Protein AF-0000000065804106 (afdb_homodimer)

Foldseek 3Di:
DPQAPQEDPAQKAAQNRHDHDPVAQKFFQAQQQAGDGRYIYGADDPVNVVRLLVLQQVQLVVLQPDQLLVLLQLLLQLLVVLLVCQQVLLVNLCRRFQAASLDSSCDQSNQLSLLSNVLSVCLNVDAWDKADDDVWIKIKDWAFQEEAEEEEESLRFNNSLSLQLNLQSSRSYAYEYEYASSRSGSSVVSSNSSVVSPRGGSSYIYGYDDLVSLQCNLQDLSHQAYEYEEALVSQVVSCVNNCVNPHYYWYFYAFLAAEEEELAFDLVLSLVQLCCLFCRSQRQDRARNQEYEYEPNCVVVNVVVNQVVLVVAAEDRSHDSSHRHTFGSHLVLQVQLVVLVVQCVVVPWDWDDDDDDHDDGRRHDGATETEPDDLVGPSNADDSSGNYHYYHYDHDPVVVQVSSQPYQWAFEYEYGHPDPVSQVVSVVSHRHPYYYYSHHDDDRQQHWGHTDGSSTDFTTHHPSVNVVRIDMDMDMGDPDD/DPLQPQEDPAQKQAQNRHDHDPVAQKFFQAQQQAGDGRYIYGADDPVNLVRLLVLQQVQLVVLQPDQLLVLLQLLLQLLVVLLVCQQVLLVNLCRRFQAFSLDSSCDQSNQLSLQSNVLSVCLNVDAWDKADDDVWIKIKDWAFQEEAEEEEESLRFNNSLSLQLNLQSSRRYAYEYEYASSRSGSSVVSSNSSVVSPRGGSSYIYGYDHLVSLQCNLQDLSHQAYEYEEALVSQVVSCVNNCVNPHYYWYFYAFLAAEEEELQFDLVLSLVQLCCLFCRSQRQDRARNQEYEYEPNCVVVNVVVNQVVLVVAAEDRSHPSSHRHTFGSHLVLQVLLVVLVVQCVVVPWDWDDDDDDHDDGRRHDGATETEPDDLPGCSNADDSSGRYHYYHYDHDLVVVQVSSQPYQWAFEYEYGHPDPVSQVVSVVSHRHPYYYYSHHDDDRQQDWGHTDRSSTDFTTHHPSVNVVRIDMDMDMGDPDD

InterPro domains:
  IPR011264 Betaine aldehyde dehydrogenase [MF_00804] (7-481)
  IPR015590 Aldehyde dehydrogenase domain [PF00171] (22-475)
  IPR016160 Aldehyde dehydrogenase, cysteine active site [PS00070] (279-290)
  IPR016161 Aldehyde/histidinol dehydrogenase [SSF53720] (9-478)
  IPR016162 Aldehyde dehydrogenase, N-terminal [G3DSA:3.40.605.10] (13-474)
  IPR016163 Aldehyde dehydrogenase, C-terminal [G3DSA:3.40.309.10] (255-444)
  IPR029510 Aldehyde dehydrogenase, glutamic acid active site [PS00687] (251-258)

Structure (mmCIF, N/CA/C/O backbone):
data_AF-0000000065804106-model_v1
#
loop_
_entity.id
_entity.type
_entity.pdbx_description
1 polymer 'Betaine aldehyde dehydrogenase 2'
#
loop_
_atom_site.group_PDB
_atom_site.id
_atom_site.type_symbol
_atom_site.label_atom_id
_atom_site.label_alt_id
_atom_site.label_comp_id
_atom_site.label_asym_id
_atom_site.label_entity_id
_atom_site.label_seq_id
_atom_site.pdbx_PDB_ins_code
_atom_site.Cartn_x
_atom_site.Cartn_y
_atom_site.Cartn_z
_atom_site.occupancy
_atom_site.B_iso_or_equiv
_atom_site.auth_seq_id
_atom_site.auth_comp_id
_atom_site.auth_asym_id
_atom_site.auth_atom_id
_atom_site.pdbx_PDB_model_num
ATOM 1 N N . MET A 1 1 ? 34.781 -36.031 -5.176 1 26.94 1 MET A N 1
ATOM 2 C CA . MET A 1 1 ? 33.312 -35.969 -5.344 1 26.94 1 MET A CA 1
ATOM 3 C C . MET A 1 1 ? 32.938 -35 -6.449 1 26.94 1 MET A C 1
ATOM 5 O O . MET A 1 1 ? 33.375 -33.844 -6.453 1 26.94 1 MET A O 1
ATOM 9 N N . ALA A 1 2 ? 32.594 -35.375 -7.621 1 40.28 2 ALA A N 1
ATOM 10 C CA . ALA A 1 2 ? 32.219 -34.562 -8.773 1 40.28 2 ALA A CA 1
ATOM 11 C C . ALA A 1 2 ? 31.266 -33.438 -8.375 1 40.28 2 ALA A C 1
ATOM 13 O O . ALA A 1 2 ? 30.266 -33.688 -7.672 1 40.28 2 ALA A O 1
ATOM 14 N N . THR A 1 3 ? 31.672 -32.25 -8.32 1 48.66 3 THR A N 1
ATOM 15 C CA . THR A 1 3 ? 30.766 -31.125 -8.07 1 48.66 3 THR A CA 1
ATOM 16 C C . THR A 1 3 ? 29.438 -31.344 -8.805 1 48.66 3 THR A C 1
ATOM 18 O O . THR A 1 3 ? 29.422 -31.594 -10.008 1 48.66 3 THR A O 1
ATOM 21 N N . PRO A 1 4 ? 28.328 -31.484 -8.133 1 61.12 4 PRO A N 1
ATOM 22 C CA . PRO A 1 4 ? 27.016 -31.656 -8.781 1 61.12 4 PRO A CA 1
ATOM 23 C C . PRO A 1 4 ? 26.766 -30.625 -9.883 1 61.12 4 PRO A C 1
ATOM 25 O O . PRO A 1 4 ? 27.281 -29.516 -9.82 1 61.12 4 PRO A O 1
ATOM 28 N N . LEU A 1 5 ? 26.375 -31.031 -11.102 1 69.38 5 LEU A N 1
ATOM 29 C CA . LEU A 1 5 ? 26.016 -30.25 -12.289 1 69.38 5 LEU A CA 1
ATOM 30 C C . LEU A 1 5 ? 25.266 -28.984 -11.906 1 69.38 5 LEU A C 1
ATOM 32 O O . LEU A 1 5 ? 25.328 -27.984 -12.625 1 69.38 5 LEU A O 1
ATOM 36 N N . CYS A 1 6 ? 24.922 -28.844 -10.594 1 90.31 6 CYS A N 1
ATOM 37 C CA . CYS A 1 6 ? 24.062 -27.719 -10.227 1 90.31 6 CYS A CA 1
ATOM 38 C C . CYS A 1 6 ? 24.734 -26.844 -9.172 1 90.31 6 CYS A C 1
ATOM 40 O O . CYS A 1 6 ? 24.172 -25.812 -8.781 1 90.31 6 CYS A O 1
ATOM 42 N N . GLN A 1 7 ? 25.984 -27.156 -8.727 1 96.31 7 GLN A N 1
ATOM 43 C CA . GLN A 1 7 ? 26.641 -26.422 -7.652 1 96.31 7 GLN A CA 1
ATOM 44 C C . GLN A 1 7 ? 27.047 -25.031 -8.109 1 96.31 7 GLN A C 1
ATOM 46 O O . GLN A 1 7 ? 27.859 -24.891 -9.023 1 96.31 7 GLN A O 1
ATOM 51 N N . PRO A 1 8 ? 26.516 -24 -7.473 1 97.19 8 PRO A N 1
ATOM 52 C CA . PRO A 1 8 ? 26.953 -22.641 -7.836 1 97.19 8 PRO A CA 1
ATOM 53 C C . PRO A 1 8 ? 28.359 -22.328 -7.332 1 97.19 8 PRO A C 1
ATOM 55 O O . PRO A 1 8 ? 28.906 -23.062 -6.5 1 97.19 8 PRO A O 1
ATOM 58 N N . ALA A 1 9 ? 28.922 -21.25 -7.836 1 97.25 9 ALA A N 1
ATOM 59 C CA . ALA A 1 9 ? 30.281 -20.844 -7.477 1 97.25 9 ALA A CA 1
ATOM 60 C C . ALA A 1 9 ? 30.375 -20.484 -5.996 1 97.25 9 ALA A C 1
ATOM 62 O O . ALA A 1 9 ? 31.422 -20.656 -5.371 1 97.25 9 ALA A O 1
ATOM 63 N N . ALA A 1 10 ? 29.328 -19.938 -5.449 1 98.38 10 ALA A N 1
ATOM 64 C CA . ALA A 1 10 ? 29.172 -19.578 -4.039 1 98.38 10 ALA A CA 1
ATOM 65 C C . ALA A 1 10 ? 27.703 -19.438 -3.668 1 98.38 10 ALA A C 1
ATOM 67 O O . ALA A 1 10 ? 26.828 -19.484 -4.535 1 98.38 10 ALA A O 1
ATOM 68 N N . SER A 1 11 ? 27.469 -19.266 -2.385 1 98.75 11 SER A N 1
ATOM 69 C CA . SER A 1 11 ? 26.109 -19.312 -1.872 1 98.75 11 SER A CA 1
ATOM 70 C C . SER A 1 11 ? 25.344 -18.047 -2.197 1 98.75 11 SER A C 1
ATOM 72 O O . SER A 1 11 ? 24.141 -18.078 -2.438 1 98.75 11 SER A O 1
ATOM 74 N N . HIS A 1 12 ? 26.031 -16.938 -2.133 1 98.88 12 HIS A N 1
ATOM 75 C CA . HIS A 1 12 ? 25.406 -15.641 -2.322 1 98.88 12 HIS A CA 1
ATOM 76 C C . HIS A 1 12 ? 25.953 -14.93 -3.553 1 98.88 12 HIS A C 1
ATOM 78 O O . HIS A 1 12 ? 27 -15.32 -4.078 1 98.88 12 HIS A O 1
ATOM 84 N N . PHE A 1 13 ? 25.234 -14 -4.148 1 98.88 13 PHE A N 1
ATOM 85 C CA . PHE A 1 13 ? 25.688 -13.086 -5.191 1 98.88 13 PHE A CA 1
ATOM 86 C C . PHE A 1 13 ? 25.547 -11.641 -4.746 1 98.88 13 PHE A C 1
ATOM 88 O O . PHE A 1 13 ? 24.422 -11.125 -4.637 1 98.88 13 PHE A O 1
ATOM 95 N N . ILE A 1 14 ? 26.641 -10.961 -4.426 1 98.81 14 ILE A N 1
ATOM 96 C CA . ILE A 1 14 ? 26.641 -9.633 -3.828 1 98.81 14 ILE A CA 1
ATOM 97 C C . ILE A 1 14 ? 27.656 -8.742 -4.547 1 98.81 14 ILE A C 1
ATOM 99 O O . ILE A 1 14 ? 28.812 -9.148 -4.766 1 98.81 14 ILE A O 1
ATOM 103 N N . ASP A 1 15 ? 27.188 -7.602 -4.973 1 98.62 15 ASP A N 1
ATOM 104 C CA . ASP A 1 15 ? 28.031 -6.594 -5.605 1 98.62 15 ASP A CA 1
ATOM 105 C C . ASP A 1 15 ? 28.688 -7.148 -6.867 1 98.62 15 ASP A C 1
ATOM 107 O O . ASP A 1 15 ? 29.891 -6.945 -7.094 1 98.62 15 ASP A O 1
ATOM 111 N N . GLY A 1 16 ? 27.938 -7.945 -7.586 1 98.19 16 GLY A N 1
ATOM 112 C CA . GLY A 1 16 ? 28.344 -8.422 -8.898 1 98.19 16 GLY A CA 1
ATOM 113 C C . GLY A 1 16 ? 29.25 -9.641 -8.836 1 98.19 16 GLY A C 1
ATOM 114 O O . GLY A 1 16 ? 29.828 -10.031 -9.852 1 98.19 16 GLY A O 1
ATOM 115 N N . THR A 1 17 ? 29.328 -10.227 -7.652 1 98.06 17 THR A N 1
ATOM 116 C CA . THR A 1 17 ? 30.219 -11.375 -7.527 1 98.06 17 THR A CA 1
ATOM 117 C C . THR A 1 17 ? 29.625 -12.422 -6.586 1 98.06 17 THR A C 1
ATOM 119 O O . THR A 1 17 ? 28.812 -12.094 -5.727 1 98.06 17 THR A O 1
ATOM 122 N N . PHE A 1 18 ? 30.031 -13.68 -6.812 1 98.62 18 PHE A N 1
ATOM 123 C CA . PHE A 1 18 ? 29.688 -14.758 -5.895 1 98.62 18 PHE A CA 1
ATOM 124 C C . PHE A 1 18 ? 30.453 -14.625 -4.586 1 98.62 18 PHE A C 1
ATOM 126 O O . PHE A 1 18 ? 31.656 -14.344 -4.594 1 98.62 18 PHE A O 1
ATOM 133 N N . ILE A 1 19 ? 29.781 -14.812 -3.453 1 98.44 19 ILE A N 1
ATOM 134 C CA . ILE A 1 19 ? 30.391 -14.703 -2.133 1 98.44 19 ILE A CA 1
ATOM 135 C C . ILE A 1 19 ? 29.984 -15.898 -1.276 1 98.44 19 ILE A C 1
ATOM 137 O O . ILE A 1 19 ? 28.812 -16.297 -1.268 1 98.44 19 ILE A O 1
ATOM 141 N N . GLU A 1 20 ? 31 -16.453 -0.605 1 98.19 20 GLU A N 1
ATOM 142 C CA . GLU A 1 20 ? 30.75 -17.594 0.269 1 98.19 20 GLU A CA 1
ATOM 143 C C . GLU A 1 20 ? 31.047 -17.25 1.727 1 98.19 20 GLU A C 1
ATOM 145 O O . GLU A 1 20 ? 32 -16.547 2.021 1 98.19 20 GLU A O 1
ATOM 150 N N . ASP A 1 21 ? 30.188 -17.609 2.596 1 98.06 21 ASP A N 1
ATOM 151 C CA . ASP A 1 21 ? 30.406 -17.609 4.039 1 98.06 21 ASP A CA 1
ATOM 152 C C . ASP A 1 21 ? 29.953 -18.922 4.66 1 98.06 21 ASP A C 1
ATOM 154 O O . ASP A 1 21 ? 28.766 -19.109 4.918 1 98.06 21 ASP A O 1
ATOM 158 N N . ARG A 1 22 ? 30.828 -19.75 5.023 1 97.44 22 ARG A N 1
ATOM 159 C CA . ARG A 1 22 ? 30.531 -21.109 5.445 1 97.44 22 ARG A CA 1
ATOM 160 C C . ARG A 1 22 ? 30.172 -21.172 6.926 1 97.44 22 ARG A C 1
ATOM 162 O O . ARG A 1 22 ? 29.844 -22.234 7.457 1 97.44 22 ARG A O 1
ATOM 169 N N . THR A 1 23 ? 30.219 -19.969 7.531 1 97.75 23 THR A N 1
ATOM 170 C CA . THR A 1 23 ? 29.797 -19.938 8.93 1 97.75 23 THR A CA 1
ATOM 171 C C . THR A 1 23 ? 28.281 -19.875 9.047 1 97.75 23 THR A C 1
ATOM 173 O O . THR A 1 23 ? 27.734 -20.109 10.125 1 97.75 23 THR A O 1
ATOM 176 N N . GLY A 1 24 ? 27.609 -19.609 7.934 1 97.88 24 GLY A N 1
ATOM 177 C CA . GLY A 1 24 ? 26.156 -19.625 7.934 1 97.88 24 GLY A CA 1
ATOM 178 C C . GLY A 1 24 ? 25.578 -21.031 7.934 1 97.88 24 GLY A C 1
ATOM 179 O O . GLY A 1 24 ? 26.297 -22 7.664 1 97.88 24 GLY A O 1
ATOM 180 N N . PRO A 1 25 ? 24.328 -21.125 8.281 1 98.06 25 PRO A N 1
ATOM 181 C CA . PRO A 1 25 ? 23.703 -22.438 8.312 1 98.06 25 PRO A CA 1
ATOM 182 C C . PRO A 1 25 ? 23.703 -23.125 6.945 1 98.06 25 PRO A C 1
ATOM 184 O O . PRO A 1 25 ? 23.516 -22.469 5.918 1 98.06 25 PRO A O 1
ATOM 187 N N . GLU A 1 26 ? 23.906 -24.406 6.941 1 98.12 26 GLU A N 1
ATOM 188 C CA . GLU A 1 26 ? 23.922 -25.188 5.707 1 98.12 26 GLU A CA 1
ATOM 189 C C . GLU A 1 26 ? 22.531 -25.266 5.086 1 98.12 26 GLU A C 1
ATOM 191 O O . GLU A 1 26 ? 21.531 -25.453 5.793 1 98.12 26 GLU A O 1
ATOM 196 N N . ILE A 1 27 ? 22.484 -25.062 3.799 1 98.06 27 ILE A N 1
ATOM 197 C CA . ILE A 1 27 ? 21.281 -25.25 2.979 1 98.06 27 ILE A CA 1
ATOM 198 C C . ILE A 1 27 ? 21.562 -26.312 1.905 1 98.06 27 ILE A C 1
ATOM 200 O O . ILE A 1 27 ? 22.422 -26.125 1.047 1 98.06 27 ILE A O 1
ATOM 204 N N . LEU A 1 28 ? 20.859 -27.391 1.977 1 97.25 28 LEU A N 1
ATOM 205 C CA . LEU A 1 28 ? 21.016 -28.453 0.993 1 97.25 28 LEU A CA 1
ATOM 206 C C . LEU A 1 28 ? 19.906 -28.391 -0.063 1 97.25 28 LEU A C 1
ATOM 208 O O . LEU A 1 28 ? 18.719 -28.422 0.266 1 97.25 28 LEU A O 1
ATOM 212 N N . SER A 1 29 ? 20.328 -28.203 -1.284 1 97.44 29 SER A N 1
ATOM 213 C CA . SER A 1 29 ? 19.375 -28.359 -2.383 1 97.44 29 SER A CA 1
ATOM 214 C C . SER A 1 29 ? 19.234 -29.812 -2.787 1 97.44 29 SER A C 1
ATOM 216 O O . SER A 1 29 ? 20.219 -30.469 -3.135 1 97.44 29 SER A O 1
ATOM 218 N N . VAL A 1 30 ? 18.031 -30.266 -2.715 1 96.94 30 VAL A N 1
ATOM 219 C CA . VAL A 1 30 ? 17.766 -31.688 -2.896 1 96.94 30 VAL A CA 1
ATOM 220 C C . VAL A 1 30 ? 16.922 -31.891 -4.148 1 96.94 30 VAL A C 1
ATOM 222 O O . VAL A 1 30 ? 15.898 -31.219 -4.336 1 96.94 30 VAL A O 1
ATOM 225 N N . ASN A 1 31 ? 17.375 -32.719 -5.086 1 97 31 ASN A N 1
ATOM 226 C CA . ASN A 1 31 ? 16.531 -33.188 -6.184 1 97 31 ASN A CA 1
ATOM 227 C C . ASN A 1 31 ? 15.391 -34.062 -5.688 1 97 31 ASN A C 1
ATOM 229 O O . ASN A 1 31 ? 15.633 -35.188 -5.203 1 97 31 ASN A O 1
ATOM 233 N N . PRO A 1 32 ? 14.148 -33.625 -5.863 1 97.62 32 PRO A N 1
ATOM 234 C CA . PRO A 1 32 ? 13.047 -34.375 -5.254 1 97.62 32 PRO A CA 1
ATOM 235 C C . PRO A 1 32 ? 12.805 -35.719 -5.938 1 97.62 32 PRO A C 1
ATOM 237 O O . PRO A 1 32 ? 12.078 -36.562 -5.406 1 97.62 32 PRO A O 1
ATOM 240 N N . VAL A 1 33 ? 13.375 -35.969 -7.125 1 97.19 33 VAL A N 1
ATOM 241 C CA . VAL A 1 33 ? 13.172 -37.188 -7.879 1 97.19 33 VAL A CA 1
ATOM 242 C C . VAL A 1 33 ? 13.734 -38.375 -7.094 1 97.19 33 VAL A C 1
ATOM 244 O O . VAL A 1 33 ? 13.086 -39.406 -6.973 1 97.19 33 VAL A O 1
ATOM 247 N N . ASP A 1 34 ? 14.891 -38.188 -6.457 1 95.44 34 ASP A N 1
ATOM 248 C CA . ASP A 1 34 ? 15.57 -39.344 -5.855 1 95.44 34 ASP A CA 1
ATOM 249 C C . ASP A 1 34 ? 16.219 -38.969 -4.531 1 95.44 34 ASP A C 1
ATOM 251 O O . ASP A 1 34 ? 16.859 -39.812 -3.881 1 95.44 34 ASP A O 1
ATOM 255 N N . GLY A 1 35 ? 16.125 -37.688 -4.156 1 95 35 GLY A N 1
ATOM 256 C CA . GLY A 1 35 ? 16.672 -37.281 -2.881 1 95 35 GLY A CA 1
ATOM 257 C C . GLY A 1 35 ? 18.141 -36.906 -2.957 1 95 35 GLY A C 1
ATOM 258 O O . GLY A 1 35 ? 18.766 -36.594 -1.941 1 95 35 GLY A O 1
ATOM 259 N N . GLU A 1 36 ? 18.656 -36.844 -4.09 1 95 36 GLU A N 1
ATOM 260 C CA . GLU A 1 36 ? 20.062 -36.469 -4.277 1 95 36 GLU A CA 1
ATOM 261 C C . GLU A 1 36 ? 20.328 -35.031 -3.904 1 95 36 GLU A C 1
ATOM 263 O O . GLU A 1 36 ? 19.547 -34.125 -4.262 1 95 36 GLU A O 1
ATOM 268 N N . ILE A 1 37 ? 21.406 -34.844 -3.143 1 96.62 37 ILE A N 1
ATOM 269 C CA . ILE A 1 37 ? 21.859 -33.469 -2.887 1 96.62 37 ILE A CA 1
ATOM 270 C C . ILE A 1 37 ? 22.578 -32.938 -4.121 1 96.62 37 ILE A C 1
ATOM 272 O O . ILE A 1 37 ? 23.625 -33.438 -4.504 1 96.62 37 ILE A O 1
ATOM 276 N N . ILE A 1 38 ? 22.047 -31.922 -4.715 1 96.75 38 ILE A N 1
ATOM 277 C CA . ILE A 1 38 ? 22.578 -31.469 -5.992 1 96.75 38 ILE A CA 1
ATOM 278 C C . ILE A 1 38 ? 23.422 -30.219 -5.777 1 96.75 38 ILE A C 1
ATOM 280 O O . ILE A 1 38 ? 24.172 -29.797 -6.668 1 96.75 38 ILE A O 1
ATOM 284 N N . ALA A 1 39 ? 23.25 -29.562 -4.645 1 97.81 39 ALA A N 1
ATOM 285 C CA . ALA A 1 39 ? 24.078 -28.406 -4.277 1 97.81 39 ALA A CA 1
ATOM 286 C C . ALA A 1 39 ? 24.078 -28.203 -2.768 1 97.81 39 ALA A C 1
ATOM 288 O O . ALA A 1 39 ? 23.125 -28.578 -2.076 1 97.81 39 ALA A O 1
ATOM 289 N N . LYS A 1 40 ? 25.109 -27.719 -2.285 1 97.69 40 LYS A N 1
ATOM 290 C CA . LYS A 1 40 ? 25.266 -27.328 -0.888 1 97.69 40 LYS A CA 1
ATOM 291 C C . LYS A 1 40 ? 25.562 -25.828 -0.766 1 97.69 40 LYS A C 1
ATOM 293 O O . LYS A 1 40 ? 26.547 -25.344 -1.336 1 97.69 40 LYS A O 1
ATOM 298 N N . LEU A 1 41 ? 24.734 -25.109 -0.109 1 98.25 41 LEU A N 1
ATOM 299 C CA . LEU A 1 41 ? 24.891 -23.672 0.109 1 98.25 41 LEU A CA 1
ATOM 300 C C . LEU A 1 41 ? 24.891 -23.344 1.599 1 98.25 41 LEU A C 1
ATOM 302 O O . LEU A 1 41 ? 24.781 -24.25 2.436 1 98.25 41 LEU A O 1
ATOM 306 N N . HIS A 1 42 ? 25.094 -22.109 1.894 1 98.56 42 HIS A N 1
ATOM 307 C CA . HIS A 1 42 ? 25.062 -21.609 3.262 1 98.56 42 HIS A CA 1
ATOM 308 C C . HIS A 1 42 ? 24.188 -20.359 3.365 1 98.56 42 HIS A C 1
ATOM 310 O O . HIS A 1 42 ? 24.203 -19.5 2.48 1 98.56 42 HIS A O 1
ATOM 316 N N . GLY A 1 43 ? 23.391 -20.297 4.449 1 98.75 43 GLY A N 1
ATOM 317 C CA . GLY A 1 43 ? 22.594 -19.109 4.723 1 98.75 43 GLY A CA 1
ATOM 318 C C . GLY A 1 43 ? 23.422 -17.906 5.098 1 98.75 43 GLY A C 1
ATOM 319 O O . GLY A 1 43 ? 24.547 -18.031 5.562 1 98.75 43 GLY A O 1
ATOM 320 N N . ALA A 1 44 ? 22.875 -16.812 4.957 1 98.81 44 ALA A N 1
ATOM 321 C CA . ALA A 1 44 ? 23.578 -15.562 5.203 1 98.81 44 ALA A CA 1
ATOM 322 C C . ALA A 1 44 ? 23.766 -15.32 6.699 1 98.81 44 ALA A C 1
ATOM 324 O O . ALA A 1 44 ? 22.859 -15.586 7.496 1 98.81 44 ALA A O 1
ATOM 325 N N . THR A 1 45 ? 24.938 -14.891 7.051 1 98.31 45 THR A N 1
ATOM 326 C CA . THR A 1 45 ? 25.188 -14.289 8.352 1 98.31 45 THR A CA 1
ATOM 327 C C . THR A 1 45 ? 24.844 -12.805 8.336 1 98.31 45 THR A C 1
ATOM 329 O O . THR A 1 45 ? 24.609 -12.227 7.277 1 98.31 45 THR A O 1
ATOM 332 N N . SER A 1 46 ? 24.844 -12.172 9.531 1 98.06 46 SER A N 1
ATOM 333 C CA . SER A 1 46 ? 24.578 -10.742 9.602 1 98.06 46 SER A CA 1
ATOM 334 C C . SER A 1 46 ? 25.609 -9.945 8.797 1 98.06 46 SER A C 1
ATOM 336 O O . SER A 1 46 ? 25.281 -8.914 8.219 1 98.06 46 SER A O 1
ATOM 338 N N . CYS A 1 47 ? 26.781 -10.469 8.758 1 98.19 47 CYS A N 1
ATOM 339 C CA . CYS A 1 47 ? 27.844 -9.812 7.988 1 98.19 47 CYS A CA 1
ATOM 340 C C . CYS A 1 47 ? 27.516 -9.82 6.5 1 98.19 47 CYS A C 1
ATOM 342 O O . CYS A 1 47 ? 27.688 -8.812 5.82 1 98.19 47 CYS A O 1
ATOM 344 N N . ILE A 1 48 ? 27.062 -10.977 5.988 1 98.69 48 ILE A N 1
ATOM 345 C CA . ILE A 1 48 ? 26.688 -11.109 4.586 1 98.69 48 ILE A CA 1
ATOM 346 C C . ILE A 1 48 ? 25.516 -10.18 4.273 1 98.69 48 ILE A C 1
ATOM 348 O O . ILE A 1 48 ? 25.516 -9.516 3.232 1 98.69 48 ILE A O 1
ATOM 352 N N . ILE A 1 49 ? 24.562 -10.117 5.176 1 98.81 49 ILE A N 1
ATOM 353 C CA . ILE A 1 49 ? 23.406 -9.25 5.016 1 98.81 49 ILE A CA 1
ATOM 354 C C . ILE A 1 49 ? 23.844 -7.793 4.918 1 98.81 49 ILE A C 1
ATOM 356 O O . ILE A 1 49 ? 23.422 -7.066 4.016 1 98.81 49 ILE A O 1
ATOM 360 N N . GLU A 1 50 ? 24.75 -7.375 5.773 1 98.75 50 GLU A N 1
ATOM 361 C CA . GLU A 1 50 ? 25.219 -5.992 5.781 1 98.75 50 GLU A CA 1
ATOM 362 C C . GLU A 1 50 ? 26 -5.668 4.512 1 98.75 50 GLU A C 1
ATOM 364 O O . GLU A 1 50 ? 25.922 -4.551 4 1 98.75 50 GLU A O 1
ATOM 369 N N . LYS A 1 51 ? 26.75 -6.652 4.035 1 98.75 51 LYS A N 1
ATOM 370 C CA . LYS A 1 51 ? 27.484 -6.465 2.783 1 98.75 51 LYS A CA 1
ATOM 371 C C . LYS A 1 51 ? 26.516 -6.23 1.621 1 98.75 51 LYS A C 1
ATOM 373 O O . LYS A 1 51 ? 26.75 -5.363 0.779 1 98.75 51 LYS A O 1
ATOM 378 N N . ALA A 1 52 ? 25.484 -7.051 1.555 1 98.88 52 ALA A N 1
ATOM 379 C CA . ALA A 1 52 ? 24.469 -6.902 0.504 1 98.88 52 ALA A CA 1
ATOM 380 C C . ALA A 1 52 ? 23.797 -5.539 0.584 1 98.88 52 ALA A C 1
ATOM 382 O O . ALA A 1 52 ? 23.609 -4.867 -0.434 1 98.88 52 ALA A O 1
ATOM 383 N N . ILE A 1 53 ? 23.453 -5.09 1.781 1 98.88 53 ILE A N 1
ATOM 384 C CA . ILE A 1 53 ? 22.766 -3.826 2.006 1 98.88 53 ILE A CA 1
ATOM 385 C C . ILE A 1 53 ? 23.672 -2.666 1.596 1 98.88 53 ILE A C 1
ATOM 387 O O . ILE A 1 53 ? 23.234 -1.754 0.886 1 98.88 53 ILE A O 1
ATOM 391 N N . ALA A 1 54 ? 24.891 -2.715 2.037 1 98.69 54 ALA A N 1
ATOM 392 C CA . ALA A 1 54 ? 25.844 -1.648 1.716 1 98.69 54 ALA A CA 1
ATOM 393 C C . ALA A 1 54 ? 26.031 -1.518 0.207 1 98.69 54 ALA A C 1
ATOM 395 O O . ALA A 1 54 ? 26.047 -0.407 -0.328 1 98.69 54 ALA A O 1
ATOM 396 N N . SER A 1 55 ? 26.203 -2.629 -0.433 1 98.75 55 SER A N 1
ATOM 397 C CA . SER A 1 55 ? 26.391 -2.627 -1.881 1 98.75 55 SER A CA 1
ATOM 398 C C . SER A 1 55 ? 25.141 -2.098 -2.592 1 98.75 55 SER A C 1
ATOM 400 O O . SER A 1 55 ? 25.25 -1.321 -3.543 1 98.75 55 SER A O 1
ATOM 402 N N . ALA A 1 56 ? 23.969 -2.529 -2.193 1 98.88 56 ALA A N 1
ATOM 403 C CA . ALA A 1 56 ? 22.703 -2.1 -2.803 1 98.88 56 ALA A CA 1
ATOM 404 C C . ALA A 1 56 ? 22.5 -0.598 -2.637 1 98.88 56 ALA A C 1
ATOM 406 O O . ALA A 1 56 ? 22.078 0.086 -3.576 1 98.88 56 ALA A O 1
ATOM 407 N N . LYS A 1 57 ? 22.781 -0.049 -1.443 1 98.44 57 LYS A N 1
ATOM 408 C CA . LYS A 1 57 ? 22.625 1.378 -1.17 1 98.44 57 LYS A CA 1
ATOM 409 C C . LYS A 1 57 ? 23.5 2.211 -2.105 1 98.44 57 LYS A C 1
ATOM 411 O O . LYS A 1 57 ? 23.047 3.201 -2.676 1 98.44 57 LYS A O 1
ATOM 416 N N . ARG A 1 58 ? 24.719 1.788 -2.189 1 98.25 58 ARG A N 1
ATOM 417 C CA . ARG A 1 58 ? 25.656 2.488 -3.059 1 98.25 58 ARG A CA 1
ATOM 418 C C . ARG A 1 58 ? 25.203 2.422 -4.516 1 98.25 58 ARG A C 1
ATOM 420 O O . ARG A 1 58 ? 25.125 3.451 -5.191 1 98.25 58 ARG A O 1
ATOM 427 N N . ALA A 1 59 ? 24.891 1.248 -4.992 1 98.75 59 ALA A N 1
ATOM 428 C CA . ALA A 1 59 ? 24.609 1.003 -6.402 1 98.75 59 ALA A CA 1
ATOM 429 C C . ALA A 1 59 ? 23.281 1.637 -6.809 1 98.75 59 ALA A C 1
ATOM 431 O O . ALA A 1 59 ? 23.109 2.078 -7.949 1 98.75 59 ALA A O 1
ATOM 432 N N . GLN A 1 60 ? 22.344 1.647 -5.871 1 98.75 60 GLN A N 1
ATOM 433 C CA . GLN A 1 60 ? 21.016 2.182 -6.156 1 98.75 60 GLN A CA 1
ATOM 434 C C . GLN A 1 60 ? 21.094 3.645 -6.582 1 98.75 60 GLN A C 1
ATOM 436 O O . GLN A 1 60 ? 20.422 4.059 -7.527 1 98.75 60 GLN A O 1
ATOM 441 N N . LYS A 1 61 ? 21.859 4.434 -5.914 1 96.62 61 LYS A N 1
ATOM 442 C CA . LYS A 1 61 ? 21.984 5.855 -6.223 1 96.62 61 LYS A CA 1
ATOM 443 C C . LYS A 1 61 ? 22.484 6.062 -7.648 1 96.62 61 LYS A C 1
ATOM 445 O O . LYS A 1 61 ? 21.953 6.898 -8.383 1 96.62 61 LYS A O 1
ATOM 450 N N . GLU A 1 62 ? 23.438 5.277 -7.98 1 96.69 62 GLU A N 1
ATOM 451 C CA . GLU A 1 62 ? 24 5.359 -9.328 1 96.69 62 GLU A CA 1
ATOM 452 C C . GLU A 1 62 ? 22.984 4.871 -10.367 1 96.69 62 GLU A C 1
ATOM 454 O O . GLU A 1 62 ? 22.828 5.484 -11.43 1 96.69 62 GLU A O 1
ATOM 459 N N . TRP A 1 63 ? 22.344 3.803 -10.133 1 98.5 63 TRP A N 1
ATOM 460 C CA . TRP A 1 63 ? 21.359 3.193 -11.031 1 98.5 63 TRP A CA 1
ATOM 461 C C . TRP A 1 63 ? 20.188 4.125 -11.258 1 98.5 63 TRP A C 1
ATOM 463 O O . TRP A 1 63 ? 19.703 4.273 -12.383 1 98.5 63 TRP A O 1
ATOM 473 N N . ALA A 1 64 ? 19.766 4.789 -10.234 1 97.56 64 ALA A N 1
ATOM 474 C CA . ALA A 1 64 ? 18.625 5.695 -10.297 1 97.56 64 ALA A CA 1
ATOM 475 C C . ALA A 1 64 ? 18.938 6.898 -11.188 1 97.56 64 ALA A C 1
ATOM 477 O O . ALA A 1 64 ? 18.031 7.492 -11.773 1 97.56 64 ALA A O 1
ATOM 478 N N . ARG A 1 65 ? 20.172 7.242 -11.297 1 95.31 65 ARG A N 1
ATOM 479 C CA . ARG A 1 65 ? 20.578 8.414 -12.07 1 95.31 65 ARG A CA 1
ATOM 480 C C . ARG A 1 65 ? 20.656 8.094 -13.562 1 95.31 65 ARG A C 1
ATOM 482 O O . ARG A 1 65 ? 20.656 9 -14.391 1 95.31 65 ARG A O 1
ATOM 489 N N . LYS A 1 66 ? 20.703 6.785 -13.867 1 96.75 66 LYS A N 1
ATOM 490 C CA . LYS A 1 66 ? 20.703 6.406 -15.273 1 96.75 66 LYS A CA 1
ATOM 491 C C . LYS A 1 66 ? 19.375 6.762 -15.945 1 96.75 66 LYS A C 1
ATOM 493 O O . LYS A 1 66 ? 18.328 6.715 -15.312 1 96.75 66 LYS A O 1
ATOM 498 N N . GLU A 1 67 ? 19.469 7.078 -17.234 1 95.69 67 GLU A N 1
ATOM 499 C CA . GLU A 1 67 ? 18.234 7.312 -17.984 1 95.69 67 GLU A CA 1
ATOM 500 C C . GLU A 1 67 ? 17.344 6.074 -17.984 1 95.69 67 GLU A C 1
ATOM 502 O O . GLU A 1 67 ? 17.828 4.949 -18.109 1 95.69 67 GLU A O 1
ATOM 507 N N . PRO A 1 68 ? 16.078 6.289 -17.859 1 96.75 68 PRO A N 1
ATOM 508 C CA . PRO A 1 68 ? 15.172 5.141 -17.828 1 96.75 68 PRO A CA 1
ATOM 509 C C . PRO A 1 68 ? 15.328 4.242 -19.062 1 96.75 68 PRO A C 1
ATOM 511 O O . PRO A 1 68 ? 15.258 3.016 -18.938 1 96.75 68 PRO A O 1
ATOM 514 N N . ALA A 1 69 ? 15.547 4.863 -20.188 1 97.38 69 ALA A N 1
ATOM 515 C CA . ALA A 1 69 ? 15.742 4.078 -21.406 1 97.38 69 ALA A CA 1
ATOM 516 C C . ALA A 1 69 ? 16.969 3.18 -21.281 1 97.38 69 ALA A C 1
ATOM 518 O O . ALA A 1 69 ? 16.984 2.062 -21.797 1 97.38 69 ALA A O 1
ATOM 519 N N . GLU A 1 70 ? 18.016 3.658 -20.609 1 98 70 GLU A N 1
ATOM 520 C CA . GLU A 1 70 ? 19.219 2.861 -20.406 1 98 70 GLU A CA 1
ATOM 521 C C . GLU A 1 70 ? 18.953 1.69 -19.469 1 98 70 GLU A C 1
ATOM 523 O O . GLU A 1 70 ? 19.422 0.576 -19.703 1 98 70 GLU A O 1
ATOM 528 N N . ARG A 1 71 ? 18.234 1.943 -18.422 1 98.62 71 ARG A N 1
ATOM 529 C CA . ARG A 1 71 ? 17.828 0.856 -17.531 1 98.62 71 ARG A CA 1
ATOM 530 C C . ARG A 1 71 ? 17.016 -0.195 -18.281 1 98.62 71 ARG A C 1
ATOM 532 O O . ARG A 1 71 ? 17.25 -1.396 -18.125 1 98.62 71 ARG A O 1
ATOM 539 N N . GLY A 1 72 ? 16.109 0.299 -19.172 1 98.75 72 GLY A N 1
ATOM 540 C CA . GLY A 1 72 ? 15.305 -0.593 -19.984 1 98.75 72 GLY A CA 1
ATOM 541 C C . GLY A 1 72 ? 16.125 -1.465 -20.906 1 98.75 72 GLY A C 1
ATOM 542 O O . GLY A 1 72 ? 15.828 -2.648 -21.078 1 98.75 72 GLY A O 1
ATOM 543 N N . ARG A 1 73 ? 17.188 -0.895 -21.516 1 98.75 73 ARG A N 1
ATOM 544 C CA . ARG A 1 73 ? 18.047 -1.646 -22.422 1 98.75 73 ARG A CA 1
ATOM 545 C C . ARG A 1 73 ? 18.734 -2.791 -21.703 1 98.75 73 ARG A C 1
ATOM 547 O O . ARG A 1 73 ? 18.891 -3.881 -22.25 1 98.75 73 ARG A O 1
ATOM 554 N N . VAL A 1 74 ? 19.141 -2.531 -20.453 1 98.88 74 VAL A N 1
ATOM 555 C CA . VAL A 1 74 ? 19.781 -3.576 -19.656 1 98.88 74 VAL A CA 1
ATOM 556 C C . VAL A 1 74 ? 18.797 -4.723 -19.422 1 98.88 74 VAL A C 1
ATOM 558 O O . VAL A 1 74 ? 19.141 -5.891 -19.594 1 98.88 74 VAL A O 1
ATOM 561 N N . LEU A 1 75 ? 17.578 -4.414 -19.031 1 98.94 75 LEU A N 1
ATOM 562 C CA . LEU A 1 75 ? 16.562 -5.43 -18.766 1 98.94 75 LEU A CA 1
ATOM 563 C C . LEU A 1 75 ? 16.219 -6.195 -20.047 1 98.94 75 LEU A C 1
ATOM 565 O O . LEU A 1 75 ? 16.047 -7.418 -20.016 1 98.94 75 LEU A O 1
ATOM 569 N N . SER A 1 76 ? 16.156 -5.492 -21.156 1 98.81 76 SER A N 1
ATOM 570 C CA . SER A 1 76 ? 15.867 -6.129 -22.438 1 98.81 76 SER A CA 1
ATOM 571 C C . SER A 1 76 ? 16.984 -7.094 -22.844 1 98.81 76 SER A C 1
ATOM 573 O O . SER A 1 76 ? 16.719 -8.195 -23.312 1 98.81 76 SER A O 1
ATOM 575 N N . ARG A 1 77 ? 18.188 -6.684 -22.641 1 98.94 77 ARG A N 1
ATOM 576 C CA . ARG A 1 77 ? 19.328 -7.559 -22.938 1 98.94 77 ARG A CA 1
ATOM 577 C C . ARG A 1 77 ? 19.297 -8.805 -22.047 1 98.94 77 ARG A C 1
ATOM 579 O O . ARG A 1 77 ? 19.578 -9.906 -22.516 1 98.94 77 ARG A O 1
ATOM 586 N N . ALA A 1 78 ? 18.969 -8.578 -20.797 1 98.94 78 ALA A N 1
ATOM 587 C CA . ALA A 1 78 ? 18.859 -9.719 -19.875 1 98.94 78 ALA A CA 1
ATOM 588 C C . ALA A 1 78 ? 17.781 -10.695 -20.344 1 98.94 78 ALA A C 1
ATOM 590 O O . ALA A 1 78 ? 17.969 -11.906 -20.266 1 98.94 78 ALA A O 1
ATOM 591 N N . ALA A 1 79 ? 16.656 -10.164 -20.812 1 98.94 79 ALA A N 1
ATOM 592 C CA . ALA A 1 79 ? 15.586 -11.008 -21.359 1 98.94 79 ALA A CA 1
ATOM 593 C C . ALA A 1 79 ? 16.094 -11.859 -22.516 1 98.94 79 ALA A C 1
ATOM 595 O O . ALA A 1 79 ? 15.812 -13.062 -22.578 1 98.94 79 ALA A O 1
ATOM 596 N N . ASP A 1 80 ? 16.875 -11.266 -23.359 1 98.88 80 ASP A N 1
ATOM 597 C CA . ASP A 1 80 ? 17.422 -11.977 -24.516 1 98.88 80 ASP A CA 1
ATOM 598 C C . ASP A 1 80 ? 18.375 -13.086 -24.078 1 98.88 80 ASP A C 1
ATOM 600 O O . ASP A 1 80 ? 18.328 -14.195 -24.609 1 98.88 80 ASP A O 1
ATOM 604 N N . ILE A 1 81 ? 19.203 -12.805 -23.094 1 98.94 81 ILE A N 1
ATOM 605 C CA . ILE A 1 81 ? 20.141 -13.789 -22.594 1 98.94 81 ILE A CA 1
ATOM 606 C C . ILE A 1 81 ? 19.391 -14.953 -21.953 1 98.94 81 ILE A C 1
ATOM 608 O O . ILE A 1 81 ? 19.734 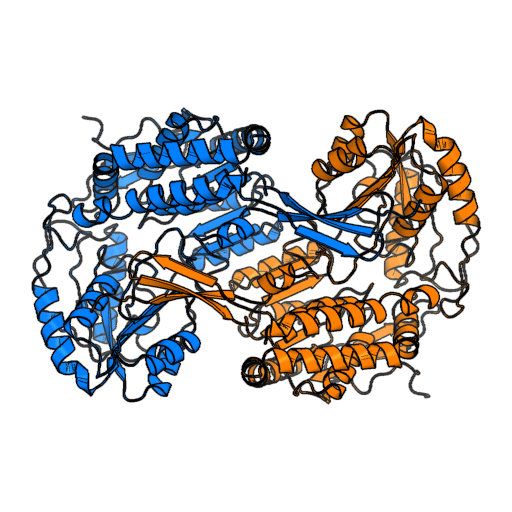-16.125 -22.172 1 98.94 81 ILE A O 1
ATOM 612 N N . MET A 1 82 ? 18.391 -14.648 -21.203 1 98.69 82 MET A N 1
ATOM 613 C CA . MET A 1 82 ? 17.578 -15.68 -20.562 1 98.69 82 MET A CA 1
ATOM 614 C C . MET A 1 82 ? 16.922 -16.578 -21.594 1 98.69 82 MET A C 1
ATOM 616 O O . MET A 1 82 ? 16.875 -17.797 -21.422 1 98.69 82 MET A O 1
ATOM 620 N N . ARG A 1 83 ? 16.422 -16.016 -22.672 1 98.62 83 ARG A N 1
ATOM 621 C CA . ARG A 1 83 ? 15.805 -16.797 -23.75 1 98.62 83 ARG A CA 1
ATOM 622 C C . ARG A 1 83 ? 16.828 -17.688 -24.438 1 98.62 83 ARG A C 1
ATOM 624 O O . ARG A 1 83 ? 16.562 -18.844 -24.75 1 98.62 83 ARG A O 1
ATOM 631 N N . ALA A 1 84 ? 18.016 -17.172 -24.594 1 98.62 84 ALA A N 1
ATOM 632 C CA . ALA A 1 84 ? 19.094 -17.922 -25.234 1 98.62 84 ALA A CA 1
ATOM 633 C C . ALA A 1 84 ? 19.531 -19.094 -24.359 1 98.62 84 ALA A C 1
ATOM 635 O O . ALA A 1 84 ? 19.938 -20.141 -24.875 1 98.62 84 ALA A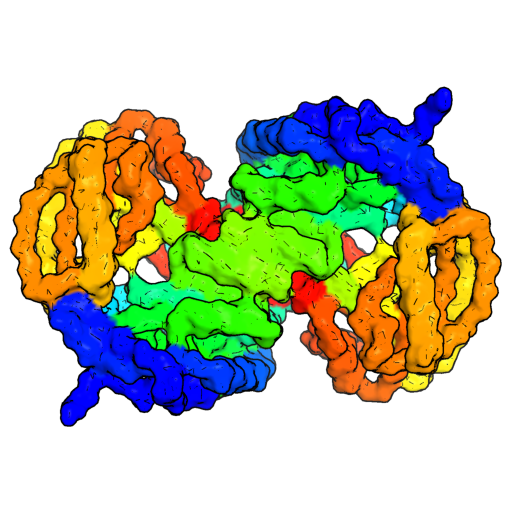 O 1
ATOM 636 N N . ARG A 1 85 ? 19.391 -18.938 -23.062 1 98.19 85 ARG A N 1
ATOM 637 C CA . ARG A 1 85 ? 19.844 -19.953 -22.109 1 98.19 85 ARG A CA 1
ATOM 638 C C . ARG A 1 85 ? 18.672 -20.719 -21.5 1 98.19 85 ARG A C 1
ATOM 640 O O . ARG A 1 85 ? 18.812 -21.312 -20.438 1 98.19 85 ARG A O 1
ATOM 647 N N . ASN A 1 86 ? 17.578 -20.656 -22.094 1 98.31 86 ASN A N 1
ATOM 648 C CA . ASN A 1 86 ? 16.344 -21.156 -21.516 1 98.31 86 ASN A CA 1
ATOM 649 C C . ASN A 1 86 ? 16.453 -22.625 -21.125 1 98.31 86 ASN A C 1
ATOM 651 O O . ASN A 1 86 ? 16.031 -23.031 -20.047 1 98.31 86 ASN A O 1
ATOM 655 N N . ARG A 1 87 ? 17 -23.469 -21.984 1 97.56 87 ARG A N 1
ATOM 656 C CA . ARG A 1 87 ? 17.062 -24.906 -21.703 1 97.56 87 ARG A CA 1
ATOM 657 C C . ARG A 1 87 ? 17.953 -25.188 -20.5 1 97.56 87 ARG A C 1
ATOM 659 O O . ARG A 1 87 ? 17.594 -26 -19.625 1 97.56 87 ARG A O 1
ATOM 666 N N . GLU A 1 88 ? 19.109 -24.547 -20.453 1 97 88 GLU A N 1
ATOM 667 C CA . GLU A 1 88 ? 20 -24.703 -19.312 1 97 88 GLU A CA 1
ATOM 668 C C . GLU A 1 88 ? 19.312 -24.297 -18.016 1 97 88 GLU A C 1
ATOM 670 O O . GLU A 1 88 ? 19.406 -25 -17 1 97 88 GLU A O 1
ATOM 675 N N . LEU A 1 89 ? 18.641 -23.172 -18.047 1 98.19 89 LEU A N 1
ATOM 676 C CA . LEU A 1 89 ? 17.922 -22.688 -16.875 1 98.19 89 LEU A CA 1
ATOM 677 C C . LEU A 1 89 ? 16.797 -23.641 -16.5 1 98.19 89 LEU A C 1
ATOM 679 O O . LEU A 1 89 ? 16.547 -23.891 -15.32 1 98.19 89 LEU A O 1
ATOM 683 N N . SER A 1 90 ? 16.125 -24.203 -17.516 1 97.94 90 SER A N 1
ATOM 684 C CA . SER A 1 90 ? 15.016 -25.125 -17.312 1 97.94 90 SER A CA 1
ATOM 685 C C . SER A 1 90 ? 15.492 -26.422 -16.672 1 97.94 90 SER A C 1
ATOM 687 O O . SER A 1 90 ? 14.812 -26.984 -15.805 1 97.94 90 SER A O 1
ATOM 689 N N . VAL A 1 91 ? 16.625 -26.906 -17.125 1 97.62 91 VAL A N 1
ATOM 690 C CA . VAL A 1 91 ? 17.203 -28.125 -16.531 1 97.62 91 VAL A CA 1
ATOM 691 C C . VAL A 1 91 ? 17.5 -27.891 -15.062 1 97.62 91 VAL A C 1
ATOM 693 O O . VAL A 1 91 ? 17.156 -28.719 -14.211 1 97.62 91 VAL A O 1
ATOM 696 N N . LEU A 1 92 ? 18.094 -26.75 -14.773 1 97.56 92 LEU A N 1
ATOM 697 C CA . LEU A 1 92 ? 18.406 -26.406 -13.391 1 97.56 92 LEU A CA 1
ATOM 698 C C . LEU A 1 92 ? 17.125 -26.344 -12.555 1 97.56 92 LEU A C 1
ATOM 700 O O . LEU A 1 92 ? 17.078 -26.875 -11.445 1 97.56 92 LEU A O 1
ATOM 704 N N . GLU A 1 93 ? 16.094 -25.703 -13.078 1 96.81 93 GLU A N 1
ATOM 705 C CA . GLU A 1 93 ? 14.82 -25.562 -12.383 1 96.81 93 GLU A CA 1
ATOM 706 C C . GLU A 1 93 ? 14.164 -26.922 -12.148 1 96.81 93 GLU A C 1
ATOM 708 O O . GLU A 1 93 ? 13.609 -27.172 -11.078 1 96.81 93 GLU A O 1
ATOM 713 N N . THR A 1 94 ? 14.219 -27.75 -13.164 1 97.62 94 THR A N 1
ATOM 714 C CA . THR A 1 94 ? 13.625 -29.078 -13.078 1 97.62 94 THR A CA 1
ATOM 715 C C . THR A 1 94 ? 14.305 -29.906 -11.984 1 97.62 94 THR A C 1
ATOM 717 O O . THR A 1 94 ? 13.641 -30.578 -11.195 1 97.62 94 THR A O 1
ATOM 720 N N . ARG A 1 95 ? 15.578 -29.797 -11.906 1 97.25 95 ARG A N 1
ATOM 721 C CA . ARG A 1 95 ? 16.328 -30.547 -10.898 1 97.25 95 ARG A CA 1
ATOM 722 C C . ARG A 1 95 ? 16.047 -30.016 -9.5 1 97.25 95 ARG A C 1
ATOM 724 O O . ARG A 1 95 ? 16 -30.766 -8.531 1 97.25 95 ARG A O 1
ATOM 731 N N . ASP A 1 96 ? 15.875 -28.719 -9.516 1 97 96 ASP A N 1
ATOM 732 C CA . ASP A 1 96 ? 15.734 -28.031 -8.242 1 97 96 ASP A CA 1
ATOM 733 C C . ASP A 1 96 ? 14.312 -28.156 -7.703 1 97 96 ASP A C 1
ATOM 735 O O . ASP A 1 96 ? 14.102 -28.188 -6.488 1 97 96 ASP A O 1
ATOM 739 N N . THR A 1 97 ? 13.242 -28.234 -8.508 1 97.44 97 THR A N 1
ATOM 740 C CA . THR A 1 97 ? 11.852 -28.156 -8.086 1 97.44 97 THR A CA 1
ATOM 741 C C . THR A 1 97 ? 11.141 -29.484 -8.297 1 97.44 97 THR A C 1
ATOM 743 O O . THR A 1 97 ? 10.078 -29.734 -7.715 1 97.44 97 THR A O 1
ATOM 746 N N . GLY A 1 98 ? 11.648 -30.328 -9.227 1 97.5 98 GLY A N 1
ATOM 747 C CA . GLY A 1 98 ? 10.977 -31.562 -9.602 1 97.5 98 GLY A CA 1
ATOM 748 C C . GLY A 1 98 ? 9.953 -31.359 -10.703 1 97.5 98 GLY A C 1
ATOM 749 O O . GLY A 1 98 ? 9.375 -32.344 -11.203 1 97.5 98 GLY A O 1
ATOM 750 N N . LYS A 1 99 ? 9.727 -30.156 -11.234 1 97.88 99 LYS A N 1
ATOM 751 C CA . LYS A 1 99 ? 8.781 -29.891 -12.312 1 97.88 99 LYS A CA 1
ATOM 752 C C . LYS A 1 99 ? 9.25 -30.531 -13.617 1 97.88 99 LYS A C 1
ATOM 754 O O . LYS A 1 99 ? 10.438 -30.516 -13.93 1 97.88 99 LYS A O 1
ATOM 759 N N . PRO A 1 100 ? 8.336 -31.016 -14.398 1 98.12 100 PRO A N 1
ATOM 760 C CA . PRO A 1 100 ? 8.734 -31.578 -15.688 1 98.12 100 PRO A CA 1
ATOM 761 C C . PRO A 1 100 ? 9.383 -30.547 -16.609 1 98.12 100 PRO A C 1
ATOM 763 O O . PRO A 1 100 ? 8.945 -29.391 -16.656 1 98.12 100 PRO A O 1
ATOM 766 N N . ILE A 1 101 ? 10.414 -30.953 -17.312 1 97.94 101 ILE A N 1
ATOM 767 C CA . ILE A 1 101 ? 11.141 -30.078 -18.219 1 97.94 101 ILE A CA 1
ATOM 768 C C . ILE A 1 101 ? 10.195 -29.531 -19.297 1 97.94 101 ILE A C 1
ATOM 770 O O . ILE A 1 101 ? 10.375 -28.406 -19.781 1 97.94 101 ILE A O 1
ATOM 774 N N . SER A 1 102 ? 9.117 -30.281 -19.609 1 96.94 102 SER A N 1
ATOM 775 C CA . SER A 1 102 ? 8.109 -29.812 -20.547 1 96.94 102 SER A CA 1
ATOM 776 C C . SER A 1 102 ? 7.426 -28.547 -20.062 1 96.94 102 SER A C 1
ATOM 778 O O . SER A 1 102 ? 6.984 -27.719 -20.859 1 96.94 102 SER A O 1
ATOM 780 N N . GLU A 1 103 ? 7.352 -28.328 -18.781 1 96.5 103 GLU A N 1
ATOM 781 C CA . GLU A 1 103 ? 6.77 -27.125 -18.172 1 96.5 103 GLU A CA 1
ATOM 782 C C . GLU A 1 103 ? 7.816 -26.031 -18 1 96.5 103 GLU A C 1
ATOM 784 O O . GLU A 1 103 ? 7.578 -24.875 -18.359 1 96.5 103 GLU A O 1
ATOM 789 N N . THR A 1 104 ? 9.023 -26.375 -17.453 1 97.69 104 THR A N 1
ATOM 790 C CA . THR A 1 104 ? 10.023 -25.375 -17.125 1 97.69 104 THR A CA 1
ATOM 791 C C . THR A 1 104 ? 10.531 -24.672 -18.391 1 97.69 104 THR A C 1
ATOM 793 O O . THR A 1 104 ? 10.93 -23.516 -18.344 1 97.69 104 THR A O 1
ATOM 796 N N . LEU A 1 105 ? 10.391 -25.328 -19.562 1 96.94 105 LEU A N 1
ATOM 797 C CA . LEU A 1 105 ? 10.844 -24.766 -20.828 1 96.94 105 LEU A CA 1
ATOM 798 C C . LEU A 1 105 ? 9.922 -23.641 -21.281 1 96.94 105 LEU A C 1
ATOM 800 O O . LEU A 1 105 ? 10.344 -22.75 -22.031 1 96.94 105 LEU A O 1
ATOM 804 N N . VAL A 1 106 ? 8.695 -23.703 -20.797 1 94.81 106 VAL A N 1
ATOM 805 C CA . VAL A 1 106 ? 7.75 -22.75 -21.359 1 94.81 106 VAL A CA 1
ATOM 806 C C . VAL A 1 106 ? 7.262 -21.797 -20.266 1 94.81 106 VAL A C 1
ATOM 808 O O . VAL A 1 106 ? 6.66 -20.766 -20.547 1 94.81 106 VAL A O 1
ATOM 811 N N . ALA A 1 107 ? 7.539 -22.219 -19.156 1 93.62 107 ALA A N 1
ATOM 812 C CA . ALA A 1 107 ? 7.203 -21.375 -18.016 1 93.62 107 ALA A CA 1
ATOM 813 C C . ALA A 1 107 ? 8.461 -20.922 -17.281 1 93.62 107 ALA A C 1
ATOM 815 O O . ALA A 1 107 ? 9.562 -20.969 -17.828 1 93.62 107 ALA A O 1
ATOM 816 N N . ASP A 1 108 ? 8.516 -20.531 -16.141 1 95 108 ASP A N 1
ATOM 817 C CA . ASP A 1 108 ? 9.57 -20.141 -15.211 1 95 108 ASP A CA 1
ATOM 818 C C . ASP A 1 108 ? 10.508 -19.109 -15.828 1 95 108 ASP A C 1
ATOM 820 O O . ASP A 1 108 ? 10.156 -17.938 -15.938 1 95 108 ASP A O 1
ATOM 824 N N . ALA A 1 109 ? 11.664 -19.656 -16.562 1 97 109 ALA A N 1
ATOM 825 C CA . ALA A 1 109 ? 12.609 -18.688 -17.109 1 97 109 ALA A CA 1
ATOM 826 C C . ALA A 1 109 ? 11.984 -17.906 -18.25 1 97 109 ALA A C 1
ATOM 828 O O . ALA A 1 109 ? 12.273 -16.719 -18.422 1 97 109 ALA A O 1
ATOM 829 N N . ALA A 1 110 ? 11.156 -18.578 -19.062 1 97.38 110 ALA A N 1
ATOM 830 C CA . ALA A 1 110 ? 10.469 -17.922 -20.172 1 97.38 110 ALA A CA 1
ATOM 831 C C . ALA A 1 110 ? 9.57 -16.781 -19.672 1 97.38 110 ALA A C 1
ATOM 833 O O . ALA A 1 110 ? 9.57 -15.688 -20.234 1 97.38 110 ALA A O 1
ATOM 834 N N . SER A 1 111 ? 8.836 -17.094 -18.625 1 97.38 111 SER A N 1
ATOM 835 C CA . SER A 1 111 ? 8 -16.062 -18 1 97.38 111 SER A CA 1
ATOM 836 C C . SER A 1 111 ? 8.844 -14.914 -17.469 1 97.38 111 SER A C 1
ATOM 838 O O . SER A 1 111 ? 8.477 -13.75 -17.609 1 97.38 111 SER A O 1
ATOM 840 N N . GLY A 1 112 ? 9.938 -15.219 -16.828 1 98.5 112 GLY A N 1
ATOM 841 C CA . GLY A 1 112 ? 10.852 -14.195 -16.344 1 98.5 112 GLY A CA 1
ATOM 842 C C . GLY A 1 112 ? 11.391 -13.305 -17.438 1 98.5 112 GLY A C 1
ATOM 843 O O . GLY A 1 112 ? 11.469 -12.086 -17.266 1 98.5 112 GLY A O 1
ATOM 844 N N . ALA A 1 113 ? 11.734 -13.922 -18.562 1 98.81 113 ALA A N 1
ATOM 845 C CA . ALA A 1 113 ? 12.234 -13.164 -19.703 1 98.81 113 ALA A CA 1
ATOM 846 C C . ALA A 1 113 ? 11.172 -12.195 -20.219 1 98.81 113 ALA A C 1
ATOM 848 O O . ALA A 1 113 ? 11.477 -11.039 -20.516 1 98.81 113 ALA A O 1
ATOM 849 N N . ASP A 1 114 ? 9.953 -12.695 -20.328 1 98.56 114 ASP A N 1
ATOM 850 C CA . ASP A 1 114 ? 8.852 -11.844 -20.766 1 98.56 114 ASP A CA 1
ATOM 851 C C . ASP A 1 114 ? 8.664 -10.656 -19.828 1 98.56 114 ASP A C 1
ATOM 853 O O . ASP A 1 114 ? 8.398 -9.539 -20.281 1 98.56 114 ASP A O 1
ATOM 857 N N . CYS A 1 115 ? 8.812 -10.922 -18.578 1 98.62 115 CYS A N 1
ATOM 858 C CA . CYS A 1 115 ? 8.648 -9.875 -17.578 1 98.62 115 CYS A CA 1
ATOM 859 C C . CYS A 1 115 ? 9.742 -8.828 -17.703 1 98.62 115 CYS A C 1
ATOM 861 O O . CYS A 1 115 ? 9.469 -7.625 -17.703 1 98.62 115 CYS A O 1
ATOM 863 N N . LEU A 1 116 ? 10.984 -9.281 -17.812 1 98.88 116 LEU A N 1
ATOM 864 C CA . LEU A 1 116 ? 12.109 -8.375 -18 1 98.88 116 LEU A CA 1
ATOM 865 C C . LEU A 1 116 ? 11.93 -7.539 -19.266 1 98.88 116 LEU A C 1
ATOM 867 O O . LEU A 1 116 ? 12.188 -6.332 -19.266 1 98.88 116 LEU A O 1
ATOM 871 N N . GLU A 1 117 ? 11.469 -8.164 -20.312 1 98.81 117 GLU A N 1
ATOM 872 C CA . GLU A 1 117 ? 11.219 -7.461 -21.562 1 98.81 117 GLU A CA 1
ATOM 873 C C . GLU A 1 117 ? 10.125 -6.406 -21.406 1 98.81 117 GLU A C 1
ATOM 875 O O . GLU A 1 117 ? 10.289 -5.27 -21.859 1 98.81 117 GLU A O 1
ATOM 880 N N . TYR A 1 118 ? 9.047 -6.797 -20.812 1 98.62 118 TYR A N 1
ATOM 881 C CA . TYR A 1 118 ? 7.906 -5.902 -20.625 1 98.62 118 TYR A CA 1
ATOM 882 C C . TYR A 1 118 ? 8.312 -4.652 -19.859 1 98.62 118 TYR A C 1
ATOM 884 O O . TYR A 1 118 ? 8.07 -3.531 -20.312 1 98.62 118 TYR A O 1
ATOM 892 N N . PHE A 1 119 ? 8.945 -4.828 -18.734 1 98.75 119 PHE A N 1
ATOM 893 C CA . PHE A 1 119 ? 9.289 -3.688 -17.891 1 98.75 119 PHE A CA 1
ATOM 894 C C . PHE A 1 119 ? 10.477 -2.924 -18.469 1 98.75 119 PHE A C 1
ATOM 896 O O . PHE A 1 119 ? 10.609 -1.718 -18.266 1 98.75 119 PHE A O 1
ATOM 903 N N . GLY A 1 120 ? 11.359 -3.672 -19.219 1 98.62 120 GLY A N 1
ATOM 904 C CA . GLY A 1 120 ? 12.352 -2.943 -19.984 1 98.62 120 GLY A CA 1
ATOM 905 C C . GLY A 1 120 ? 11.75 -1.953 -20.953 1 98.62 120 GLY A C 1
ATOM 906 O O . GLY A 1 120 ? 12.25 -0.835 -21.109 1 98.62 120 GLY A O 1
ATOM 907 N N . ALA A 1 121 ? 10.68 -2.383 -21.562 1 97.81 121 ALA A N 1
ATOM 908 C CA . ALA A 1 121 ? 10 -1.544 -22.547 1 97.81 121 ALA A CA 1
ATOM 909 C C . ALA A 1 121 ? 9.281 -0.377 -21.875 1 97.81 121 ALA A C 1
ATOM 911 O O . ALA A 1 121 ? 9.195 0.716 -22.438 1 97.81 121 ALA A O 1
ATOM 912 N N . ILE A 1 122 ? 8.773 -0.566 -20.703 1 96.56 122 ILE A N 1
ATOM 913 C CA . ILE A 1 122 ? 7.969 0.43 -20 1 96.56 122 ILE A CA 1
ATOM 914 C C . ILE A 1 122 ? 8.875 1.485 -19.375 1 96.56 122 ILE A C 1
ATOM 916 O O . ILE A 1 122 ? 8.453 2.623 -19.156 1 96.56 122 ILE A O 1
ATOM 920 N N . ALA A 1 123 ? 10.086 1.13 -19.109 1 97.12 123 ALA A N 1
ATOM 921 C CA . ALA A 1 123 ? 11.008 1.965 -18.344 1 97.12 123 ALA A CA 1
ATOM 922 C C . ALA A 1 123 ? 11.102 3.367 -18.938 1 97.12 123 ALA A C 1
ATOM 924 O O . ALA A 1 123 ? 11.039 4.363 -18.203 1 97.12 123 ALA A O 1
ATOM 925 N N . ALA A 1 124 ? 11.125 3.514 -20.25 1 95.81 124 ALA A N 1
ATOM 926 C CA . ALA A 1 124 ? 11.336 4.797 -20.922 1 95.81 124 ALA A CA 1
ATOM 927 C C . ALA A 1 124 ? 10.062 5.641 -20.906 1 95.81 124 ALA A C 1
ATOM 929 O O . ALA A 1 124 ? 10.09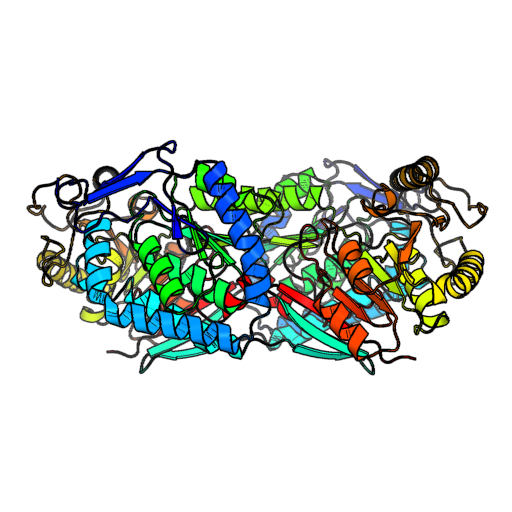4 6.82 -21.25 1 95.81 124 ALA A O 1
ATOM 930 N N . THR A 1 125 ? 8.977 5.027 -20.484 1 94.12 125 THR A N 1
ATOM 931 C CA . THR A 1 125 ? 7.699 5.715 -20.578 1 94.12 125 THR A CA 1
ATOM 932 C C . THR A 1 125 ? 7.25 6.238 -19.219 1 94.12 125 THR A C 1
ATOM 934 O O . THR A 1 125 ? 6.18 6.844 -19.109 1 94.12 125 THR A O 1
ATOM 937 N N . LEU A 1 126 ? 7.988 6.031 -18.172 1 92.38 126 LEU A N 1
ATOM 938 C CA . LEU A 1 126 ? 7.629 6.504 -16.844 1 92.38 126 LEU A CA 1
ATOM 939 C C . LEU A 1 126 ? 7.566 8.031 -16.812 1 92.38 126 LEU A C 1
ATOM 941 O O . LEU A 1 126 ? 8.508 8.703 -17.234 1 92.38 126 LEU A O 1
ATOM 945 N N . SER A 1 127 ? 6.41 8.531 -16.406 1 90.19 127 SER A N 1
ATOM 946 C CA . SER A 1 127 ? 6.195 9.969 -16.406 1 90.19 127 SER A CA 1
ATOM 947 C C . SER A 1 127 ? 5.336 10.406 -15.227 1 90.19 127 SER A C 1
ATOM 949 O O . SER A 1 127 ? 4.75 9.578 -14.539 1 90.19 127 SER A O 1
ATOM 951 N N . GLY A 1 128 ? 5.391 11.742 -14.93 1 92 128 GLY A N 1
ATOM 952 C CA . GLY A 1 128 ? 4.469 12.375 -14 1 92 128 GLY A CA 1
ATOM 953 C C . GLY A 1 128 ? 3.316 13.078 -14.688 1 92 128 GLY A C 1
ATOM 954 O O . GLY A 1 128 ? 3.066 12.859 -15.875 1 92 128 GLY A O 1
ATOM 955 N N . ASP A 1 129 ? 2.494 13.688 -13.883 1 92.5 129 ASP A N 1
ATOM 956 C CA . ASP A 1 129 ? 1.354 14.469 -14.359 1 92.5 129 ASP A CA 1
ATOM 957 C C . ASP A 1 129 ? 1.566 15.961 -14.117 1 92.5 129 ASP A C 1
ATOM 959 O O . ASP A 1 129 ? 2.412 16.344 -13.305 1 92.5 129 ASP A O 1
ATOM 963 N N . SER A 1 130 ? 0.91 16.75 -14.961 1 95.25 130 SER A N 1
ATOM 964 C CA . SER A 1 130 ? 0.798 18.188 -14.719 1 95.25 130 SER A CA 1
ATOM 965 C C . SER A 1 130 ? -0.656 18.609 -14.516 1 95.25 130 SER A C 1
ATOM 967 O O . SER A 1 130 ? -1.547 18.125 -15.219 1 95.25 130 SER A O 1
ATOM 969 N N . ILE A 1 131 ? -0.888 19.391 -13.477 1 94.38 131 ILE A N 1
ATOM 970 C CA . ILE A 1 131 ? -2.221 19.859 -13.125 1 94.38 131 ILE A CA 1
ATOM 971 C C . ILE A 1 131 ? -2.209 21.375 -12.977 1 94.38 131 ILE A C 1
ATOM 973 O O . ILE A 1 131 ? -1.349 21.938 -12.297 1 94.38 131 ILE A O 1
ATOM 977 N N . GLN A 1 132 ? -3.184 22 -13.547 1 94.56 132 GLN A N 1
ATOM 978 C CA . GLN A 1 132 ? -3.275 23.453 -13.508 1 94.56 132 GLN A CA 1
ATOM 979 C C . GLN A 1 132 ? -4.219 23.922 -12.398 1 94.56 132 GLN A C 1
ATOM 981 O O . GLN A 1 132 ? -5.316 23.375 -12.242 1 94.56 132 GLN A O 1
ATOM 986 N N . PHE A 1 133 ? -3.807 24.844 -11.602 1 94.44 133 PHE A N 1
ATOM 987 C CA . PHE A 1 133 ? -4.609 25.516 -10.586 1 94.44 133 PHE A CA 1
ATOM 988 C C . PHE A 1 133 ? -4.527 27.016 -10.742 1 94.44 133 PHE A C 1
ATOM 990 O O . PHE A 1 133 ? -3.775 27.688 -10.031 1 94.44 133 PHE A O 1
ATOM 997 N N . GLY A 1 134 ? -5.344 27.594 -11.633 1 93.56 134 GLY A N 1
ATOM 998 C CA . GLY A 1 134 ? -5.215 29 -11.984 1 93.56 134 GLY A CA 1
ATOM 999 C C . GLY A 1 134 ? -3.891 29.344 -12.648 1 93.56 134 GLY A C 1
ATOM 1000 O O . GLY A 1 134 ? -3.518 28.719 -13.648 1 93.56 134 GLY A O 1
ATOM 1001 N N . GLU A 1 135 ? -3.258 30.266 -12.008 1 93.44 135 GLU A N 1
ATOM 1002 C CA . GLU A 1 135 ? -1.946 30.641 -12.531 1 93.44 135 GLU A CA 1
ATOM 1003 C C . GLU A 1 135 ? -0.859 29.703 -12 1 93.44 135 GLU A C 1
ATOM 1005 O O . GLU A 1 135 ? 0.216 29.594 -12.586 1 93.44 135 GLU A O 1
ATOM 1010 N N . ASP A 1 136 ? -1.165 29.047 -10.906 1 96.19 136 ASP A N 1
ATOM 1011 C CA . ASP A 1 136 ? -0.233 28.094 -10.312 1 96.19 136 ASP A CA 1
ATOM 1012 C C . ASP A 1 136 ? -0.386 26.719 -10.945 1 96.19 136 ASP A C 1
ATOM 1014 O O . ASP A 1 136 ? -1.327 26.484 -11.711 1 96.19 136 ASP A O 1
ATOM 1018 N N . TRP A 1 137 ? 0.572 25.906 -10.758 1 95.19 137 TRP A N 1
ATOM 1019 C CA . TRP A 1 137 ? 0.453 24.547 -11.273 1 95.19 137 TRP A CA 1
ATOM 1020 C C . TRP A 1 137 ? 1.236 23.562 -10.414 1 95.19 137 TRP A C 1
ATOM 1022 O O . TRP A 1 137 ? 2.035 23.969 -9.57 1 95.19 137 TRP A O 1
ATOM 1032 N N . VAL A 1 138 ? 0.882 22.297 -10.594 1 97.38 138 VAL A N 1
ATOM 1033 C CA . VAL A 1 138 ? 1.518 21.188 -9.898 1 97.38 138 VAL A CA 1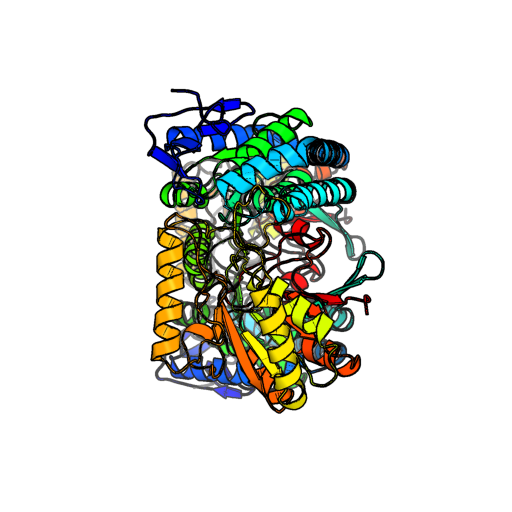
ATOM 1034 C C . VAL A 1 138 ? 2 20.156 -10.906 1 97.38 138 VAL A C 1
ATOM 1036 O O . VAL A 1 138 ? 1.331 19.906 -11.914 1 97.38 138 VAL A O 1
ATOM 1039 N N . TYR A 1 139 ? 3.17 19.719 -10.75 1 97.38 139 TYR A N 1
ATOM 1040 C CA . TYR A 1 139 ? 3.545 18.5 -11.445 1 97.38 139 TYR A CA 1
ATOM 1041 C C . TYR A 1 139 ? 3.943 17.406 -10.461 1 97.38 139 TYR A C 1
ATOM 1043 O O . TYR A 1 139 ? 4.273 17.703 -9.305 1 97.38 139 TYR A O 1
ATOM 1051 N N . THR A 1 140 ? 3.832 16.188 -10.883 1 97.31 140 THR A N 1
ATOM 1052 C CA . THR A 1 140 ? 4.234 15.062 -10.047 1 97.31 140 THR A CA 1
ATOM 1053 C C . THR A 1 140 ? 5.469 14.375 -10.625 1 97.31 140 THR A C 1
ATOM 1055 O O . THR A 1 140 ? 5.727 14.453 -11.828 1 97.31 140 THR A O 1
ATOM 1058 N N . ARG A 1 141 ? 6.254 13.836 -9.75 1 96.25 141 ARG A N 1
ATOM 1059 C CA . ARG A 1 141 ? 7.395 13 -10.094 1 96.25 141 ARG A CA 1
ATOM 1060 C C . ARG A 1 141 ? 7.246 11.602 -9.5 1 96.25 141 ARG A C 1
ATOM 1062 O O . ARG A 1 141 ? 6.812 11.445 -8.359 1 96.25 141 ARG A O 1
ATOM 1069 N N . ARG A 1 142 ? 7.504 10.617 -10.344 1 95.81 142 ARG A N 1
ATOM 1070 C CA . ARG A 1 142 ? 7.66 9.25 -9.844 1 95.81 142 ARG A CA 1
ATOM 1071 C C . ARG A 1 142 ? 9.117 8.961 -9.5 1 95.81 142 ARG A C 1
ATOM 1073 O O . ARG A 1 142 ? 9.992 9.023 -10.375 1 95.81 142 ARG A O 1
ATOM 1080 N N . GLU A 1 143 ? 9.312 8.711 -8.289 1 97.31 143 GLU A N 1
ATOM 1081 C CA . GLU A 1 143 ? 10.672 8.484 -7.809 1 97.31 143 GLU A CA 1
ATOM 1082 C C . GLU A 1 143 ? 10.836 7.074 -7.25 1 97.31 143 GLU A C 1
ATOM 1084 O O . GLU A 1 143 ? 9.883 6.488 -6.738 1 97.31 143 GLU A O 1
ATOM 1089 N N . PRO A 1 144 ? 12.086 6.461 -7.453 1 98.06 144 PRO A N 1
ATOM 1090 C CA . PRO A 1 144 ? 12.297 5.137 -6.859 1 98.06 144 PRO A CA 1
ATOM 1091 C C . PRO A 1 144 ? 12.188 5.148 -5.336 1 98.06 144 PRO A C 1
ATOM 1093 O O . PRO A 1 144 ? 12.328 6.203 -4.711 1 98.06 144 PRO A O 1
ATOM 1096 N N . LEU A 1 145 ? 11.953 4.016 -4.77 1 98.19 145 LEU A N 1
ATOM 1097 C CA . LEU A 1 145 ? 11.859 3.857 -3.324 1 98.19 145 LEU A CA 1
ATOM 1098 C C . LEU A 1 145 ? 13.242 3.758 -2.693 1 98.19 145 LEU A C 1
ATOM 1100 O O . LEU A 1 145 ? 13.461 4.238 -1.58 1 98.19 145 LEU A O 1
ATOM 1104 N N . GLY A 1 146 ? 14.164 3.127 -3.334 1 98.44 146 GLY A N 1
ATOM 1105 C CA . GLY A 1 146 ? 15.492 2.871 -2.807 1 98.44 146 GLY A CA 1
ATOM 1106 C C . GLY A 1 146 ? 15.914 1.417 -2.924 1 98.44 146 GLY A C 1
ATOM 1107 O O . GLY A 1 146 ? 15.891 0.846 -4.016 1 98.44 146 GLY A O 1
ATOM 1108 N N . VAL A 1 147 ? 16.281 0.799 -1.781 1 98.81 147 VAL A N 1
ATOM 1109 C CA . VAL A 1 147 ? 16.641 -0.618 -1.741 1 98.81 147 VAL A CA 1
ATOM 1110 C C . VAL A 1 147 ? 15.398 -1.44 -1.374 1 98.81 147 VAL A C 1
ATOM 1112 O O . VAL A 1 147 ? 14.852 -1.296 -0.278 1 98.81 147 VAL A O 1
ATOM 1115 N N . CYS A 1 148 ? 14.984 -2.299 -2.311 1 98.88 148 CYS A N 1
ATOM 1116 C CA . CYS A 1 148 ? 13.812 -3.146 -2.0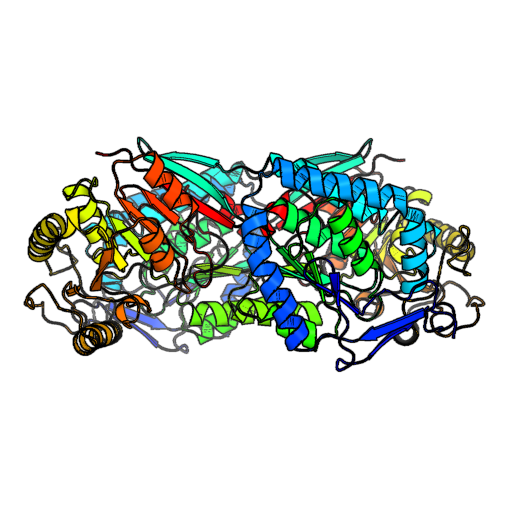94 1 98.88 148 CYS A CA 1
ATOM 1117 C C . CYS A 1 148 ? 14.234 -4.57 -1.751 1 98.88 148 CYS A C 1
ATOM 1119 O O . CYS A 1 148 ? 15.289 -5.035 -2.184 1 98.88 148 CYS A O 1
ATOM 1121 N N . LEU A 1 149 ? 13.406 -5.191 -0.966 1 98.94 149 LEU A N 1
ATOM 1122 C CA . LEU A 1 149 ? 13.578 -6.605 -0.661 1 98.94 149 LEU A CA 1
ATOM 1123 C C . LEU A 1 149 ? 12.531 -7.449 -1.377 1 98.94 149 LEU A C 1
ATOM 1125 O O . LEU A 1 149 ? 11.336 -7.148 -1.306 1 98.94 149 LEU A O 1
ATOM 1129 N N . GLY A 1 150 ? 12.969 -8.43 -2.094 1 98.88 150 GLY A N 1
ATOM 1130 C CA . GLY A 1 150 ? 12.109 -9.484 -2.615 1 98.88 150 GLY A CA 1
ATOM 1131 C C . GLY A 1 150 ? 12.32 -10.82 -1.931 1 98.88 150 GLY A C 1
ATOM 1132 O O . GLY A 1 150 ? 13.461 -11.234 -1.705 1 98.88 150 GLY A O 1
ATOM 1133 N N . ILE A 1 151 ? 11.25 -11.438 -1.573 1 98.88 151 ILE A N 1
ATOM 1134 C CA . ILE A 1 151 ? 11.273 -12.781 -1.002 1 98.88 151 ILE A CA 1
ATOM 1135 C C . ILE A 1 151 ? 10.469 -13.734 -1.883 1 98.88 151 ILE A C 1
ATOM 1137 O O . ILE A 1 151 ? 9.297 -13.477 -2.174 1 98.88 151 ILE A O 1
ATOM 1141 N N . GLY A 1 152 ? 11.125 -14.789 -2.262 1 98.44 152 GLY A N 1
ATOM 1142 C CA . GLY A 1 152 ? 10.508 -15.672 -3.238 1 98.44 152 GLY A CA 1
ATOM 1143 C C . GLY A 1 152 ? 10 -16.969 -2.635 1 98.44 152 GLY A C 1
ATOM 1144 O O . GLY A 1 152 ? 10.391 -17.344 -1.526 1 98.44 152 GLY A O 1
ATOM 1145 N N . ALA A 1 153 ? 9.148 -17.672 -3.348 1 97.94 153 ALA A N 1
ATOM 1146 C CA . ALA A 1 153 ? 8.633 -19 -3.033 1 97.94 153 ALA A CA 1
ATOM 1147 C C . ALA A 1 153 ? 9.359 -20.078 -3.842 1 97.94 153 ALA A C 1
ATOM 1149 O O . ALA A 1 153 ? 10.102 -19.766 -4.777 1 97.94 153 ALA A O 1
ATOM 1150 N N . TRP A 1 154 ? 9.078 -21.312 -3.512 1 98.31 154 TRP A N 1
ATOM 1151 C CA . TRP A 1 154 ? 9.922 -22.375 -4.047 1 98.31 154 TRP A CA 1
ATOM 1152 C C . TRP A 1 154 ? 9.344 -22.922 -5.344 1 98.31 154 TRP A C 1
ATOM 1154 O O . TRP A 1 154 ? 10.023 -23.656 -6.07 1 98.31 154 TRP A O 1
ATOM 1164 N N . ASN A 1 155 ? 8.141 -22.547 -5.695 1 97.56 155 ASN A N 1
ATOM 1165 C CA . ASN A 1 155 ? 7.5 -23.266 -6.789 1 97.56 155 ASN A CA 1
ATOM 1166 C C . ASN A 1 155 ? 7.867 -22.672 -8.148 1 97.56 155 ASN A C 1
ATOM 1168 O O . ASN A 1 155 ? 7.855 -23.375 -9.156 1 97.56 155 ASN A O 1
ATOM 1172 N N . TYR A 1 156 ? 8.117 -21.359 -8.211 1 97.75 156 TYR A N 1
ATOM 1173 C CA . TYR A 1 156 ? 8.602 -20.719 -9.422 1 97.75 156 TYR A CA 1
ATOM 1174 C C . TYR A 1 156 ? 9.758 -19.766 -9.109 1 97.75 156 TYR A C 1
ATOM 1176 O O . TYR A 1 156 ? 9.633 -18.547 -9.281 1 97.75 156 TYR A O 1
ATOM 1184 N N . PRO A 1 157 ? 10.883 -20.328 -8.797 1 98.06 157 PRO A N 1
ATOM 1185 C CA . PRO A 1 157 ? 11.945 -19.531 -8.188 1 98.06 157 PRO A CA 1
ATOM 1186 C C . PRO A 1 157 ? 12.453 -18.406 -9.102 1 98.06 157 PRO A C 1
ATOM 1188 O O . PRO A 1 157 ? 12.461 -17.25 -8.711 1 98.06 157 PRO A O 1
ATOM 1191 N N . ILE A 1 158 ? 12.82 -18.734 -10.367 1 98.56 158 ILE A N 1
ATOM 1192 C CA . ILE A 1 158 ? 13.43 -17.719 -11.242 1 98.56 158 ILE A CA 1
ATOM 1193 C C . ILE A 1 158 ? 12.352 -16.766 -11.75 1 98.56 158 ILE A C 1
ATOM 1195 O O . ILE A 1 158 ? 12.609 -15.57 -11.93 1 98.56 158 ILE A O 1
ATOM 1199 N N . GLN A 1 159 ? 11.141 -17.266 -11.969 1 98.44 159 GLN A N 1
ATOM 1200 C CA . GLN A 1 159 ? 10.039 -16.406 -12.391 1 98.44 159 GLN A CA 1
ATOM 1201 C C . GLN A 1 159 ? 9.727 -15.344 -11.336 1 98.44 159 GLN A C 1
ATOM 1203 O O . GLN A 1 159 ? 9.625 -14.156 -11.648 1 98.44 159 GLN A O 1
ATOM 1208 N N . ILE A 1 160 ? 9.609 -15.781 -10.086 1 98.62 160 ILE A N 1
ATOM 1209 C CA . ILE A 1 160 ? 9.266 -14.875 -8.992 1 98.62 160 ILE A CA 1
ATOM 1210 C C . ILE A 1 160 ? 10.383 -13.852 -8.797 1 98.62 160 ILE A C 1
ATOM 1212 O O . ILE A 1 160 ? 10.125 -12.672 -8.562 1 98.62 160 ILE A O 1
ATOM 1216 N N . ALA A 1 161 ? 11.602 -14.305 -8.93 1 98.88 161 ALA A N 1
ATOM 1217 C CA . ALA A 1 161 ? 12.734 -13.383 -8.836 1 98.88 161 ALA A CA 1
ATOM 1218 C C . ALA A 1 161 ? 12.648 -12.297 -9.906 1 98.88 161 ALA A C 1
ATOM 1220 O O . ALA A 1 161 ? 12.82 -11.117 -9.617 1 98.88 161 ALA A O 1
ATOM 1221 N N . ALA A 1 162 ? 12.32 -12.703 -11.117 1 98.88 162 ALA A N 1
ATOM 1222 C CA . ALA A 1 162 ? 12.234 -11.75 -12.219 1 98.88 162 ALA A CA 1
ATOM 1223 C C . ALA A 1 162 ? 11.023 -10.836 -12.062 1 98.88 162 ALA A C 1
ATOM 1225 O O . ALA A 1 162 ? 11.102 -9.633 -12.328 1 98.88 162 ALA A O 1
ATOM 1226 N N . TRP A 1 163 ? 9.891 -11.445 -11.625 1 98.75 163 TRP A N 1
ATOM 1227 C CA . TRP A 1 163 ? 8.656 -10.68 -11.461 1 98.75 163 TRP A CA 1
ATOM 1228 C C . TRP A 1 163 ? 8.859 -9.547 -10.461 1 98.75 163 TRP A C 1
ATOM 1230 O O . TRP A 1 163 ? 8.258 -8.477 -10.594 1 98.75 163 TRP A O 1
ATOM 1240 N N . LYS A 1 164 ? 9.68 -9.758 -9.461 1 98.81 164 LYS A N 1
ATOM 1241 C CA . LYS A 1 164 ? 9.922 -8.734 -8.453 1 98.81 164 LYS A CA 1
ATOM 1242 C C . LYS A 1 164 ? 11.055 -7.805 -8.875 1 98.81 164 LYS A C 1
ATOM 1244 O O . LYS A 1 164 ? 10.961 -6.586 -8.688 1 98.81 164 LYS A O 1
ATOM 1249 N N . ALA A 1 165 ? 12.062 -8.305 -9.523 1 98.88 165 ALA A N 1
ATOM 1250 C CA . ALA A 1 165 ? 13.25 -7.531 -9.875 1 98.88 165 ALA A CA 1
ATOM 1251 C C . ALA A 1 165 ? 12.961 -6.586 -11.039 1 98.88 165 ALA A C 1
ATOM 1253 O O . ALA A 1 165 ? 13.391 -5.43 -11.023 1 98.88 165 ALA A O 1
ATOM 1254 N N . ALA A 1 166 ? 12.242 -7.043 -12.047 1 98.94 166 ALA A N 1
ATOM 1255 C CA . ALA A 1 166 ? 12.086 -6.305 -13.297 1 98.94 166 ALA A CA 1
ATOM 1256 C C . ALA A 1 166 ? 11.453 -4.938 -13.047 1 98.94 166 ALA A C 1
ATOM 1258 O O . ALA A 1 166 ? 12.031 -3.908 -13.414 1 98.94 166 ALA A O 1
ATOM 1259 N N . PRO A 1 167 ? 10.273 -4.902 -12.375 1 98.81 167 PRO A N 1
ATOM 1260 C CA . PRO A 1 167 ? 9.703 -3.572 -12.141 1 98.81 167 PRO A CA 1
ATOM 1261 C C . PRO A 1 167 ? 10.547 -2.736 -11.18 1 98.81 167 PRO A C 1
ATOM 1263 O O . PRO A 1 167 ? 10.641 -1.516 -11.336 1 98.81 167 PRO A O 1
ATOM 1266 N N . ALA A 1 168 ? 11.164 -3.369 -10.18 1 98.88 168 ALA A N 1
ATOM 1267 C CA . ALA A 1 168 ? 12 -2.637 -9.234 1 98.88 168 ALA A CA 1
ATOM 1268 C C . ALA A 1 168 ? 13.164 -1.95 -9.953 1 98.88 168 ALA A C 1
ATOM 1270 O O . ALA A 1 168 ? 13.398 -0.755 -9.758 1 98.88 168 ALA A O 1
ATOM 1271 N N . LEU A 1 169 ? 13.836 -2.715 -10.789 1 98.94 169 LEU A N 1
ATOM 1272 C CA . LEU A 1 169 ? 15.016 -2.203 -11.477 1 98.94 169 LEU A CA 1
ATOM 1273 C C . LEU A 1 169 ? 14.625 -1.188 -12.539 1 98.94 169 LEU A C 1
ATOM 1275 O O . LEU A 1 169 ? 15.289 -0.164 -12.703 1 98.94 169 LEU A O 1
ATOM 1279 N N . ALA A 1 170 ? 13.539 -1.446 -13.242 1 98.81 170 ALA A N 1
ATOM 1280 C CA . ALA A 1 170 ? 13.055 -0.512 -14.258 1 98.81 170 ALA A CA 1
ATOM 1281 C C . ALA A 1 170 ? 12.789 0.863 -13.656 1 98.81 170 ALA A C 1
ATOM 1283 O O . ALA A 1 170 ? 13.008 1.888 -14.305 1 98.81 170 ALA A O 1
ATOM 1284 N N . CYS A 1 171 ? 12.367 0.899 -12.406 1 98.62 171 CYS A N 1
ATOM 1285 C CA . CYS A 1 171 ? 11.953 2.135 -11.75 1 98.62 171 CYS A CA 1
ATOM 1286 C C . CYS A 1 171 ? 13.141 2.811 -11.07 1 98.62 171 CYS A C 1
ATOM 1288 O O . CYS A 1 171 ? 12.992 3.879 -10.477 1 98.62 171 CYS A O 1
ATOM 1290 N N . GLY A 1 172 ? 14.32 2.18 -11.109 1 98.69 172 GLY A N 1
ATOM 1291 C CA . GLY A 1 172 ? 15.531 2.801 -10.586 1 98.69 172 GLY A CA 1
ATOM 1292 C C . GLY A 1 172 ? 15.883 2.334 -9.188 1 98.69 172 GLY A C 1
ATOM 1293 O O . GLY A 1 172 ? 16.75 2.918 -8.531 1 98.69 172 GLY A O 1
ATOM 1294 N N . ASN A 1 173 ? 15.188 1.315 -8.664 1 98.88 173 ASN A N 1
ATOM 1295 C CA . ASN A 1 173 ? 15.508 0.725 -7.371 1 98.88 173 ASN A CA 1
ATOM 1296 C C . ASN A 1 173 ? 16.625 -0.306 -7.484 1 98.88 173 ASN A C 1
ATOM 1298 O O . ASN A 1 173 ? 16.938 -0.779 -8.578 1 98.88 173 ASN A O 1
ATOM 1302 N N . ALA A 1 174 ? 17.25 -0.602 -6.367 1 98.94 174 ALA A N 1
ATOM 1303 C CA . ALA A 1 174 ? 18 -1.844 -6.203 1 98.94 174 ALA A CA 1
ATOM 1304 C C . ALA A 1 174 ? 17.172 -2.898 -5.48 1 98.94 174 ALA A C 1
ATOM 1306 O O . ALA A 1 174 ? 16.172 -2.57 -4.824 1 98.94 174 ALA A O 1
ATOM 1307 N N . MET A 1 175 ? 17.594 -4.141 -5.645 1 98.94 175 MET A N 1
ATOM 1308 C CA . MET A 1 175 ? 16.844 -5.195 -4.961 1 98.94 175 MET A CA 1
ATOM 1309 C C . MET A 1 175 ? 17.797 -6.223 -4.355 1 98.94 175 MET A C 1
ATOM 1311 O O . MET A 1 175 ? 18.75 -6.648 -5 1 98.94 175 MET A O 1
ATOM 1315 N N . ILE A 1 176 ? 17.594 -6.531 -3.131 1 99 176 ILE A N 1
ATOM 1316 C CA . ILE A 1 176 ? 18.078 -7.75 -2.506 1 99 176 ILE A CA 1
ATOM 1317 C C . ILE A 1 176 ? 17 -8.828 -2.543 1 99 176 ILE A C 1
ATOM 1319 O O . ILE A 1 176 ? 15.898 -8.617 -2.043 1 99 176 ILE A O 1
ATOM 1323 N N . PHE A 1 177 ? 17.328 -9.922 -3.164 1 98.94 177 PHE A N 1
ATOM 1324 C CA . PHE A 1 177 ? 16.359 -11.008 -3.307 1 98.94 177 PHE A CA 1
ATOM 1325 C C . PHE A 1 177 ? 16.781 -12.219 -2.479 1 98.94 177 PHE A C 1
ATOM 1327 O O . PHE A 1 177 ? 17.938 -12.641 -2.533 1 98.94 177 PHE A O 1
ATOM 1334 N N . LYS A 1 178 ? 15.875 -12.656 -1.689 1 98.94 178 LYS A N 1
ATOM 1335 C CA . LYS A 1 178 ? 16.078 -13.891 -0.929 1 98.94 178 LYS A CA 1
ATOM 1336 C C . LYS A 1 178 ? 15.203 -15.016 -1.482 1 98.94 178 LYS A C 1
ATOM 1338 O O . LYS A 1 178 ? 14.008 -15.078 -1.202 1 98.94 178 LYS A O 1
ATOM 1343 N N . PRO A 1 179 ? 15.766 -15.977 -2.193 1 98.69 179 PRO A N 1
ATOM 1344 C CA . PRO A 1 179 ? 14.984 -17.125 -2.66 1 98.69 179 PRO A CA 1
ATOM 1345 C C . PRO A 1 179 ? 14.609 -18.078 -1.53 1 98.69 179 PRO A C 1
ATOM 1347 O O . PRO A 1 179 ? 15.102 -17.938 -0.408 1 98.69 179 PRO A O 1
ATOM 1350 N N . SER A 1 180 ? 13.68 -18.984 -1.832 1 98.44 180 SER A N 1
ATOM 1351 C CA . SER A 1 180 ? 13.391 -20.047 -0.885 1 98.44 180 SER A CA 1
ATOM 1352 C C . SER A 1 180 ? 14.602 -20.953 -0.676 1 98.44 180 SER A C 1
ATOM 1354 O O . SER A 1 180 ? 15.32 -21.266 -1.628 1 98.44 180 SER A O 1
ATOM 1356 N N . GLU A 1 181 ? 14.797 -21.375 0.522 1 97.81 181 GLU A N 1
ATOM 1357 C CA . GLU A 1 181 ? 15.898 -22.281 0.832 1 97.81 181 GLU A CA 1
ATOM 1358 C C . GLU A 1 181 ? 15.656 -23.672 0.218 1 97.81 181 GLU A C 1
ATOM 1360 O O . GLU A 1 181 ? 16.578 -24.469 0.111 1 97.81 181 GLU A O 1
ATOM 1365 N N . VAL A 1 182 ? 14.453 -23.922 -0.255 1 97.81 182 VAL A N 1
ATOM 1366 C CA . VAL A 1 182 ? 14.086 -25.203 -0.849 1 97.81 182 VAL A CA 1
ATOM 1367 C C . VAL A 1 182 ? 14.547 -25.25 -2.305 1 97.81 182 VAL A C 1
ATOM 1369 O O . VAL A 1 182 ? 14.906 -26.312 -2.812 1 97.81 182 VAL A O 1
ATOM 1372 N N . THR A 1 183 ? 14.516 -24.094 -2.971 1 98.19 183 THR A N 1
ATOM 1373 C CA . THR A 1 183 ? 14.93 -23.984 -4.367 1 98.19 183 THR A CA 1
ATOM 1374 C C . THR A 1 183 ? 15.805 -22.75 -4.586 1 98.19 183 THR A C 1
ATOM 1376 O O . THR A 1 183 ? 15.414 -21.828 -5.301 1 98.19 183 THR A O 1
ATOM 1379 N N . PRO A 1 184 ? 17.031 -22.766 -4.133 1 98.38 184 PRO A N 1
ATOM 1380 C CA . PRO A 1 184 ? 17.859 -21.562 -4.023 1 98.38 184 PRO A CA 1
ATOM 1381 C C . PRO A 1 184 ? 18.672 -21.281 -5.285 1 98.38 184 PRO A C 1
ATOM 1383 O O . PRO A 1 184 ? 19.359 -20.266 -5.367 1 98.38 184 PRO A O 1
ATOM 1386 N N . LEU A 1 185 ? 18.594 -22.062 -6.336 1 98.44 185 LEU A N 1
ATOM 1387 C CA . LEU A 1 185 ? 19.688 -22.125 -7.297 1 98.44 185 LEU A CA 1
ATOM 1388 C C . LEU A 1 185 ? 19.453 -21.156 -8.453 1 98.44 185 LEU A C 1
ATOM 1390 O O . LEU A 1 185 ? 20.359 -20.406 -8.836 1 98.44 185 LEU A O 1
ATOM 1394 N N . SER A 1 186 ? 18.266 -21.094 -8.992 1 97.94 186 SER A N 1
ATOM 1395 C CA . SER A 1 186 ? 18.062 -20.422 -10.273 1 97.94 186 SER A CA 1
ATOM 1396 C C . SER A 1 186 ? 18.078 -18.906 -10.102 1 97.94 186 SER A C 1
ATOM 1398 O O . SER A 1 186 ? 18.359 -18.172 -11.047 1 97.94 186 SER A O 1
ATOM 1400 N N . ALA A 1 187 ? 17.781 -18.375 -8.938 1 98.38 187 ALA A N 1
ATOM 1401 C CA . ALA A 1 187 ? 17.875 -16.938 -8.703 1 98.38 187 ALA A CA 1
ATOM 1402 C C . ALA A 1 187 ? 19.297 -16.438 -8.891 1 98.38 187 ALA A C 1
ATOM 1404 O O . ALA A 1 187 ? 19.516 -15.305 -9.352 1 98.38 187 ALA A O 1
ATOM 1405 N N . LEU A 1 188 ? 20.266 -17.266 -8.523 1 98.75 188 LEU A N 1
ATOM 1406 C CA . LEU A 1 188 ? 21.672 -16.922 -8.711 1 98.75 188 LEU A CA 1
ATOM 1407 C C . LEU A 1 188 ? 22 -16.75 -10.188 1 98.75 188 LEU A C 1
ATOM 1409 O O . LEU A 1 188 ? 22.781 -15.859 -10.562 1 98.75 188 LEU A O 1
ATOM 1413 N N . LYS A 1 189 ? 21.391 -17.609 -11.016 1 98.56 189 LYS A N 1
ATOM 1414 C CA . LYS A 1 189 ? 21.609 -17.5 -12.453 1 98.56 189 LYS A CA 1
ATOM 1415 C C . LYS A 1 189 ? 21.031 -16.203 -13.008 1 98.56 189 LYS A C 1
ATOM 1417 O O . LYS A 1 189 ? 21.609 -15.602 -13.914 1 98.56 189 LYS A O 1
ATOM 1422 N N . LEU A 1 190 ? 19.891 -15.742 -12.445 1 98.88 190 LEU A N 1
ATOM 1423 C CA . LEU A 1 190 ? 19.328 -14.461 -12.859 1 98.88 190 LEU A CA 1
ATOM 1424 C C . LEU A 1 190 ? 20.297 -13.32 -12.555 1 98.88 190 LEU A C 1
ATOM 1426 O O . LEU A 1 190 ? 20.469 -12.422 -13.375 1 98.88 190 LEU A O 1
ATOM 1430 N N . ALA A 1 191 ? 20.906 -13.359 -11.391 1 98.88 191 ALA A N 1
ATOM 1431 C CA . ALA A 1 191 ? 21.875 -12.328 -11.016 1 98.88 191 ALA A CA 1
ATOM 1432 C C . ALA A 1 191 ? 23.047 -12.297 -11.984 1 98.88 191 ALA A C 1
ATOM 1434 O O . ALA A 1 191 ? 23.5 -11.227 -12.406 1 98.88 191 ALA A O 1
ATOM 1435 N N . GLU A 1 192 ? 23.516 -13.469 -12.359 1 98.44 192 GLU A N 1
ATOM 1436 C CA . GLU A 1 192 ? 24.594 -13.578 -13.336 1 98.44 192 GLU A CA 1
ATOM 1437 C C . GLU A 1 192 ? 24.188 -12.977 -14.68 1 98.44 192 GLU A C 1
ATOM 1439 O O . GLU A 1 192 ? 24.969 -12.227 -15.289 1 98.44 192 GLU A O 1
ATOM 1444 N N . ILE A 1 193 ? 23.031 -13.328 -15.094 1 98.81 193 ILE A N 1
ATOM 1445 C CA . ILE A 1 193 ? 22.516 -12.906 -16.391 1 98.81 193 ILE A CA 1
ATOM 1446 C C . ILE A 1 193 ? 22.359 -11.383 -16.406 1 98.81 193 ILE A C 1
ATOM 1448 O O . ILE A 1 193 ? 22.734 -10.727 -17.375 1 98.81 193 ILE A O 1
ATOM 1452 N N . LEU A 1 194 ? 21.781 -10.805 -15.328 1 98.94 194 LEU A N 1
ATOM 1453 C CA . LEU A 1 194 ? 21.625 -9.359 -15.234 1 98.94 194 LEU A CA 1
ATOM 1454 C C . LEU A 1 194 ? 22.984 -8.664 -15.258 1 98.94 194 LEU A C 1
ATOM 1456 O O . LEU A 1 194 ? 23.141 -7.625 -15.898 1 98.94 194 LEU A O 1
ATOM 1460 N N . THR A 1 195 ? 23.953 -9.242 -14.594 1 98.69 195 THR A N 1
ATOM 1461 C CA . THR A 1 195 ? 25.297 -8.703 -14.609 1 98.69 195 THR A CA 1
ATOM 1462 C C . THR A 1 195 ? 25.875 -8.734 -16.031 1 98.69 195 THR A C 1
ATOM 1464 O O . THR A 1 195 ? 26.453 -7.75 -16.5 1 98.69 195 THR A O 1
ATOM 1467 N N . GLU A 1 196 ? 25.719 -9.883 -16.688 1 98.62 196 GLU A N 1
ATOM 1468 C CA . GLU A 1 196 ? 26.172 -10.031 -18.062 1 98.62 196 GLU A CA 1
ATOM 1469 C C . GLU A 1 196 ? 25.484 -9.023 -18.984 1 98.62 196 GLU A C 1
ATOM 1471 O O . GLU A 1 196 ? 26.094 -8.531 -19.938 1 98.62 196 GLU A O 1
ATOM 1476 N N . ALA A 1 197 ? 24.25 -8.672 -18.703 1 98.81 197 ALA A N 1
ATOM 1477 C CA . ALA A 1 197 ? 23.469 -7.75 -19.5 1 98.81 197 ALA A CA 1
ATOM 1478 C C . ALA A 1 197 ? 23.891 -6.305 -19.281 1 98.81 197 ALA A C 1
ATOM 1480 O O . ALA A 1 197 ? 23.469 -5.398 -20 1 98.81 197 ALA A O 1
ATOM 1481 N N . GLY A 1 198 ? 24.688 -6.055 -18.25 1 98.62 198 GLY A N 1
ATOM 1482 C CA . GLY A 1 198 ? 25.219 -4.719 -18.031 1 98.62 198 GLY A CA 1
ATOM 1483 C C . GLY A 1 198 ? 24.703 -4.07 -16.766 1 98.62 198 GLY A C 1
ATOM 1484 O O . GLY A 1 198 ? 24.922 -2.875 -16.547 1 98.62 198 GLY A O 1
ATOM 1485 N N . LEU A 1 199 ? 24 -4.812 -15.938 1 98.88 199 LEU A N 1
ATOM 1486 C CA . LEU A 1 199 ? 23.547 -4.258 -14.664 1 98.88 199 LEU A CA 1
ATOM 1487 C C . LEU A 1 199 ? 24.734 -3.936 -13.766 1 98.88 199 LEU A C 1
ATOM 1489 O O . LEU A 1 199 ? 25.594 -4.793 -13.531 1 98.88 199 LEU A O 1
ATOM 1493 N N . PRO A 1 200 ? 24.812 -2.727 -13.219 1 98.69 200 PRO A N 1
ATOM 1494 C CA . PRO A 1 200 ? 25.938 -2.389 -12.336 1 98.69 200 PRO A CA 1
ATOM 1495 C C . PRO A 1 200 ? 26 -3.275 -11.102 1 98.69 200 PRO A C 1
ATOM 1497 O O . PRO A 1 200 ? 24.969 -3.678 -10.57 1 98.69 200 PRO A O 1
ATOM 1500 N N . PRO A 1 201 ? 27.25 -3.561 -10.602 1 98.75 201 PRO A N 1
ATOM 1501 C CA . PRO A 1 201 ? 27.375 -4.348 -9.375 1 98.75 201 PRO A CA 1
ATOM 1502 C C . PRO A 1 201 ? 26.609 -3.74 -8.195 1 98.75 201 PRO A C 1
ATOM 1504 O O . PRO A 1 201 ? 26.641 -2.52 -8.008 1 98.75 201 PRO A O 1
ATOM 1507 N N . GLY A 1 202 ? 25.891 -4.57 -7.52 1 98.81 202 GLY A N 1
ATOM 1508 C CA . GLY A 1 202 ? 25.219 -4.148 -6.301 1 98.81 202 GLY A CA 1
ATOM 1509 C C . GLY A 1 202 ? 23.75 -3.824 -6.508 1 98.81 202 GLY A C 1
ATOM 1510 O O . GLY A 1 202 ? 22.984 -3.738 -5.547 1 98.81 202 GLY A O 1
ATOM 1511 N N . VAL A 1 203 ? 23.266 -3.586 -7.746 1 98.94 203 VAL A N 1
ATOM 1512 C CA . VAL A 1 203 ? 21.891 -3.197 -8.016 1 98.94 203 VAL A CA 1
ATOM 1513 C C . VAL A 1 203 ? 20.953 -4.375 -7.746 1 98.94 203 VAL A C 1
ATOM 1515 O O . VAL A 1 203 ? 19.828 -4.188 -7.281 1 98.94 203 VAL A O 1
ATOM 1518 N N . PHE A 1 204 ? 21.406 -5.605 -8.094 1 98.94 204 PHE A N 1
ATOM 1519 C CA . PHE A 1 204 ? 20.656 -6.824 -7.801 1 98.94 204 PHE A CA 1
ATOM 1520 C C . PHE A 1 204 ? 21.516 -7.82 -7.035 1 98.94 204 PHE A C 1
ATOM 1522 O O . PHE A 1 204 ? 22.547 -8.266 -7.539 1 98.94 204 PHE A O 1
ATOM 1529 N N . ASN A 1 205 ? 21.125 -8.141 -5.801 1 98.94 205 ASN A N 1
ATOM 1530 C CA . ASN A 1 205 ? 21.859 -9.055 -4.926 1 98.94 205 ASN A CA 1
ATOM 1531 C C . ASN A 1 205 ? 20.984 -10.25 -4.523 1 98.94 205 ASN A C 1
ATOM 1533 O O . ASN A 1 205 ? 19.797 -10.102 -4.293 1 98.94 205 ASN A O 1
ATOM 1537 N N . ILE A 1 206 ? 21.625 -11.406 -4.457 1 98.94 206 ILE A N 1
ATOM 1538 C CA . ILE A 1 206 ? 20.969 -12.609 -3.953 1 98.94 206 ILE A CA 1
ATOM 1539 C C . ILE A 1 206 ? 21.531 -12.977 -2.586 1 98.94 206 ILE A C 1
ATOM 1541 O O . ILE A 1 206 ? 22.75 -13.164 -2.443 1 98.94 206 ILE A O 1
ATOM 1545 N N . VAL A 1 207 ? 20.703 -13.023 -1.648 1 98.94 207 VAL A N 1
ATOM 1546 C CA . VAL A 1 207 ? 21.047 -13.453 -0.301 1 98.94 207 VAL A CA 1
ATOM 1547 C C . VAL A 1 207 ? 20.281 -14.719 0.062 1 98.94 207 VAL A C 1
ATOM 1549 O O . VAL A 1 207 ? 19.047 -14.719 0.061 1 98.94 207 VAL A O 1
ATOM 1552 N N . GLN A 1 208 ? 21.031 -15.828 0.36 1 98.88 208 GLN A N 1
ATOM 1553 C CA . GLN A 1 208 ? 20.406 -17.094 0.716 1 98.88 208 GLN A CA 1
ATOM 1554 C C . GLN A 1 208 ? 20.109 -17.172 2.213 1 98.88 208 GLN A C 1
ATOM 1556 O O . GLN A 1 208 ? 20.828 -16.578 3.02 1 98.88 208 GLN A O 1
ATOM 1561 N N . GLY A 1 209 ? 19.078 -17.859 2.551 1 98.44 209 GLY A N 1
ATOM 1562 C CA . GLY A 1 209 ? 18.766 -18.047 3.961 1 98.44 209 GLY A CA 1
ATOM 1563 C C . GLY A 1 209 ? 17.328 -18.469 4.207 1 98.44 209 GLY A C 1
ATOM 1564 O O . GLY A 1 209 ? 16.547 -18.625 3.264 1 98.44 209 GLY A O 1
ATOM 1565 N N . ALA A 1 210 ? 17.016 -18.719 5.484 1 97.31 210 ALA A N 1
ATOM 1566 C CA . ALA A 1 210 ? 15.672 -19.109 5.906 1 97.31 210 ALA A CA 1
ATOM 1567 C C . ALA A 1 210 ? 14.914 -17.938 6.508 1 97.31 210 ALA A C 1
ATOM 1569 O O . ALA A 1 210 ? 15.094 -16.781 6.082 1 97.31 210 ALA A O 1
ATOM 1570 N N . GLY A 1 211 ? 13.969 -18.234 7.312 1 96.75 211 GLY A N 1
ATOM 1571 C CA . GLY A 1 211 ? 13.07 -17.234 7.867 1 96.75 211 GLY A CA 1
ATOM 1572 C C . GLY A 1 211 ? 13.789 -16.156 8.648 1 96.75 211 GLY A C 1
ATOM 1573 O O . GLY A 1 211 ? 13.391 -14.984 8.625 1 96.75 211 GLY A O 1
ATOM 1574 N N . ASP A 1 212 ? 14.805 -16.5 9.352 1 97.44 212 ASP A N 1
ATOM 1575 C CA . ASP A 1 212 ? 15.555 -15.555 10.164 1 97.44 212 ASP A CA 1
ATOM 1576 C C . ASP A 1 212 ? 16.219 -14.492 9.297 1 97.44 212 ASP A C 1
ATOM 1578 O O . ASP A 1 212 ? 16.219 -13.305 9.641 1 97.44 212 ASP A O 1
ATOM 1582 N N . VAL A 1 213 ? 16.828 -14.938 8.156 1 98.5 213 VAL A N 1
ATOM 1583 C CA . VAL A 1 213 ? 17.453 -14.016 7.211 1 98.5 213 VAL A CA 1
ATOM 1584 C C . VAL A 1 213 ? 16.391 -13.094 6.621 1 98.5 213 VAL A C 1
ATOM 1586 O O . VAL A 1 213 ? 16.609 -11.883 6.527 1 98.5 213 VAL A O 1
ATOM 1589 N N . GLY A 1 214 ? 15.219 -13.695 6.234 1 98.38 214 GLY A N 1
ATOM 1590 C CA . GLY A 1 214 ? 14.117 -12.883 5.742 1 98.38 214 GLY A CA 1
ATOM 1591 C C . GLY A 1 214 ? 13.656 -11.836 6.738 1 98.38 214 GLY A C 1
ATOM 1592 O O . GLY A 1 214 ? 13.398 -10.688 6.367 1 98.38 214 GLY A O 1
ATOM 1593 N N . ALA A 1 215 ? 13.562 -12.219 7.977 1 97.94 215 ALA A N 1
ATOM 1594 C CA . ALA A 1 215 ? 13.094 -11.32 9.031 1 97.94 215 ALA A CA 1
ATOM 1595 C C . ALA A 1 215 ? 14.078 -10.172 9.25 1 97.94 215 ALA A C 1
ATOM 1597 O O . ALA A 1 215 ? 13.672 -9.016 9.391 1 97.94 215 ALA A O 1
ATOM 1598 N N . GLU A 1 216 ? 15.352 -10.516 9.297 1 98.25 216 GLU A N 1
ATOM 1599 C CA . GLU A 1 216 ? 16.391 -9.5 9.492 1 98.25 216 GLU A CA 1
ATOM 1600 C C . GLU A 1 216 ? 16.375 -8.484 8.352 1 98.25 216 GLU A C 1
ATOM 1602 O O . GLU A 1 216 ? 16.453 -7.277 8.586 1 98.25 216 GLU A O 1
ATOM 1607 N N . LEU A 1 217 ? 16.266 -8.961 7.141 1 98.69 217 LEU A N 1
ATOM 1608 C CA . LEU A 1 217 ? 16.234 -8.078 5.977 1 98.69 217 LEU A CA 1
ATOM 1609 C C . LEU A 1 217 ? 14.977 -7.215 5.98 1 98.69 217 LEU A C 1
ATOM 1611 O O . LEU A 1 217 ? 15.047 -6.008 5.754 1 98.69 217 LEU A O 1
ATOM 1615 N N . ALA A 1 218 ? 13.82 -7.801 6.293 1 98.31 218 ALA A N 1
ATOM 1616 C CA . ALA A 1 218 ? 12.531 -7.129 6.184 1 98.31 218 ALA A CA 1
ATOM 1617 C C . ALA A 1 218 ? 12.414 -6 7.203 1 98.31 218 ALA A C 1
ATOM 1619 O O . ALA A 1 218 ? 11.609 -5.078 7.027 1 98.31 218 ALA A O 1
ATOM 1620 N N . THR A 1 219 ? 13.18 -6.051 8.242 1 97.69 219 THR A N 1
ATOM 1621 C CA . THR A 1 219 ? 13.047 -5.062 9.312 1 97.69 219 THR A CA 1
ATOM 1622 C C . THR A 1 219 ? 14.242 -4.109 9.312 1 97.69 219 THR A C 1
ATOM 1624 O O . THR A 1 219 ? 14.305 -3.189 10.133 1 97.69 219 THR A O 1
ATOM 1627 N N . HIS A 1 220 ? 15.188 -4.355 8.438 1 98 220 HIS A N 1
ATOM 1628 C CA . HIS A 1 220 ? 16.375 -3.5 8.383 1 98 220 HIS A CA 1
ATOM 1629 C C . HIS A 1 220 ? 16 -2.078 7.973 1 98 220 HIS A C 1
ATOM 1631 O O . HIS A 1 220 ? 15.242 -1.882 7.016 1 98 220 HIS A O 1
ATOM 1637 N N . PRO A 1 221 ? 16.547 -1.065 8.57 1 95.88 221 PRO A N 1
ATOM 1638 C CA . PRO A 1 221 ? 16.141 0.318 8.312 1 95.88 221 PRO A CA 1
ATOM 1639 C C . PRO A 1 221 ? 16.5 0.778 6.895 1 95.88 221 PRO A C 1
ATOM 1641 O O . PRO A 1 221 ? 15.898 1.728 6.387 1 95.88 221 PRO A O 1
ATOM 1644 N N . ALA A 1 222 ? 17.438 0.093 6.258 1 97.31 222 ALA A N 1
ATOM 1645 C CA . ALA A 1 222 ? 17.875 0.509 4.926 1 97.31 222 ALA A CA 1
ATOM 1646 C C . ALA A 1 222 ? 16.938 -0.021 3.848 1 97.31 222 ALA A C 1
ATOM 1648 O O . ALA A 1 222 ? 17.016 0.395 2.688 1 97.31 222 ALA A O 1
ATOM 1649 N N . ILE A 1 223 ? 16.062 -0.955 4.234 1 98.5 223 ILE A N 1
ATOM 1650 C CA . ILE A 1 223 ? 15.117 -1.517 3.273 1 98.5 223 ILE A CA 1
ATOM 1651 C C . ILE A 1 223 ? 13.898 -0.603 3.15 1 98.5 223 ILE A C 1
ATOM 1653 O O . ILE A 1 223 ? 13.258 -0.276 4.152 1 98.5 223 ILE A O 1
ATOM 1657 N N . ALA A 1 224 ? 13.633 -0.283 1.903 1 98 224 ALA A N 1
ATOM 1658 C CA . ALA A 1 224 ? 12.594 0.711 1.667 1 98 224 ALA A CA 1
ATOM 1659 C C . ALA A 1 224 ? 11.25 0.04 1.387 1 98 224 ALA A C 1
ATOM 1661 O O . ALA A 1 224 ? 10.195 0.663 1.534 1 98 224 ALA A O 1
ATOM 1662 N N . LYS A 1 225 ? 11.266 -1.184 0.984 1 98.31 225 LYS A N 1
ATOM 1663 C CA . LYS A 1 225 ? 10.062 -1.917 0.593 1 98.31 225 LYS A CA 1
ATOM 1664 C C . LYS A 1 225 ? 10.297 -3.424 0.656 1 98.31 225 LYS A C 1
ATOM 1666 O O . LYS A 1 225 ? 11.398 -3.898 0.395 1 98.31 225 LYS A O 1
ATOM 1671 N N . VAL A 1 226 ? 9.195 -4.148 0.939 1 98.81 226 VAL A N 1
ATOM 1672 C CA . VAL A 1 226 ? 9.281 -5.605 0.968 1 98.81 226 VAL A CA 1
ATOM 1673 C C . VAL A 1 226 ? 8.211 -6.199 0.048 1 98.81 226 VAL A C 1
ATOM 1675 O O . VAL A 1 226 ? 7.043 -5.824 0.117 1 98.81 226 VAL A O 1
ATOM 1678 N N . SER A 1 227 ? 8.578 -7.031 -0.871 1 98.88 227 SER A N 1
ATOM 1679 C CA . SER A 1 227 ? 7.688 -7.836 -1.697 1 98.88 227 SER A CA 1
ATOM 1680 C C . SER A 1 227 ? 7.867 -9.328 -1.42 1 98.88 227 SER A C 1
ATOM 1682 O O . SER A 1 227 ? 8.992 -9.836 -1.453 1 98.88 227 SER A O 1
ATOM 1684 N N . LEU A 1 228 ? 6.781 -10.016 -1.109 1 98.75 228 LEU A N 1
ATOM 1685 C CA . LEU A 1 228 ? 6.883 -11.422 -0.745 1 98.75 228 LEU A CA 1
ATOM 1686 C C . LEU A 1 228 ? 5.836 -12.25 -1.482 1 98.75 228 LEU A C 1
ATOM 1688 O O . LEU A 1 228 ? 4.688 -11.828 -1.621 1 98.75 228 LEU A O 1
ATOM 1692 N N . THR A 1 229 ? 6.215 -13.312 -2.031 1 98.69 229 THR A N 1
ATOM 1693 C CA . THR A 1 229 ? 5.336 -14.391 -2.461 1 98.69 229 THR A CA 1
ATOM 1694 C C . THR A 1 229 ? 5.449 -15.586 -1.521 1 98.69 229 THR A C 1
ATOM 1696 O O . THR A 1 229 ? 6.547 -16.094 -1.288 1 98.69 229 THR A O 1
ATOM 1699 N N . GLY A 1 230 ? 4.359 -15.992 -0.944 1 97.38 230 GLY A N 1
ATOM 1700 C CA . GLY A 1 230 ? 4.414 -17.109 -0.006 1 97.38 230 GLY A CA 1
ATOM 1701 C C . GLY A 1 230 ? 3.082 -17.375 0.667 1 97.38 230 GLY A C 1
ATOM 1702 O O . GLY A 1 230 ? 2.025 -17.047 0.124 1 97.38 230 GLY A O 1
ATOM 1703 N N . SER A 1 231 ? 3.119 -18.062 1.821 1 96.38 231 SER A N 1
ATOM 1704 C CA . SER A 1 231 ? 1.907 -18.406 2.555 1 96.38 231 SER A CA 1
ATOM 1705 C C . SER A 1 231 ? 1.319 -17.188 3.264 1 96.38 231 SER A C 1
ATOM 1707 O O . SER A 1 231 ? 2.025 -16.219 3.514 1 96.38 231 SER A O 1
ATOM 1709 N N . VAL A 1 232 ? 0.059 -17.266 3.615 1 96.06 232 VAL A N 1
ATOM 1710 C CA . VAL A 1 232 ? -0.63 -16.188 4.324 1 96.06 232 VAL A CA 1
ATOM 1711 C C . VAL A 1 232 ? 0.037 -15.953 5.68 1 96.06 232 VAL A C 1
ATOM 1713 O O . VAL A 1 232 ? 0.296 -14.812 6.059 1 96.06 232 VAL A O 1
ATOM 1716 N N . LYS A 1 233 ? 0.351 -17 6.352 1 96 233 LYS A N 1
ATOM 1717 C CA . LYS A 1 233 ? 0.945 -16.906 7.684 1 96 233 LYS A CA 1
ATOM 1718 C C . LYS A 1 233 ? 2.279 -16.156 7.629 1 96 233 LYS A C 1
ATOM 1720 O O . LYS A 1 233 ? 2.502 -15.219 8.391 1 96 233 LYS A O 1
ATOM 1725 N N . THR A 1 234 ? 3.127 -16.609 6.734 1 96.62 234 THR A N 1
ATOM 1726 C CA . THR A 1 234 ? 4.434 -15.969 6.582 1 96.62 234 THR A CA 1
ATOM 1727 C C . THR A 1 234 ? 4.281 -14.531 6.09 1 96.62 234 THR A C 1
ATOM 1729 O O . THR A 1 234 ? 4.926 -13.625 6.613 1 96.62 234 THR A O 1
ATOM 1732 N N . GLY A 1 235 ? 3.426 -14.367 5.09 1 97.56 235 GLY A N 1
ATOM 1733 C CA . GLY A 1 235 ? 3.188 -13.031 4.555 1 97.56 235 GLY A CA 1
ATOM 1734 C C . GLY A 1 235 ? 2.701 -12.047 5.602 1 97.56 235 GLY A C 1
ATOM 1735 O O . GLY A 1 235 ? 3.182 -10.914 5.668 1 97.56 235 GLY A O 1
ATOM 1736 N N . ALA A 1 236 ? 1.777 -12.469 6.422 1 97.38 236 ALA A N 1
ATOM 1737 C CA . ALA A 1 236 ? 1.223 -11.617 7.473 1 97.38 236 ALA A CA 1
ATOM 1738 C C . ALA A 1 236 ? 2.299 -11.211 8.477 1 97.38 236 ALA A C 1
ATOM 1740 O O . ALA A 1 236 ? 2.367 -10.055 8.891 1 97.38 236 ALA A O 1
ATOM 1741 N N . ARG A 1 237 ? 3.104 -12.141 8.828 1 97.69 237 ARG A N 1
ATOM 1742 C CA . ARG A 1 237 ? 4.176 -11.883 9.781 1 97.69 237 ARG A CA 1
ATOM 1743 C C . ARG A 1 237 ? 5.18 -10.883 9.219 1 97.69 237 ARG A C 1
ATOM 1745 O O . ARG A 1 237 ? 5.559 -9.922 9.898 1 97.69 237 ARG A O 1
ATOM 1752 N N . VAL A 1 238 ? 5.602 -11.148 8 1 98.12 238 VAL A N 1
ATOM 1753 C CA . VAL A 1 238 ? 6.605 -10.305 7.363 1 98.12 238 VAL A CA 1
ATOM 1754 C C . VAL A 1 238 ? 6.027 -8.906 7.125 1 98.12 238 VAL A C 1
ATOM 1756 O O . VAL A 1 238 ? 6.691 -7.902 7.383 1 98.12 238 VAL A O 1
ATOM 1759 N N . ALA A 1 239 ? 4.812 -8.867 6.648 1 98 239 ALA A N 1
ATOM 1760 C CA . ALA A 1 239 ? 4.164 -7.586 6.371 1 98 239 ALA A CA 1
ATOM 1761 C C . ALA A 1 239 ? 4 -6.766 7.648 1 98 239 ALA A C 1
ATOM 1763 O O . ALA A 1 239 ? 4.273 -5.562 7.66 1 98 239 ALA A O 1
ATOM 1764 N N . SER A 1 240 ? 3.508 -7.41 8.703 1 98.06 240 SER A N 1
ATOM 1765 C CA . SER A 1 240 ? 3.334 -6.738 9.992 1 98.06 240 SER A CA 1
ATOM 1766 C C . SER A 1 240 ? 4.656 -6.18 10.508 1 98.06 240 SER A C 1
ATOM 1768 O O . SER A 1 240 ? 4.715 -5.035 10.969 1 98.06 240 SER A O 1
ATOM 1770 N N . ALA A 1 241 ? 5.691 -6.957 10.391 1 97.75 241 ALA A N 1
ATOM 1771 C CA . ALA A 1 241 ? 7.012 -6.531 10.852 1 97.75 241 ALA A CA 1
ATOM 1772 C C . ALA A 1 241 ? 7.531 -5.359 10.023 1 97.75 241 ALA A C 1
ATOM 1774 O O . ALA A 1 241 ? 8.102 -4.41 10.57 1 97.75 241 ALA A O 1
ATOM 1775 N N . ALA A 1 242 ? 7.387 -5.461 8.703 1 97.56 242 ALA A N 1
ATOM 1776 C CA . ALA A 1 242 ? 7.82 -4.387 7.816 1 97.56 242 ALA A CA 1
ATOM 1777 C C . ALA A 1 242 ? 7.074 -3.09 8.125 1 97.56 242 ALA A C 1
ATOM 1779 O O . ALA A 1 242 ? 7.68 -2.016 8.172 1 97.56 242 ALA A O 1
ATOM 1780 N N . MET A 1 243 ? 5.785 -3.17 8.383 1 96.44 243 MET A N 1
ATOM 1781 C CA . MET A 1 243 ? 4.926 -2.006 8.578 1 96.44 243 MET A CA 1
ATOM 1782 C C . MET A 1 243 ? 5.258 -1.306 9.898 1 96.44 243 MET A C 1
ATOM 1784 O O . MET A 1 243 ? 5.059 -0.097 10.031 1 96.44 243 MET A O 1
ATOM 1788 N N . ALA A 1 244 ? 5.773 -2.051 10.852 1 96.31 244 ALA A N 1
ATOM 1789 C CA . ALA A 1 244 ? 6.215 -1.429 12.102 1 96.31 244 ALA A CA 1
ATOM 1790 C C . ALA A 1 244 ? 7.266 -0.356 11.836 1 96.31 244 ALA A C 1
ATOM 1792 O O . ALA A 1 244 ? 7.398 0.598 12.609 1 96.31 244 ALA A O 1
ATOM 1793 N N . GLY A 1 245 ? 7.988 -0.495 10.758 1 96.19 245 GLY A N 1
ATOM 1794 C CA . GLY A 1 245 ? 8.961 0.5 10.328 1 96.19 245 GLY A CA 1
ATOM 1795 C C . GLY A 1 245 ? 8.461 1.386 9.203 1 96.19 245 GLY A C 1
ATOM 1796 O O . GLY A 1 245 ? 9.242 2.068 8.547 1 96.19 245 GLY A O 1
ATOM 1797 N N . ILE A 1 246 ? 7.176 1.322 8.906 1 96.94 246 ILE A N 1
ATOM 1798 C CA . ILE A 1 246 ? 6.504 2.105 7.875 1 96.94 246 ILE A CA 1
ATOM 1799 C C . ILE A 1 246 ? 7.105 1.789 6.508 1 96.94 246 ILE A C 1
ATOM 1801 O O . ILE A 1 246 ? 7.414 2.699 5.73 1 96.94 246 ILE A O 1
ATOM 1805 N N . ARG A 1 247 ? 7.285 0.574 6.211 1 96.5 247 ARG A N 1
ATOM 1806 C CA . ARG A 1 247 ? 7.754 0.106 4.91 1 96.5 247 ARG A CA 1
ATOM 1807 C C . ARG A 1 247 ? 6.605 -0.486 4.098 1 96.5 247 ARG A C 1
ATOM 1809 O O . ARG A 1 247 ? 5.98 -1.462 4.516 1 96.5 247 ARG A O 1
ATOM 1816 N N . PRO A 1 248 ? 6.375 0.089 2.934 1 97.31 248 PRO A N 1
ATOM 1817 C CA . PRO A 1 248 ? 5.312 -0.493 2.109 1 97.31 248 PRO A CA 1
ATOM 1818 C C . PRO A 1 248 ? 5.617 -1.928 1.685 1 97.31 248 PRO A C 1
ATOM 1820 O O . PRO A 1 248 ? 6.781 -2.318 1.604 1 97.31 248 PRO A O 1
ATOM 1823 N N . VAL A 1 249 ? 4.496 -2.703 1.385 1 98.31 249 VAL A N 1
ATOM 1824 C CA . VAL A 1 249 ? 4.672 -4.117 1.067 1 98.31 249 VAL A CA 1
ATOM 1825 C C . VAL A 1 249 ? 3.836 -4.48 -0.157 1 98.31 249 VAL A C 1
ATOM 1827 O O . VAL A 1 249 ? 2.852 -3.807 -0.466 1 98.31 249 VAL A O 1
ATOM 1830 N N . THR A 1 250 ? 4.227 -5.438 -0.95 1 98.56 250 THR A N 1
ATOM 1831 C CA . THR A 1 250 ? 3.459 -6.23 -1.905 1 98.56 250 THR A CA 1
ATOM 1832 C C . THR A 1 250 ? 3.467 -7.703 -1.517 1 98.56 250 THR A C 1
ATOM 1834 O O . THR A 1 250 ? 4.531 -8.312 -1.385 1 98.56 250 THR A O 1
ATOM 1837 N N . MET A 1 251 ? 2.256 -8.211 -1.302 1 98.44 251 MET A N 1
ATOM 1838 C CA . MET A 1 251 ? 2.121 -9.578 -0.809 1 98.44 251 MET A CA 1
ATOM 1839 C C . MET A 1 251 ? 1.319 -10.438 -1.785 1 98.44 251 MET A C 1
ATOM 1841 O O . MET A 1 251 ? 0.149 -10.148 -2.049 1 98.44 251 MET A O 1
ATOM 1845 N N . GLU A 1 252 ? 1.95 -11.352 -2.414 1 98.31 252 GLU A N 1
ATOM 1846 C CA . GLU A 1 252 ? 1.284 -12.406 -3.176 1 98.31 252 GLU A CA 1
ATOM 1847 C C . GLU A 1 252 ? 1.19 -13.695 -2.367 1 98.31 252 GLU A C 1
ATOM 1849 O O . GLU A 1 252 ? 2.199 -14.375 -2.146 1 98.31 252 GLU A O 1
ATOM 1854 N N . LEU A 1 253 ? -0.022 -14.031 -1.985 1 97.94 253 LEU A N 1
ATOM 1855 C CA . LEU A 1 253 ? -0.162 -15.086 -0.989 1 97.94 253 LEU A CA 1
ATOM 1856 C C . LEU A 1 253 ? -1.055 -16.203 -1.509 1 97.94 253 LEU A C 1
ATOM 1858 O O . LEU A 1 253 ? -1.321 -16.281 -2.709 1 97.94 253 LEU A O 1
ATOM 1862 N N . GLY A 1 254 ? -1.372 -17.141 -0.667 1 95.62 254 GLY A N 1
ATOM 1863 C CA . GLY A 1 254 ? -2.039 -18.359 -1.065 1 95.62 254 GLY A CA 1
ATOM 1864 C C . GLY A 1 254 ? -3.457 -18.141 -1.553 1 95.62 254 GLY A C 1
ATOM 1865 O O . GLY A 1 254 ? -3.934 -17 -1.6 1 95.62 254 GLY A O 1
ATOM 1866 N N . GLY A 1 255 ? -4.027 -19.234 -2.025 1 95.75 255 GLY A N 1
ATOM 1867 C CA . GLY A 1 255 ? -5.379 -19.188 -2.557 1 95.75 255 GLY A CA 1
ATOM 1868 C C . GLY A 1 255 ? -6.121 -20.5 -2.404 1 95.75 255 GLY A C 1
ATOM 1869 O O . GLY A 1 255 ? -5.523 -21.531 -2.074 1 95.75 255 GLY A O 1
ATOM 1870 N N . LYS A 1 256 ? -7.406 -20.469 -2.525 1 97.81 256 LYS A N 1
ATOM 1871 C CA . LYS A 1 256 ? -8.328 -21.594 -2.66 1 97.81 256 LYS A CA 1
ATOM 1872 C C . LYS A 1 256 ? -9.375 -21.312 -3.736 1 97.81 256 LYS A C 1
ATOM 1874 O O . LYS A 1 256 ? -10.562 -21.188 -3.434 1 97.81 256 LYS A O 1
ATOM 1879 N N . SER A 1 257 ? -8.898 -21.297 -4.945 1 98.44 257 SER A N 1
ATOM 1880 C CA . SER A 1 257 ? -9.617 -20.719 -6.074 1 98.44 257 SER A CA 1
ATOM 1881 C C . SER A 1 257 ? -10.727 -21.641 -6.559 1 98.44 257 SER A C 1
ATOM 1883 O O . SER A 1 257 ? -10.586 -22.875 -6.523 1 98.44 257 SER A O 1
ATOM 1885 N N . ALA A 1 258 ? -11.797 -21.062 -7.055 1 98.75 258 ALA A N 1
ATOM 1886 C CA . ALA A 1 258 ? -12.93 -21.781 -7.633 1 98.75 258 ALA A CA 1
ATOM 1887 C C . ALA A 1 258 ? -12.812 -21.859 -9.156 1 98.75 258 ALA A C 1
ATOM 1889 O O . ALA A 1 258 ? -12.43 -20.875 -9.805 1 98.75 258 ALA A O 1
ATOM 1890 N N . LEU A 1 259 ? -13 -23 -9.672 1 98.88 259 LEU A N 1
ATOM 1891 C CA . LEU A 1 259 ? -13.227 -23.219 -11.102 1 98.88 259 LEU A CA 1
ATOM 1892 C C . LEU A 1 259 ? -14.664 -23.656 -11.359 1 98.88 259 LEU A C 1
ATOM 1894 O O . LEU A 1 259 ? -15.062 -24.766 -10.977 1 98.88 259 LEU A O 1
ATOM 1898 N N . ILE A 1 260 ? -15.422 -22.797 -11.977 1 98.94 260 ILE A N 1
ATOM 1899 C CA . ILE A 1 260 ? -16.844 -23.047 -12.148 1 98.94 260 ILE A CA 1
ATOM 1900 C C . ILE A 1 260 ? -17.125 -23.469 -13.594 1 98.94 260 ILE A C 1
ATOM 1902 O O . ILE A 1 260 ? -16.812 -22.734 -14.531 1 98.94 260 ILE A O 1
ATOM 1906 N N . VAL A 1 261 ? -17.812 -24.625 -13.781 1 98.81 261 VAL A N 1
ATOM 1907 C CA . VAL A 1 261 ? -18.125 -25.156 -15.102 1 98.81 261 VAL A CA 1
ATOM 1908 C C . VAL A 1 261 ? -19.641 -25.281 -15.273 1 98.81 261 VAL A C 1
ATOM 1910 O O . VAL A 1 261 ? -20.297 -26.031 -14.555 1 98.81 261 VAL A O 1
ATOM 1913 N N . PHE A 1 262 ? -20.156 -24.562 -16.219 1 98.56 262 PHE A N 1
ATOM 1914 C CA . PHE A 1 262 ? -21.594 -24.562 -16.469 1 98.56 262 PHE A CA 1
ATOM 1915 C C . PHE A 1 262 ? -21.984 -25.641 -17.469 1 98.56 262 PHE A C 1
ATOM 1917 O O . PHE A 1 262 ? -21.125 -26.141 -18.188 1 98.56 262 PHE A O 1
ATOM 1924 N N . ASP A 1 263 ? -23.281 -25.875 -17.625 1 98.19 263 ASP A N 1
ATOM 1925 C CA . ASP A 1 263 ? -23.844 -26.922 -18.469 1 98.19 263 ASP A CA 1
ATOM 1926 C C . ASP A 1 263 ? -23.516 -26.672 -19.938 1 98.19 263 ASP A C 1
ATOM 1928 O O . ASP A 1 263 ? -23.359 -27.625 -20.719 1 98.19 263 ASP A O 1
ATOM 1932 N N . ASP A 1 264 ? -23.359 -25.453 -20.266 1 97.31 264 ASP A N 1
ATOM 1933 C CA . ASP A 1 264 ? -23.188 -25.109 -21.672 1 97.31 264 ASP A CA 1
ATOM 1934 C C . ASP A 1 264 ? -21.703 -25.031 -22.047 1 97.31 264 ASP A C 1
ATOM 1936 O O . ASP A 1 264 ? -21.359 -24.703 -23.188 1 97.31 264 ASP A O 1
ATOM 1940 N N . ALA A 1 265 ? -20.812 -25.375 -21.062 1 97.56 265 ALA A N 1
ATOM 1941 C CA . ALA A 1 265 ? -19.375 -25.297 -21.297 1 97.56 265 ALA A CA 1
ATOM 1942 C C . ALA A 1 265 ? -18.938 -26.359 -22.312 1 97.56 265 ALA A C 1
ATOM 1944 O O . ALA A 1 265 ? -19.578 -27.406 -22.438 1 97.56 265 ALA A O 1
ATOM 1945 N N . ASP A 1 266 ? -17.875 -26.047 -23.062 1 97.12 266 ASP A N 1
ATOM 1946 C CA . ASP A 1 266 ? -17.172 -27.078 -23.828 1 97.12 266 ASP A CA 1
ATOM 1947 C C . ASP A 1 266 ? -16.453 -28.047 -22.906 1 97.12 266 ASP A C 1
ATOM 1949 O O . ASP A 1 266 ? -15.508 -27.672 -22.219 1 97.12 266 ASP A O 1
ATOM 1953 N N . VAL A 1 267 ? -16.875 -29.25 -22.938 1 97.69 267 VAL A N 1
ATOM 1954 C CA . VAL A 1 267 ? -16.391 -30.234 -21.984 1 97.69 267 VAL A CA 1
ATOM 1955 C C . VAL A 1 267 ? -14.883 -30.422 -22.141 1 97.69 267 VAL A C 1
ATOM 1957 O O . VAL A 1 267 ? -14.156 -30.469 -21.141 1 97.69 267 VAL A O 1
ATOM 1960 N N . GLU A 1 268 ? -14.406 -30.484 -23.359 1 97.19 268 GLU A N 1
ATOM 1961 C CA . GLU A 1 268 ? -12.977 -30.688 -23.594 1 97.19 268 GLU A CA 1
ATOM 1962 C C . GLU A 1 268 ? -12.164 -29.531 -23.047 1 97.19 268 GLU A C 1
ATOM 1964 O O . GLU A 1 268 ? -11.148 -29.734 -22.375 1 97.19 268 GLU A O 1
ATOM 1969 N N . ALA A 1 269 ? -12.617 -28.359 -23.328 1 97.06 269 ALA A N 1
ATOM 1970 C CA . ALA A 1 269 ? -11.922 -27.156 -22.859 1 97.06 269 ALA A CA 1
ATOM 1971 C C . ALA A 1 269 ? -11.945 -27.062 -21.328 1 97.06 269 ALA A C 1
ATOM 1973 O O . ALA A 1 269 ? -10.945 -26.719 -20.703 1 97.06 269 ALA A O 1
ATOM 1974 N N . ALA A 1 270 ? -13.086 -27.344 -20.797 1 98.12 270 ALA A N 1
ATOM 1975 C CA . ALA A 1 270 ? -13.25 -27.266 -19.344 1 98.12 270 ALA A CA 1
ATOM 1976 C C . ALA A 1 270 ? -12.344 -28.281 -18.641 1 98.12 270 ALA A C 1
ATOM 1978 O O . ALA A 1 270 ? -11.719 -27.969 -17.625 1 98.12 270 ALA A O 1
ATOM 1979 N N . VAL A 1 271 ? -12.305 -29.5 -19.188 1 98.19 271 VAL A N 1
ATOM 1980 C CA . VAL A 1 271 ? -11.461 -30.547 -18.625 1 98.19 271 VAL A CA 1
ATOM 1981 C C . VAL A 1 271 ? -9.992 -30.141 -18.75 1 98.19 271 VAL A C 1
ATOM 1983 O O . VAL A 1 271 ? -9.219 -30.312 -17.797 1 98.19 271 VAL A O 1
ATOM 1986 N N . SER A 1 272 ? -9.656 -29.609 -19.891 1 97.25 272 SER A N 1
ATOM 1987 C CA . SER A 1 272 ? -8.289 -29.125 -20.062 1 97.25 272 SER A CA 1
ATOM 1988 C C . SER A 1 272 ? -7.953 -28.047 -19.031 1 97.25 272 SER A C 1
ATOM 1990 O O . SER A 1 272 ? -6.879 -28.078 -18.438 1 97.25 272 SER A O 1
ATOM 1992 N N . GLY A 1 273 ? -8.867 -27.125 -18.891 1 97.31 273 GLY A N 1
ATOM 1993 C CA . GLY A 1 273 ? -8.672 -26.094 -17.891 1 97.31 273 GLY A CA 1
ATOM 1994 C C . GLY A 1 273 ? -8.539 -26.641 -16.469 1 97.31 273 GLY A C 1
ATOM 1995 O O . GLY A 1 273 ? -7.703 -26.172 -15.695 1 97.31 273 GLY A O 1
ATOM 1996 N N . ALA A 1 274 ? -9.312 -27.578 -16.125 1 98.31 274 ALA A N 1
ATOM 1997 C CA . ALA A 1 274 ? -9.281 -28.188 -14.805 1 98.31 274 ALA A CA 1
ATOM 1998 C C . ALA A 1 274 ? -7.953 -28.906 -14.57 1 98.31 274 ALA A C 1
ATOM 2000 O O . ALA A 1 274 ? -7.398 -28.859 -13.469 1 98.31 274 ALA A O 1
ATOM 2001 N N . ILE A 1 275 ? -7.484 -29.625 -15.586 1 97.44 275 ILE A N 1
ATOM 2002 C CA . ILE A 1 275 ? -6.219 -30.328 -15.469 1 97.44 275 ILE A CA 1
ATOM 2003 C C . ILE A 1 275 ? -5.074 -29.328 -15.305 1 97.44 275 ILE A C 1
ATOM 2005 O O . ILE A 1 275 ? -4.234 -29.484 -14.414 1 97.44 275 ILE A O 1
ATOM 2009 N N . LEU A 1 276 ? -5.113 -28.281 -16.078 1 95.56 276 LEU A N 1
ATOM 2010 C CA . LEU A 1 276 ? -4.121 -27.219 -15.953 1 95.56 276 LEU A CA 1
ATOM 2011 C C . LEU A 1 276 ? -4.211 -26.547 -14.594 1 95.56 276 LEU A C 1
ATOM 2013 O O . LEU A 1 276 ? -3.186 -26.203 -14 1 95.56 276 LEU A O 1
ATOM 2017 N N . GLY A 1 277 ? -5.379 -26.406 -14.125 1 97.19 277 GLY A N 1
ATOM 2018 C CA . GLY A 1 277 ? -5.637 -25.688 -12.891 1 97.19 277 GLY A CA 1
ATOM 2019 C C . GLY A 1 277 ? -5.492 -26.547 -11.656 1 97.19 277 GLY A C 1
ATOM 2020 O O . GLY A 1 277 ? -5.812 -26.125 -10.547 1 97.19 277 GLY A O 1
ATOM 2021 N N . ASN A 1 278 ? -5.027 -27.797 -11.766 1 97.81 278 ASN A N 1
ATOM 2022 C CA . ASN A 1 278 ? -4.941 -28.656 -10.594 1 97.81 278 ASN A CA 1
ATOM 2023 C C . ASN A 1 278 ? -3.676 -29.516 -10.609 1 97.81 278 ASN A C 1
ATOM 2025 O O . ASN A 1 278 ? -3.109 -29.812 -9.555 1 97.81 278 ASN A O 1
ATOM 2029 N N . PHE A 1 279 ? -3.189 -29.875 -11.797 1 97.62 279 PHE A N 1
ATOM 2030 C CA . PHE A 1 279 ? -2.184 -30.938 -11.812 1 97.62 279 PHE A CA 1
ATOM 2031 C C . PHE A 1 279 ? -0.892 -30.438 -12.453 1 97.62 279 PHE A C 1
ATOM 2033 O O . PHE A 1 279 ? 0.155 -31.078 -12.32 1 97.62 279 PHE A O 1
ATOM 2040 N N . TYR A 1 280 ? -1.011 -29.266 -13.188 1 95.31 280 TYR A N 1
ATOM 2041 C CA . TYR A 1 280 ? 0.218 -28.625 -13.648 1 95.31 280 TYR A CA 1
ATOM 2042 C C . TYR A 1 280 ? 1.151 -28.328 -12.484 1 95.31 280 TYR A C 1
ATOM 2044 O O . TYR A 1 280 ? 0.703 -27.906 -11.414 1 95.31 280 TYR A O 1
ATOM 2052 N N . SER A 1 281 ? 2.471 -28.672 -12.617 1 97.06 281 SER A N 1
ATOM 2053 C CA . SER A 1 281 ? 3.467 -28.516 -11.562 1 97.06 281 SER A CA 1
ATOM 2054 C C . SER A 1 281 ? 3.107 -29.359 -10.336 1 97.06 281 SER A C 1
ATOM 2056 O O . SER A 1 281 ? 3.334 -28.938 -9.203 1 97.06 281 SER A O 1
ATOM 2058 N N . ALA A 1 282 ? 2.467 -30.484 -10.625 1 97.75 282 ALA A N 1
ATOM 2059 C CA . ALA A 1 282 ? 1.988 -31.375 -9.57 1 97.75 282 ALA A CA 1
ATOM 2060 C C . ALA A 1 282 ? 1.116 -30.625 -8.57 1 97.75 282 ALA A C 1
ATOM 2062 O O . ALA A 1 282 ? 1.197 -30.859 -7.363 1 97.75 282 ALA A O 1
ATOM 2063 N N . GLY A 1 283 ? 0.396 -29.672 -9.031 1 98.06 283 GLY A N 1
ATOM 2064 C CA . GLY A 1 283 ? -0.58 -28.953 -8.227 1 98.06 283 GLY A CA 1
ATOM 2065 C C . GLY A 1 283 ? 0.041 -27.875 -7.355 1 98.06 283 GLY A C 1
ATOM 2066 O O . GLY A 1 283 ? -0.647 -27.25 -6.547 1 98.06 283 GLY A O 1
ATOM 2067 N N . GLN A 1 284 ? 1.31 -27.594 -7.523 1 98.19 284 GLN A N 1
ATOM 2068 C CA . GLN A 1 284 ? 2.018 -26.656 -6.664 1 98.19 284 GLN A CA 1
ATOM 2069 C C . GLN A 1 284 ? 2.021 -25.25 -7.266 1 98.19 284 GLN A C 1
ATOM 2071 O O . GLN A 1 284 ? 3.086 -24.672 -7.48 1 98.19 284 GLN A O 1
ATOM 2076 N N . ILE A 1 285 ? 0.829 -24.703 -7.504 1 97.69 285 ILE A N 1
ATOM 2077 C CA . ILE A 1 285 ? 0.582 -23.375 -8.031 1 97.69 285 ILE A CA 1
ATOM 2078 C C . ILE A 1 285 ? -0.445 -22.656 -7.152 1 97.69 285 ILE A C 1
ATOM 2080 O O . ILE A 1 285 ? -1.522 -23.188 -6.887 1 97.69 285 ILE A O 1
ATOM 2084 N N . CYS A 1 286 ? -0.145 -21.5 -6.754 1 96.5 286 CYS A N 1
ATOM 2085 C CA . CYS A 1 286 ? -0.964 -20.781 -5.785 1 96.5 286 CYS A CA 1
ATOM 2086 C C . CYS A 1 286 ? -2.344 -20.469 -6.355 1 96.5 286 CYS A C 1
ATOM 2088 O O . CYS A 1 286 ? -3.338 -20.484 -5.625 1 96.5 286 CYS A O 1
ATOM 2090 N N . SER A 1 287 ? -2.445 -20.219 -7.691 1 97.56 287 SER A N 1
ATOM 2091 C CA . SER A 1 287 ? -3.695 -19.797 -8.32 1 97.56 287 SER A CA 1
ATOM 2092 C C . SER A 1 287 ? -4.523 -21 -8.758 1 97.56 287 SER A C 1
ATOM 2094 O O . SER A 1 287 ? -5.59 -20.844 -9.352 1 97.56 287 SER A O 1
ATOM 2096 N N . ASN A 1 288 ? -4.164 -22.172 -8.5 1 97.88 288 ASN A N 1
ATOM 2097 C CA . ASN A 1 288 ? -4.848 -23.375 -8.984 1 97.88 288 ASN A CA 1
ATOM 2098 C C . ASN A 1 288 ? -6.312 -23.391 -8.562 1 97.88 288 ASN A C 1
ATOM 2100 O O . ASN A 1 288 ? -6.648 -22.984 -7.449 1 97.88 288 ASN A O 1
ATOM 2104 N N . GLY A 1 289 ? -7.195 -23.828 -9.477 1 97.75 289 GLY A N 1
ATOM 2105 C CA . GLY A 1 289 ? -8.625 -23.984 -9.242 1 97.75 289 GLY A CA 1
ATOM 2106 C C . GLY A 1 289 ? -8.984 -25.312 -8.617 1 97.75 289 GLY A C 1
ATOM 2107 O O . GLY A 1 289 ? -9.641 -26.141 -9.25 1 97.75 289 GLY A O 1
ATOM 2108 N N . THR A 1 290 ? -8.68 -25.422 -7.336 1 97.5 290 THR A N 1
ATOM 2109 C CA . THR A 1 290 ? -8.719 -26.734 -6.695 1 97.5 290 THR A CA 1
ATOM 2110 C C . THR A 1 290 ? -10.133 -27.062 -6.23 1 97.5 290 THR A C 1
ATOM 2112 O O . THR A 1 290 ? -10.422 -28.219 -5.891 1 97.5 290 THR A O 1
ATOM 2115 N N . ARG A 1 291 ? -10.984 -26.047 -6.145 1 98.75 291 ARG A N 1
ATOM 2116 C CA . ARG A 1 291 ? -12.414 -26.281 -5.98 1 98.75 291 ARG A CA 1
ATOM 2117 C C . ARG A 1 291 ? -13.141 -26.219 -7.32 1 98.75 291 ARG A C 1
ATOM 2119 O O . ARG A 1 291 ? -13.477 -25.141 -7.797 1 98.75 291 ARG A O 1
ATOM 2126 N N . VAL A 1 292 ? -13.414 -27.375 -7.871 1 98.88 292 VAL A N 1
ATOM 2127 C CA . VAL A 1 292 ? -14.07 -27.453 -9.172 1 98.88 292 VAL A CA 1
ATOM 2128 C C . VAL A 1 292 ? -15.57 -27.656 -8.992 1 98.88 292 VAL A C 1
ATOM 2130 O O . VAL A 1 292 ? -16.016 -28.734 -8.609 1 98.88 292 VAL A O 1
ATOM 2133 N N . PHE A 1 293 ? -16.297 -26.594 -9.273 1 98.88 293 PHE A N 1
ATOM 2134 C CA . PHE A 1 293 ? -17.75 -26.641 -9.195 1 98.88 293 PHE A CA 1
ATOM 2135 C C . PHE A 1 293 ? -18.359 -27.031 -10.531 1 98.88 293 PHE A C 1
ATOM 2137 O O . PHE A 1 293 ? -18.172 -26.344 -11.531 1 98.88 293 PHE A O 1
ATOM 2144 N N . LEU A 1 294 ? -19.094 -28.141 -10.57 1 98.75 294 LEU A N 1
ATOM 2145 C CA . LEU A 1 294 ? -19.75 -28.609 -11.789 1 98.75 294 LEU A CA 1
ATOM 2146 C C . LEU A 1 294 ? -21.266 -28.438 -11.688 1 98.75 294 LEU A C 1
ATOM 2148 O O . LEU A 1 294 ? -21.875 -28.875 -10.711 1 98.75 294 LEU A O 1
ATOM 2152 N N . GLN A 1 295 ? -21.766 -27.781 -12.664 1 98.56 295 GLN A N 1
ATOM 2153 C CA . GLN A 1 295 ? -23.219 -27.797 -12.734 1 98.56 295 GLN A CA 1
ATOM 2154 C C . GLN A 1 295 ? -23.75 -29.203 -12.992 1 98.56 295 GLN A C 1
ATOM 2156 O O . GLN A 1 295 ? -23.141 -29.969 -13.758 1 98.56 295 GLN A O 1
ATOM 2161 N N . ARG A 1 296 ? -24.875 -29.531 -12.508 1 97.5 296 ARG A N 1
ATOM 2162 C CA . ARG A 1 296 ? -25.359 -30.906 -12.453 1 97.5 296 ARG A CA 1
ATOM 2163 C C . ARG A 1 296 ? -25.484 -31.5 -13.859 1 97.5 296 ARG A C 1
ATOM 2165 O O . ARG A 1 296 ? -25.203 -32.688 -14.07 1 97.5 296 ARG A O 1
ATOM 2172 N N . GLY A 1 297 ? -25.875 -30.734 -14.781 1 97.56 297 GLY A N 1
ATOM 2173 C CA . GLY A 1 297 ? -26.125 -31.234 -16.125 1 97.56 297 GLY A CA 1
ATOM 2174 C C . GLY A 1 297 ? -24.859 -31.672 -16.844 1 97.56 297 GLY A C 1
ATOM 2175 O O . GLY A 1 297 ? -24.906 -32.531 -17.734 1 97.56 297 GLY A O 1
ATOM 2176 N N . ILE A 1 298 ? -23.656 -31.203 -16.469 1 98.12 298 ILE A N 1
ATOM 2177 C CA . ILE A 1 298 ? -22.422 -31.484 -17.188 1 98.12 298 ILE A CA 1
ATOM 2178 C C . ILE A 1 298 ? -21.578 -32.469 -16.391 1 98.12 298 ILE A C 1
ATOM 2180 O O . ILE A 1 298 ? -20.562 -32.969 -16.875 1 98.12 298 ILE A O 1
ATOM 2184 N N . ARG A 1 299 ? -21.938 -32.781 -15.234 1 98.06 299 ARG A N 1
ATOM 2185 C CA . ARG A 1 299 ? -21.141 -33.5 -14.25 1 98.06 299 ARG A CA 1
ATOM 2186 C C . ARG A 1 299 ? -20.641 -34.844 -14.805 1 98.06 299 ARG A C 1
ATOM 2188 O O . ARG A 1 299 ? -19.438 -35.125 -14.758 1 98.06 299 ARG A O 1
ATOM 2195 N N . GLU A 1 300 ? -21.516 -35.625 -15.336 1 98.06 300 GLU A N 1
ATOM 2196 C CA . GLU A 1 300 ? -21.172 -36.969 -15.781 1 98.06 300 GLU A CA 1
ATOM 2197 C C . GLU A 1 300 ? -20.188 -36.938 -16.953 1 98.06 300 GLU A C 1
ATOM 2199 O O . GLU A 1 300 ? -19.172 -37.625 -16.953 1 98.06 300 GLU A O 1
ATOM 2204 N N . ALA A 1 301 ? -20.547 -36.125 -17.922 1 98.44 301 ALA A N 1
ATOM 2205 C CA . ALA A 1 301 ? -19.688 -36 -19.094 1 98.44 301 ALA A CA 1
ATOM 2206 C C . ALA A 1 301 ? -18.297 -35.469 -18.703 1 98.44 301 ALA A C 1
ATOM 2208 O O . ALA A 1 301 ? -17.281 -35.938 -19.203 1 98.44 301 ALA A O 1
ATOM 2209 N N . PHE A 1 302 ? -18.312 -34.531 -17.859 1 98.56 302 PHE A N 1
ATOM 2210 C CA . PHE A 1 302 ? -17.078 -33.906 -17.406 1 98.56 302 PHE A CA 1
ATOM 2211 C C . PHE A 1 302 ? -16.219 -34.906 -16.641 1 98.56 302 PHE A C 1
ATOM 2213 O O . PHE A 1 302 ? -15.031 -35.062 -16.938 1 98.56 302 PHE A O 1
ATOM 2220 N N . LEU A 1 303 ? -16.734 -35.594 -15.688 1 98.19 303 LEU A N 1
ATOM 2221 C CA . LEU A 1 303 ? -15.977 -36.531 -14.852 1 98.19 303 LEU A CA 1
ATOM 2222 C C . LEU A 1 303 ? -15.43 -37.688 -15.68 1 98.19 303 LEU A C 1
ATOM 2224 O O . LEU A 1 303 ? -14.289 -38.094 -15.477 1 98.19 303 LEU A O 1
ATOM 2228 N N . ALA A 1 304 ? -16.281 -38.188 -16.594 1 98.06 304 ALA A N 1
ATOM 2229 C CA . ALA A 1 304 ? -15.82 -39.281 -17.438 1 98.06 304 ALA A CA 1
ATOM 2230 C C . ALA A 1 304 ? -14.594 -38.844 -18.25 1 98.06 304 ALA A C 1
ATOM 2232 O O . ALA A 1 304 ? -13.594 -39.594 -18.281 1 98.06 304 ALA A O 1
ATOM 2233 N N . ARG A 1 305 ? -14.719 -37.719 -18.844 1 98 305 ARG A N 1
ATOM 2234 C CA . ARG A 1 305 ? -13.617 -37.219 -19.656 1 98 305 ARG A CA 1
ATOM 2235 C C . ARG A 1 305 ? -12.406 -36.875 -18.781 1 98 305 ARG A C 1
ATOM 2237 O O . ARG A 1 305 ? -11.266 -37.156 -19.172 1 98 305 ARG A O 1
ATOM 2244 N N . LEU A 1 306 ? -12.625 -36.281 -17.641 1 98.06 306 LEU A N 1
ATOM 2245 C CA . LEU A 1 306 ? -11.555 -35.906 -16.719 1 98.06 306 LEU A CA 1
ATOM 2246 C C . LEU A 1 306 ? -10.773 -37.125 -16.266 1 98.06 306 LEU A C 1
ATOM 2248 O O . LEU A 1 306 ? -9.539 -37.125 -16.312 1 98.06 306 LEU A O 1
ATOM 2252 N N . LEU A 1 307 ? -11.477 -38.156 -15.82 1 97.44 307 LEU A N 1
ATOM 2253 C CA . LEU A 1 307 ? -10.836 -39.344 -15.281 1 97.44 307 LEU A CA 1
ATOM 2254 C C . LEU A 1 307 ? -10.031 -40.062 -16.359 1 97.44 307 LEU A C 1
ATOM 2256 O O . LEU A 1 307 ? -8.953 -40.594 -16.094 1 97.44 307 LEU A O 1
ATOM 2260 N N . ALA A 1 308 ? -10.602 -40.062 -17.547 1 97.25 308 ALA A N 1
ATOM 2261 C CA . ALA A 1 308 ? -9.867 -40.656 -18.656 1 97.25 308 ALA A CA 1
ATOM 2262 C C . ALA A 1 308 ? -8.562 -39.906 -18.922 1 97.25 308 ALA A C 1
ATOM 2264 O O . ALA A 1 308 ? -7.516 -40.531 -19.125 1 97.25 308 ALA A O 1
ATOM 2265 N N . ARG A 1 309 ? -8.633 -38.625 -18.906 1 96.88 309 ARG A N 1
ATOM 2266 C CA . ARG A 1 309 ? -7.457 -37.812 -19.188 1 96.88 309 ARG A CA 1
ATOM 2267 C C . ARG A 1 309 ? -6.461 -37.875 -18.031 1 96.88 309 ARG A C 1
ATOM 2269 O O . ARG A 1 309 ? -5.25 -37.844 -18.25 1 96.88 309 ARG A O 1
ATOM 2276 N N . VAL A 1 310 ? -6.93 -37.906 -16.828 1 96.69 310 VAL A N 1
ATOM 2277 C CA . VAL A 1 310 ? -6.062 -37.969 -15.656 1 96.69 310 VAL A CA 1
ATOM 2278 C C . VAL A 1 310 ? -5.312 -39.312 -15.672 1 96.69 310 VAL A C 1
ATOM 2280 O O . VAL A 1 310 ? -4.121 -39.375 -15.359 1 96.69 310 VAL A O 1
ATOM 2283 N N . ALA A 1 311 ? -6.02 -40.375 -16.016 1 95.5 311 ALA A N 1
ATOM 2284 C CA . ALA A 1 311 ? -5.41 -41.688 -16.078 1 95.5 311 ALA A CA 1
ATOM 2285 C C . ALA A 1 311 ? -4.301 -41.75 -17.125 1 95.5 311 ALA A C 1
ATOM 2287 O O . ALA A 1 311 ? -3.363 -42.531 -17.016 1 95.5 311 ALA A O 1
ATOM 2288 N N . ALA A 1 312 ? -4.406 -40.875 -18.078 1 95.69 312 ALA A N 1
ATOM 2289 C CA . ALA A 1 312 ? -3.469 -40.844 -19.203 1 95.69 312 ALA A CA 1
ATOM 2290 C C . ALA A 1 312 ? -2.24 -40 -18.891 1 95.69 312 ALA A C 1
ATOM 2292 O O . ALA A 1 312 ? -1.244 -40.062 -19.609 1 95.69 312 ALA A O 1
ATOM 2293 N N . LEU A 1 313 ? -2.262 -39.25 -17.844 1 96.44 313 LEU A N 1
ATOM 2294 C CA . LEU A 1 313 ? -1.113 -38.438 -17.484 1 96.44 313 LEU A CA 1
ATOM 2295 C C . LEU A 1 313 ? 0.099 -39.312 -17.156 1 96.44 313 LEU A C 1
ATOM 2297 O O . LEU A 1 313 ? -0.01 -40.281 -16.406 1 96.44 313 LEU A O 1
ATOM 2301 N N . LYS A 1 314 ? 1.2 -38.969 -17.672 1 97.12 314 LYS A N 1
ATOM 2302 C CA . LYS A 1 314 ? 2.43 -39.719 -17.469 1 97.12 314 LYS A CA 1
ATOM 2303 C C . LYS A 1 314 ? 3.186 -39.219 -16.234 1 97.12 314 LYS A C 1
ATOM 2305 O O . LYS A 1 314 ? 3.656 -38.062 -16.219 1 97.12 314 LYS A O 1
ATOM 2310 N N . ILE A 1 315 ? 3.287 -40.062 -15.219 1 97.5 315 ILE A N 1
ATOM 2311 C CA . ILE A 1 315 ? 4.113 -39.812 -14.039 1 97.5 315 ILE A CA 1
ATOM 2312 C C . ILE A 1 315 ? 5.496 -40.406 -14.234 1 97.5 315 ILE A C 1
ATOM 2314 O O . ILE A 1 315 ? 5.613 -41.625 -14.516 1 97.5 315 ILE A O 1
ATOM 2318 N N . GLY A 1 316 ? 6.508 -39.562 -14.164 1 97.31 316 GLY A N 1
ATOM 2319 C CA . GLY A 1 316 ? 7.816 -40.156 -14.398 1 97.31 316 GLY A CA 1
ATOM 2320 C C . GLY A 1 316 ? 8.953 -39.156 -14.266 1 97.31 316 GLY A C 1
ATOM 2321 O O . GLY A 1 316 ? 8.828 -38.156 -13.539 1 97.31 316 GLY A O 1
ATOM 2322 N N . ASP A 1 317 ? 10.062 -39.469 -14.922 1 97 317 ASP A N 1
ATOM 2323 C CA . ASP A 1 317 ? 11.258 -38.656 -14.875 1 97 317 ASP A CA 1
ATOM 2324 C C . ASP A 1 317 ? 10.984 -37.25 -15.422 1 97 317 ASP A C 1
ATOM 2326 O O . ASP A 1 317 ? 10.68 -37.094 -16.609 1 97 317 ASP A O 1
ATOM 2330 N N . PRO A 1 318 ? 11.156 -36.25 -14.594 1 97.94 318 PRO A N 1
ATOM 2331 C CA . PRO A 1 318 ? 10.844 -34.875 -15.055 1 97.94 318 PRO A CA 1
ATOM 2332 C C . PRO A 1 318 ? 11.742 -34.438 -16.203 1 97.94 318 PRO A C 1
ATOM 2334 O O . PRO A 1 318 ? 11.43 -33.438 -16.875 1 97.94 318 PRO A O 1
ATOM 2337 N N . MET A 1 319 ? 12.836 -35.125 -16.422 1 97.25 319 MET A N 1
ATOM 2338 C CA . MET A 1 319 ? 13.75 -34.75 -17.484 1 97.25 319 MET A CA 1
ATOM 2339 C C . MET A 1 319 ? 13.305 -35.344 -18.828 1 97.25 319 MET A C 1
ATOM 2341 O O . MET A 1 319 ? 13.844 -35 -19.875 1 97.25 319 MET A O 1
ATOM 2345 N N . ASP A 1 320 ? 12.32 -36.25 -18.75 1 97.62 320 ASP A N 1
ATOM 2346 C CA . ASP A 1 320 ? 11.664 -36.719 -19.953 1 97.62 320 ASP A CA 1
ATOM 2347 C C . ASP A 1 320 ? 10.586 -35.75 -20.438 1 97.62 320 ASP A C 1
ATOM 2349 O O . ASP A 1 320 ? 9.617 -35.5 -19.719 1 97.62 320 ASP A O 1
ATOM 2353 N N . GLU A 1 321 ? 10.648 -35.25 -21.609 1 97.06 321 GLU A N 1
ATOM 2354 C CA . GLU A 1 321 ? 9.766 -34.219 -22.125 1 97.06 321 GLU A CA 1
ATOM 2355 C C . GLU A 1 321 ? 8.336 -34.719 -22.266 1 97.06 321 GLU A C 1
ATOM 2357 O O . GLU A 1 321 ? 7.402 -33.938 -22.438 1 97.06 321 GLU A O 1
ATOM 2362 N N . GLU A 1 322 ? 8.133 -36.062 -22.156 1 97.25 322 GLU A N 1
ATOM 2363 C CA . GLU A 1 322 ? 6.801 -36.625 -22.25 1 97.25 322 GLU A CA 1
ATOM 2364 C C . GLU A 1 322 ? 6.137 -36.719 -20.875 1 97.25 322 GLU A C 1
ATOM 2366 O O . GLU A 1 322 ? 4.938 -36.969 -20.766 1 97.25 322 GLU A O 1
ATOM 2371 N N . THR A 1 323 ? 6.938 -36.406 -19.844 1 97.88 323 THR A N 1
ATOM 2372 C CA . THR A 1 323 ? 6.422 -36.5 -18.469 1 97.88 323 THR A CA 1
ATOM 2373 C C . THR A 1 323 ? 5.434 -35.344 -18.203 1 97.88 323 THR A C 1
ATOM 2375 O O . THR A 1 323 ? 5.703 -34.188 -18.531 1 97.88 323 THR A O 1
ATOM 2378 N N . ASP A 1 324 ? 4.297 -35.719 -17.625 1 96.94 324 ASP A N 1
ATOM 2379 C CA . ASP A 1 324 ? 3.277 -34.719 -17.266 1 96.94 324 ASP A CA 1
ATOM 2380 C C . ASP A 1 324 ? 3.367 -34.375 -15.789 1 96.94 324 ASP A C 1
ATOM 2382 O O . ASP A 1 324 ? 3.061 -33.219 -15.398 1 96.94 324 ASP A O 1
ATOM 2386 N N . ILE A 1 325 ? 3.686 -35.312 -14.953 1 97.69 325 ILE A N 1
ATOM 2387 C CA . ILE A 1 325 ? 3.662 -35.125 -13.508 1 97.69 325 ILE A CA 1
ATOM 2388 C C . ILE A 1 325 ? 5 -35.562 -12.906 1 97.69 325 ILE A C 1
ATOM 2390 O O . ILE A 1 325 ? 5.406 -36.719 -13.039 1 97.69 325 ILE A O 1
ATOM 2394 N N . GLY A 1 326 ? 5.707 -34.625 -12.359 1 98.19 326 GLY A N 1
ATOM 2395 C CA . GLY A 1 326 ? 6.887 -34.906 -11.562 1 98.19 326 GLY A CA 1
ATOM 2396 C C . GLY A 1 326 ? 6.59 -35 -10.078 1 98.19 326 GLY A C 1
ATOM 2397 O O . GLY A 1 326 ? 5.426 -35.031 -9.672 1 98.19 326 GLY A O 1
ATOM 2398 N N . PRO A 1 327 ? 7.629 -35.219 -9.281 1 98.5 327 PRO A N 1
ATOM 2399 C CA . PRO A 1 327 ? 7.43 -35.25 -7.828 1 98.5 327 PRO A CA 1
ATOM 2400 C C . PRO A 1 327 ? 7.031 -33.906 -7.25 1 98.5 327 PRO A C 1
ATOM 2402 O O . PRO A 1 327 ? 7.098 -32.875 -7.945 1 98.5 327 PRO A O 1
ATOM 2405 N N . LEU A 1 328 ? 6.492 -33.938 -6 1 98.69 328 LEU A N 1
ATOM 2406 C CA . LEU A 1 328 ? 6.387 -32.688 -5.238 1 98.69 328 LEU A CA 1
ATOM 2407 C C . LEU A 1 328 ? 7.766 -32.156 -4.848 1 98.69 328 LEU A C 1
ATOM 2409 O O . LEU A 1 328 ? 8.766 -32.844 -5.031 1 98.69 328 LEU A O 1
ATOM 2413 N N . VAL A 1 329 ? 7.867 -30.984 -4.316 1 98.38 329 VAL A N 1
ATOM 2414 C CA . VAL A 1 329 ? 9.117 -30.25 -4.148 1 98.38 329 VAL A CA 1
ATOM 2415 C C . VAL A 1 329 ? 9.984 -30.938 -3.098 1 98.38 329 VAL A C 1
ATOM 2417 O O . VAL A 1 329 ? 11.211 -30.812 -3.113 1 98.38 329 VAL A O 1
ATOM 2420 N N . SER A 1 330 ? 9.344 -31.734 -2.199 1 98.06 330 SER A N 1
ATOM 2421 C CA . SER A 1 330 ? 10.07 -32.406 -1.135 1 98.06 330 SER A CA 1
ATOM 2422 C C . SER A 1 330 ? 9.242 -33.531 -0.517 1 98.06 330 SER A C 1
ATOM 2424 O O . SER A 1 330 ? 8.023 -33.562 -0.705 1 98.06 330 SER A O 1
ATOM 2426 N N . ALA A 1 331 ? 9.969 -34.406 0.228 1 97.94 331 ALA A N 1
ATOM 2427 C CA . ALA A 1 331 ? 9.289 -35.469 0.963 1 97.94 331 ALA A CA 1
ATOM 2428 C C . ALA A 1 331 ? 8.391 -34.906 2.053 1 97.94 331 ALA A C 1
ATOM 2430 O O . ALA A 1 331 ? 7.285 -35.406 2.283 1 97.94 331 ALA A O 1
ATOM 2431 N N . ALA A 1 332 ? 8.898 -33.938 2.701 1 97.81 332 ALA A N 1
ATOM 2432 C CA . ALA A 1 332 ? 8.117 -33.281 3.76 1 97.81 332 ALA A CA 1
ATOM 2433 C C . ALA A 1 332 ? 6.809 -32.719 3.215 1 97.81 332 ALA A C 1
ATOM 2435 O O . ALA A 1 332 ? 5.754 -32.906 3.826 1 97.81 332 ALA A O 1
ATOM 2436 N N . HIS A 1 333 ? 6.875 -32.031 2.1 1 98.25 333 HIS A N 1
ATOM 2437 C CA . HIS A 1 333 ? 5.676 -31.453 1.493 1 98.25 333 HIS A CA 1
ATOM 2438 C C . HIS A 1 333 ? 4.734 -32.562 1.011 1 98.25 333 HIS A C 1
ATOM 2440 O O . HIS A 1 333 ? 3.514 -32.438 1.162 1 98.25 333 HIS A O 1
ATOM 2446 N N . ARG A 1 334 ? 5.312 -33.625 0.444 1 98.5 334 ARG A N 1
ATOM 2447 C CA . ARG A 1 334 ? 4.512 -34.75 0.04 1 98.5 334 ARG A CA 1
ATOM 2448 C C . ARG A 1 334 ? 3.727 -35.312 1.22 1 98.5 334 ARG A C 1
ATOM 2450 O O . ARG A 1 334 ? 2.545 -35.656 1.087 1 98.5 334 ARG A O 1
ATOM 2457 N N . ASN A 1 335 ? 4.355 -35.469 2.338 1 98.5 335 ASN A N 1
ATOM 2458 C CA . ASN A 1 335 ? 3.691 -35.938 3.539 1 98.5 335 ASN A CA 1
ATOM 2459 C C . ASN A 1 335 ? 2.539 -35.031 3.955 1 98.5 335 ASN A C 1
ATOM 2461 O O . ASN A 1 335 ? 1.479 -35.531 4.363 1 98.5 335 ASN A O 1
ATOM 2465 N N . ARG A 1 336 ? 2.736 -33.781 3.85 1 98.06 336 ARG A N 1
ATOM 2466 C CA . ARG A 1 336 ? 1.677 -32.844 4.156 1 98.06 336 ARG A CA 1
ATOM 2467 C C . ARG A 1 336 ? 0.48 -33.031 3.23 1 98.06 336 ARG A C 1
ATOM 2469 O O . ARG A 1 336 ? -0.665 -33.062 3.688 1 98.06 336 ARG A O 1
ATOM 2476 N N . VAL A 1 337 ? 0.713 -33.125 1.95 1 98.44 337 VAL A N 1
ATOM 2477 C CA . VAL A 1 337 ? -0.351 -33.344 0.971 1 98.44 337 VAL A CA 1
ATOM 2478 C C . VAL A 1 337 ? -1.085 -34.656 1.266 1 98.44 337 VAL A C 1
ATOM 2480 O O . VAL A 1 337 ? -2.316 -34.688 1.214 1 98.44 337 VAL A O 1
ATOM 2483 N N . ALA A 1 338 ? -0.297 -35.656 1.627 1 97.81 338 ALA A N 1
ATOM 2484 C CA . ALA A 1 338 ? -0.879 -36.969 1.938 1 97.81 338 ALA A CA 1
ATOM 2485 C C . ALA A 1 338 ? -1.837 -36.875 3.123 1 97.81 338 ALA A C 1
ATOM 2487 O O . ALA A 1 338 ? -2.846 -37.562 3.17 1 97.81 338 ALA A O 1
ATOM 2488 N N . THR A 1 339 ? -1.558 -36 4.039 1 98.31 339 THR A N 1
ATOM 2489 C CA . THR A 1 339 ? -2.432 -35.844 5.191 1 98.31 339 THR A CA 1
ATOM 2490 C C . THR A 1 339 ? -3.775 -35.25 4.77 1 98.31 339 THR A C 1
ATOM 2492 O O . THR A 1 339 ? -4.816 -35.594 5.332 1 98.31 339 THR A O 1
ATOM 2495 N N . TYR A 1 340 ? -3.795 -34.375 3.824 1 98.31 340 TYR A N 1
ATOM 2496 C CA . TYR A 1 340 ? -5.039 -33.812 3.309 1 98.31 340 TYR A CA 1
ATOM 2497 C C . TYR A 1 340 ? -5.863 -34.875 2.596 1 98.31 340 TYR A C 1
ATOM 2499 O O . TYR A 1 340 ? -7.086 -34.906 2.732 1 98.31 340 TYR A O 1
ATOM 2507 N N . VAL A 1 341 ? -5.18 -35.719 1.842 1 97.69 341 VAL A N 1
ATOM 2508 C CA . VAL A 1 341 ? -5.855 -36.812 1.115 1 97.69 341 VAL A CA 1
ATOM 2509 C C . VAL A 1 341 ? -6.527 -37.75 2.104 1 97.69 341 VAL A C 1
ATOM 2511 O O . VAL A 1 341 ? -7.707 -38.062 1.955 1 97.69 341 VAL A O 1
ATOM 2514 N N . ALA A 1 342 ? -5.758 -38.125 3.09 1 97.88 342 ALA A N 1
ATOM 2515 C CA . ALA A 1 342 ? -6.289 -39 4.117 1 97.88 342 ALA A CA 1
ATOM 2516 C C . ALA A 1 342 ? -7.473 -38.375 4.836 1 97.88 342 ALA A C 1
ATOM 2518 O O . ALA A 1 342 ? -8.484 -39.031 5.094 1 97.88 342 ALA A O 1
ATOM 2519 N N . ARG A 1 343 ? -7.359 -37.156 5.121 1 98.31 343 ARG A N 1
ATOM 2520 C CA . ARG A 1 343 ? -8.414 -36.438 5.824 1 98.31 343 ARG A CA 1
ATOM 2521 C C . ARG A 1 343 ? -9.672 -36.344 4.969 1 98.31 343 ARG A C 1
ATOM 2523 O O . ARG A 1 343 ? -10.789 -36.438 5.48 1 98.31 343 ARG A O 1
ATOM 2530 N N . ALA A 1 344 ? -9.523 -36.094 3.688 1 98.19 344 ALA A N 1
ATOM 2531 C CA . ALA A 1 344 ? -10.664 -36 2.775 1 98.19 344 ALA A CA 1
ATOM 2532 C C . ALA A 1 344 ? -11.492 -37.281 2.789 1 98.19 344 ALA A C 1
ATOM 2534 O O . ALA A 1 344 ? -12.727 -37.219 2.824 1 98.19 344 ALA A O 1
ATOM 2535 N N . GLU A 1 345 ? -10.844 -38.344 2.797 1 96.69 345 GLU A N 1
ATOM 2536 C CA . GLU A 1 345 ? -11.531 -39.656 2.832 1 96.69 345 GLU A CA 1
ATOM 2537 C C . GLU A 1 345 ? -12.297 -39.812 4.141 1 96.69 345 GLU A C 1
ATOM 2539 O O . GLU A 1 345 ? -13.445 -40.281 4.137 1 96.69 345 GLU A O 1
ATOM 2544 N N . VAL A 1 346 ? -11.664 -39.406 5.219 1 97.88 346 VAL A N 1
ATOM 2545 C CA . VAL A 1 346 ? -12.273 -39.531 6.539 1 97.88 346 VAL A CA 1
ATOM 2546 C C . VAL A 1 346 ? -13.492 -38.594 6.625 1 97.88 346 VAL A C 1
ATOM 2548 O O . VAL A 1 346 ? -14.492 -38.969 7.258 1 97.88 346 VAL A O 1
ATOM 2551 N N . GLU A 1 347 ? -13.406 -37.5 5.926 1 98.38 347 GLU A N 1
ATOM 2552 C CA . GLU A 1 347 ? -14.477 -36.5 6.004 1 98.38 347 GLU A CA 1
ATOM 2553 C C . GLU A 1 347 ? -15.594 -36.812 5.016 1 98.38 347 GLU A C 1
ATOM 2555 O O . GLU A 1 347 ? -16.594 -36.125 4.957 1 98.38 347 GLU A O 1
ATOM 2560 N N . GLY A 1 348 ? -15.453 -37.844 4.215 1 97.75 348 GLY A N 1
ATOM 2561 C CA . GLY A 1 348 ? -16.578 -38.375 3.451 1 97.75 348 GLY A CA 1
ATOM 2562 C C . GLY A 1 348 ? -16.438 -38.125 1.958 1 97.75 348 GLY A C 1
ATOM 2563 O O . GLY A 1 348 ? -17.344 -38.469 1.188 1 97.75 348 GLY A O 1
ATOM 2564 N N . ALA A 1 349 ? -15.328 -37.625 1.489 1 98.06 349 ALA A N 1
ATOM 2565 C CA . ALA A 1 349 ? -15.086 -37.5 0.056 1 98.06 349 ALA A CA 1
ATOM 2566 C C . ALA A 1 349 ? -14.766 -38.844 -0.584 1 98.06 349 ALA A C 1
ATOM 2568 O O . ALA A 1 349 ? -14.266 -39.75 0.086 1 98.06 349 ALA A O 1
ATOM 2569 N N . TYR A 1 350 ? -15.062 -38.938 -1.857 1 97.44 350 TYR A N 1
ATOM 2570 C CA . TYR A 1 350 ? -14.797 -40.188 -2.596 1 97.44 350 TYR A CA 1
ATOM 2571 C C . TYR A 1 350 ? -13.648 -40 -3.574 1 97.44 350 TYR A C 1
ATOM 2573 O O . TYR A 1 350 ? -13.711 -39.156 -4.473 1 97.44 350 TYR A O 1
ATOM 2581 N N . GLN A 1 351 ? -12.625 -40.781 -3.453 1 96.5 351 GLN A N 1
ATOM 2582 C CA . GLN A 1 351 ? -11.523 -40.75 -4.41 1 96.5 351 GLN A CA 1
ATOM 2583 C C . GLN A 1 351 ? -11.898 -41.5 -5.688 1 96.5 351 GLN A C 1
ATOM 2585 O O . GLN A 1 351 ? -12.281 -42.688 -5.633 1 96.5 351 GLN A O 1
ATOM 2590 N N . MET A 1 352 ? -11.781 -40.938 -6.852 1 94.06 352 MET A N 1
ATOM 2591 C CA . MET A 1 352 ? -12.336 -41.438 -8.094 1 94.06 352 MET A CA 1
ATOM 2592 C C . MET A 1 352 ? -11.297 -42.281 -8.852 1 94.06 352 MET A C 1
ATOM 2594 O O . MET A 1 352 ? -11.641 -43 -9.789 1 94.06 352 MET A O 1
ATOM 2598 N N . ALA A 1 353 ? -10.109 -42.062 -8.648 1 83.75 353 ALA A N 1
ATOM 2599 C CA . ALA A 1 353 ? -9.102 -42.812 -9.406 1 83.75 353 ALA A CA 1
ATOM 2600 C C . ALA A 1 353 ? -8.344 -43.781 -8.508 1 83.75 353 ALA A C 1
ATOM 2602 O O . ALA A 1 353 ? -8.117 -43.5 -7.328 1 83.75 353 ALA A O 1
ATOM 2603 N N . PRO A 1 354 ? -8.094 -45 -9.117 1 82.31 354 PRO A N 1
ATOM 2604 C CA . PRO A 1 354 ? -7.277 -45.938 -8.344 1 82.31 354 PRO A CA 1
ATOM 2605 C C . PRO A 1 354 ? -5.844 -45.469 -8.148 1 82.31 354 PRO A C 1
ATOM 2607 O O . PRO A 1 354 ? -5.352 -44.625 -8.922 1 82.31 354 PRO A O 1
ATOM 2610 N N . PRO A 1 355 ? -5.297 -45.938 -7.086 1 87.88 355 PRO A N 1
ATOM 2611 C CA . PRO A 1 355 ? -3.893 -45.594 -6.863 1 87.88 355 PRO A CA 1
ATOM 2612 C C . PRO A 1 355 ? -2.992 -46 -8.023 1 87.88 355 PRO A C 1
ATOM 2614 O O . PRO A 1 355 ? -3.199 -47.062 -8.625 1 87.88 355 PRO A O 1
ATOM 2617 N N . ARG A 1 356 ? -2.098 -45.219 -8.289 1 93.06 356 ARG A N 1
ATOM 2618 C CA . ARG A 1 356 ? -1.142 -45.469 -9.359 1 93.06 356 ARG A CA 1
ATOM 2619 C C . ARG A 1 356 ? 0.219 -45.875 -8.797 1 93.06 356 ARG A C 1
ATOM 2621 O O . ARG A 1 356 ? 0.545 -45.531 -7.66 1 93.06 356 ARG A O 1
ATOM 2628 N N . LYS A 1 357 ? 0.949 -46.625 -9.633 1 91.5 357 LYS A N 1
ATOM 2629 C CA . LYS A 1 357 ? 2.338 -46.906 -9.281 1 91.5 357 LYS A CA 1
ATOM 2630 C C . LYS A 1 357 ? 3.211 -45.656 -9.445 1 91.5 357 LYS A C 1
ATOM 2632 O O . LYS A 1 357 ? 3.182 -45.031 -10.492 1 91.5 357 LYS A O 1
ATOM 2637 N N . LEU A 1 358 ? 3.955 -45.406 -8.453 1 96.56 358 LEU A N 1
ATOM 2638 C CA . LEU A 1 358 ? 4.812 -44.219 -8.453 1 96.56 358 LEU A CA 1
ATOM 2639 C C . LEU A 1 358 ? 6.277 -44.594 -8.602 1 96.56 358 LEU A C 1
ATOM 2641 O O . LEU A 1 358 ? 6.676 -45.719 -8.211 1 96.56 358 LEU A O 1
ATOM 2645 N N . PRO A 1 359 ? 7.059 -43.781 -9.25 1 96.5 359 PRO A N 1
ATOM 2646 C CA . PRO A 1 359 ? 8.5 -44.031 -9.266 1 96.5 359 PRO A CA 1
ATOM 2647 C C . PRO A 1 359 ? 9.109 -44.094 -7.867 1 96.5 359 PRO A C 1
ATOM 2649 O O . PRO A 1 359 ? 8.469 -43.688 -6.895 1 96.5 359 PRO A O 1
ATOM 2652 N N . PRO A 1 360 ? 10.289 -44.688 -7.801 1 96.19 360 PRO A N 1
ATOM 2653 C CA . PRO A 1 360 ? 10.953 -44.688 -6.496 1 96.19 360 PRO A CA 1
ATOM 2654 C C . PRO A 1 360 ? 11.273 -43.25 -6.008 1 96.19 360 PRO A C 1
ATOM 2656 O O . PRO A 1 360 ? 11.578 -42.375 -6.816 1 96.19 360 PRO A O 1
ATOM 2659 N N . GLY A 1 361 ? 11.227 -43.156 -4.73 1 95.25 361 GLY A N 1
ATOM 2660 C CA . GLY A 1 361 ? 11.477 -41.844 -4.113 1 95.25 361 GLY A CA 1
ATOM 2661 C C . GLY A 1 361 ? 10.375 -41.438 -3.152 1 95.25 361 GLY A C 1
ATOM 2662 O O . GLY A 1 361 ? 9.258 -41.938 -3.217 1 95.25 361 GLY A O 1
ATOM 2663 N N . ASP A 1 362 ? 10.625 -40.406 -2.334 1 96.75 362 ASP A N 1
ATOM 2664 C CA . ASP A 1 362 ? 9.734 -40.094 -1.216 1 96.75 362 ASP A CA 1
ATOM 2665 C C . ASP A 1 362 ? 8.906 -38.844 -1.491 1 96.75 362 ASP A C 1
ATOM 2667 O O . ASP A 1 362 ? 8.023 -38.5 -0.704 1 96.75 362 ASP A O 1
ATOM 2671 N N . ALA A 1 363 ? 9.148 -38.219 -2.656 1 98.5 363 ALA A N 1
ATOM 2672 C CA . ALA A 1 363 ? 8.469 -36.938 -2.891 1 98.5 363 ALA A CA 1
ATOM 2673 C C . ALA A 1 363 ? 7.367 -37.094 -3.938 1 98.5 363 ALA A C 1
ATOM 2675 O O . ALA A 1 363 ? 6.793 -36.094 -4.391 1 98.5 363 ALA A O 1
ATOM 2676 N N . TRP A 1 364 ? 7.055 -38.312 -4.344 1 98.19 364 TRP A N 1
ATOM 2677 C CA . TRP A 1 364 ? 6.098 -38.562 -5.418 1 98.19 364 TRP A CA 1
ATOM 2678 C C . TRP A 1 364 ? 4.676 -38.625 -4.871 1 98.19 364 TRP A C 1
ATOM 2680 O O . TRP A 1 364 ? 4.453 -39.188 -3.787 1 98.19 364 TRP A O 1
ATOM 2690 N N . HIS A 1 365 ? 3.793 -38.125 -5.547 1 97.5 365 HIS A N 1
ATOM 2691 C CA . HIS A 1 365 ? 2.363 -38.156 -5.258 1 97.5 365 HIS A CA 1
ATOM 2692 C C . HIS A 1 365 ? 1.548 -38.25 -6.547 1 97.5 365 HIS A C 1
ATOM 2694 O O . HIS A 1 365 ? 1.879 -37.594 -7.539 1 97.5 365 HIS A O 1
ATOM 2700 N N . GLU A 1 366 ? 0.602 -39.031 -6.664 1 96.38 366 GLU A N 1
ATOM 2701 C CA . GLU A 1 366 ? -0.257 -39.125 -7.84 1 96.38 366 GLU A CA 1
ATOM 2702 C C . GLU A 1 366 ? -1.347 -38.062 -7.816 1 96.38 366 GLU A C 1
ATOM 2704 O O . GLU A 1 366 ? -1.694 -37.562 -6.754 1 96.38 366 GLU A O 1
ATOM 2709 N N . PRO A 1 367 ? -1.889 -37.719 -9.016 1 97.25 367 PRO A N 1
ATOM 2710 C CA . PRO A 1 367 ? -3.082 -36.844 -9.031 1 97.25 367 PRO A CA 1
ATOM 2711 C C . PRO A 1 367 ? -4.301 -37.531 -8.414 1 97.25 367 PRO A C 1
ATOM 2713 O O . PRO A 1 367 ? -4.535 -38.719 -8.648 1 97.25 367 PRO A O 1
ATOM 2716 N N . VAL A 1 368 ? -4.969 -36.812 -7.598 1 97.56 368 VAL A N 1
ATOM 2717 C CA . VAL A 1 368 ? -6.148 -37.344 -6.93 1 97.56 368 VAL A CA 1
ATOM 2718 C C . VAL A 1 368 ? -7.363 -36.469 -7.242 1 97.56 368 VAL A C 1
ATOM 2720 O O . VAL A 1 368 ? -7.258 -35.25 -7.262 1 97.56 368 VAL A O 1
ATOM 2723 N N . VAL A 1 369 ? -8.461 -37.094 -7.586 1 98.25 369 VAL A N 1
ATOM 2724 C CA . VAL A 1 369 ? -9.734 -36.438 -7.797 1 98.25 369 VAL A CA 1
ATOM 2725 C C . VAL A 1 369 ? -10.75 -36.906 -6.766 1 98.25 369 VAL A C 1
ATOM 2727 O O . VAL A 1 369 ? -11.031 -38.094 -6.664 1 98.25 369 VAL A O 1
ATOM 2730 N N . PHE A 1 370 ? -11.25 -35.969 -5.992 1 98.44 370 PHE A N 1
ATOM 2731 C CA . PHE A 1 370 ? -12.281 -36.281 -5.016 1 98.44 370 PHE A CA 1
ATOM 2732 C C . PHE A 1 370 ? -13.641 -35.781 -5.48 1 98.44 370 PHE A C 1
ATOM 2734 O O . PHE A 1 370 ? -13.75 -34.625 -5.953 1 98.44 370 PHE A O 1
ATOM 2741 N N . THR A 1 371 ? -14.648 -36.594 -5.402 1 98.06 371 THR A N 1
ATOM 2742 C CA . THR A 1 371 ? -16.047 -36.188 -5.516 1 98.06 371 THR A CA 1
ATOM 2743 C C . THR A 1 371 ? -16.734 -36.25 -4.16 1 98.06 371 THR A C 1
ATOM 2745 O O . THR A 1 371 ? -16.109 -36.562 -3.148 1 98.06 371 THR A O 1
ATOM 2748 N N . ASN A 1 372 ? -18 -35.812 -4.09 1 97.44 372 ASN A N 1
ATOM 2749 C CA . ASN A 1 372 ? -18.766 -35.75 -2.854 1 97.44 372 ASN A CA 1
ATOM 2750 C C . ASN A 1 372 ? -18.109 -34.812 -1.831 1 97.44 372 ASN A C 1
ATOM 2752 O O . ASN A 1 372 ? -18.156 -35.094 -0.629 1 97.44 372 ASN A O 1
ATOM 2756 N N . VAL A 1 373 ? -17.391 -33.906 -2.299 1 98.44 373 VAL A N 1
ATOM 2757 C CA . VAL A 1 373 ? -16.797 -32.906 -1.431 1 98.44 373 VAL A CA 1
ATOM 2758 C C . VAL A 1 373 ? -17.844 -31.844 -1.081 1 98.44 373 VAL A C 1
ATOM 2760 O O . VAL A 1 373 ? -18.609 -31.422 -1.943 1 98.44 373 VAL A O 1
ATOM 2763 N N . THR A 1 374 ? -17.906 -31.469 0.164 1 97.88 374 THR A N 1
ATOM 2764 C CA . THR A 1 374 ? -18.781 -30.391 0.616 1 97.88 374 THR A CA 1
ATOM 2765 C C . THR A 1 374 ? -17.953 -29.172 1.021 1 97.88 374 THR A C 1
ATOM 2767 O O . THR A 1 374 ? -16.75 -29.266 1.241 1 97.88 374 THR A O 1
ATOM 2770 N N . ASP A 1 375 ? -18.656 -28.047 1.157 1 97.75 375 ASP A N 1
ATOM 2771 C CA . ASP A 1 375 ? -17.984 -26.781 1.437 1 97.75 375 ASP A CA 1
ATOM 2772 C C . ASP A 1 375 ? -17.328 -26.797 2.82 1 97.75 375 ASP A C 1
ATOM 2774 O O . ASP A 1 375 ? -16.469 -25.969 3.117 1 97.75 375 ASP A O 1
ATOM 2778 N N . TRP A 1 376 ? -17.625 -27.688 3.654 1 96.69 376 TRP A N 1
ATOM 2779 C CA . TRP A 1 376 ? -17.188 -27.656 5.043 1 96.69 376 TRP A CA 1
ATOM 2780 C C . TRP A 1 376 ? -15.938 -28.516 5.234 1 96.69 376 TRP A C 1
ATOM 2782 O O . TRP A 1 376 ? -15.273 -28.438 6.266 1 96.69 376 TRP A O 1
ATOM 2792 N N . MET A 1 377 ? -15.664 -29.375 4.246 1 98.25 377 MET A N 1
ATOM 2793 C CA . MET A 1 377 ? -14.516 -30.266 4.352 1 98.25 377 MET A CA 1
ATOM 2794 C C . MET A 1 377 ? -13.211 -29.484 4.301 1 98.25 377 MET A C 1
ATOM 2796 O O . MET A 1 377 ? -13.125 -28.453 3.625 1 98.25 377 MET A O 1
ATOM 2800 N N . THR A 1 378 ? -12.195 -29.938 4.973 1 98.38 378 THR A N 1
ATOM 2801 C CA . THR A 1 378 ? -10.867 -29.344 5.016 1 98.38 378 THR A CA 1
ATOM 2802 C C . THR A 1 378 ? -10.305 -29.172 3.604 1 98.38 378 THR A C 1
ATOM 2804 O O . THR A 1 378 ? -9.719 -28.125 3.287 1 98.38 378 THR A O 1
ATOM 2807 N N . LEU A 1 379 ? -10.586 -30.141 2.762 1 98 379 LEU A N 1
ATOM 2808 C CA . LEU A 1 379 ? -10.094 -30.141 1.388 1 98 379 LEU A CA 1
ATOM 2809 C C . LEU A 1 379 ? -10.633 -28.938 0.621 1 98 379 LEU A C 1
ATOM 2811 O O . LEU A 1 379 ? -9.945 -28.391 -0.253 1 98 379 LEU A O 1
ATOM 2815 N N . ALA A 1 380 ? -11.836 -28.469 0.973 1 98.19 380 ALA A N 1
ATOM 2816 C CA . ALA A 1 380 ? -12.469 -27.344 0.29 1 98.19 380 ALA A CA 1
ATOM 2817 C C . ALA A 1 380 ? -12.062 -26.016 0.928 1 98.19 380 ALA A C 1
ATOM 2819 O O . ALA A 1 380 ? -12.156 -24.969 0.296 1 98.19 380 ALA A O 1
ATOM 2820 N N . ARG A 1 381 ? -11.547 -26.031 2.117 1 97.69 381 ARG A N 1
ATOM 2821 C CA . ARG A 1 381 ? -11.367 -24.797 2.879 1 97.69 381 ARG A CA 1
ATOM 2822 C C . ARG A 1 381 ? -9.898 -24.391 2.922 1 97.69 381 ARG A C 1
ATOM 2824 O O . ARG A 1 381 ? -9.586 -23.203 2.947 1 97.69 381 ARG A O 1
ATOM 2831 N N . GLU A 1 382 ? -9.031 -25.328 2.947 1 97.62 382 GLU A N 1
ATOM 2832 C CA . GLU A 1 382 ? -7.617 -25.031 3.162 1 97.62 382 GLU A CA 1
ATOM 2833 C C . GLU A 1 382 ? -6.805 -25.266 1.892 1 97.62 382 GLU A C 1
ATOM 2835 O O . GLU A 1 382 ? -7.188 -26.078 1.039 1 97.62 382 GLU A O 1
ATOM 2840 N N . GLU A 1 383 ? -5.762 -24.547 1.723 1 97.38 383 GLU A N 1
ATOM 2841 C CA . GLU A 1 383 ? -4.848 -24.719 0.598 1 97.38 383 GLU A CA 1
ATOM 2842 C C . GLU A 1 383 ? -3.996 -25.969 0.759 1 97.38 383 GLU A C 1
ATOM 2844 O O . GLU A 1 383 ? -3.232 -26.094 1.719 1 97.38 383 GLU A O 1
ATOM 2849 N N . VAL A 1 384 ? -4.094 -26.859 -0.156 1 97.94 384 VAL A N 1
ATOM 2850 C CA . VAL A 1 384 ? -3.365 -28.125 -0.126 1 97.94 384 VAL A CA 1
ATOM 2851 C C . VAL A 1 384 ? -2 -27.938 -0.788 1 97.94 384 VAL A C 1
ATOM 2853 O O . VAL A 1 384 ? -0.985 -28.406 -0.262 1 97.94 384 VAL A O 1
ATOM 2856 N N . PHE A 1 385 ? -1.989 -27.266 -1.899 1 98.25 385 PHE A N 1
ATOM 2857 C CA . PHE A 1 385 ? -0.792 -27 -2.688 1 98.25 385 PHE A CA 1
ATOM 2858 C C . PHE A 1 385 ? -0.165 -28.297 -3.178 1 98.25 385 PHE A C 1
ATOM 2860 O O . PHE A 1 385 ? 1.036 -28.516 -3.006 1 98.25 385 PHE A O 1
ATOM 2867 N N . GLY A 1 386 ? -0.9 -29.141 -3.742 1 98.38 386 GLY A N 1
ATOM 2868 C CA . GLY A 1 386 ? -0.587 -30.438 -4.336 1 98.38 386 GLY A CA 1
ATOM 2869 C C . GLY A 1 386 ? -1.606 -30.891 -5.363 1 98.38 386 GLY A C 1
ATOM 2870 O O . GLY A 1 386 ? -2.582 -30.172 -5.629 1 98.38 386 GLY A O 1
ATOM 2871 N N . PRO A 1 387 ? -1.363 -32 -6.004 1 98.06 387 PRO A N 1
ATOM 2872 C CA . PRO A 1 387 ? -2.221 -32.438 -7.109 1 98.06 387 PRO A CA 1
ATOM 2873 C C . PRO A 1 387 ? -3.504 -33.125 -6.629 1 98.06 387 PRO A C 1
ATOM 2875 O O . PRO A 1 387 ? -3.752 -34.281 -6.957 1 98.06 387 PRO A O 1
ATOM 2878 N N . VAL A 1 388 ? -4.281 -32.375 -5.898 1 98.38 388 VAL A N 1
ATOM 2879 C CA . VAL A 1 388 ? -5.523 -32.844 -5.312 1 98.38 388 VAL A CA 1
ATOM 2880 C C . VAL A 1 388 ? -6.688 -31.969 -5.746 1 98.38 388 VAL A C 1
ATOM 2882 O O . VAL A 1 388 ? -6.742 -30.781 -5.395 1 98.38 388 VAL A O 1
ATOM 2885 N N . MET A 1 389 ? -7.609 -32.531 -6.504 1 98.31 389 MET A N 1
ATOM 2886 C CA . MET A 1 389 ? -8.758 -31.812 -7.039 1 98.31 389 MET A CA 1
ATOM 2887 C C . MET A 1 389 ? -10.023 -32.125 -6.246 1 98.31 389 MET A C 1
ATOM 2889 O O . MET A 1 389 ? -10.305 -33.312 -5.969 1 98.31 389 MET A O 1
ATOM 2893 N N . ALA A 1 390 ? -10.727 -31.141 -5.832 1 98.56 390 ALA A N 1
ATOM 2894 C CA . ALA A 1 390 ? -12.023 -31.297 -5.176 1 98.56 390 ALA A CA 1
ATOM 2895 C C . ALA A 1 390 ? -13.164 -30.953 -6.133 1 98.56 390 ALA A C 1
ATOM 2897 O O . ALA A 1 390 ? -13.219 -29.844 -6.664 1 98.56 390 ALA A O 1
ATOM 2898 N N . VAL A 1 391 ? -14.039 -31.875 -6.34 1 98.62 391 VAL A N 1
ATOM 2899 C CA . VAL A 1 391 ? -15.188 -31.641 -7.203 1 98.62 391 VAL A CA 1
ATOM 2900 C C . VAL A 1 391 ? -16.438 -31.422 -6.348 1 98.62 391 VAL A C 1
ATOM 2902 O O . VAL A 1 391 ? -16.75 -32.219 -5.477 1 98.62 391 VAL A O 1
ATOM 2905 N N . LEU A 1 392 ? -17.031 -30.344 -6.539 1 98.56 392 LEU A N 1
ATOM 2906 C CA . LEU A 1 392 ? -18.297 -29.984 -5.922 1 98.56 392 LEU A CA 1
ATOM 2907 C C . LEU A 1 392 ? -19.375 -29.766 -6.98 1 98.56 392 LEU A C 1
ATOM 2909 O O . LEU A 1 392 ? -19.078 -29.344 -8.102 1 98.56 392 LEU A O 1
ATOM 2913 N N . ASP A 1 393 ? -20.625 -30.047 -6.633 1 97.88 393 ASP A N 1
ATOM 2914 C CA . ASP A 1 393 ? -21.75 -29.844 -7.547 1 97.88 393 ASP A CA 1
ATOM 2915 C C . ASP A 1 393 ? -22.531 -28.578 -7.195 1 97.88 393 ASP A C 1
ATOM 2917 O O . ASP A 1 393 ? -22.5 -28.125 -6.047 1 97.88 393 ASP A O 1
ATOM 2921 N N . PHE A 1 394 ? -23.141 -28.031 -8.172 1 97.88 394 PHE A N 1
ATOM 2922 C CA . PHE A 1 394 ? -24.031 -26.906 -7.891 1 97.88 394 PHE A CA 1
ATOM 2923 C C . PHE A 1 394 ? -25.219 -26.922 -8.844 1 97.88 394 PHE A C 1
ATOM 2925 O O . PHE A 1 394 ? -25.203 -27.609 -9.875 1 97.88 394 PHE A O 1
ATOM 2932 N N . ASP A 1 395 ? -26.297 -26.188 -8.445 1 95.75 395 ASP A N 1
ATOM 2933 C CA . ASP A 1 395 ? -27.531 -26.172 -9.242 1 95.75 395 ASP A CA 1
ATOM 2934 C C . ASP A 1 395 ? -27.766 -24.781 -9.836 1 95.75 395 ASP A C 1
ATOM 2936 O O . ASP A 1 395 ? -28.141 -24.641 -11 1 95.75 395 ASP A O 1
ATOM 2940 N N . ASP A 1 396 ? -27.547 -23.797 -9.047 1 94.56 396 ASP A N 1
ATOM 2941 C CA . ASP A 1 396 ? -27.922 -22.453 -9.461 1 94.56 396 ASP A CA 1
ATOM 2942 C C . ASP A 1 396 ? -26.734 -21.5 -9.398 1 94.56 396 ASP A C 1
ATOM 2944 O O . ASP A 1 396 ? -25.828 -21.688 -8.594 1 94.56 396 ASP A O 1
ATOM 2948 N N . GLU A 1 397 ? -26.75 -20.5 -10.281 1 96.5 397 GLU A N 1
ATOM 2949 C CA . GLU A 1 397 ? -25.672 -19.547 -10.438 1 96.5 397 GLU A CA 1
ATOM 2950 C C . GLU A 1 397 ? -25.438 -18.75 -9.148 1 96.5 397 GLU A C 1
ATOM 2952 O O . GLU A 1 397 ? -24.297 -18.578 -8.727 1 96.5 397 GLU A O 1
ATOM 2957 N N . GLN A 1 398 ? -26.484 -18.312 -8.516 1 96.5 398 GLN A N 1
ATOM 2958 C CA . GLN A 1 398 ? -26.328 -17.516 -7.301 1 96.5 398 GLN A CA 1
ATOM 2959 C C . GLN A 1 398 ? -25.703 -18.328 -6.176 1 96.5 398 GLN A C 1
ATOM 2961 O O . GLN A 1 398 ? -24.891 -17.812 -5.41 1 96.5 398 GLN A O 1
ATOM 2966 N N . ASP A 1 399 ? -26.094 -19.516 -6.16 1 96.38 399 ASP A N 1
ATOM 2967 C CA . ASP A 1 399 ? -25.562 -20.422 -5.133 1 96.38 399 ASP A CA 1
ATOM 2968 C C . ASP A 1 399 ? -24.062 -20.641 -5.312 1 96.38 399 ASP A C 1
ATOM 2970 O O . ASP A 1 399 ? -23.297 -20.547 -4.352 1 96.38 399 ASP A O 1
ATOM 2974 N N . VAL A 1 400 ? -23.578 -20.984 -6.504 1 98.19 400 VAL A N 1
ATOM 2975 C CA . VAL A 1 400 ? -22.172 -21.297 -6.73 1 98.19 400 VAL A CA 1
ATOM 2976 C C . VAL A 1 400 ? -21.328 -20.062 -6.496 1 98.19 400 VAL A C 1
ATOM 2978 O O . VAL A 1 400 ? -20.188 -20.156 -6.012 1 98.19 400 VAL A O 1
ATOM 2981 N N . VAL A 1 401 ? -21.859 -18.891 -6.824 1 98.31 401 VAL A N 1
ATOM 2982 C CA . VAL A 1 401 ? -21.125 -17.641 -6.578 1 98.31 401 VAL A CA 1
ATOM 2983 C C . VAL A 1 401 ? -20.922 -17.453 -5.078 1 98.31 401 VAL A C 1
ATOM 2985 O O . VAL A 1 401 ? -19.828 -17.141 -4.629 1 98.31 401 VAL A O 1
ATOM 2988 N N . ALA A 1 402 ? -22.016 -17.641 -4.297 1 98 402 ALA A N 1
ATOM 2989 C CA . ALA A 1 402 ? -21.938 -17.531 -2.846 1 98 402 ALA A CA 1
ATOM 2990 C C . ALA A 1 402 ? -20.906 -18.5 -2.275 1 98 402 ALA A C 1
ATOM 2992 O O . ALA A 1 402 ? -20.125 -18.141 -1.403 1 98 402 ALA A O 1
ATOM 2993 N N . ARG A 1 403 ? -20.922 -19.703 -2.736 1 98.31 403 ARG A N 1
ATOM 2994 C CA . ARG A 1 403 ? -20.031 -20.75 -2.262 1 98.31 403 ARG A CA 1
ATOM 2995 C C . ARG A 1 403 ? -18.594 -20.453 -2.682 1 98.31 403 ARG A C 1
ATOM 2997 O O . ARG A 1 403 ? -17.656 -20.641 -1.893 1 98.31 403 ARG A O 1
ATOM 3004 N N . ALA A 1 404 ? -18.391 -20.016 -3.928 1 98.56 404 ALA A N 1
ATOM 3005 C CA . ALA A 1 404 ? -17.062 -19.656 -4.43 1 98.56 404 ALA A CA 1
ATOM 3006 C C . ALA A 1 404 ? -16.453 -18.547 -3.596 1 98.56 404 ALA A C 1
ATOM 3008 O O . ALA A 1 404 ? -15.242 -18.547 -3.348 1 98.56 404 ALA A O 1
ATOM 3009 N N . ASN A 1 405 ? -17.266 -17.641 -3.145 1 97.88 405 ASN A N 1
ATOM 3010 C CA . ASN A 1 405 ? -16.797 -16.469 -2.41 1 97.88 405 ASN A CA 1
ATOM 3011 C C . ASN A 1 405 ? -16.641 -16.766 -0.921 1 97.88 405 ASN A C 1
ATOM 3013 O O . ASN A 1 405 ? -16.047 -15.977 -0.187 1 97.88 405 ASN A O 1
ATOM 3017 N N . ALA A 1 406 ? -17.141 -17.922 -0.453 1 97.25 406 ALA A N 1
ATOM 3018 C CA . ALA A 1 406 ? -17.156 -18.266 0.969 1 97.25 406 ALA A CA 1
ATOM 3019 C C . ALA A 1 406 ? -15.812 -18.844 1.397 1 97.25 406 ALA A C 1
ATOM 3021 O O . ALA A 1 406 ? -15.742 -20 1.84 1 97.25 406 ALA A O 1
ATOM 3022 N N . THR A 1 407 ? -14.766 -18.094 1.288 1 96.31 407 THR A N 1
ATOM 3023 C CA . THR A 1 407 ? -13.398 -18.406 1.682 1 96.31 407 THR A CA 1
ATOM 3024 C C . THR A 1 407 ? -12.648 -17.141 2.088 1 96.31 407 THR A C 1
ATOM 3026 O O . THR A 1 407 ? -13.031 -16.047 1.693 1 96.31 407 THR A O 1
ATOM 3029 N N . ASP A 1 408 ? -11.641 -17.297 2.895 1 94.31 408 ASP A N 1
ATOM 3030 C CA . ASP A 1 408 ? -10.82 -16.156 3.291 1 94.31 408 ASP A CA 1
ATOM 3031 C C . ASP A 1 408 ? -9.859 -15.742 2.172 1 94.31 408 ASP A C 1
ATOM 3033 O O . ASP A 1 408 ? -9.266 -14.664 2.217 1 94.31 408 ASP A O 1
ATOM 3037 N N . PHE A 1 409 ? -9.781 -16.578 1.149 1 97.06 409 PHE A N 1
ATOM 3038 C CA . PHE A 1 409 ? -8.852 -16.344 0.05 1 97.06 409 PHE A CA 1
ATOM 3039 C C . PHE A 1 409 ? -9.531 -15.609 -1.093 1 97.06 409 PHE A C 1
ATOM 3041 O O . PHE A 1 409 ? -10.766 -15.562 -1.166 1 97.06 409 PHE A O 1
ATOM 3048 N N . GLY A 1 410 ? -8.789 -14.953 -1.947 1 98.12 410 GLY A N 1
ATOM 3049 C CA . GLY A 1 410 ? -9.289 -14.25 -3.123 1 98.12 410 GLY A CA 1
ATOM 3050 C C . GLY A 1 410 ? -8.242 -14.094 -4.211 1 98.12 410 GLY A C 1
ATOM 3051 O O . GLY A 1 410 ? -8.148 -13.039 -4.836 1 98.12 410 GLY A O 1
ATOM 3052 N N . LEU A 1 411 ? -7.461 -15.164 -4.477 1 98.12 411 LEU A N 1
ATOM 3053 C CA . LEU A 1 411 ? -6.371 -15.047 -5.441 1 98.12 411 LEU A CA 1
ATOM 3054 C C . LEU A 1 411 ? -6.895 -15.164 -6.867 1 98.12 411 LEU A C 1
ATOM 3056 O O . LEU A 1 411 ? -6.641 -14.281 -7.699 1 98.12 411 LEU A O 1
ATOM 3060 N N . ALA A 1 412 ? -7.668 -16.266 -7.141 1 98.56 412 ALA A N 1
ATOM 3061 C CA . ALA A 1 412 ? -8.062 -16.484 -8.531 1 98.56 412 ALA A CA 1
ATOM 3062 C C . ALA A 1 412 ? -9.383 -17.25 -8.609 1 98.56 412 ALA A C 1
ATOM 3064 O O . ALA A 1 412 ? -9.891 -17.719 -7.59 1 98.56 412 ALA A O 1
ATOM 3065 N N . ALA A 1 413 ? -9.953 -17.25 -9.789 1 98.75 413 ALA A N 1
ATOM 3066 C CA . ALA A 1 413 ? -11.125 -18.047 -10.133 1 98.75 413 ALA A CA 1
ATOM 3067 C C . ALA A 1 413 ? -11.18 -18.312 -11.641 1 98.75 413 ALA A C 1
ATOM 3069 O O . ALA A 1 413 ? -10.484 -17.656 -12.414 1 98.75 413 ALA A O 1
ATOM 3070 N N . GLY A 1 414 ? -11.875 -19.297 -12.055 1 98.62 414 GLY A N 1
ATOM 3071 C CA . GLY A 1 414 ? -12.102 -19.609 -13.453 1 98.62 414 GLY A CA 1
ATOM 3072 C C . GLY A 1 414 ? -13.555 -19.922 -13.766 1 98.62 414 GLY A C 1
ATOM 3073 O O . GLY A 1 414 ? -14.273 -20.469 -12.93 1 98.62 414 GLY A O 1
ATOM 3074 N N . ILE A 1 415 ? -13.961 -19.562 -14.945 1 98.69 415 ILE A N 1
ATOM 3075 C CA . ILE A 1 415 ? -15.32 -19.797 -15.43 1 98.69 415 ILE A CA 1
ATOM 3076 C C . ILE A 1 415 ? -15.281 -20.453 -16.812 1 98.69 415 ILE A C 1
ATOM 3078 O O . ILE A 1 415 ? -14.57 -19.984 -17.703 1 98.69 415 ILE A O 1
ATOM 3082 N N . PHE A 1 416 ? -15.992 -21.516 -16.953 1 98.56 416 PHE A N 1
ATOM 3083 C CA . PHE A 1 416 ? -16.188 -22.109 -18.266 1 98.56 416 PHE A CA 1
ATOM 3084 C C . PHE A 1 416 ? -17.656 -22.094 -18.656 1 98.56 416 PHE A C 1
ATOM 3086 O O . PHE A 1 416 ? -18.5 -22.703 -17.984 1 98.56 416 PHE A O 1
ATOM 3093 N N . THR A 1 417 ? -18.047 -21.391 -19.641 1 98.06 417 THR A N 1
ATOM 3094 C CA . THR A 1 417 ? -19.391 -21.234 -20.172 1 98.06 417 THR A CA 1
ATOM 3095 C C . THR A 1 417 ? -19.359 -20.672 -21.578 1 98.06 417 THR A C 1
ATOM 3097 O O . THR A 1 417 ? -18.391 -20.031 -21.984 1 98.06 417 THR A O 1
ATOM 3100 N N . ARG A 1 418 ? -20.344 -20.922 -22.391 1 96.81 418 ARG A N 1
ATOM 3101 C CA . ARG A 1 418 ? -20.484 -20.328 -23.719 1 96.81 418 ARG A CA 1
ATOM 3102 C C . ARG A 1 418 ? -21.375 -19.094 -23.672 1 96.81 418 ARG A C 1
ATOM 3104 O O . ARG A 1 418 ? -21.531 -18.406 -24.688 1 96.81 418 ARG A O 1
ATOM 3111 N N . ASP A 1 419 ? -21.953 -18.859 -22.516 1 96.75 419 ASP A N 1
ATOM 3112 C CA . ASP A 1 419 ? -22.828 -17.719 -22.328 1 96.75 419 ASP A CA 1
ATOM 3113 C C . ASP A 1 419 ? -22.031 -16.469 -21.984 1 96.75 419 ASP A C 1
ATOM 3115 O O . ASP A 1 419 ? -21.516 -16.344 -20.859 1 96.75 419 ASP A O 1
ATOM 3119 N N . LEU A 1 420 ? -22.031 -15.586 -22.953 1 94.06 420 LEU A N 1
ATOM 3120 C CA . LEU A 1 420 ? -21.25 -14.359 -22.812 1 94.06 420 LEU A CA 1
ATOM 3121 C C . LEU A 1 420 ? -21.719 -13.539 -21.609 1 94.06 420 LEU A C 1
ATOM 3123 O O . LEU A 1 420 ? -20.891 -13.039 -20.844 1 94.06 420 LEU A O 1
ATOM 3127 N N . VAL A 1 421 ? -22.984 -13.352 -21.453 1 96.62 421 VAL A N 1
ATOM 3128 C CA . VAL A 1 421 ? -23.562 -12.516 -20.406 1 96.62 421 VAL A CA 1
ATOM 3129 C C . VAL A 1 421 ? -23.266 -13.141 -19.031 1 96.62 421 VAL A C 1
ATOM 3131 O O . VAL A 1 421 ? -22.844 -12.453 -18.109 1 96.62 421 VAL A O 1
ATOM 3134 N N . ARG A 1 422 ? -23.391 -14.453 -18.891 1 97.12 422 ARG A N 1
ATOM 3135 C CA . ARG A 1 422 ? -23.094 -15.164 -17.656 1 97.12 422 ARG A CA 1
ATOM 3136 C C . ARG A 1 422 ? -21.625 -15.023 -17.266 1 97.12 422 ARG A C 1
ATOM 3138 O O . ARG A 1 422 ? -21.312 -14.742 -16.109 1 97.12 422 ARG A O 1
ATOM 3145 N N . ALA A 1 423 ? -20.75 -15.258 -18.25 1 97.56 423 ALA A N 1
ATOM 3146 C CA . ALA A 1 423 ? -19.312 -15.211 -18 1 97.56 423 ALA A CA 1
ATOM 3147 C C . ALA A 1 423 ? -18.906 -13.891 -17.344 1 97.56 423 ALA A C 1
ATOM 3149 O O . ALA A 1 423 ? -18.234 -13.875 -16.328 1 97.56 423 ALA A O 1
ATOM 3150 N N . HIS A 1 424 ? -19.375 -12.812 -17.891 1 97.31 424 HIS A N 1
ATOM 3151 C CA . HIS A 1 424 ? -18.953 -11.492 -17.422 1 97.31 424 HIS A CA 1
ATOM 3152 C C . HIS A 1 424 ? -19.688 -11.102 -16.141 1 97.31 424 HIS A C 1
ATOM 3154 O O . HIS A 1 424 ? -19.125 -10.414 -15.281 1 97.31 424 HIS A O 1
ATOM 3160 N N . ARG A 1 425 ? -20.984 -11.539 -15.992 1 97.56 425 ARG A N 1
ATOM 3161 C CA . ARG A 1 425 ? -21.703 -11.336 -14.734 1 97.56 425 ARG A CA 1
ATOM 3162 C C . ARG A 1 425 ? -20.984 -12.039 -13.578 1 97.56 425 ARG A C 1
ATOM 3164 O O . ARG A 1 425 ? -20.812 -11.453 -12.508 1 97.56 425 ARG A O 1
ATOM 3171 N N . LEU A 1 426 ? -20.516 -13.25 -13.82 1 98.12 426 LEU A N 1
ATOM 3172 C CA . LEU A 1 426 ? -19.797 -14 -12.797 1 98.12 426 LEU A CA 1
ATOM 3173 C C . LEU A 1 426 ? -18.438 -13.359 -12.492 1 98.12 426 LEU A C 1
ATOM 3175 O O . LEU A 1 426 ? -18.047 -13.258 -11.328 1 98.12 426 LEU A O 1
ATOM 3179 N N . ALA A 1 427 ? -17.766 -13 -13.555 1 98.12 427 ALA A N 1
ATOM 3180 C CA . ALA A 1 427 ? -16.469 -12.352 -13.344 1 98.12 427 ALA A CA 1
ATOM 3181 C C . ALA A 1 427 ? -16.609 -11.141 -12.422 1 98.12 427 ALA A C 1
ATOM 3183 O O . ALA A 1 427 ? -15.734 -10.875 -11.594 1 98.12 427 ALA A O 1
ATOM 3184 N N . ALA A 1 428 ? -17.703 -10.391 -12.57 1 96.88 428 ALA A N 1
ATOM 3185 C CA . ALA A 1 428 ? -17.953 -9.195 -11.766 1 96.88 428 ALA A CA 1
ATOM 3186 C C . ALA A 1 428 ? -18.297 -9.562 -10.328 1 96.88 428 ALA A C 1
ATOM 3188 O O . ALA A 1 428 ? -17.984 -8.812 -9.398 1 96.88 428 ALA A O 1
ATOM 3189 N N . GLU A 1 429 ? -18.891 -10.734 -10.125 1 97.25 429 GLU A N 1
ATOM 3190 C CA . GLU A 1 429 ? -19.438 -11.086 -8.82 1 97.25 429 GLU A CA 1
ATOM 3191 C C . GLU A 1 429 ? -18.422 -11.875 -7.992 1 97.25 429 GLU A C 1
ATOM 3193 O O . GLU A 1 429 ? -18.469 -11.867 -6.758 1 97.25 429 GLU A O 1
ATOM 3198 N N . LEU A 1 430 ? -17.5 -12.57 -8.641 1 98.38 430 LEU A N 1
ATOM 3199 C CA . LEU A 1 430 ? -16.531 -13.398 -7.934 1 98.38 430 LEU A CA 1
ATOM 3200 C C . LEU A 1 430 ? -15.5 -12.523 -7.219 1 98.38 430 LEU A C 1
ATOM 3202 O O . LEU A 1 430 ? -15.031 -11.531 -7.773 1 98.38 430 LEU A O 1
ATOM 3206 N N . GLU A 1 431 ? -15.219 -12.852 -5.965 1 97.88 431 GLU A N 1
ATOM 3207 C CA . GLU A 1 431 ? -14.234 -12.133 -5.164 1 97.88 431 GLU A CA 1
ATOM 3208 C C . GLU A 1 431 ? -12.844 -12.734 -5.336 1 97.88 431 GLU A C 1
ATOM 3210 O O . GLU A 1 431 ? -12.352 -13.453 -4.457 1 97.88 431 GLU A O 1
ATOM 3215 N N . ALA A 1 432 ? -12.188 -12.414 -6.445 1 98.5 432 ALA A N 1
ATOM 3216 C CA . ALA A 1 432 ? -10.852 -12.875 -6.812 1 98.5 432 ALA A CA 1
ATOM 3217 C C . ALA A 1 432 ? -10.078 -11.789 -7.551 1 98.5 432 ALA A C 1
ATOM 3219 O O . ALA A 1 432 ? -10.664 -10.984 -8.281 1 98.5 432 ALA A O 1
ATOM 3220 N N . GLY A 1 433 ? -8.789 -11.805 -7.352 1 98.25 433 GLY A N 1
ATOM 3221 C CA . GLY A 1 433 ? -7.953 -10.828 -8.031 1 98.25 433 GLY A CA 1
ATOM 3222 C C . GLY A 1 433 ? -7.781 -11.109 -9.508 1 98.25 433 GLY A C 1
ATOM 3223 O O . GLY A 1 433 ? -7.543 -10.195 -10.297 1 98.25 433 GLY A O 1
ATOM 3224 N N . THR A 1 434 ? -7.871 -12.391 -9.891 1 98.56 434 THR A N 1
ATOM 3225 C CA . THR A 1 434 ? -7.762 -12.82 -11.281 1 98.56 434 THR A CA 1
ATOM 3226 C C . THR A 1 434 ? -8.875 -13.805 -11.633 1 98.56 434 THR A C 1
ATOM 3228 O O . THR A 1 434 ? -9.133 -14.742 -10.883 1 98.56 434 THR A O 1
ATOM 3231 N N . VAL A 1 435 ? -9.555 -13.531 -12.719 1 98.75 435 VAL A N 1
ATOM 3232 C CA . VAL A 1 435 ? -10.586 -14.438 -13.203 1 98.75 435 VAL A CA 1
ATOM 3233 C C . VAL A 1 435 ? -10.297 -14.82 -14.648 1 98.75 435 VAL A C 1
ATOM 3235 O O . VAL A 1 435 ? -10.055 -13.953 -15.492 1 98.75 435 VAL A O 1
ATOM 3238 N N . TRP A 1 436 ? -10.266 -16.078 -14.953 1 98.62 436 TRP A N 1
ATOM 3239 C CA . TRP A 1 436 ? -10.148 -16.562 -16.328 1 98.62 436 TRP A CA 1
ATOM 3240 C C . TRP A 1 436 ? -11.5 -17.031 -16.859 1 98.62 436 TRP A C 1
ATOM 3242 O O . TRP A 1 436 ? -12.227 -17.75 -16.172 1 98.62 436 TRP A O 1
ATOM 3252 N N . ILE A 1 437 ? -11.812 -16.609 -18.031 1 98.31 437 ILE A N 1
ATOM 3253 C CA . ILE A 1 437 ? -12.977 -17.109 -18.75 1 98.31 437 ILE A CA 1
ATOM 3254 C C . ILE A 1 437 ? -12.531 -18.062 -19.859 1 98.31 437 ILE A C 1
ATOM 3256 O O . ILE A 1 437 ? -11.836 -17.641 -20.797 1 98.31 437 ILE A O 1
ATOM 3260 N N . ASN A 1 438 ? -12.867 -19.312 -19.75 1 97.81 438 ASN A N 1
ATOM 3261 C CA . ASN A 1 438 ? -12.594 -20.391 -20.703 1 97.81 438 ASN A CA 1
ATOM 3262 C C . ASN A 1 438 ? -11.094 -20.594 -20.906 1 97.81 438 ASN A C 1
ATOM 3264 O O . ASN A 1 438 ? -10.648 -20.906 -22 1 97.81 438 ASN A O 1
ATOM 3268 N N . ALA A 1 439 ? -10.375 -20.375 -19.906 1 96.12 439 ALA A N 1
ATOM 3269 C CA . ALA A 1 439 ? -8.945 -20.625 -19.766 1 96.12 439 ALA A CA 1
ATOM 3270 C C . ALA A 1 439 ? -8.555 -20.719 -18.297 1 96.12 439 ALA A C 1
ATOM 3272 O O . ALA A 1 439 ? -9.383 -20.516 -17.406 1 96.12 439 ALA A O 1
ATOM 3273 N N . TYR A 1 440 ? -7.359 -21.062 -18.125 1 96.5 440 TYR A N 1
ATOM 3274 C CA . TYR A 1 440 ? -6.895 -21.062 -16.734 1 96.5 440 TYR A CA 1
ATOM 3275 C C . TYR A 1 440 ? -5.383 -20.891 -16.672 1 96.5 440 TYR A C 1
ATOM 3277 O O . TYR A 1 440 ? -4.648 -21.438 -17.5 1 96.5 440 TYR A O 1
ATOM 3285 N N . ASN A 1 441 ? -4.844 -20.078 -15.758 1 96.25 441 ASN A N 1
ATOM 3286 C CA . ASN A 1 441 ? -3.461 -19.906 -15.328 1 96.25 441 ASN A CA 1
ATOM 3287 C C . ASN A 1 441 ? -2.613 -19.25 -16.406 1 96.25 441 ASN A C 1
ATOM 3289 O O . ASN A 1 441 ? -1.425 -19.547 -16.547 1 96.25 441 ASN A O 1
ATOM 3293 N N . LEU A 1 442 ? -3.211 -18.516 -17.312 1 94.44 442 LEU A N 1
ATOM 3294 C CA . LEU A 1 442 ? -2.477 -17.656 -18.234 1 94.44 442 LEU A CA 1
ATOM 3295 C C . LEU A 1 442 ? -2.191 -16.297 -17.609 1 94.44 442 LEU A C 1
ATOM 3297 O O . LEU A 1 442 ? -3.119 -15.57 -17.25 1 94.44 442 LEU A O 1
ATOM 3301 N N . THR A 1 443 ? -0.904 -16.016 -17.422 1 94.88 443 THR A N 1
ATOM 3302 C CA . THR A 1 443 ? -0.516 -14.781 -16.734 1 94.88 443 THR A CA 1
ATOM 3303 C C . THR A 1 443 ? 0.552 -14.031 -17.516 1 94.88 443 THR A C 1
ATOM 3305 O O . THR A 1 443 ? 1.671 -13.844 -17.031 1 94.88 443 THR A O 1
ATOM 3308 N N . PRO A 1 444 ? 0.194 -13.516 -18.703 1 95.88 444 PRO A N 1
ATOM 3309 C CA . PRO A 1 444 ? 1.195 -12.742 -19.438 1 95.88 444 PRO A CA 1
ATOM 3310 C C . PRO A 1 444 ? 1.709 -11.539 -18.656 1 95.88 444 PRO A C 1
ATOM 3312 O O . PRO A 1 444 ? 0.988 -10.992 -17.812 1 95.88 444 PRO A O 1
ATOM 3315 N N . ALA A 1 445 ? 2.891 -11.102 -18.938 1 96 445 ALA A N 1
ATOM 3316 C CA . ALA A 1 445 ? 3.6 -10.102 -18.141 1 96 445 ALA A CA 1
ATOM 3317 C C . ALA A 1 445 ? 2.822 -8.789 -18.109 1 96 445 ALA A C 1
ATOM 3319 O O . ALA A 1 445 ? 2.889 -8.055 -17.109 1 96 445 ALA A O 1
ATOM 3320 N N . GLY A 1 446 ? 2.047 -8.547 -19.109 1 96.06 446 GLY A N 1
ATOM 3321 C CA . GLY A 1 446 ? 1.3 -7.301 -19.172 1 96.06 446 GLY A CA 1
ATOM 3322 C C . GLY A 1 446 ? 0.028 -7.328 -18.344 1 96.06 446 GLY A C 1
ATOM 3323 O O . GLY A 1 446 ? -0.634 -6.301 -18.188 1 96.06 446 GLY A O 1
ATOM 3324 N N . MET A 1 447 ? -0.28 -8.477 -17.781 1 97.12 447 MET A N 1
ATOM 3325 C CA . MET A 1 447 ? -1.484 -8.656 -16.984 1 97.12 447 MET A CA 1
ATOM 3326 C C . MET A 1 447 ? -1.157 -8.602 -15.492 1 97.12 447 MET A C 1
ATOM 3328 O O . MET A 1 447 ? -0.299 -9.352 -15.016 1 97.12 447 MET A O 1
ATOM 3332 N N . ALA A 1 448 ? -1.9 -7.695 -14.789 1 97.44 448 ALA A N 1
ATOM 3333 C CA . ALA A 1 448 ? -1.718 -7.637 -13.344 1 97.44 448 ALA A CA 1
ATOM 3334 C C . ALA A 1 448 ? -2.141 -8.945 -12.68 1 97.44 448 ALA A C 1
ATOM 3336 O O . ALA A 1 448 ? -3.162 -9.531 -13.047 1 97.44 448 ALA A O 1
ATOM 3337 N N . PHE A 1 449 ? -1.278 -9.375 -11.82 1 98.06 449 PHE A N 1
ATOM 3338 C CA . PHE A 1 449 ? -1.534 -10.617 -11.102 1 98.06 449 PHE A CA 1
ATOM 3339 C C . PHE A 1 449 ? -1.435 -10.406 -9.594 1 98.06 449 PHE A C 1
ATOM 3341 O O . PHE A 1 449 ? -0.495 -9.766 -9.117 1 98.06 449 PHE A O 1
ATOM 3348 N N . GLY A 1 450 ? -2.402 -10.875 -8.82 1 96.62 450 GLY A N 1
ATOM 3349 C CA . GLY A 1 450 ? -2.412 -10.797 -7.367 1 96.62 450 GLY A CA 1
ATOM 3350 C C . GLY A 1 450 ? -3.789 -11.008 -6.77 1 96.62 450 GLY A C 1
ATOM 3351 O O . GLY A 1 450 ? -4.781 -11.109 -7.496 1 96.62 450 GLY A O 1
ATOM 3352 N N . GLY A 1 451 ? -3.828 -11.164 -5.488 1 96.38 451 GLY A N 1
ATOM 3353 C CA . GLY A 1 451 ? -5.07 -11.539 -4.828 1 96.38 451 GLY A CA 1
ATOM 3354 C C . GLY A 1 451 ? -5.676 -10.414 -4.012 1 96.38 451 GLY A C 1
ATOM 3355 O O . GLY A 1 451 ? -5.105 -9.32 -3.934 1 96.38 451 GLY A O 1
ATOM 3356 N N . ILE A 1 452 ? -6.906 -10.695 -3.545 1 97.19 452 ILE A N 1
ATOM 3357 C CA . ILE A 1 452 ? -7.629 -9.859 -2.59 1 97.19 452 ILE A CA 1
ATOM 3358 C C . ILE A 1 452 ? -7.902 -10.656 -1.316 1 97.19 452 ILE A C 1
ATOM 3360 O O . ILE A 1 452 ? -7.465 -11.805 -1.186 1 97.19 452 ILE A O 1
ATOM 3364 N N . LYS A 1 453 ? -8.594 -10.062 -0.311 1 96.5 453 LYS A N 1
ATOM 3365 C CA . LYS A 1 453 ? -8.797 -10.703 0.984 1 96.5 453 LYS A CA 1
ATOM 3366 C C . LYS A 1 453 ? -7.465 -11.141 1.592 1 96.5 453 LYS A C 1
ATOM 3368 O O . LYS A 1 453 ? -6.516 -10.352 1.646 1 96.5 453 LYS A O 1
ATOM 3373 N N . ARG A 1 454 ? -7.336 -12.312 2.053 1 96.31 454 ARG A N 1
ATOM 3374 C CA . ARG A 1 454 ? -6.113 -12.758 2.715 1 96.31 454 ARG A CA 1
ATOM 3375 C C . ARG A 1 454 ? -5.094 -13.266 1.699 1 96.31 454 ARG A C 1
ATOM 3377 O O . ARG A 1 454 ? -3.982 -13.656 2.068 1 96.31 454 ARG A O 1
ATOM 3384 N N . SER A 1 455 ? -5.445 -13.188 0.414 1 97.88 455 SER A N 1
ATOM 3385 C CA . SER A 1 455 ? -4.539 -13.672 -0.621 1 97.88 455 SER A CA 1
ATOM 3386 C C . SER A 1 455 ? -3.521 -12.602 -1.008 1 97.88 455 SER A C 1
ATOM 3388 O O . SER A 1 455 ? -2.635 -12.852 -1.827 1 97.88 455 SER A O 1
ATOM 3390 N N . GLY A 1 456 ? -3.705 -11.422 -0.414 1 96.69 456 GLY A N 1
ATOM 3391 C CA . GLY A 1 456 ? -2.539 -10.57 -0.579 1 96.69 456 GLY A CA 1
ATOM 3392 C C . GLY A 1 456 ? -2.893 -9.102 -0.72 1 96.69 456 GLY A C 1
ATOM 3393 O O . GLY A 1 456 ? -4.047 -8.719 -0.536 1 96.69 456 GLY A O 1
ATOM 3394 N N . ILE A 1 457 ? -1.832 -8.273 -0.9 1 97.19 457 ILE A N 1
ATOM 3395 C CA . ILE A 1 457 ? -1.855 -6.832 -1.094 1 97.19 457 ILE A CA 1
ATOM 3396 C C . ILE A 1 457 ? -0.969 -6.453 -2.279 1 97.19 457 ILE A C 1
ATOM 3398 O O . ILE A 1 457 ? 0.175 -6.902 -2.375 1 97.19 457 ILE A O 1
ATOM 3402 N N . GLY A 1 458 ? -1.526 -5.562 -3.188 1 97.06 458 GLY A N 1
ATOM 3403 C CA . GLY A 1 458 ? -0.775 -5.168 -4.367 1 97.06 458 GLY A CA 1
ATOM 3404 C C . GLY A 1 458 ? -0.912 -6.145 -5.52 1 97.06 458 GLY A C 1
ATOM 3405 O O . GLY A 1 458 ? -1.762 -7.035 -5.484 1 97.06 458 GLY A O 1
ATOM 3406 N N . ARG A 1 459 ? -0.147 -5.914 -6.527 1 98.19 459 ARG A N 1
ATOM 3407 C CA . ARG A 1 459 ? -0.14 -6.754 -7.719 1 98.19 459 ARG A CA 1
ATOM 3408 C C . ARG A 1 459 ? 1.278 -6.949 -8.242 1 98.19 459 ARG A C 1
ATOM 3410 O O . ARG A 1 459 ? 2.135 -6.078 -8.078 1 98.19 459 ARG A O 1
ATOM 3417 N N . GLU A 1 460 ? 1.492 -8.062 -8.82 1 97.56 460 GLU A N 1
ATOM 3418 C CA . GLU A 1 460 ? 2.66 -8.344 -9.648 1 97.56 460 GLU A CA 1
ATOM 3419 C C . GLU A 1 460 ? 2.324 -8.227 -11.133 1 97.56 460 GLU A C 1
ATOM 3421 O O . GLU A 1 460 ? 1.172 -8.406 -11.531 1 97.56 460 GLU A O 1
ATOM 3426 N N . ASN A 1 461 ? 3.291 -7.848 -11.953 1 97.19 461 ASN A N 1
ATOM 3427 C CA . ASN A 1 461 ? 3.133 -7.723 -13.398 1 97.19 461 ASN A CA 1
ATOM 3428 C C . ASN A 1 461 ? 2.207 -6.566 -13.766 1 97.19 461 ASN A C 1
ATOM 3430 O O . ASN A 1 461 ? 1.603 -5.949 -12.891 1 97.19 461 ASN A O 1
ATOM 3434 N N . GLY A 1 462 ? 2.176 -6.289 -15.039 1 96.75 462 GLY A N 1
ATOM 3435 C CA . GLY A 1 462 ? 1.343 -5.203 -15.539 1 96.75 462 GLY A CA 1
ATOM 3436 C C . GLY A 1 462 ? 1.884 -3.83 -15.188 1 96.75 462 GLY A C 1
ATOM 3437 O O . GLY A 1 462 ? 2.771 -3.703 -14.344 1 96.75 462 GLY A O 1
ATOM 3438 N N . ARG A 1 463 ? 1.332 -2.885 -15.758 1 96.19 463 ARG A N 1
ATOM 3439 C CA . ARG A 1 463 ? 1.764 -1.508 -15.547 1 96.19 463 ARG A CA 1
ATOM 3440 C C . ARG A 1 463 ? 1.589 -1.097 -14.094 1 96.19 463 ARG A C 1
ATOM 3442 O O . ARG A 1 463 ? 2.387 -0.321 -13.562 1 96.19 463 ARG A O 1
ATOM 3449 N N . VAL A 1 464 ? 0.6 -1.653 -13.438 1 96.56 464 VAL A N 1
ATOM 3450 C CA . VAL A 1 464 ? 0.236 -1.287 -12.07 1 96.56 464 VAL A CA 1
ATOM 3451 C C . VAL A 1 464 ? 1.408 -1.564 -11.133 1 96.56 464 VAL A C 1
ATOM 3453 O O . VAL A 1 464 ? 1.554 -0.906 -10.094 1 96.56 464 VAL A O 1
ATOM 3456 N N . ALA A 1 465 ? 2.289 -2.488 -11.469 1 97.62 465 ALA A N 1
ATOM 3457 C CA . ALA A 1 465 ? 3.436 -2.816 -10.625 1 97.62 465 ALA A CA 1
ATOM 3458 C C . ALA A 1 465 ? 4.352 -1.608 -10.453 1 97.62 465 ALA A C 1
ATOM 3460 O O . ALA A 1 465 ? 5.039 -1.489 -9.438 1 97.62 465 ALA A O 1
ATOM 3461 N N . ILE A 1 466 ? 4.371 -0.643 -11.43 1 97.69 466 ILE A N 1
ATOM 3462 C CA . ILE A 1 466 ? 5.172 0.575 -11.359 1 97.69 466 ILE A CA 1
ATOM 3463 C C . ILE A 1 466 ? 4.77 1.389 -10.133 1 97.69 466 ILE A C 1
ATOM 3465 O O . ILE A 1 466 ? 5.617 1.984 -9.469 1 97.69 466 ILE A O 1
ATOM 3469 N N . ASP A 1 467 ? 3.486 1.334 -9.797 1 96.5 467 ASP A N 1
ATOM 3470 C CA . ASP A 1 467 ? 2.973 2.09 -8.656 1 96.5 467 ASP A CA 1
ATOM 3471 C C . ASP A 1 467 ? 3.504 1.525 -7.34 1 96.5 467 ASP A C 1
ATOM 3473 O O . ASP A 1 467 ? 3.574 2.238 -6.336 1 96.5 467 ASP A O 1
ATOM 3477 N N . HIS A 1 468 ? 3.889 0.263 -7.344 1 97.81 468 HIS A N 1
ATOM 3478 C CA . HIS A 1 468 ? 4.371 -0.379 -6.125 1 97.81 468 HIS A CA 1
ATOM 3479 C C . HIS A 1 468 ? 5.875 -0.188 -5.961 1 97.81 468 HIS A C 1
ATOM 3481 O O . HIS A 1 468 ? 6.418 -0.417 -4.879 1 97.81 468 HIS A O 1
ATOM 3487 N N . TYR A 1 469 ? 6.551 0.279 -7.023 1 98.44 469 TYR A N 1
ATOM 3488 C CA . TYR A 1 469 ? 8.008 0.393 -6.957 1 98.44 469 TYR A CA 1
ATOM 3489 C C . TYR A 1 469 ? 8.453 1.831 -7.195 1 98.44 469 TYR A C 1
ATOM 3491 O O . TYR A 1 469 ? 9.625 2.084 -7.488 1 98.44 469 TYR A O 1
ATOM 3499 N N . THR A 1 470 ? 7.488 2.725 -7.168 1 97.69 470 THR A N 1
ATOM 3500 C CA . THR A 1 470 ? 7.754 4.16 -7.16 1 97.69 470 THR A CA 1
ATOM 3501 C C . THR A 1 470 ? 6.918 4.859 -6.09 1 97.69 470 THR A C 1
ATOM 3503 O O . THR A 1 470 ? 6.004 4.262 -5.523 1 97.69 470 THR A O 1
ATOM 3506 N N . GLN A 1 471 ? 7.305 6 -5.77 1 96.69 471 GLN A N 1
ATOM 3507 C CA . GLN A 1 471 ? 6.535 6.906 -4.926 1 96.69 471 GLN A CA 1
ATOM 3508 C C . GLN A 1 471 ? 6.34 8.258 -5.605 1 96.69 471 GLN A C 1
ATOM 3510 O O . GLN A 1 471 ? 7.207 8.711 -6.355 1 96.69 471 GLN A O 1
ATOM 3515 N N . LEU A 1 472 ? 5.23 8.867 -5.312 1 96.81 472 LEU A N 1
ATOM 3516 C CA . LEU A 1 472 ? 4.836 10.094 -5.988 1 96.81 472 LEU A CA 1
ATOM 3517 C C . LEU A 1 472 ? 5.262 11.32 -5.188 1 96.81 472 LEU A C 1
ATOM 3519 O O . LEU A 1 472 ? 5.02 11.398 -3.98 1 96.81 472 LEU A O 1
ATOM 3523 N N . LYS A 1 473 ? 5.934 12.227 -5.789 1 98.19 473 LYS A N 1
ATOM 3524 C CA . LYS A 1 473 ? 6.195 13.555 -5.246 1 98.19 473 LYS A CA 1
ATOM 3525 C C . LYS A 1 473 ? 5.367 14.617 -5.969 1 98.19 473 LYS A C 1
ATOM 3527 O O . LYS A 1 473 ? 5.348 14.664 -7.199 1 98.19 473 LYS A O 1
ATOM 3532 N N . SER A 1 474 ? 4.668 15.406 -5.219 1 98.56 474 SER A N 1
ATOM 3533 C CA . SER A 1 474 ? 3.971 16.562 -5.77 1 98.56 474 SER A CA 1
ATOM 3534 C C . SER A 1 474 ? 4.801 17.828 -5.613 1 98.56 474 SER A C 1
ATOM 3536 O O . SER A 1 474 ? 5.285 18.141 -4.52 1 98.56 474 SER A O 1
ATOM 3538 N N . VAL A 1 475 ? 4.984 18.547 -6.664 1 98.56 475 VAL A N 1
ATOM 3539 C CA . VAL A 1 475 ? 5.688 19.812 -6.637 1 98.56 475 VAL A CA 1
ATOM 3540 C C . VAL A 1 475 ? 4.734 20.938 -7.039 1 98.56 475 VAL A C 1
ATOM 3542 O O . VAL A 1 475 ? 4.273 21 -8.18 1 98.56 475 VAL A O 1
ATOM 3545 N N . PHE A 1 476 ? 4.406 21.766 -6.125 1 98.38 476 PHE A N 1
ATOM 3546 C CA . PHE A 1 476 ? 3.566 22.938 -6.363 1 98.38 476 PHE A CA 1
ATOM 3547 C C . PHE A 1 476 ? 4.41 24.141 -6.773 1 98.38 476 PHE A C 1
ATOM 3549 O O . PHE A 1 476 ? 5.32 24.531 -6.043 1 98.38 476 PHE A O 1
ATOM 3556 N N . VAL A 1 477 ? 4.145 24.703 -7.887 1 97.19 477 VAL A N 1
ATOM 3557 C CA . VAL A 1 477 ? 4.883 25.844 -8.414 1 97.19 477 VAL A CA 1
ATOM 3558 C C . VAL A 1 477 ? 3.996 27.094 -8.398 1 97.19 477 VAL A C 1
ATOM 3560 O O . VAL A 1 477 ? 3.041 27.188 -9.172 1 97.19 477 VAL A O 1
ATOM 3563 N N . SER A 1 478 ? 4.352 27.953 -7.523 1 96 478 SER A N 1
ATOM 3564 C CA . SER A 1 478 ? 3.611 29.203 -7.484 1 96 478 SER A CA 1
ATOM 3565 C C . SER A 1 478 ? 4.113 30.172 -8.547 1 96 478 SER A C 1
ATOM 3567 O O . SER A 1 478 ? 5.32 30.328 -8.727 1 96 478 SER A O 1
ATOM 3569 N N . MET A 1 479 ? 3.129 30.812 -9.227 1 88.5 479 MET A N 1
ATOM 3570 C CA . MET A 1 479 ? 3.471 31.797 -10.25 1 88.5 479 MET A CA 1
ATOM 3571 C C . MET A 1 479 ? 3.211 33.219 -9.742 1 88.5 479 MET A C 1
ATOM 3573 O O . MET A 1 479 ? 3.27 34.156 -10.516 1 88.5 479 MET A O 1
ATOM 3577 N N . GLN A 1 480 ? 2.816 33.344 -8.523 1 77.75 480 GLN A N 1
ATOM 3578 C CA . GLN A 1 480 ? 2.506 34.656 -7.98 1 77.75 480 GLN A CA 1
ATOM 3579 C C . GLN A 1 480 ? 3.758 35.344 -7.426 1 77.75 480 GLN A C 1
ATOM 3581 O O . GLN A 1 480 ? 4.617 34.688 -6.836 1 77.75 480 GLN A O 1
ATOM 3586 N N . THR A 1 481 ? 4.375 36.375 -8.211 1 57 481 THR A N 1
ATOM 3587 C CA . THR A 1 481 ? 5.465 37.219 -7.703 1 57 481 THR A CA 1
ATOM 3588 C C . THR A 1 481 ? 4.949 38.219 -6.688 1 57 481 THR A C 1
ATOM 3590 O O . THR A 1 481 ? 3.818 38.688 -6.797 1 57 481 THR A O 1
ATOM 3593 N N . MET B 1 1 ? -29.406 23.938 32.312 1 32.47 1 MET B N 1
ATOM 3594 C CA . MET B 1 1 ? -28.078 24.141 31.766 1 32.47 1 MET B CA 1
ATOM 3595 C C . MET B 1 1 ? -28.094 24.234 30.234 1 32.47 1 MET B C 1
ATOM 3597 O O . MET B 1 1 ? -28.656 23.359 29.578 1 32.47 1 MET B O 1
ATOM 3601 N N . ALA B 1 2 ? -28.094 25.406 29.641 1 38.28 2 ALA B N 1
ATOM 3602 C CA . ALA B 1 2 ? -28.125 25.641 28.203 1 38.28 2 ALA B CA 1
ATOM 3603 C C . ALA B 1 2 ? -27.219 24.672 27.469 1 38.28 2 ALA B C 1
ATOM 3605 O O . ALA B 1 2 ? -26.062 24.469 27.859 1 38.28 2 ALA B O 1
ATOM 3606 N N . THR B 1 3 ? -27.641 23.719 26.766 1 47.75 3 THR B N 1
ATOM 3607 C CA . THR B 1 3 ? -26.812 22.859 25.922 1 47.75 3 THR B CA 1
ATOM 3608 C C . THR B 1 3 ? -25.766 23.688 25.172 1 47.75 3 THR B C 1
ATOM 3610 O O . THR B 1 3 ? -26.125 24.641 24.453 1 47.75 3 THR B O 1
ATOM 3613 N N . PRO B 1 4 ? -24.531 23.562 25.609 1 61.91 4 PRO B N 1
ATOM 3614 C CA . PRO B 1 4 ? -23.547 24.344 24.859 1 61.91 4 PRO B CA 1
ATOM 3615 C C . PRO B 1 4 ? -23.781 24.281 23.344 1 61.91 4 PRO B C 1
ATOM 3617 O O . PRO B 1 4 ? -24.312 23.297 22.844 1 61.91 4 PRO B O 1
ATOM 3620 N N . LEU B 1 5 ? -23.859 25.406 22.656 1 73.12 5 LEU B N 1
ATOM 3621 C CA . LEU B 1 5 ? -23.984 25.625 21.234 1 73.12 5 LEU B CA 1
ATOM 3622 C C . LEU B 1 5 ? -23.266 24.531 20.438 1 73.12 5 LEU B C 1
ATOM 3624 O O . LEU B 1 5 ? -23.641 24.234 19.312 1 73.12 5 LEU B O 1
ATOM 3628 N N . CYS B 1 6 ? -22.531 23.625 21.219 1 91.56 6 CYS B N 1
ATOM 3629 C CA . CYS B 1 6 ? -21.703 22.688 20.469 1 91.56 6 CYS B CA 1
ATOM 3630 C C . CYS B 1 6 ? -22.094 21.25 20.781 1 91.56 6 CYS B C 1
ATOM 3632 O O . CYS B 1 6 ? -21.578 20.312 20.172 1 91.56 6 CYS B O 1
ATOM 3634 N N . GLN B 1 7 ? -23.062 21 21.719 1 96.5 7 GLN B N 1
ATOM 3635 C CA . GLN B 1 7 ? -23.406 19.656 22.141 1 96.5 7 GLN B CA 1
ATOM 3636 C C . GLN B 1 7 ? -24.156 18.906 21.031 1 96.5 7 GLN B C 1
ATOM 3638 O O . GLN B 1 7 ? -25.234 19.312 20.625 1 96.5 7 GLN B O 1
ATOM 3643 N N . PRO B 1 8 ? -23.578 17.812 20.562 1 97.31 8 PRO B N 1
ATOM 3644 C CA . PRO B 1 8 ? -24.297 17.031 19.547 1 97.31 8 PRO B CA 1
ATOM 3645 C C . PRO B 1 8 ? -25.484 16.25 20.125 1 97.31 8 PRO B C 1
ATOM 3647 O O . PRO B 1 8 ? -25.609 16.125 21.344 1 97.31 8 PRO B O 1
ATOM 3650 N N . ALA B 1 9 ? -26.344 15.773 19.25 1 97.31 9 ALA B N 1
ATOM 3651 C CA . ALA B 1 9 ? -27.531 15.039 19.656 1 97.31 9 ALA B CA 1
ATOM 3652 C C . ALA B 1 9 ? -27.172 13.75 20.375 1 97.31 9 ALA B C 1
ATOM 3654 O O . ALA B 1 9 ? -27.906 13.289 21.266 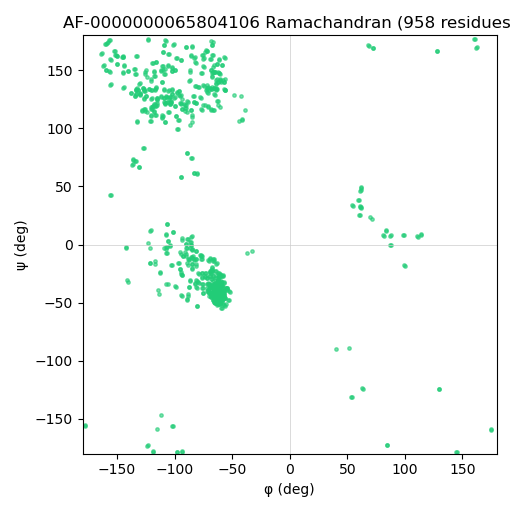1 97.31 9 ALA B O 1
ATOM 3655 N N . ALA B 1 10 ? -26.078 13.133 20 1 98.38 10 ALA B N 1
ATOM 3656 C CA . ALA B 1 10 ? -25.5 11.93 20.594 1 98.38 10 ALA B CA 1
ATOM 3657 C C . ALA B 1 10 ? -24.031 11.781 20.234 1 98.38 10 ALA B C 1
ATOM 3659 O O . ALA B 1 10 ? -23.516 12.531 19.406 1 98.38 10 ALA B O 1
ATOM 3660 N N . SER B 1 11 ? -23.406 10.805 20.859 1 98.75 11 SER B N 1
ATOM 3661 C CA . SER B 1 11 ? -21.953 10.688 20.766 1 98.75 11 SER B CA 1
ATOM 3662 C C . SER B 1 11 ? -21.531 10.117 19.406 1 98.75 11 SER B C 1
ATOM 3664 O O . SER B 1 11 ? -20.484 10.469 18.875 1 98.75 11 SER B O 1
ATOM 3666 N N . HIS B 1 12 ? -22.312 9.188 18.922 1 98.88 12 HIS B N 1
ATOM 3667 C CA . HIS B 1 12 ? -21.984 8.484 17.688 1 98.88 12 HIS B CA 1
ATOM 3668 C C . HIS B 1 12 ? -23.016 8.75 16.609 1 98.88 12 HIS B C 1
ATOM 3670 O O . HIS B 1 12 ? -24.109 9.234 16.891 1 98.88 12 HIS B O 1
ATOM 3676 N N . PHE B 1 13 ? -22.688 8.594 15.328 1 98.88 13 PHE B N 1
ATOM 3677 C CA . PHE B 1 13 ? -23.594 8.609 14.188 1 98.88 13 PHE B CA 1
ATOM 3678 C C . PHE B 1 13 ? -23.516 7.293 13.422 1 98.88 13 PHE B C 1
ATOM 3680 O O . PHE B 1 13 ? -22.516 7.016 12.758 1 98.88 13 PHE B O 1
ATOM 3687 N N . ILE B 1 14 ? -24.516 6.438 13.531 1 98.81 14 ILE B N 1
ATOM 3688 C CA . ILE B 1 14 ? -24.5 5.082 12.992 1 98.81 14 ILE B CA 1
ATOM 3689 C C . ILE B 1 14 ? -25.812 4.801 12.266 1 98.81 14 ILE B C 1
ATOM 3691 O O . ILE B 1 14 ? -26.891 5.078 12.797 1 98.81 14 ILE B O 1
ATOM 3695 N N . ASP B 1 15 ? -25.688 4.348 11.055 1 98.69 15 ASP B N 1
ATOM 3696 C CA . ASP B 1 15 ? -26.828 3.951 10.25 1 98.69 15 ASP B CA 1
ATOM 3697 C C . ASP B 1 15 ? -27.797 5.121 10.047 1 98.69 15 ASP B C 1
ATOM 3699 O O . ASP B 1 15 ? -29.016 4.957 10.172 1 98.69 15 ASP B O 1
ATOM 3703 N N . GLY B 1 16 ? -27.219 6.301 9.875 1 98.25 16 GLY B N 1
ATOM 3704 C CA . GLY B 1 16 ? -27.984 7.48 9.5 1 98.25 16 GLY B CA 1
ATOM 3705 C C . GLY B 1 16 ? -28.625 8.18 10.68 1 98.25 16 GLY B C 1
ATOM 3706 O O . GLY B 1 16 ? -29.469 9.062 10.5 1 98.25 16 GLY B O 1
ATOM 3707 N N . THR B 1 17 ? -28.203 7.766 11.883 1 98.06 17 THR B N 1
ATOM 3708 C CA . THR B 1 17 ? -28.828 8.375 13.055 1 98.06 17 THR B CA 1
ATOM 3709 C C . THR B 1 17 ? -27.812 8.547 14.172 1 98.06 17 THR B C 1
ATOM 3711 O O . THR B 1 17 ? -26.797 7.836 14.219 1 98.06 17 THR B O 1
ATOM 3714 N N . PHE B 1 18 ? -28.094 9.531 15.039 1 98.62 18 PHE B N 1
ATOM 3715 C CA . PHE B 1 18 ? -27.297 9.711 16.25 1 98.62 18 PHE B CA 1
ATOM 3716 C C . PHE B 1 18 ? -27.594 8.602 17.25 1 98.62 18 PHE B C 1
ATOM 3718 O O . PHE B 1 18 ? -28.75 8.219 17.453 1 98.62 18 PHE B O 1
ATOM 3725 N N . ILE B 1 19 ? -26.547 8.047 17.891 1 98.44 19 ILE B N 1
ATOM 3726 C CA . ILE B 1 19 ? -26.672 6.969 18.859 1 98.44 19 ILE B CA 1
ATOM 3727 C C . ILE B 1 19 ? -25.828 7.285 20.094 1 98.44 19 ILE B C 1
ATOM 3729 O O . ILE B 1 19 ? -24.688 7.727 19.969 1 98.44 19 ILE B O 1
ATOM 3733 N N . GLU B 1 20 ? -26.484 7.062 21.25 1 98.19 20 GLU B N 1
ATOM 3734 C CA . GLU B 1 20 ? -25.781 7.305 22.5 1 98.19 20 GLU B CA 1
ATOM 3735 C C . GLU B 1 20 ? -25.609 6.012 23.297 1 98.19 20 GLU B C 1
ATOM 3737 O O . GLU B 1 20 ? -26.516 5.168 23.328 1 98.19 20 GLU B O 1
ATOM 3742 N N . ASP B 1 21 ? -24.469 5.793 23.812 1 98.06 21 ASP B N 1
ATOM 3743 C CA . ASP B 1 21 ? -24.188 4.77 24.812 1 98.06 21 ASP B CA 1
ATOM 3744 C C . ASP B 1 21 ? -23.359 5.344 25.969 1 98.06 21 ASP B C 1
ATOM 3746 O O . ASP B 1 21 ? -22.141 5.473 25.859 1 98.06 21 ASP B O 1
ATOM 3750 N N . ARG B 1 22 ? -23.938 5.547 27.062 1 97.38 22 ARG B N 1
ATOM 3751 C CA . ARG B 1 22 ? -23.312 6.27 28.172 1 97.38 22 ARG B CA 1
ATOM 3752 C C . ARG B 1 22 ? -22.469 5.34 29.031 1 97.38 22 ARG B C 1
ATOM 3754 O O . ARG B 1 22 ? -21.844 5.777 30 1 97.38 22 ARG B O 1
ATOM 3761 N N . THR B 1 23 ? -22.469 4.051 28.609 1 97.75 23 THR B N 1
ATOM 3762 C CA . THR B 1 23 ? -21.625 3.119 29.344 1 97.75 23 THR B CA 1
ATOM 3763 C C . THR B 1 23 ? -20.172 3.219 28.859 1 97.75 23 THR B C 1
ATOM 3765 O O . THR B 1 23 ? -19.266 2.721 29.516 1 97.75 23 THR B O 1
ATOM 3768 N N . GLY B 1 24 ? -19.969 3.895 27.734 1 97.88 24 GLY B N 1
ATOM 3769 C CA . GLY B 1 24 ? -18.625 4.121 27.25 1 97.88 24 GLY B CA 1
ATOM 3770 C C . GLY B 1 24 ? -17.891 5.199 28.031 1 97.88 24 GLY B C 1
ATOM 3771 O O . GLY B 1 24 ? -18.5 5.969 28.766 1 97.88 24 GLY B O 1
ATOM 3772 N N . PRO B 1 25 ? -16.578 5.203 27.875 1 98.06 25 PRO B N 1
ATOM 3773 C CA . PRO B 1 25 ? -15.797 6.215 28.594 1 98.06 25 PRO B CA 1
ATOM 3774 C C . PRO B 1 25 ? -16.172 7.641 28.203 1 98.06 25 PRO B C 1
ATOM 3776 O O . PRO B 1 25 ? -16.438 7.914 27.031 1 98.06 25 PRO B O 1
ATOM 3779 N N . GLU B 1 26 ? -16.188 8.516 29.156 1 98.12 26 GLU B N 1
ATOM 3780 C CA . GLU B 1 26 ? -16.5 9.922 28.906 1 98.12 26 GLU B CA 1
ATOM 3781 C C . GLU B 1 26 ? -15.406 10.602 28.078 1 98.12 26 GLU B C 1
ATOM 3783 O O . GLU B 1 26 ? -14.219 10.391 28.328 1 98.12 26 GLU B O 1
ATOM 3788 N N . ILE B 1 27 ? -15.828 11.359 27.109 1 98.12 27 ILE B N 1
ATOM 3789 C CA . ILE B 1 27 ? -14.969 12.227 26.312 1 98.12 27 ILE B CA 1
ATOM 3790 C C . ILE B 1 27 ? -15.438 13.68 26.453 1 98.12 27 ILE B C 1
ATOM 3792 O O . ILE B 1 27 ? -16.562 14.016 26.062 1 98.12 27 ILE B O 1
ATOM 3796 N N . LEU B 1 28 ? -14.609 14.492 27 1 97.38 28 LEU B N 1
ATOM 3797 C CA . LEU B 1 28 ? -14.938 15.906 27.156 1 97.38 28 LEU B CA 1
ATOM 3798 C C . LEU B 1 28 ? -14.281 16.734 26.062 1 97.38 28 LEU B C 1
ATOM 3800 O O . LEU B 1 28 ? -13.062 16.719 25.906 1 97.38 28 LEU B O 1
ATOM 3804 N N . SER B 1 29 ? -15.109 17.391 25.281 1 97.62 29 SER B N 1
ATOM 3805 C CA . SER B 1 29 ? -14.578 18.406 24.375 1 97.62 29 SER B CA 1
ATOM 3806 C C . SER B 1 29 ? -14.375 19.734 25.078 1 97.62 29 SER B C 1
ATOM 3808 O O . SER B 1 29 ? -15.312 20.297 25.641 1 97.62 29 SER B O 1
ATOM 3810 N N . VAL B 1 30 ? -13.164 20.188 25.031 1 97.12 30 VAL B N 1
ATOM 3811 C CA . VAL B 1 30 ? -12.773 21.359 25.797 1 97.12 30 VAL B CA 1
ATOM 3812 C C . VAL B 1 30 ? -12.383 22.484 24.859 1 97.12 30 VAL B C 1
ATOM 3814 O O . VAL B 1 30 ? -11.594 22.297 23.938 1 97.12 30 VAL B O 1
ATOM 3817 N N . ASN B 1 31 ? -13.008 23.656 24.984 1 97.25 31 ASN B N 1
ATOM 3818 C CA . ASN B 1 31 ? -12.531 24.859 24.312 1 97.25 31 ASN B CA 1
ATOM 3819 C C . ASN B 1 31 ? -11.18 25.312 24.859 1 97.25 31 ASN B C 1
ATOM 3821 O O . ASN B 1 31 ? -11.078 25.719 26.016 1 97.25 31 ASN B O 1
ATOM 3825 N N . PRO B 1 32 ? -10.156 25.281 24 1 97.75 32 PRO B N 1
ATOM 3826 C CA . PRO B 1 32 ? -8.82 25.562 24.547 1 97.75 32 PRO B CA 1
ATOM 3827 C C . PRO B 1 32 ? -8.633 27.016 24.953 1 97.75 32 PRO B C 1
ATOM 3829 O O . PRO B 1 32 ? -7.66 27.359 25.625 1 97.75 32 PRO B O 1
ATOM 3832 N N . VAL B 1 33 ? -9.516 27.938 24.547 1 97.38 33 VAL B N 1
ATOM 3833 C CA . VAL B 1 33 ? -9.414 29.359 24.859 1 97.38 33 VAL B CA 1
ATOM 3834 C C . VAL B 1 33 ? -9.5 29.578 26.375 1 97.38 33 VAL B C 1
ATOM 3836 O O . VAL B 1 33 ? -8.703 30.328 26.938 1 97.38 33 VAL B O 1
ATOM 3839 N N . ASP B 1 34 ? -10.383 28.844 27.047 1 95.62 34 ASP B N 1
ATOM 3840 C CA . ASP B 1 34 ? -10.641 29.141 28.453 1 95.62 34 ASP B CA 1
ATOM 3841 C C . ASP B 1 34 ? -10.844 27.859 29.266 1 95.62 34 ASP B C 1
ATOM 3843 O O . ASP B 1 34 ? -11.086 27.906 30.469 1 95.62 34 ASP B O 1
ATOM 3847 N N . GLY B 1 35 ? -10.82 26.719 28.578 1 95.31 35 GLY B N 1
ATOM 3848 C CA . GLY B 1 35 ? -10.961 25.453 29.297 1 95.31 35 GLY B CA 1
ATOM 3849 C C . GLY B 1 35 ? -12.398 25.031 29.484 1 95.31 35 GLY B C 1
ATOM 3850 O O . GLY B 1 35 ? -12.68 24.016 30.125 1 95.31 35 GLY B O 1
ATOM 3851 N N . GLU B 1 36 ? -13.281 25.703 28.891 1 95.38 36 GLU B N 1
ATOM 3852 C CA . GLU B 1 36 ? -14.695 25.375 29.016 1 95.38 36 GLU B CA 1
ATOM 3853 C C . GLU B 1 36 ? -15.023 24.047 28.328 1 95.38 36 GLU B C 1
ATOM 3855 O O . GLU B 1 36 ? -14.555 23.781 27.234 1 95.38 36 GLU B O 1
ATOM 3860 N N . ILE B 1 37 ? -15.789 23.234 29.062 1 96.94 37 ILE B N 1
ATOM 3861 C CA . ILE B 1 37 ? -16.312 22.031 28.438 1 96.94 37 ILE B CA 1
ATOM 3862 C C . ILE B 1 37 ? -17.484 22.391 27.516 1 96.94 37 ILE B C 1
ATOM 3864 O O . ILE B 1 37 ? -18.531 22.875 27.984 1 96.94 37 ILE B O 1
ATOM 3868 N N . ILE B 1 38 ? -17.344 22.172 26.25 1 96.88 38 ILE B N 1
ATOM 3869 C CA . ILE B 1 38 ? -18.344 22.656 25.312 1 96.88 38 ILE B CA 1
ATOM 3870 C C . ILE B 1 38 ? -19.234 21.5 24.875 1 96.88 38 ILE B C 1
ATOM 3872 O O . ILE B 1 38 ? -20.297 21.703 24.281 1 96.88 38 ILE B O 1
ATOM 3876 N N . ALA B 1 39 ? -18.781 20.266 25.078 1 97.94 39 ALA B N 1
ATOM 3877 C CA . ALA B 1 39 ? -19.578 19.078 24.797 1 97.94 39 ALA B CA 1
ATOM 3878 C C . ALA B 1 39 ? -19.109 17.891 25.625 1 97.94 39 ALA B C 1
ATOM 3880 O O . ALA B 1 39 ? -17.938 17.812 25.984 1 97.94 39 ALA B O 1
ATOM 3881 N N . LYS B 1 40 ? -19.969 17.062 25.953 1 97.81 40 LYS B N 1
ATOM 3882 C CA . LYS B 1 40 ? -19.703 15.805 26.641 1 97.81 40 LYS B CA 1
ATOM 3883 C C . LYS B 1 40 ? -20.156 14.617 25.781 1 97.81 40 LYS B C 1
ATOM 3885 O O . LYS B 1 40 ? -21.328 14.516 25.422 1 97.81 40 LYS B O 1
ATOM 3890 N N . LEU B 1 41 ? -19.25 13.758 25.422 1 98.31 41 LEU B N 1
ATOM 3891 C CA . LEU B 1 41 ? -19.516 12.57 24.625 1 98.31 41 LEU B CA 1
ATOM 3892 C C . LEU B 1 41 ? -19.062 11.305 25.344 1 98.31 41 LEU B C 1
ATOM 3894 O O . LEU B 1 41 ? -18.547 11.383 26.469 1 98.31 41 LEU B O 1
ATOM 3898 N N . HIS B 1 42 ? -19.328 10.203 24.75 1 98.62 42 HIS B N 1
ATOM 3899 C CA . HIS B 1 42 ? -18.906 8.898 25.25 1 98.62 42 HIS B CA 1
ATOM 3900 C C . HIS B 1 42 ? -18.234 8.078 24.172 1 98.62 42 HIS B C 1
ATOM 3902 O O . HIS B 1 42 ? -18.672 8.078 23.016 1 98.62 42 HIS B O 1
ATOM 3908 N N . GLY B 1 43 ? -17.141 7.387 24.547 1 98.75 43 GLY B N 1
ATOM 3909 C CA . GLY B 1 43 ? -16.469 6.477 23.625 1 98.75 43 GLY B CA 1
ATOM 3910 C C . GLY B 1 43 ? -17.281 5.234 23.312 1 98.75 43 GLY B C 1
ATOM 3911 O O . GLY B 1 43 ? -18.156 4.852 24.094 1 98.75 43 GLY B O 1
ATOM 3912 N N . ALA B 1 44 ? -16.969 4.648 22.297 1 98.81 44 ALA B N 1
ATOM 3913 C CA . ALA B 1 44 ? -17.734 3.486 21.828 1 98.81 44 ALA B CA 1
ATOM 3914 C C . ALA B 1 44 ? -17.422 2.258 22.672 1 98.81 44 ALA B C 1
ATOM 3916 O O . ALA B 1 44 ? -16.281 2.029 23.062 1 98.81 44 ALA B O 1
ATOM 3917 N N . THR B 1 45 ? -18.453 1.547 23 1 98.31 45 THR B N 1
ATOM 3918 C CA . THR B 1 45 ? -18.328 0.184 23.5 1 98.31 45 THR B CA 1
ATOM 3919 C C . THR B 1 45 ? -18.234 -0.812 22.344 1 98.31 45 THR B C 1
ATOM 3921 O O . THR B 1 45 ? -18.453 -0.453 21.188 1 98.31 45 THR B O 1
ATOM 3924 N N . SER B 1 46 ? -17.906 -2.084 22.672 1 98.06 46 SER B N 1
ATOM 3925 C CA . SER B 1 46 ? -17.844 -3.115 21.641 1 98.06 46 SER B CA 1
ATOM 3926 C C . SER B 1 46 ? -19.188 -3.264 20.922 1 98.06 46 SER B C 1
ATOM 3928 O O . SER B 1 46 ? -19.234 -3.555 19.734 1 98.06 46 SER B O 1
ATOM 3930 N N . CYS B 1 47 ? -20.219 -3.031 21.672 1 98.19 47 CYS B N 1
ATOM 3931 C CA . CYS B 1 47 ? -21.562 -3.113 21.078 1 98.19 47 CYS B CA 1
ATOM 3932 C C . CYS B 1 47 ? -21.75 -2.035 20.031 1 98.19 47 CYS B C 1
ATOM 3934 O O . CYS B 1 47 ? -22.297 -2.307 18.953 1 98.19 47 CYS B O 1
ATOM 3936 N N . ILE B 1 48 ? -21.359 -0.798 20.344 1 98.69 48 ILE B N 1
ATOM 3937 C CA . ILE B 1 48 ? -21.469 0.32 19.406 1 98.69 48 ILE B CA 1
ATOM 3938 C C . ILE B 1 48 ? -20.609 0.044 18.172 1 98.69 48 ILE B C 1
ATOM 3940 O O . ILE B 1 48 ? -21.047 0.294 17.047 1 98.69 48 ILE B O 1
ATOM 3944 N N . ILE B 1 49 ? -19.438 -0.493 18.375 1 98.81 49 ILE B N 1
ATOM 3945 C CA . ILE B 1 49 ? -18.531 -0.83 17.281 1 98.81 49 ILE B CA 1
ATOM 3946 C C . ILE B 1 49 ? -19.188 -1.861 16.375 1 98.81 49 ILE B C 1
ATOM 3948 O O . ILE B 1 49 ? -19.219 -1.694 15.148 1 98.81 49 ILE B O 1
ATOM 3952 N N . GLU B 1 50 ? -19.781 -2.879 16.938 1 98.75 50 GLU B N 1
ATOM 3953 C CA . GLU B 1 50 ? -20.422 -3.932 16.156 1 98.75 50 GLU B CA 1
ATOM 3954 C C . GLU B 1 50 ? -21.625 -3.395 15.383 1 98.75 50 GLU B C 1
ATOM 3956 O O . GLU B 1 50 ? -21.891 -3.826 14.258 1 98.75 50 GLU B O 1
ATOM 3961 N N . LYS B 1 51 ? -22.344 -2.477 16.016 1 98.75 51 LYS B N 1
ATOM 3962 C CA . LYS B 1 51 ? -23.484 -1.849 15.328 1 98.75 51 LYS B CA 1
ATOM 3963 C C . LYS B 1 51 ? -23.016 -1.075 14.094 1 98.75 51 LYS B C 1
ATOM 3965 O O . LYS B 1 51 ? -23.641 -1.143 13.039 1 98.75 51 LYS B O 1
ATOM 3970 N N . ALA B 1 52 ? -21.953 -0.305 14.266 1 98.94 52 ALA B N 1
ATOM 3971 C CA . ALA B 1 52 ? -21.391 0.457 13.148 1 98.94 52 ALA B CA 1
ATOM 3972 C C . ALA B 1 52 ? -20.938 -0.47 12.031 1 98.94 52 ALA B C 1
ATOM 3974 O O . ALA B 1 52 ? -21.203 -0.219 10.852 1 98.94 52 ALA B O 1
ATOM 3975 N N . ILE B 1 53 ? -20.281 -1.566 12.375 1 98.88 53 ILE B N 1
ATOM 3976 C CA . ILE B 1 53 ? -19.75 -2.521 11.406 1 98.88 53 ILE B CA 1
ATOM 3977 C C . ILE B 1 53 ? -20.891 -3.191 10.656 1 98.88 53 ILE B C 1
ATOM 3979 O O . ILE B 1 53 ? -20.859 -3.285 9.422 1 98.88 53 ILE B O 1
ATOM 3983 N N . ALA B 1 54 ? -21.875 -3.635 11.391 1 98.69 54 ALA B N 1
ATOM 3984 C CA . ALA B 1 54 ? -23.016 -4.305 10.773 1 98.69 54 ALA B CA 1
ATOM 3985 C C . ALA B 1 54 ? -23.719 -3.383 9.781 1 98.69 54 ALA B C 1
ATOM 3987 O O . ALA B 1 54 ? -24.078 -3.807 8.68 1 98.69 54 ALA B O 1
ATOM 3988 N N . SER B 1 55 ? -23.938 -2.184 10.195 1 98.75 55 SER B N 1
ATOM 3989 C CA . SER B 1 55 ? -24.609 -1.212 9.336 1 98.75 55 SER B CA 1
ATOM 3990 C C . SER B 1 55 ? -23.766 -0.922 8.086 1 98.75 55 SER B C 1
ATOM 3992 O O . SER B 1 55 ? -24.297 -0.833 6.984 1 98.75 55 SER B O 1
ATOM 3994 N N . ALA B 1 56 ? -22.484 -0.716 8.242 1 98.88 56 ALA B N 1
ATOM 3995 C CA . ALA B 1 56 ? -21.578 -0.421 7.129 1 98.88 56 ALA B CA 1
ATOM 3996 C C . ALA B 1 56 ? -21.547 -1.574 6.129 1 98.88 56 ALA B C 1
ATOM 3998 O O . ALA B 1 56 ? -21.578 -1.354 4.918 1 98.88 56 ALA B O 1
ATOM 3999 N N . LYS B 1 57 ? -21.469 -2.82 6.605 1 98.44 57 LYS B N 1
ATOM 4000 C CA . LYS B 1 57 ? -21.438 -4 5.746 1 98.44 57 LYS B CA 1
ATOM 4001 C C . LYS B 1 57 ? -22.688 -4.074 4.871 1 98.44 57 LYS B C 1
ATOM 4003 O O . LYS B 1 57 ? -22.594 -4.32 3.668 1 98.44 57 LYS B O 1
ATOM 4008 N N . ARG B 1 58 ? -23.781 -3.893 5.52 1 98.25 58 ARG B N 1
ATOM 4009 C CA . ARG B 1 58 ? -25.062 -3.926 4.801 1 98.25 58 ARG B CA 1
ATOM 4010 C C . ARG B 1 58 ? -25.125 -2.812 3.762 1 98.25 58 ARG B C 1
ATOM 4012 O O . ARG B 1 58 ? -25.422 -3.064 2.592 1 98.25 58 ARG B O 1
ATOM 4019 N N . ALA B 1 59 ? -24.844 -1.604 4.16 1 98.75 59 ALA B N 1
ATOM 4020 C CA . ALA B 1 59 ? -25.016 -0.417 3.328 1 98.75 59 ALA B CA 1
ATOM 4021 C C . ALA B 1 59 ? -24.016 -0.394 2.18 1 98.75 59 ALA B C 1
ATOM 4023 O O . ALA B 1 59 ? -24.312 0.102 1.093 1 98.75 59 ALA B O 1
ATOM 4024 N N . GLN B 1 60 ? -22.828 -0.913 2.461 1 98.75 60 GLN B N 1
ATOM 4025 C CA . GLN B 1 60 ? -21.766 -0.905 1.46 1 98.75 60 GLN B CA 1
ATOM 4026 C C . GLN B 1 60 ? -22.188 -1.657 0.202 1 98.75 60 GLN B C 1
ATOM 4028 O O . GLN B 1 60 ? -21.938 -1.198 -0.916 1 98.75 60 GLN B O 1
ATOM 4033 N N . LYS B 1 61 ? -22.766 -2.797 0.343 1 96.75 61 LYS B N 1
ATOM 4034 C CA . LYS B 1 61 ? -23.203 -3.609 -0.792 1 96.75 61 LYS B CA 1
ATOM 4035 C C . LYS B 1 61 ? -24.188 -2.848 -1.673 1 96.75 61 LYS B C 1
ATOM 4037 O O . LYS B 1 61 ? -24.062 -2.855 -2.9 1 96.75 61 LYS B O 1
ATOM 4042 N N . GLU B 1 62 ? -25.062 -2.189 -1.014 1 96.75 62 GLU B N 1
ATOM 4043 C CA . GLU B 1 62 ? -26.062 -1.398 -1.736 1 96.75 62 GLU B CA 1
ATOM 4044 C C . GLU B 1 62 ? -25.422 -0.188 -2.408 1 96.75 62 GLU B C 1
ATOM 4046 O O . GLU B 1 62 ? -25.719 0.123 -3.561 1 96.75 62 GLU B O 1
ATOM 4051 N N . TRP B 1 63 ? -24.578 0.504 -1.744 1 98.5 63 TRP B N 1
ATOM 4052 C CA . TRP B 1 63 ? -23.891 1.696 -2.229 1 98.5 63 TRP B CA 1
ATOM 4053 C C . TRP B 1 63 ? -23.016 1.364 -3.424 1 98.5 63 TRP B C 1
ATOM 4055 O O . TRP B 1 63 ? -22.984 2.107 -4.406 1 98.5 63 TRP B O 1
ATOM 4065 N N . ALA B 1 64 ? -22.375 0.237 -3.361 1 97.62 64 ALA B N 1
ATOM 4066 C CA . ALA B 1 64 ? -21.469 -0.194 -4.422 1 97.62 64 ALA B CA 1
ATOM 4067 C C . ALA B 1 64 ? -22.234 -0.478 -5.715 1 97.62 64 ALA B C 1
ATOM 4069 O O . ALA B 1 64 ? -21.688 -0.354 -6.809 1 97.62 64 ALA B O 1
ATOM 4070 N N . ARG B 1 65 ? -23.469 -0.818 -5.605 1 95.44 65 ARG B N 1
ATOM 4071 C CA . ARG B 1 65 ? -24.281 -1.175 -6.766 1 95.44 65 ARG B CA 1
ATOM 4072 C C . ARG B 1 65 ? -24.797 0.072 -7.469 1 95.44 65 ARG B C 1
ATOM 4074 O O . ARG B 1 65 ? -25.219 0.006 -8.625 1 95.44 65 ARG B O 1
ATOM 4081 N N . LYS B 1 66 ? -24.766 1.205 -6.746 1 96.75 66 LYS B N 1
ATOM 4082 C CA . LYS B 1 66 ? -25.203 2.447 -7.379 1 96.75 66 LYS B CA 1
ATOM 4083 C C . LYS B 1 66 ? -24.25 2.848 -8.508 1 96.75 66 LYS B C 1
ATOM 4085 O O . LYS B 1 66 ? -23.047 2.598 -8.43 1 96.75 66 LYS B O 1
ATOM 4090 N N . GLU B 1 67 ? -24.812 3.498 -9.516 1 95.69 67 GLU B N 1
ATOM 4091 C CA . GLU B 1 67 ? -23.969 4.027 -10.578 1 95.69 67 GLU B CA 1
ATOM 4092 C C . GLU B 1 67 ? -22.953 5.027 -10.031 1 95.69 67 GLU B C 1
ATOM 4094 O O . GLU B 1 67 ? -23.281 5.844 -9.172 1 95.69 67 GLU B O 1
ATOM 4099 N N . PRO B 1 68 ? -21.766 4.965 -10.531 1 96.75 68 PRO B N 1
ATOM 4100 C CA . PRO B 1 68 ? -20.75 5.895 -10.047 1 96.75 68 PRO B CA 1
ATOM 4101 C C . PRO B 1 68 ? -21.188 7.355 -10.148 1 96.75 68 PRO B C 1
ATOM 4103 O O . PRO B 1 68 ? -20.891 8.156 -9.258 1 96.75 68 PRO B O 1
ATOM 4106 N N . ALA B 1 69 ? -21.859 7.66 -11.219 1 97.38 69 ALA B N 1
ATOM 4107 C CA . ALA B 1 69 ? -22.344 9.031 -11.383 1 97.38 69 ALA B CA 1
ATOM 4108 C C . ALA B 1 69 ? -23.312 9.406 -10.273 1 97.38 69 ALA B C 1
ATOM 4110 O O . ALA B 1 69 ? -23.344 10.562 -9.836 1 97.38 69 ALA B O 1
ATOM 4111 N N . GLU B 1 70 ? -24.125 8.461 -9.82 1 98 70 GLU B N 1
ATOM 4112 C CA . GLU B 1 70 ? -25.047 8.719 -8.727 1 98 70 GLU B CA 1
ATOM 4113 C C . GLU B 1 70 ? -24.312 8.93 -7.41 1 98 70 GLU B C 1
ATOM 4115 O O . GLU B 1 70 ? -24.672 9.812 -6.629 1 98 70 GLU B O 1
ATOM 4120 N N . ARG B 1 71 ? -23.328 8.141 -7.172 1 98.62 71 ARG B N 1
ATOM 4121 C CA . ARG B 1 71 ? -22.5 8.352 -5.988 1 98.62 71 ARG B CA 1
ATOM 4122 C C . ARG B 1 71 ? -21.844 9.727 -6.016 1 98.62 71 ARG B C 1
ATOM 4124 O O . ARG B 1 71 ? -21.828 10.438 -5.008 1 98.62 71 ARG B O 1
ATOM 4131 N N . GLY B 1 72 ? -21.375 10.117 -7.223 1 98.75 72 GLY B N 1
ATOM 4132 C CA . GLY B 1 72 ? -20.781 11.43 -7.406 1 98.75 72 GLY B CA 1
ATOM 4133 C C . GLY B 1 72 ? -21.734 12.57 -7.117 1 98.75 72 GLY B C 1
ATOM 4134 O O . GLY B 1 72 ? -21.344 13.57 -6.508 1 98.75 72 GLY B O 1
ATOM 4135 N N . ARG B 1 73 ? -23 12.438 -7.539 1 98.75 73 ARG B N 1
ATOM 4136 C CA . ARG B 1 73 ? -24 13.469 -7.309 1 98.75 73 ARG B CA 1
ATOM 4137 C C . ARG B 1 73 ? -24.25 13.68 -5.816 1 98.75 73 ARG B C 1
ATOM 4139 O O . ARG B 1 73 ? -24.422 14.812 -5.363 1 98.75 73 ARG B O 1
ATOM 4146 N N . VAL B 1 74 ? -24.219 12.578 -5.066 1 98.88 74 VAL B N 1
ATOM 4147 C CA . VAL B 1 74 ? -24.391 12.68 -3.621 1 98.88 74 VAL B CA 1
ATOM 4148 C C . VAL B 1 74 ? -23.234 13.469 -3.016 1 98.88 74 VAL B C 1
ATOM 4150 O O . VAL B 1 74 ? -23.453 14.367 -2.197 1 98.88 74 VAL B O 1
ATOM 4153 N N . LEU B 1 75 ? -22.016 13.156 -3.398 1 98.94 75 LEU B N 1
ATOM 4154 C CA . LEU B 1 75 ? -20.844 13.844 -2.877 1 98.94 75 LEU B CA 1
ATOM 4155 C C . LEU B 1 75 ? -20.859 15.312 -3.277 1 98.94 75 LEU B C 1
ATOM 4157 O O . LEU B 1 75 ? -20.516 16.188 -2.473 1 98.94 75 LEU B O 1
ATOM 4161 N N . SER B 1 76 ? -21.281 15.602 -4.488 1 98.81 76 SER B N 1
ATOM 4162 C CA . SER B 1 76 ? -21.359 16.984 -4.965 1 98.81 76 SER B CA 1
ATOM 4163 C C . SER B 1 76 ? -22.391 17.781 -4.18 1 98.81 76 SER B C 1
ATOM 4165 O O . SER B 1 76 ? -22.141 18.938 -3.814 1 98.81 76 SER B O 1
ATOM 4167 N N . ARG B 1 77 ? -23.5 17.172 -3.92 1 98.94 77 ARG B N 1
ATOM 4168 C CA . ARG B 1 77 ? -24.516 17.828 -3.113 1 98.94 77 ARG B CA 1
ATOM 4169 C C . ARG B 1 77 ? -24.016 18.109 -1.702 1 98.94 77 ARG B C 1
ATOM 4171 O O . ARG B 1 77 ? -24.281 19.172 -1.136 1 98.94 77 ARG B O 1
ATOM 4178 N N . ALA B 1 78 ? -23.328 17.125 -1.168 1 98.94 78 ALA B N 1
ATOM 4179 C CA . ALA B 1 78 ? -22.75 17.328 0.159 1 98.94 78 ALA B CA 1
ATOM 4180 C C . ALA B 1 78 ? -21.766 18.5 0.167 1 98.94 78 ALA B C 1
ATOM 4182 O O . ALA B 1 78 ? -21.734 19.281 1.124 1 98.94 78 ALA B O 1
ATOM 4183 N N . ALA B 1 79 ? -20.953 18.609 -0.879 1 98.94 79 ALA B N 1
ATOM 4184 C CA . ALA B 1 79 ? -20.031 19.734 -1.007 1 98.94 79 ALA B CA 1
ATOM 4185 C C . ALA B 1 79 ? -20.766 21.062 -0.985 1 98.94 79 ALA B C 1
ATOM 4187 O O . ALA B 1 79 ? -20.359 22 -0.296 1 98.94 79 ALA B O 1
ATOM 4188 N N . ASP B 1 80 ? -21.859 21.125 -1.67 1 98.81 80 ASP B N 1
ATOM 4189 C CA . ASP B 1 80 ? -22.672 22.328 -1.729 1 98.81 80 ASP B CA 1
ATOM 4190 C C . ASP B 1 80 ? -23.234 22.672 -0.358 1 98.81 80 ASP B C 1
ATOM 4192 O O . ASP B 1 80 ? -23.234 23.844 0.045 1 98.81 80 ASP B O 1
ATOM 4196 N N . ILE B 1 81 ? -23.719 21.688 0.343 1 98.94 81 ILE B N 1
ATOM 4197 C CA . ILE B 1 81 ? -24.281 21.906 1.671 1 98.94 81 ILE B CA 1
ATOM 4198 C C . ILE B 1 81 ? -23.188 22.391 2.621 1 98.94 81 ILE B C 1
ATOM 4200 O O . ILE B 1 81 ? -23.422 23.312 3.406 1 98.94 81 ILE B O 1
ATOM 4204 N N . MET B 1 82 ? -22.047 21.797 2.555 1 98.69 82 MET B N 1
ATOM 4205 C CA . MET B 1 82 ? -20.938 22.203 3.406 1 98.69 82 MET B CA 1
ATOM 4206 C C . MET B 1 82 ? -20.562 23.656 3.15 1 98.69 82 MET B C 1
ATOM 4208 O O . MET B 1 82 ? -20.281 24.406 4.09 1 98.69 82 MET B O 1
ATOM 4212 N N . ARG B 1 83 ? -20.531 24.078 1.891 1 98.62 83 ARG B N 1
ATOM 4213 C CA . ARG B 1 83 ? -20.219 25.453 1.546 1 98.62 83 ARG B CA 1
ATOM 4214 C C . ARG B 1 83 ? -21.281 26.406 2.068 1 98.62 83 ARG B C 1
ATOM 4216 O O . ARG B 1 83 ? -20.969 27.484 2.572 1 98.62 83 ARG B O 1
ATOM 4223 N N . ALA B 1 84 ? -22.516 26 2.006 1 98.62 84 ALA B N 1
ATOM 4224 C CA . ALA B 1 84 ? -23.625 26.812 2.486 1 98.62 84 ALA B CA 1
ATOM 4225 C C . ALA B 1 84 ? -23.562 26.969 4.004 1 98.62 84 ALA B C 1
ATOM 4227 O O . ALA B 1 84 ? -23.969 28.016 4.535 1 98.62 84 ALA B O 1
ATOM 4228 N N . ARG B 1 85 ? -23 25.969 4.672 1 98.25 85 ARG B N 1
ATOM 4229 C CA . ARG B 1 85 ? -22.969 25.969 6.129 1 98.25 85 ARG B CA 1
ATOM 4230 C C . ARG B 1 85 ? -21.562 26.266 6.645 1 98.25 85 ARG B C 1
ATOM 4232 O O . ARG B 1 85 ? -21.234 25.922 7.781 1 98.25 85 ARG B O 1
ATOM 4239 N N . ASN B 1 86 ? -20.75 26.781 5.855 1 98.31 86 ASN B N 1
ATOM 4240 C CA . ASN B 1 86 ? -19.328 26.922 6.148 1 98.31 86 ASN B CA 1
ATOM 4241 C C . ASN B 1 86 ? -19.094 27.688 7.449 1 98.31 86 ASN B C 1
ATOM 4243 O O . ASN B 1 86 ? -18.266 27.281 8.273 1 98.31 86 ASN B O 1
ATOM 4247 N N . ARG B 1 87 ? -19.766 28.797 7.676 1 97.62 87 ARG B N 1
ATOM 4248 C CA . ARG B 1 87 ? -19.516 29.609 8.867 1 97.62 87 ARG B CA 1
ATOM 4249 C C . ARG B 1 87 ? -19.891 28.859 10.133 1 97.62 87 ARG B C 1
ATOM 4251 O O . ARG B 1 87 ? -19.156 28.875 11.117 1 97.62 87 ARG B O 1
ATOM 4258 N N . GLU B 1 88 ? -21.047 28.203 10.102 1 97.25 88 GLU B N 1
ATOM 4259 C CA . GLU B 1 88 ? -21.469 27.391 11.242 1 97.25 88 GLU B CA 1
ATOM 4260 C C . GLU B 1 88 ? -20.438 26.312 11.562 1 97.25 88 GLU B C 1
ATOM 4262 O O . GLU B 1 88 ? -20.078 26.109 12.719 1 97.25 88 GLU B O 1
ATOM 4267 N N . LEU B 1 89 ? -20 25.625 10.539 1 98.25 89 LEU B N 1
ATOM 4268 C CA . LEU B 1 89 ? -19 24.578 10.703 1 98.25 89 LEU B CA 1
ATOM 4269 C C . LEU B 1 89 ? -17.688 25.172 11.219 1 98.25 89 LEU B C 1
ATOM 4271 O O . LEU B 1 89 ? -17.016 24.562 12.062 1 98.25 89 LEU B O 1
ATOM 4275 N N . SER B 1 90 ? -17.328 26.359 10.734 1 98.06 90 SER B N 1
ATOM 4276 C CA . SER B 1 90 ? -16.094 27.031 11.125 1 98.06 90 SER B CA 1
ATOM 4277 C C . SER B 1 90 ? -16.125 27.453 12.594 1 98.06 90 SER B C 1
ATOM 4279 O O . SER B 1 90 ? -15.125 27.344 13.297 1 98.06 90 SER B O 1
ATOM 4281 N N . VAL B 1 91 ? -17.266 27.938 13.023 1 97.81 91 VAL B N 1
ATOM 4282 C CA . VAL B 1 91 ? -17.438 28.312 14.422 1 97.81 91 VAL B CA 1
ATOM 4283 C C . VAL B 1 91 ? -17.234 27.094 15.312 1 97.81 91 VAL B C 1
ATOM 4285 O O . VAL B 1 91 ? -16.516 27.141 16.312 1 97.81 91 VAL B O 1
ATOM 4288 N N . LEU B 1 92 ? -17.859 26 14.93 1 97.75 92 LEU B N 1
ATOM 4289 C CA . LEU B 1 92 ? -17.719 24.75 15.68 1 97.75 92 LEU B CA 1
ATOM 4290 C C . LEU B 1 92 ? -16.266 24.312 15.727 1 97.75 92 LEU B C 1
ATOM 4292 O O . LEU B 1 92 ? -15.758 23.938 16.797 1 97.75 92 LEU B O 1
ATOM 4296 N N . GLU B 1 93 ? -15.586 24.375 14.594 1 96.94 93 GLU B N 1
ATOM 4297 C CA . GLU B 1 93 ? -14.18 23.969 14.508 1 96.94 93 GLU B CA 1
ATOM 4298 C C . GLU B 1 93 ? -13.297 24.875 15.367 1 96.94 93 GLU B C 1
ATOM 4300 O O . GLU B 1 93 ? -12.383 24.391 16.031 1 96.94 93 GLU B O 1
ATOM 4305 N N . THR B 1 94 ? -13.562 26.156 15.312 1 97.75 94 THR B N 1
ATOM 4306 C CA . THR B 1 94 ? -12.797 27.125 16.078 1 97.75 94 THR B CA 1
ATOM 4307 C C . THR B 1 94 ? -12.938 26.859 17.578 1 97.75 94 THR B C 1
ATOM 4309 O O . THR B 1 94 ? -11.953 26.891 18.328 1 97.75 94 THR B O 1
ATOM 4312 N N . ARG B 1 95 ? -14.102 26.531 18 1 97.44 95 ARG B N 1
ATOM 4313 C CA . ARG B 1 95 ? -14.344 26.266 19.406 1 97.44 95 ARG B CA 1
ATOM 4314 C C . ARG B 1 95 ? -13.695 24.953 19.828 1 97.44 95 ARG B C 1
ATOM 4316 O O . ARG B 1 95 ? -13.211 24.844 20.969 1 97.44 95 ARG B O 1
ATOM 4323 N N . ASP B 1 96 ? -13.719 24.094 18.875 1 97.19 96 ASP B N 1
ATOM 4324 C CA . ASP B 1 96 ? -13.25 22.734 19.172 1 97.19 96 ASP B CA 1
ATOM 4325 C C . ASP B 1 96 ? -11.727 22.656 19.109 1 97.19 96 ASP B C 1
ATOM 4327 O O . ASP B 1 96 ? -11.117 21.859 19.844 1 97.19 96 ASP B O 1
ATOM 4331 N N . THR B 1 97 ? -11.008 23.422 18.297 1 97.5 97 THR B N 1
ATOM 4332 C CA . THR B 1 97 ? -9.586 23.281 18.047 1 97.5 97 THR B CA 1
ATOM 4333 C C . THR B 1 97 ? -8.805 24.469 18.594 1 97.5 97 THR B C 1
ATOM 4335 O O . THR B 1 97 ? -7.59 24.391 18.781 1 97.5 97 THR B O 1
ATOM 4338 N N . GLY B 1 98 ? -9.461 25.641 18.734 1 97.62 98 GLY B N 1
ATOM 4339 C CA . GLY B 1 98 ? -8.789 26.875 19.109 1 97.62 98 GLY B CA 1
ATOM 4340 C C . GLY B 1 98 ? -8.242 27.641 17.938 1 97.62 98 GLY B C 1
ATOM 4341 O O . GLY B 1 98 ? -7.734 28.75 18.094 1 97.62 98 GLY B O 1
ATOM 4342 N N . LYS B 1 99 ? -8.391 27.172 16.688 1 98 99 LYS B N 1
ATOM 4343 C CA . LYS B 1 99 ? -7.914 27.859 15.5 1 98 99 LYS B CA 1
ATOM 4344 C C . LYS B 1 99 ? -8.703 29.156 15.266 1 98 99 LYS B C 1
ATOM 4346 O O . LYS B 1 99 ? -9.914 29.188 15.453 1 98 99 LYS B O 1
ATOM 4351 N N . PRO B 1 100 ? -8.047 30.172 14.773 1 98.19 100 PRO B N 1
ATOM 4352 C CA . PRO B 1 100 ? -8.773 31.406 14.469 1 98.19 100 PRO B CA 1
ATOM 4353 C C . PRO B 1 100 ? -9.844 31.219 13.398 1 98.19 100 PRO B C 1
ATOM 4355 O O . PRO B 1 100 ? -9.617 30.484 12.422 1 98.19 100 PRO B O 1
ATOM 4358 N N . ILE B 1 101 ? -10.977 31.828 13.562 1 98.06 101 ILE B N 1
ATOM 4359 C CA . ILE B 1 101 ? -12.094 31.719 12.633 1 98.06 101 ILE B CA 1
ATOM 4360 C C . ILE B 1 101 ? -11.664 32.219 11.258 1 98.06 101 ILE B C 1
ATOM 4362 O O . ILE B 1 101 ? -12.156 31.719 10.234 1 98.06 101 ILE B O 1
ATOM 4366 N N . SER B 1 102 ? -10.656 33.125 11.195 1 96.94 102 SER B N 1
ATOM 4367 C CA . SER B 1 102 ? -10.125 33.594 9.922 1 96.94 102 SER B CA 1
ATOM 4368 C C . SER B 1 102 ? -9.5 32.469 9.125 1 96.94 102 SER B C 1
ATOM 4370 O O . SER B 1 102 ? -9.484 32.5 7.895 1 96.94 102 SER B O 1
ATOM 4372 N N . GLU B 1 103 ? -9.031 31.422 9.781 1 96.56 103 GLU B N 1
ATOM 4373 C CA . GLU B 1 103 ? -8.453 30.234 9.148 1 96.56 103 GLU B CA 1
ATOM 4374 C C . GLU B 1 103 ? -9.516 29.188 8.859 1 96.56 103 GLU B C 1
ATOM 4376 O O . GLU B 1 103 ? -9.578 28.641 7.758 1 96.56 103 GLU B O 1
ATOM 4381 N N . THR B 1 104 ? -10.391 28.875 9.867 1 97.75 104 THR B N 1
ATOM 4382 C CA . THR B 1 104 ? -11.359 27.797 9.719 1 97.75 104 THR B CA 1
ATOM 4383 C C . THR B 1 104 ? -12.352 28.109 8.609 1 97.75 104 THR B C 1
ATOM 4385 O O . THR B 1 104 ? -12.883 27.203 7.965 1 97.75 104 THR B O 1
ATOM 4388 N N . LEU B 1 105 ? -12.539 29.406 8.258 1 96.94 105 LEU B N 1
ATOM 4389 C CA . LEU B 1 105 ? -13.477 29.828 7.211 1 96.94 105 LEU B CA 1
ATOM 4390 C C . LEU B 1 105 ? -12.938 29.469 5.832 1 96.94 105 LEU B C 1
ATOM 4392 O O . LEU B 1 105 ? -13.703 29.297 4.883 1 96.94 105 LEU B O 1
ATOM 4396 N N . VAL B 1 106 ? -11.609 29.344 5.754 1 94.62 106 VAL B N 1
ATOM 4397 C CA . VAL B 1 106 ? -11.07 29.188 4.41 1 94.62 106 VAL B CA 1
ATOM 4398 C C . VAL B 1 106 ? -10.383 27.828 4.285 1 94.62 106 VAL B C 1
ATOM 4400 O O . VAL B 1 106 ? -10.078 27.375 3.18 1 94.62 106 VAL B O 1
ATOM 4403 N N . ALA B 1 107 ? -10.164 27.359 5.32 1 93.88 107 ALA B N 1
ATOM 4404 C CA . ALA B 1 107 ? -9.562 26.031 5.324 1 93.88 107 ALA B CA 1
ATOM 4405 C C . ALA B 1 107 ? -10.531 24.984 5.863 1 93.88 107 ALA B C 1
ATOM 4407 O O . ALA B 1 107 ? -11.75 25.188 5.812 1 93.88 107 ALA B O 1
ATOM 4408 N N . ASP B 1 108 ? -10.359 23.969 6.504 1 95 108 ASP B N 1
ATOM 4409 C CA . ASP B 1 108 ? -11.062 22.891 7.195 1 95 108 ASP B CA 1
ATOM 4410 C C . ASP B 1 108 ? -12.289 22.438 6.406 1 95 108 ASP B C 1
ATOM 4412 O O . ASP B 1 108 ? -12.164 21.719 5.41 1 95 108 ASP B O 1
ATOM 4416 N N . ALA B 1 109 ? -13.508 23.109 6.695 1 97.12 109 ALA B N 1
ATOM 4417 C CA . ALA B 1 109 ? -14.719 22.688 6.004 1 97.12 109 ALA B CA 1
ATOM 4418 C C . ALA B 1 109 ? -14.641 23 4.512 1 97.12 109 ALA B C 1
ATOM 4420 O O . ALA B 1 109 ? -15.133 22.234 3.684 1 97.12 109 ALA B O 1
ATOM 4421 N N . ALA B 1 110 ? -14.047 24.156 4.168 1 97.38 110 ALA B N 1
ATOM 4422 C CA . ALA B 1 110 ? -13.891 24.547 2.771 1 97.38 110 ALA B CA 1
ATOM 4423 C C . ALA B 1 110 ? -13.039 23.531 2.012 1 97.38 110 ALA B C 1
ATOM 4425 O O . ALA B 1 110 ? -13.383 23.141 0.891 1 97.38 110 ALA B O 1
ATOM 4426 N N . SER B 1 111 ? -11.953 23.125 2.631 1 97.38 111 SER B N 1
ATOM 4427 C CA . SER B 1 111 ? -11.109 22.094 2.037 1 97.38 111 SER B CA 1
ATOM 4428 C C . SER B 1 111 ? -11.867 20.781 1.883 1 97.38 111 SER B C 1
ATOM 4430 O O . SER B 1 111 ? -11.734 20.094 0.864 1 97.38 111 SER B O 1
ATOM 4432 N N . GLY B 1 112 ? -12.625 20.406 2.879 1 98.5 112 GLY B N 1
ATOM 4433 C CA . GLY B 1 112 ? -13.445 19.219 2.795 1 98.5 112 GLY B CA 1
ATOM 4434 C C . GLY B 1 112 ? -14.445 19.25 1.658 1 98.5 112 GLY B C 1
ATOM 4435 O O . GLY B 1 112 ? -14.641 18.266 0.956 1 98.5 112 GLY B O 1
ATOM 4436 N N . ALA B 1 113 ? -15.07 20.406 1.484 1 98.81 113 ALA B N 1
ATOM 4437 C CA . ALA B 1 113 ? -16.031 20.594 0.402 1 98.81 113 ALA B CA 1
ATOM 4438 C C . ALA B 1 113 ? -15.367 20.422 -0.96 1 98.81 113 ALA B C 1
ATOM 4440 O O . ALA B 1 113 ? -15.914 19.766 -1.847 1 98.81 113 ALA B O 1
ATOM 4441 N N . ASP B 1 114 ? -14.188 21.016 -1.095 1 98.56 114 ASP B N 1
ATOM 4442 C CA . ASP B 1 114 ? -13.445 20.875 -2.342 1 98.56 114 ASP B CA 1
ATOM 4443 C C . ASP B 1 114 ? -13.125 19.422 -2.629 1 98.56 114 ASP B C 1
ATOM 4445 O O . ASP B 1 114 ? -13.18 18.969 -3.779 1 98.56 114 ASP B O 1
ATOM 4449 N N . CYS B 1 115 ? -12.789 18.719 -1.593 1 98.62 115 CYS B N 1
ATOM 4450 C CA . CYS B 1 115 ? -12.445 17.312 -1.737 1 98.62 115 CYS B CA 1
ATOM 4451 C C . CYS B 1 115 ? -13.664 16.5 -2.17 1 98.62 115 CYS B C 1
ATOM 4453 O O . CYS B 1 115 ? -13.578 15.688 -3.098 1 98.62 115 CYS B O 1
ATOM 4455 N N . LEU B 1 116 ? -14.781 16.719 -1.493 1 98.88 116 LEU B N 1
ATOM 4456 C CA . LEU B 1 116 ? -16.016 16.031 -1.861 1 98.88 116 LEU B CA 1
ATOM 4457 C C . LEU B 1 116 ? -16.406 16.344 -3.307 1 98.88 116 LEU B C 1
ATOM 4459 O O . LEU B 1 116 ? -16.812 15.445 -4.047 1 98.88 116 LEU B O 1
ATOM 4463 N N . GLU B 1 117 ? -16.25 17.578 -3.707 1 98.81 117 GLU B N 1
ATOM 4464 C CA . GLU B 1 117 ? -16.547 17.984 -5.078 1 98.81 117 GLU B CA 1
ATOM 4465 C C . GLU B 1 117 ? -15.625 17.281 -6.074 1 98.81 117 GLU B C 1
ATOM 4467 O O . GLU B 1 117 ? -16.078 16.766 -7.094 1 98.81 117 GLU B O 1
ATOM 4472 N N . TYR B 1 118 ? -14.359 17.297 -5.785 1 98.62 118 TYR B N 1
ATOM 4473 C CA . TYR B 1 118 ? -13.367 16.703 -6.676 1 98.62 118 TYR B CA 1
ATOM 4474 C C . TYR B 1 118 ? -13.656 15.227 -6.906 1 98.62 118 TYR B C 1
ATOM 4476 O O . TYR B 1 118 ? -13.75 14.781 -8.055 1 98.62 118 TYR B O 1
ATOM 4484 N N . PHE B 1 119 ? -13.844 14.484 -5.852 1 98.75 119 PHE B N 1
ATOM 4485 C CA . PHE B 1 119 ? -14.039 13.047 -5.988 1 98.75 119 PHE B CA 1
ATOM 4486 C C . PHE B 1 119 ? -15.445 12.734 -6.484 1 98.75 119 PHE B C 1
ATOM 4488 O O . PHE B 1 119 ? -15.672 11.711 -7.137 1 98.75 119 PHE B O 1
ATOM 4495 N N . GLY B 1 120 ? -16.406 13.648 -6.133 1 98.62 120 GLY B N 1
ATOM 4496 C CA . GLY B 1 120 ? -17.703 13.516 -6.785 1 98.62 120 GLY B CA 1
ATOM 4497 C C . GLY B 1 120 ? -17.609 13.578 -8.297 1 98.62 120 GLY B C 1
ATOM 4498 O O . GLY B 1 120 ? -18.297 12.812 -8.992 1 98.62 120 GLY B O 1
ATOM 4499 N N . ALA B 1 121 ? -16.766 14.461 -8.758 1 97.81 121 ALA B N 1
ATOM 4500 C CA . ALA B 1 121 ? -16.594 14.641 -10.203 1 97.81 121 ALA B CA 1
ATOM 4501 C C . ALA B 1 121 ? -15.867 13.453 -10.82 1 97.81 121 ALA B C 1
ATOM 4503 O O . ALA B 1 121 ? -16.141 13.078 -11.961 1 97.81 121 ALA B O 1
ATOM 4504 N N . ILE B 1 122 ? -14.969 12.852 -10.109 1 96.5 122 ILE B N 1
ATOM 4505 C CA . ILE B 1 122 ? -14.125 11.781 -10.633 1 96.5 122 ILE B CA 1
ATOM 4506 C C . ILE B 1 122 ? -14.906 10.469 -10.641 1 96.5 122 ILE B C 1
ATOM 4508 O O . ILE B 1 122 ? -14.602 9.562 -11.43 1 96.5 122 ILE B O 1
ATOM 4512 N N . ALA B 1 123 ? -15.875 10.359 -9.812 1 97.19 123 ALA B N 1
ATOM 4513 C CA . ALA B 1 123 ? -16.594 9.109 -9.586 1 97.19 123 ALA B CA 1
ATOM 4514 C C . ALA B 1 123 ? -17.078 8.508 -10.898 1 97.19 123 ALA B C 1
ATOM 4516 O O . ALA B 1 123 ? -16.922 7.309 -11.141 1 97.19 123 ALA B O 1
ATOM 4517 N N . ALA B 1 124 ? -17.578 9.312 -11.828 1 95.81 124 ALA B N 1
ATOM 4518 C CA . ALA B 1 124 ? -18.188 8.828 -13.07 1 95.81 124 ALA B CA 1
ATOM 4519 C C . ALA B 1 124 ? -17.125 8.398 -14.07 1 95.81 124 ALA B C 1
ATOM 4521 O O . ALA B 1 124 ? -17.438 7.801 -15.102 1 95.81 124 ALA B O 1
ATOM 4522 N N . THR B 1 125 ? -15.883 8.688 -13.758 1 94.06 125 THR B N 1
ATOM 4523 C CA . THR B 1 125 ? -14.828 8.453 -14.734 1 94.06 125 THR B CA 1
ATOM 4524 C C . THR B 1 125 ? -14.023 7.207 -14.383 1 94.06 125 THR B C 1
ATOM 4526 O O . THR B 1 125 ? -13.078 6.852 -15.094 1 94.06 125 THR B O 1
ATOM 4529 N N . LEU B 1 126 ? -14.328 6.531 -13.305 1 92.25 126 LEU B N 1
ATOM 4530 C CA . LEU B 1 126 ? -13.617 5.324 -12.914 1 92.25 126 LEU B CA 1
ATOM 4531 C C . LEU B 1 126 ? -13.766 4.234 -13.969 1 92.25 126 LEU B C 1
ATOM 4533 O O . LEU B 1 126 ? -14.875 3.932 -14.398 1 92.25 126 LEU B O 1
ATOM 4537 N N . SER B 1 127 ? -12.609 3.762 -14.445 1 90.38 127 SER B N 1
ATOM 4538 C CA . SER B 1 127 ? -12.625 2.775 -15.523 1 90.38 127 SER B CA 1
ATOM 4539 C C . SER B 1 127 ? -11.484 1.773 -15.367 1 90.38 127 SER B C 1
ATOM 4541 O O . SER B 1 127 ? -10.578 1.975 -14.555 1 90.38 127 SER B O 1
ATOM 4543 N N . GLY B 1 128 ? -11.633 0.624 -16.062 1 92.06 128 GLY B N 1
ATOM 4544 C CA . GLY B 1 128 ? -10.547 -0.334 -16.219 1 92.06 128 GLY B CA 1
ATOM 4545 C C . GLY B 1 128 ? -9.812 -0.192 -17.547 1 92.06 128 GLY B C 1
ATOM 4546 O O . GLY B 1 128 ? -9.969 0.813 -18.234 1 92.06 128 GLY B O 1
ATOM 4547 N N . ASP B 1 129 ? -8.852 -1.063 -17.734 1 92.5 129 ASP B N 1
ATOM 4548 C CA . ASP B 1 129 ? -8.062 -1.123 -18.953 1 92.5 129 ASP B CA 1
ATOM 4549 C C . ASP B 1 129 ? -8.383 -2.387 -19.75 1 92.5 129 ASP B C 1
ATOM 4551 O O . ASP B 1 129 ? -8.961 -3.334 -19.219 1 92.5 129 ASP B O 1
ATOM 4555 N N . SER B 1 130 ? -8.164 -2.281 -21.062 1 95.19 130 SER B N 1
ATOM 4556 C CA . SER B 1 130 ? -8.18 -3.457 -21.922 1 95.19 130 SER B CA 1
ATOM 4557 C C . SER B 1 130 ? -6.816 -3.684 -22.562 1 95.19 130 SER B C 1
ATOM 4559 O O . SER B 1 130 ? -6.16 -2.73 -23 1 95.19 130 SER B O 1
ATOM 4561 N N . ILE B 1 131 ? -6.363 -4.918 -22.531 1 94.5 131 ILE B N 1
ATOM 4562 C CA . ILE B 1 131 ? -5.074 -5.309 -23.094 1 94.5 131 ILE B CA 1
ATOM 4563 C C . ILE B 1 131 ? -5.262 -6.484 -24.047 1 94.5 131 ILE B C 1
ATOM 4565 O O . ILE B 1 131 ? -5.918 -7.469 -23.719 1 94.5 131 ILE B O 1
ATOM 4569 N N . GLN B 1 132 ? -4.637 -6.395 -25.172 1 94.56 132 GLN B N 1
ATOM 4570 C CA . GLN B 1 132 ? -4.75 -7.441 -26.188 1 94.56 132 GLN B CA 1
ATOM 4571 C C . GLN B 1 132 ? -3.566 -8.406 -26.125 1 94.56 132 GLN B C 1
ATOM 4573 O O . GLN B 1 132 ? -2.416 -7.977 -26.016 1 94.56 132 GLN B O 1
ATOM 4578 N N . PHE B 1 133 ? -3.809 -9.664 -26.109 1 94.38 133 PHE B N 1
ATOM 4579 C CA . PHE B 1 133 ? -2.816 -10.727 -26.203 1 94.38 133 PHE B CA 1
ATOM 4580 C C . PHE B 1 133 ? -3.166 -11.703 -27.312 1 94.38 133 PHE B C 1
ATOM 4582 O O . PHE B 1 133 ? -3.717 -12.781 -27.062 1 94.38 133 PHE B O 1
ATOM 4589 N N . GLY B 1 134 ? -2.803 -11.383 -28.562 1 93.69 134 GLY B N 1
ATOM 4590 C CA . GLY B 1 134 ? -3.248 -12.156 -29.703 1 93.69 134 GLY B CA 1
ATOM 4591 C C . GLY B 1 134 ? -4.75 -12.117 -29.906 1 93.69 134 GLY B C 1
ATOM 4592 O O . GLY B 1 134 ? -5.344 -11.039 -29.984 1 93.69 134 GLY B O 1
ATOM 4593 N N . GLU B 1 135 ? -5.254 -13.312 -29.922 1 93.5 135 GLU B N 1
ATOM 4594 C CA . GLU B 1 135 ? -6.707 -13.391 -30.047 1 93.5 135 GLU B CA 1
ATOM 4595 C C . GLU B 1 135 ? -7.395 -13.258 -28.703 1 93.5 135 GLU B C 1
ATOM 4597 O O . GLU B 1 135 ? -8.578 -12.914 -28.625 1 93.5 135 GLU B O 1
ATOM 4602 N N . ASP B 1 136 ? -6.637 -13.508 -27.672 1 96.25 136 ASP B N 1
ATOM 4603 C CA . ASP B 1 136 ? -7.16 -13.367 -26.312 1 96.25 136 ASP B CA 1
ATOM 4604 C C . ASP B 1 136 ? -7.031 -11.93 -25.812 1 96.25 136 ASP B C 1
ATOM 4606 O O . ASP B 1 136 ? -6.379 -11.109 -26.453 1 96.25 136 ASP B O 1
ATOM 4610 N N . TRP B 1 137 ? -7.75 -11.625 -24.812 1 95.19 137 TRP B N 1
ATOM 4611 C CA . TRP B 1 137 ? -7.621 -10.289 -24.25 1 95.19 137 TRP B CA 1
ATOM 4612 C C . TRP B 1 137 ? -7.918 -10.297 -22.75 1 95.19 137 TRP B C 1
ATOM 4614 O O . TRP B 1 137 ? -8.438 -11.281 -22.219 1 95.19 137 TRP B O 1
ATOM 4624 N N . VAL B 1 138 ? -7.461 -9.211 -22.125 1 97.38 138 VAL B N 1
ATOM 4625 C CA . VAL B 1 138 ? -7.66 -8.992 -20.688 1 97.38 138 VAL B CA 1
ATOM 4626 C C . VAL B 1 138 ? -8.305 -7.629 -20.453 1 97.38 138 VAL B C 1
ATOM 4628 O O . VAL B 1 138 ? -7.988 -6.664 -21.156 1 97.38 138 VAL B O 1
ATOM 4631 N N . TYR B 1 139 ? -9.273 -7.609 -19.672 1 97.31 139 TYR B N 1
ATOM 4632 C CA . TYR B 1 139 ? -9.688 -6.312 -19.141 1 97.31 139 TYR B CA 1
ATOM 4633 C C . TYR B 1 139 ? -9.562 -6.277 -17.625 1 97.31 139 TYR B C 1
ATOM 4635 O O . TYR B 1 139 ? -9.523 -7.324 -16.969 1 97.31 139 TYR B O 1
ATOM 4643 N N . THR B 1 140 ? -9.43 -5.109 -17.078 1 97.31 140 THR B N 1
ATOM 4644 C CA . THR B 1 140 ? -9.359 -4.949 -15.625 1 97.31 140 THR B CA 1
ATOM 4645 C C . THR B 1 140 ? -10.602 -4.242 -15.102 1 97.31 140 THR B C 1
ATOM 4647 O O . THR B 1 140 ? -11.266 -3.51 -15.836 1 97.31 140 THR B O 1
ATOM 4650 N N . ARG B 1 141 ? -10.953 -4.562 -13.906 1 96.25 141 ARG B N 1
ATOM 4651 C CA . ARG B 1 141 ? -12.016 -3.895 -13.156 1 96.25 141 ARG B CA 1
ATOM 4652 C C . ARG B 1 141 ? -11.469 -3.293 -11.867 1 96.25 141 ARG B C 1
ATOM 4654 O O . ARG B 1 141 ? -10.664 -3.92 -11.172 1 96.25 141 ARG B O 1
ATOM 4661 N N . ARG B 1 142 ? -11.852 -2.053 -11.633 1 95.81 142 ARG B N 1
ATOM 4662 C CA . ARG B 1 142 ? -11.625 -1.46 -10.32 1 95.81 142 ARG B CA 1
ATOM 4663 C C . ARG B 1 142 ? -12.82 -1.689 -9.398 1 95.81 142 ARG B C 1
ATOM 4665 O O . ARG B 1 142 ? -13.93 -1.247 -9.695 1 95.81 142 ARG B O 1
ATOM 4672 N N . GLU B 1 143 ? -12.547 -2.379 -8.391 1 97.38 143 GLU B N 1
ATOM 4673 C CA . GLU B 1 143 ? -13.617 -2.746 -7.469 1 97.38 143 GLU B CA 1
ATOM 4674 C C . GLU B 1 143 ? -13.383 -2.154 -6.082 1 97.38 143 GLU B C 1
ATOM 4676 O O . GLU B 1 143 ? -12.234 -1.956 -5.676 1 97.38 143 GLU B O 1
ATOM 4681 N N . PRO B 1 144 ? -14.523 -1.759 -5.363 1 98.12 144 PRO B N 1
ATOM 4682 C CA . PRO B 1 144 ? -14.328 -1.262 -4 1 98.12 144 PRO B CA 1
ATOM 4683 C C . PRO B 1 144 ? -13.711 -2.307 -3.074 1 98.12 144 PRO B C 1
ATOM 4685 O O . PRO B 1 144 ? -13.781 -3.506 -3.355 1 98.12 144 PRO B O 1
ATOM 4688 N N . LEU B 1 145 ? -13.133 -1.868 -2.018 1 98.25 145 LEU B N 1
ATOM 4689 C CA . LEU B 1 145 ? -12.523 -2.74 -1.018 1 98.25 145 LEU B CA 1
ATOM 4690 C C . LEU B 1 145 ? -13.586 -3.303 -0.072 1 98.25 145 LEU B C 1
ATOM 4692 O O . LEU B 1 145 ? -13.469 -4.441 0.383 1 98.25 145 LEU B O 1
ATOM 4696 N N . GLY B 1 146 ? -14.57 -2.535 0.271 1 98.44 146 GLY B N 1
ATOM 4697 C CA . GLY B 1 146 ? -15.586 -2.908 1.24 1 98.44 146 GLY B CA 1
ATOM 4698 C C . GLY B 1 146 ? -15.805 -1.855 2.311 1 98.44 146 GLY B C 1
ATOM 4699 O O . GLY B 1 146 ? -16.078 -0.693 2 1 98.44 146 GLY B O 1
ATOM 4700 N N . VAL B 1 147 ? -15.672 -2.262 3.594 1 98.88 147 VAL B N 1
ATOM 4701 C CA . VAL B 1 147 ? -15.781 -1.333 4.715 1 98.88 147 VAL B CA 1
ATOM 4702 C C . VAL B 1 147 ? -14.391 -0.824 5.098 1 98.88 147 VAL B C 1
ATOM 4704 O O . VAL B 1 147 ? -13.531 -1.603 5.516 1 98.88 147 VAL B O 1
ATOM 4707 N N . CYS B 1 148 ? -14.203 0.488 4.945 1 98.88 148 CYS B N 1
ATOM 4708 C CA . CYS B 1 148 ? -12.922 1.109 5.27 1 98.88 148 CYS B CA 1
ATOM 4709 C C . CYS B 1 148 ? -12.984 1.821 6.617 1 98.88 148 CYS B C 1
ATOM 4711 O O . CYS B 1 148 ? -14.055 2.289 7.023 1 98.88 148 CYS B O 1
ATOM 4713 N N . LEU B 1 149 ? -11.867 1.851 7.262 1 98.94 149 LEU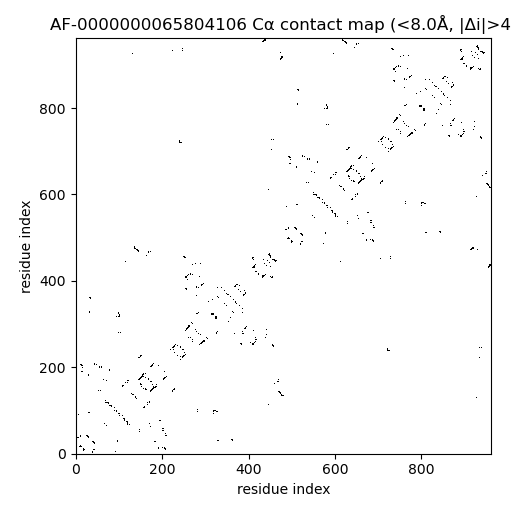 B N 1
ATOM 4714 C CA . LEU B 1 149 ? -11.719 2.619 8.492 1 98.94 149 LEU B CA 1
ATOM 4715 C C . LEU B 1 149 ? -10.867 3.861 8.258 1 98.94 149 LEU B C 1
ATOM 4717 O O . LEU B 1 149 ? -9.773 3.773 7.688 1 98.94 149 LEU B O 1
ATOM 4721 N N . GLY B 1 150 ? -11.383 4.988 8.625 1 98.88 150 GLY B N 1
ATOM 4722 C CA . GLY B 1 150 ? -10.609 6.219 8.727 1 98.88 150 GLY B CA 1
ATOM 4723 C C . GLY B 1 150 ? -10.383 6.66 10.156 1 98.88 150 GLY B C 1
ATOM 4724 O O . GLY B 1 150 ? -11.297 6.633 10.977 1 98.88 150 GLY B O 1
ATOM 4725 N N . ILE B 1 151 ? -9.172 7.016 10.453 1 98.88 151 ILE B N 1
ATOM 4726 C CA . ILE B 1 151 ? -8.812 7.566 11.75 1 98.88 151 ILE B CA 1
ATOM 4727 C C . ILE B 1 151 ? -8.227 8.969 11.57 1 98.88 151 ILE B C 1
ATOM 4729 O O . ILE B 1 151 ? -7.277 9.156 10.812 1 98.88 151 ILE B O 1
ATOM 4733 N N . GLY B 1 152 ? -8.82 9.883 12.273 1 98.44 152 GLY B N 1
ATOM 4734 C CA . GLY B 1 152 ? -8.461 11.273 12.047 1 98.44 152 GLY B CA 1
ATOM 4735 C C . GLY B 1 152 ? -7.59 11.844 13.148 1 98.44 152 GLY B C 1
ATOM 4736 O O . GLY B 1 152 ? -7.516 11.289 14.242 1 98.44 152 GLY B O 1
ATOM 4737 N N . ALA B 1 153 ? -6.949 12.961 12.891 1 97.94 153 ALA B N 1
ATOM 4738 C CA . ALA B 1 153 ? -6.168 13.758 13.828 1 97.94 153 ALA B CA 1
ATOM 4739 C C . ALA B 1 153 ? -6.961 14.977 14.305 1 97.94 153 ALA B C 1
ATOM 4741 O O . ALA B 1 153 ? -8.016 15.289 13.75 1 97.94 153 ALA B O 1
ATOM 4742 N N . TRP B 1 154 ? -6.41 15.656 15.266 1 98.31 154 TRP B N 1
ATOM 4743 C CA . TRP B 1 154 ? -7.227 16.656 15.953 1 98.31 154 TRP B CA 1
ATOM 4744 C C . TRP B 1 154 ? -7.055 18.031 15.312 1 98.31 154 TRP B C 1
ATOM 4746 O O . TRP B 1 154 ? -7.832 18.953 15.578 1 98.31 154 TRP B O 1
ATOM 4756 N N . ASN B 1 155 ? -6.102 18.172 14.414 1 97.56 155 ASN B N 1
ATOM 4757 C CA . ASN B 1 155 ? -5.777 19.531 13.992 1 97.56 155 ASN B CA 1
ATOM 4758 C C . ASN B 1 155 ? -6.668 19.984 12.844 1 97.56 155 ASN B C 1
ATOM 4760 O O . ASN B 1 155 ? -6.902 21.188 12.672 1 97.56 155 ASN B O 1
ATOM 4764 N N . TYR B 1 156 ? -7.105 19.078 11.984 1 97.75 156 TYR B N 1
ATOM 4765 C CA . TYR B 1 156 ? -8.062 19.375 10.922 1 97.75 156 TYR B CA 1
ATOM 4766 C C . TYR B 1 156 ? -9.164 18.328 10.867 1 97.75 156 TYR B C 1
ATOM 4768 O O . TYR B 1 156 ? -9.281 17.594 9.875 1 97.75 156 TYR B O 1
ATOM 4776 N N . PRO B 1 157 ? -10.031 18.344 11.828 1 98 157 PRO B N 1
ATOM 4777 C CA . PRO B 1 157 ? -10.922 17.203 12.031 1 98 157 PRO B CA 1
ATOM 4778 C C . PRO B 1 157 ? -11.859 16.969 10.852 1 98 157 PRO B C 1
ATOM 4780 O O . PRO B 1 157 ? -11.906 15.875 10.297 1 98 157 PRO B O 1
ATOM 4783 N N . ILE B 1 158 ? -12.594 18.016 10.391 1 98.56 158 ILE B N 1
ATOM 4784 C CA . ILE B 1 158 ? -13.594 17.812 9.352 1 98.56 158 ILE B CA 1
ATOM 4785 C C . ILE B 1 158 ? -12.914 17.641 7.996 1 98.56 158 ILE B C 1
ATOM 4787 O O . ILE B 1 158 ? -13.391 16.891 7.145 1 98.56 158 ILE B O 1
ATOM 4791 N N . GLN B 1 159 ? -11.789 18.328 7.785 1 98.44 159 GLN B N 1
ATOM 4792 C CA . GLN B 1 159 ? -11.031 18.172 6.543 1 98.44 159 GLN B CA 1
ATOM 4793 C C . GLN B 1 159 ? -10.531 16.734 6.379 1 98.44 159 GLN B C 1
ATOM 4795 O O . GLN B 1 159 ? -10.719 16.125 5.324 1 98.44 159 GLN B O 1
ATOM 4800 N N . ILE B 1 160 ? -9.938 16.188 7.438 1 98.62 160 ILE B N 1
ATOM 4801 C CA . ILE B 1 160 ? -9.375 14.844 7.391 1 98.62 160 ILE B CA 1
ATOM 4802 C C . ILE B 1 160 ? -10.492 13.828 7.195 1 98.62 160 ILE B C 1
ATOM 4804 O O . ILE B 1 160 ? -10.336 12.859 6.445 1 98.62 160 ILE B O 1
ATOM 4808 N N . ALA B 1 161 ? -11.609 14.062 7.852 1 98.88 161 ALA B N 1
ATOM 4809 C CA . ALA B 1 161 ? -12.766 13.188 7.656 1 98.88 161 ALA B CA 1
ATOM 4810 C C . ALA B 1 161 ? -13.195 13.164 6.195 1 98.88 161 ALA B C 1
ATOM 4812 O O . ALA B 1 161 ? -13.43 12.102 5.625 1 98.88 161 ALA B O 1
ATOM 4813 N N . ALA B 1 162 ? -13.25 14.328 5.594 1 98.88 162 ALA B N 1
ATOM 4814 C CA . ALA B 1 162 ? -13.68 14.438 4.199 1 98.88 162 ALA B CA 1
ATOM 4815 C C . ALA B 1 162 ? -12.633 13.852 3.26 1 98.88 162 ALA B C 1
ATOM 4817 O O . ALA B 1 162 ? -12.969 13.172 2.287 1 98.88 162 ALA B O 1
ATOM 4818 N N . TRP B 1 163 ? -11.344 14.141 3.568 1 98.75 163 TRP B N 1
ATOM 4819 C CA . TRP B 1 163 ? -10.258 13.656 2.725 1 98.75 163 TRP B CA 1
ATOM 4820 C C . TRP B 1 163 ? -10.258 12.133 2.652 1 98.75 163 TRP B C 1
ATOM 4822 O O . TRP B 1 163 ? -9.891 11.547 1.629 1 98.75 163 TRP B O 1
ATOM 4832 N N . LYS B 1 164 ? -10.648 11.484 3.721 1 98.81 164 LYS B N 1
ATOM 4833 C CA . LYS B 1 164 ? -10.672 10.023 3.74 1 98.81 164 LYS B CA 1
ATOM 4834 C C . LYS B 1 164 ? -12 9.492 3.211 1 98.81 164 LYS B C 1
ATOM 4836 O O . LYS B 1 164 ? -12.031 8.508 2.461 1 98.81 164 LYS B O 1
ATOM 4841 N N . ALA B 1 165 ? -13.094 10.148 3.488 1 98.88 165 ALA B N 1
ATOM 4842 C CA . ALA B 1 165 ? -14.422 9.664 3.129 1 98.88 165 ALA B CA 1
ATOM 4843 C C . ALA B 1 165 ? -14.688 9.844 1.635 1 98.88 165 ALA B C 1
ATOM 4845 O O . ALA B 1 165 ? -15.25 8.953 0.99 1 98.88 165 ALA B O 1
ATOM 4846 N N . ALA B 1 166 ? -14.297 10.969 1.057 1 98.94 166 ALA B N 1
ATOM 4847 C CA . ALA B 1 166 ? -14.68 11.336 -0.305 1 98.94 166 ALA B CA 1
ATOM 4848 C C . ALA B 1 166 ? -14.211 10.281 -1.307 1 98.94 166 ALA B C 1
ATOM 4850 O O . ALA B 1 166 ? -15.023 9.719 -2.053 1 98.94 166 ALA B O 1
ATOM 4851 N N . PRO B 1 167 ? -12.898 9.953 -1.305 1 98.81 167 PRO B N 1
ATOM 4852 C CA . PRO B 1 167 ? -12.477 8.93 -2.262 1 98.81 167 PRO B CA 1
ATOM 4853 C C . PRO B 1 167 ? -13.055 7.551 -1.939 1 98.81 167 PRO B C 1
ATOM 4855 O O . PRO B 1 167 ? -13.367 6.781 -2.85 1 98.81 167 PRO B O 1
ATOM 4858 N N . ALA B 1 168 ? -13.195 7.227 -0.656 1 98.88 168 ALA B N 1
ATOM 4859 C CA . ALA B 1 168 ? -13.75 5.934 -0.273 1 98.88 168 ALA B CA 1
ATOM 4860 C C . ALA B 1 168 ? -15.172 5.77 -0.805 1 98.88 168 ALA B C 1
ATOM 4862 O O . ALA B 1 168 ? -15.5 4.754 -1.422 1 98.88 168 ALA B O 1
ATOM 4863 N N . LEU B 1 169 ? -15.969 6.793 -0.578 1 98.94 169 LEU B N 1
ATOM 4864 C CA . LEU B 1 169 ? -17.375 6.734 -0.969 1 98.94 169 LEU B CA 1
ATOM 4865 C C . LEU B 1 169 ? -17.516 6.809 -2.484 1 98.94 169 LEU B C 1
ATOM 4867 O O . LEU B 1 169 ? -18.344 6.102 -3.068 1 98.94 169 LEU B O 1
ATOM 4871 N N . ALA B 1 170 ? -16.719 7.637 -3.123 1 98.81 170 ALA B N 1
ATOM 4872 C CA . ALA B 1 170 ? -16.75 7.742 -4.578 1 98.81 170 ALA B CA 1
ATOM 4873 C C . ALA B 1 170 ? -16.484 6.391 -5.234 1 98.81 170 ALA B C 1
ATOM 4875 O O . ALA B 1 170 ? -17.062 6.078 -6.281 1 98.81 170 ALA B O 1
ATOM 4876 N N . CYS B 1 171 ? -15.68 5.562 -4.609 1 98.62 171 CYS B N 1
ATOM 4877 C CA . CYS B 1 171 ? -15.25 4.293 -5.184 1 98.62 171 CYS B CA 1
ATOM 4878 C C . CYS B 1 171 ? -16.219 3.172 -4.809 1 98.62 171 CYS B C 1
ATOM 4880 O O . CYS B 1 171 ? -16.031 2.025 -5.215 1 98.62 171 CYS B O 1
ATOM 4882 N N . GLY B 1 172 ? -17.234 3.482 -3.992 1 98.69 172 GLY B N 1
ATOM 4883 C CA . GLY B 1 172 ? -18.266 2.506 -3.674 1 98.69 172 GLY B CA 1
ATOM 4884 C C . GLY B 1 172 ? -18.047 1.82 -2.338 1 98.69 172 GLY B C 1
ATOM 4885 O O . GLY B 1 172 ? -18.719 0.831 -2.025 1 98.69 172 GLY B O 1
ATOM 4886 N N . ASN B 1 173 ? -17.078 2.277 -1.543 1 98.88 173 ASN B N 1
ATOM 4887 C CA . ASN B 1 173 ? -16.844 1.757 -0.2 1 98.88 173 ASN B CA 1
ATOM 4888 C C . ASN B 1 173 ? -17.781 2.4 0.821 1 98.88 173 ASN B C 1
ATOM 4890 O O . ASN B 1 173 ? -18.391 3.438 0.547 1 98.88 173 ASN B O 1
ATOM 4894 N N . ALA B 1 174 ? -17.922 1.764 1.954 1 98.94 174 ALA B N 1
ATOM 4895 C CA . ALA B 1 174 ? -18.391 2.422 3.172 1 98.94 174 ALA B CA 1
ATOM 4896 C C . ALA B 1 174 ? -17.219 2.793 4.078 1 98.94 174 ALA B C 1
ATOM 4898 O O . ALA B 1 174 ? -16.125 2.258 3.932 1 98.94 174 ALA B O 1
ATOM 4899 N N . MET B 1 175 ? -17.5 3.725 4.973 1 98.94 175 MET B N 1
ATOM 4900 C CA . MET B 1 175 ? -16.438 4.109 5.883 1 98.94 175 MET B CA 1
ATOM 4901 C C . MET B 1 175 ? -16.953 4.285 7.305 1 98.94 175 MET B C 1
ATOM 4903 O O . MET B 1 175 ? -18.016 4.891 7.512 1 98.94 175 MET B O 1
ATOM 4907 N N . ILE B 1 176 ? -16.297 3.689 8.227 1 99 176 ILE B N 1
ATOM 4908 C CA . ILE B 1 176 ? -16.375 4.051 9.633 1 99 176 ILE B CA 1
ATOM 4909 C C . ILE B 1 176 ? -15.227 5 9.984 1 99 176 ILE B C 1
ATOM 4911 O O . ILE B 1 176 ? -14.055 4.668 9.789 1 99 176 ILE B O 1
ATOM 4915 N N . PHE B 1 177 ? -15.578 6.152 10.453 1 98.94 177 PHE B N 1
ATOM 4916 C CA . PHE B 1 177 ? -14.578 7.16 10.789 1 98.94 177 PHE B CA 1
ATOM 4917 C C . PHE B 1 177 ? -14.516 7.383 12.297 1 98.94 177 PHE B C 1
ATOM 4919 O O . PHE B 1 177 ? -15.547 7.559 12.945 1 98.94 177 PHE B O 1
ATOM 4926 N N . LYS B 1 178 ? -13.344 7.285 12.789 1 98.94 178 LYS B N 1
ATOM 4927 C CA . LYS B 1 178 ? -13.086 7.605 14.195 1 98.94 178 LYS B CA 1
ATOM 4928 C C . LYS B 1 178 ? -12.305 8.914 14.32 1 98.94 178 LYS B C 1
ATOM 4930 O O . LYS B 1 178 ? -11.086 8.938 14.133 1 98.94 178 LYS B O 1
ATOM 4935 N N . PRO B 1 179 ? -12.938 10.008 14.727 1 98.69 179 PRO B N 1
ATOM 4936 C CA . PRO B 1 179 ? -12.203 11.258 14.953 1 98.69 179 PRO B CA 1
ATOM 4937 C C . PRO B 1 179 ? -11.328 11.211 16.203 1 98.69 179 PRO B C 1
ATOM 4939 O O . PRO B 1 179 ? -11.422 10.266 16.984 1 98.69 179 PRO B O 1
ATOM 4942 N N . SER B 1 180 ? -10.438 12.188 16.312 1 98.44 180 SER B N 1
ATOM 4943 C CA . SER B 1 180 ? -9.688 12.336 17.562 1 98.44 180 SER B CA 1
ATOM 4944 C C . SER B 1 180 ? -10.609 12.648 18.734 1 98.44 180 SER B C 1
ATOM 4946 O O . SER B 1 180 ? -11.562 13.422 18.578 1 98.44 180 SER B O 1
ATOM 4948 N N . GLU B 1 181 ? -10.32 12.109 19.844 1 97.81 181 GLU B N 1
ATOM 4949 C CA . GLU B 1 181 ? -11.102 12.383 21.047 1 97.81 181 GLU B CA 1
ATOM 4950 C C . GLU B 1 181 ? -10.898 13.82 21.531 1 97.81 181 GLU B C 1
ATOM 4952 O O . GLU B 1 181 ? -11.672 14.328 22.328 1 97.81 181 GLU B O 1
ATOM 4957 N N . VAL B 1 182 ? -9.906 14.492 20.984 1 97.81 182 VAL B N 1
ATOM 4958 C CA . VAL B 1 182 ? -9.586 15.867 21.375 1 97.81 182 VAL B CA 1
ATOM 4959 C C . VAL B 1 182 ? -10.508 16.828 20.625 1 97.81 182 VAL B C 1
ATOM 4961 O O . VAL B 1 182 ? -10.867 17.891 21.156 1 97.81 182 VAL B O 1
ATOM 4964 N N . THR B 1 183 ? -10.883 16.484 19.391 1 98.19 183 THR B N 1
ATOM 4965 C CA . THR B 1 183 ? -11.758 17.312 18.578 1 98.19 183 THR B CA 1
ATOM 4966 C C . THR B 1 183 ? -12.82 16.453 17.875 1 98.19 183 THR B C 1
ATOM 4968 O O . THR B 1 183 ? -12.828 16.359 16.656 1 98.19 183 THR B O 1
ATOM 4971 N N . PRO B 1 184 ? -13.797 15.977 18.578 1 98.44 184 PRO B N 1
ATOM 4972 C CA . PRO B 1 184 ? -14.703 14.93 18.109 1 98.44 184 PRO B CA 1
ATOM 4973 C C . PRO B 1 184 ? -15.93 15.484 17.391 1 98.44 184 PRO B C 1
ATOM 4975 O O . PRO B 1 184 ? -16.75 14.719 16.875 1 98.44 184 PRO B O 1
ATOM 4978 N N . LEU B 1 185 ? -16.109 16.766 17.234 1 98.5 185 LEU B N 1
ATOM 4979 C CA . LEU B 1 185 ? -17.438 17.312 17.047 1 98.5 185 LEU B CA 1
ATOM 4980 C C . LEU B 1 185 ? -17.766 17.469 15.555 1 98.5 185 LEU B C 1
ATOM 4982 O O . LEU B 1 185 ? -18.828 17.078 15.102 1 98.5 185 LEU B O 1
ATOM 4986 N N . SER B 1 186 ? -16.844 17.969 14.758 1 98 186 SER B N 1
ATOM 4987 C CA . SER B 1 186 ? -17.203 18.391 13.406 1 98 186 SER B CA 1
ATOM 4988 C C . SER B 1 186 ? -17.375 17.203 12.477 1 98 186 SER B C 1
ATOM 4990 O O . SER B 1 186 ? -18.062 17.281 11.469 1 98 186 SER B O 1
ATOM 4992 N N . ALA B 1 187 ? -16.766 16.062 12.75 1 98.44 187 ALA B N 1
ATOM 4993 C CA . ALA B 1 187 ? -16.984 14.867 11.945 1 98.44 187 ALA B CA 1
ATOM 4994 C C . ALA B 1 187 ? -18.438 14.438 11.961 1 98.44 187 ALA B C 1
ATOM 4996 O O . ALA B 1 187 ? -18.953 13.922 10.969 1 98.44 187 ALA B O 1
ATOM 4997 N N . LEU B 1 188 ? -19.094 14.633 13.109 1 98.75 188 LEU B N 1
ATOM 4998 C CA . LEU B 1 188 ? -20.516 14.312 13.227 1 98.75 188 LEU B CA 1
ATOM 4999 C C . LEU B 1 188 ? -21.344 15.164 12.281 1 98.75 188 LEU B C 1
ATOM 5001 O O . LEU B 1 188 ? -22.328 14.68 11.695 1 98.75 188 LEU B O 1
ATOM 5005 N N . LYS B 1 189 ? -20.953 16.438 12.133 1 98.56 189 LYS B N 1
ATOM 5006 C CA . LYS B 1 189 ? -21.641 17.328 11.211 1 98.56 189 LYS B CA 1
ATOM 5007 C C . LYS B 1 189 ? -21.484 16.859 9.766 1 98.56 189 LYS B C 1
ATOM 5009 O O . LYS B 1 189 ? -22.422 16.984 8.969 1 98.56 189 LYS B O 1
ATOM 5014 N N . LEU B 1 190 ? -20.297 16.312 9.422 1 98.88 190 LEU B N 1
ATOM 5015 C CA . LEU B 1 190 ? -20.094 15.773 8.078 1 98.88 190 LEU B CA 1
ATOM 5016 C C . LEU B 1 190 ? -21.047 14.617 7.816 1 98.88 190 LEU B C 1
ATOM 5018 O O . LEU B 1 190 ? -21.625 14.516 6.727 1 98.88 190 LEU B O 1
ATOM 5022 N N . ALA B 1 191 ? -21.219 13.75 8.797 1 98.88 191 ALA B N 1
ATOM 5023 C CA . ALA B 1 191 ? -22.141 12.625 8.648 1 98.88 191 ALA B CA 1
ATOM 5024 C C . ALA B 1 191 ? -23.562 13.102 8.422 1 98.88 191 ALA B C 1
ATOM 5026 O O . ALA B 1 191 ? -24.266 12.562 7.562 1 98.88 191 ALA B O 1
ATOM 5027 N N . GLU B 1 192 ? -23.969 14.117 9.148 1 98.44 192 GLU B N 1
ATOM 5028 C CA . GLU B 1 192 ? -25.281 14.711 8.969 1 98.44 192 GLU B CA 1
ATOM 5029 C C . GLU B 1 192 ? -25.453 15.266 7.555 1 98.44 192 GLU B C 1
ATOM 5031 O O . GLU B 1 192 ? -26.484 15.047 6.914 1 98.44 192 GLU B O 1
ATOM 5036 N N . ILE B 1 193 ? -24.469 15.977 7.137 1 98.81 193 ILE B N 1
ATOM 5037 C CA . ILE B 1 193 ? -24.5 16.641 5.84 1 98.81 193 ILE B CA 1
ATOM 5038 C C . ILE B 1 193 ? -24.562 15.602 4.723 1 98.81 193 ILE B C 1
ATOM 5040 O O . ILE B 1 193 ? -25.344 15.742 3.777 1 98.81 193 ILE B O 1
ATOM 5044 N N . LEU B 1 194 ? -23.75 14.531 4.82 1 98.94 194 LEU B N 1
ATOM 5045 C CA . LEU B 1 194 ? -23.781 13.461 3.83 1 98.94 194 LEU B CA 1
ATOM 5046 C C . LEU B 1 194 ? -25.156 12.789 3.797 1 98.94 194 LEU B C 1
ATOM 5048 O O . LEU B 1 194 ? -25.656 12.469 2.723 1 98.94 194 LEU B O 1
ATOM 5052 N N . THR B 1 195 ? -25.734 12.602 4.957 1 98.69 195 THR B N 1
ATOM 5053 C CA . THR B 1 195 ? -27.062 12.039 5.031 1 98.69 195 THR B CA 1
ATOM 5054 C C . THR B 1 195 ? -28.078 12.953 4.348 1 98.69 195 THR B C 1
ATOM 5056 O O . THR B 1 195 ? -28.906 12.492 3.562 1 98.69 195 THR B O 1
ATOM 5059 N N . GLU B 1 196 ? -28 14.242 4.648 1 98.62 196 GLU B N 1
ATOM 5060 C CA . GLU B 1 196 ? -28.859 15.234 4.027 1 98.62 196 GLU B CA 1
ATOM 5061 C C . GLU B 1 196 ? -28.688 15.258 2.512 1 98.62 196 GLU B C 1
ATOM 5063 O O . GLU B 1 196 ? -29.641 15.477 1.771 1 98.62 196 GLU B O 1
ATOM 5068 N N . ALA B 1 197 ? -27.5 14.977 2.037 1 98.81 197 ALA B N 1
ATOM 5069 C CA . ALA B 1 197 ? -27.172 15 0.615 1 98.81 197 ALA B CA 1
ATOM 5070 C C . ALA B 1 197 ? -27.703 13.75 -0.086 1 98.81 197 ALA B C 1
ATOM 5072 O O . ALA B 1 197 ? -27.672 13.656 -1.316 1 98.81 197 ALA B O 1
ATOM 5073 N N . GLY B 1 198 ? -28.125 12.75 0.664 1 98.62 198 GLY B N 1
ATOM 5074 C CA . GLY B 1 198 ? -28.734 11.578 0.06 1 98.62 198 GLY B CA 1
ATOM 5075 C C . GLY B 1 198 ? -27.906 10.32 0.24 1 98.62 198 GLY B C 1
ATOM 5076 O O . GLY B 1 198 ? -28.203 9.281 -0.37 1 98.62 198 GLY B O 1
ATOM 5077 N N . LEU B 1 199 ? -26.875 10.375 1.04 1 98.88 199 LEU B N 1
ATOM 5078 C CA . LEU B 1 199 ? -26.109 9.164 1.313 1 98.88 199 LEU B CA 1
ATOM 5079 C C . LEU B 1 199 ? -26.938 8.141 2.07 1 98.88 199 LEU B C 1
ATOM 5081 O O . LEU B 1 199 ? -27.547 8.469 3.1 1 98.88 199 LEU B O 1
ATOM 5085 N N . PRO B 1 200 ? -27 6.906 1.623 1 98.75 200 PRO B N 1
ATOM 5086 C CA . PRO B 1 200 ? -27.781 5.895 2.332 1 98.75 200 PRO B CA 1
ATOM 5087 C C . PRO B 1 200 ? -27.297 5.66 3.76 1 98.75 200 PRO B C 1
ATOM 5089 O O . PRO B 1 200 ? -26.094 5.73 4.023 1 98.75 200 PRO B O 1
ATOM 5092 N N . PRO B 1 201 ? -28.25 5.336 4.695 1 98.75 201 PRO B N 1
ATOM 5093 C CA . PRO B 1 201 ? -27.828 5.027 6.066 1 98.75 201 PRO B CA 1
ATOM 5094 C C . PRO B 1 201 ? -26.812 3.893 6.137 1 98.75 201 PRO B C 1
ATOM 5096 O O . PRO B 1 201 ? -26.938 2.898 5.418 1 98.75 201 PRO B O 1
ATOM 5099 N N . GLY B 1 202 ? -25.781 4.129 6.898 1 98.81 202 GLY B N 1
ATOM 5100 C CA . GLY B 1 202 ? -24.812 3.084 7.156 1 98.81 202 GLY B CA 1
ATOM 5101 C C . GLY B 1 202 ? -23.562 3.211 6.305 1 98.81 202 GLY B C 1
ATOM 5102 O O . GLY B 1 202 ? -22.531 2.6 6.602 1 98.81 202 GLY B O 1
ATOM 5103 N N . VAL B 1 203 ? -23.562 3.961 5.184 1 98.94 203 VAL B N 1
ATOM 5104 C CA . VAL B 1 203 ? -22.422 4.07 4.27 1 98.94 203 VAL B CA 1
ATOM 5105 C C . VAL B 1 203 ? -21.297 4.852 4.938 1 98.94 203 VAL B C 1
ATOM 5107 O O . VAL B 1 203 ? -20.125 4.559 4.727 1 98.94 203 VAL B O 1
ATOM 5110 N N . PHE B 1 204 ? -21.656 5.898 5.723 1 98.94 204 PHE B N 1
ATOM 5111 C CA . PHE B 1 204 ? -20.688 6.672 6.492 1 98.94 204 PHE B CA 1
ATOM 5112 C C . PHE B 1 204 ? -21.094 6.727 7.961 1 98.94 204 PHE B C 1
ATOM 5114 O O . PHE B 1 204 ? -22.156 7.238 8.305 1 98.94 204 PHE B O 1
ATOM 5121 N N . ASN B 1 205 ? -20.266 6.16 8.836 1 98.94 205 ASN B N 1
ATOM 5122 C CA . ASN B 1 205 ? -20.5 6.098 10.273 1 98.94 205 ASN B CA 1
ATOM 5123 C C . ASN B 1 205 ? -19.391 6.793 11.062 1 98.94 205 ASN B C 1
ATOM 5125 O O . ASN B 1 205 ? -18.219 6.699 10.703 1 98.94 205 ASN B O 1
ATOM 5129 N N . ILE B 1 206 ? -19.797 7.48 12.109 1 98.94 206 ILE B N 1
ATOM 5130 C CA . ILE B 1 206 ? -18.844 8.078 13.039 1 98.94 206 ILE B CA 1
ATOM 5131 C C . ILE B 1 206 ? -18.859 7.316 14.359 1 98.94 206 ILE B C 1
ATOM 5133 O O . ILE B 1 206 ? -19.906 7.18 14.992 1 98.94 206 ILE B O 1
ATOM 5137 N N . VAL B 1 207 ? -17.75 6.824 14.719 1 98.94 207 VAL B N 1
ATOM 5138 C CA . VAL B 1 207 ? -17.547 6.148 15.992 1 98.94 207 VAL B CA 1
ATOM 5139 C C . VAL B 1 207 ? -16.531 6.906 16.828 1 98.94 207 VAL B C 1
ATOM 5141 O O . VAL B 1 207 ? -15.383 7.082 16.406 1 98.94 207 VAL B O 1
ATOM 5144 N N . GLN B 1 208 ? -16.969 7.383 18.047 1 98.88 208 GLN B N 1
ATOM 5145 C CA . GLN B 1 208 ? -16.078 8.125 18.938 1 98.88 208 GLN B CA 1
ATOM 5146 C C . GLN B 1 208 ? -15.289 7.188 19.828 1 98.88 208 GLN B C 1
ATOM 5148 O O . GLN B 1 208 ? -15.766 6.102 20.188 1 98.88 208 GLN B O 1
ATOM 5153 N N . GLY B 1 209 ? -14.109 7.602 20.188 1 98.44 209 GLY B N 1
ATOM 5154 C CA . GLY B 1 209 ? -13.312 6.809 21.109 1 98.44 209 GLY B CA 1
ATOM 5155 C C . GLY B 1 209 ? -11.836 7.145 21.062 1 98.44 209 GLY B C 1
ATOM 5156 O O . GLY B 1 209 ? -11.414 8.016 20.297 1 98.44 209 GLY B O 1
ATOM 5157 N N . ALA B 1 210 ?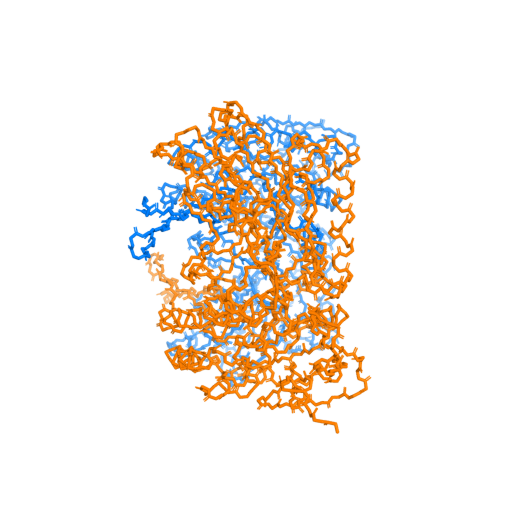 -11.07 6.48 21.938 1 97.25 210 ALA B N 1
ATOM 5158 C CA . ALA B 1 210 ? -9.617 6.668 22.016 1 97.25 210 ALA B CA 1
ATOM 5159 C C . ALA B 1 210 ? -8.883 5.52 21.328 1 97.25 210 ALA B C 1
ATOM 5161 O O . ALA B 1 210 ? -9.359 4.965 20.344 1 97.25 210 ALA B O 1
ATOM 5162 N N . GLY B 1 211 ? -7.691 5.316 21.719 1 96.81 211 GLY B N 1
ATOM 5163 C CA . GLY B 1 211 ? -6.809 4.352 21.078 1 96.81 211 GLY B CA 1
ATOM 5164 C C . GLY B 1 211 ? -7.363 2.939 21.078 1 96.81 211 GLY B C 1
ATOM 5165 O O . GLY B 1 211 ? -7.168 2.186 20.125 1 96.81 211 GLY B O 1
ATOM 5166 N N . ASP B 1 212 ? -8.023 2.562 22.125 1 97.44 212 ASP B N 1
ATOM 5167 C CA . ASP B 1 212 ? -8.57 1.215 22.25 1 97.44 212 ASP B CA 1
ATOM 5168 C C . ASP B 1 212 ? -9.641 0.963 21.188 1 97.44 212 ASP B C 1
ATOM 5170 O O . ASP B 1 212 ? -9.688 -0.113 20.594 1 97.44 212 ASP B O 1
ATOM 5174 N N . VAL B 1 213 ? -10.523 1.979 20.984 1 98.5 213 VAL B N 1
ATOM 5175 C CA . VAL B 1 213 ? -11.555 1.885 19.953 1 98.5 213 VAL B CA 1
ATOM 5176 C C . VAL B 1 213 ? -10.906 1.785 18.578 1 98.5 213 VAL B C 1
ATOM 5178 O O . VAL B 1 213 ? -11.305 0.96 17.75 1 98.5 213 VAL B O 1
ATOM 5181 N N . GLY B 1 214 ? -9.867 2.652 18.344 1 98.38 214 GLY B N 1
ATOM 5182 C CA . GLY B 1 214 ? -9.133 2.572 17.094 1 98.38 214 GLY B CA 1
ATOM 5183 C C . GLY B 1 214 ? -8.508 1.211 16.859 1 98.38 214 GLY B C 1
ATOM 5184 O O . GLY B 1 214 ? -8.562 0.687 15.734 1 98.38 214 GLY B O 1
ATOM 5185 N N . ALA B 1 215 ? -7.945 0.643 17.875 1 98 215 ALA B N 1
ATOM 5186 C CA . ALA B 1 215 ? -7.281 -0.654 17.766 1 98 215 ALA B CA 1
ATOM 5187 C C . ALA B 1 215 ? -8.289 -1.761 17.453 1 98 215 ALA B C 1
ATOM 5189 O O . ALA B 1 215 ? -8.023 -2.623 16.609 1 98 215 ALA B O 1
ATOM 5190 N N . GLU B 1 216 ? -9.406 -1.727 18.156 1 98.31 216 GLU B N 1
ATOM 5191 C CA . GLU B 1 216 ? -10.445 -2.73 17.922 1 98.31 216 GLU B CA 1
ATOM 5192 C C . GLU B 1 216 ? -10.969 -2.664 16.5 1 98.31 216 GLU B C 1
ATOM 5194 O O . GLU B 1 216 ? -11.125 -3.695 15.844 1 98.31 216 GLU B O 1
ATOM 5199 N N . LEU B 1 217 ? -11.211 -1.482 16.016 1 98.69 217 LEU B N 1
ATOM 5200 C CA . LEU B 1 217 ? -11.703 -1.298 14.656 1 98.69 217 LEU B CA 1
ATOM 5201 C C . LEU B 1 217 ? -10.656 -1.732 13.633 1 98.69 217 LEU B C 1
ATOM 5203 O O . LEU B 1 217 ? -10.977 -2.443 12.68 1 98.69 217 LEU B O 1
ATOM 5207 N N . ALA B 1 218 ? -9.398 -1.378 13.844 1 98.38 218 ALA B N 1
ATOM 5208 C CA . ALA B 1 218 ? -8.336 -1.596 12.867 1 98.38 218 ALA B CA 1
ATOM 5209 C C . ALA B 1 218 ? -8.047 -3.084 12.695 1 98.38 218 ALA B C 1
ATOM 5211 O O . ALA B 1 218 ? -7.492 -3.502 11.68 1 98.38 218 ALA B O 1
ATOM 5212 N N . THR B 1 219 ? -8.383 -3.869 13.664 1 97.75 219 THR B N 1
ATOM 5213 C CA . THR B 1 219 ? -8.047 -5.289 13.609 1 97.75 219 THR B CA 1
ATOM 5214 C C . THR B 1 219 ? -9.289 -6.133 13.359 1 97.75 219 THR B C 1
ATOM 5216 O O . THR B 1 219 ? -9.203 -7.359 13.258 1 97.75 219 THR B O 1
ATOM 5219 N N . HIS B 1 220 ? -10.438 -5.5 13.305 1 98.06 220 HIS B N 1
ATOM 5220 C CA . HIS B 1 220 ? -11.672 -6.238 13.078 1 98.06 220 HIS B CA 1
ATOM 5221 C C . HIS B 1 220 ? -11.672 -6.906 11.711 1 98.06 220 HIS B C 1
ATOM 5223 O O . HIS B 1 220 ? -11.32 -6.277 10.711 1 98.06 220 HIS B O 1
ATOM 5229 N N . PRO B 1 221 ? -12.133 -8.117 11.578 1 96 221 PRO B N 1
ATOM 5230 C CA . PRO B 1 221 ? -12.039 -8.859 10.312 1 96 221 PRO B CA 1
ATOM 5231 C C . PRO B 1 221 ? -12.906 -8.258 9.211 1 96 221 PRO B C 1
ATOM 5233 O O . PRO B 1 221 ? -12.664 -8.492 8.031 1 96 221 PRO B O 1
ATOM 5236 N N . ALA B 1 222 ? -13.898 -7.457 9.602 1 97.38 222 ALA B N 1
ATOM 5237 C CA . ALA B 1 222 ? -14.82 -6.895 8.617 1 97.38 222 ALA B CA 1
ATOM 5238 C C . ALA B 1 222 ? -14.234 -5.641 7.969 1 97.38 222 ALA B C 1
ATOM 5240 O O . ALA B 1 222 ? -14.766 -5.148 6.969 1 97.38 222 ALA B O 1
ATOM 5241 N N . ILE B 1 223 ? -13.164 -5.121 8.562 1 98.56 223 ILE B N 1
ATOM 5242 C CA . ILE B 1 223 ? -12.531 -3.928 8.016 1 98.56 223 ILE B CA 1
ATOM 5243 C C . ILE B 1 223 ? -11.57 -4.32 6.891 1 98.56 223 ILE B C 1
ATOM 5245 O O . ILE B 1 223 ? -10.688 -5.152 7.086 1 98.56 223 ILE B O 1
ATOM 5249 N N . ALA B 1 224 ? -11.797 -3.645 5.785 1 98.06 224 ALA B N 1
ATOM 5250 C CA . ALA B 1 224 ? -11.055 -4.039 4.59 1 98.06 224 ALA B CA 1
ATOM 5251 C C . ALA B 1 224 ? -9.805 -3.176 4.414 1 98.06 224 ALA B C 1
ATOM 5253 O O . ALA B 1 224 ? -8.867 -3.568 3.717 1 98.06 224 ALA B O 1
ATOM 5254 N N . LYS B 1 225 ? -9.781 -2.031 5.008 1 98.38 225 LYS B N 1
ATOM 5255 C CA . LYS B 1 225 ? -8.695 -1.068 4.852 1 98.38 225 LYS B CA 1
ATOM 5256 C C . LYS B 1 225 ? -8.672 -0.076 6.012 1 98.38 225 LYS B C 1
ATOM 5258 O O . LYS B 1 225 ? -9.727 0.284 6.547 1 98.38 225 LYS B O 1
ATOM 5263 N N . VAL B 1 226 ? -7.453 0.407 6.312 1 98.81 226 VAL B N 1
ATOM 5264 C CA . VAL B 1 226 ? -7.309 1.409 7.363 1 98.81 226 VAL B CA 1
ATOM 5265 C C . VAL B 1 226 ? -6.551 2.619 6.824 1 98.81 226 VAL B C 1
ATOM 5267 O O . VAL B 1 226 ? -5.488 2.471 6.211 1 98.81 226 VAL B O 1
ATOM 5270 N N . SER B 1 227 ? -7.086 3.787 6.934 1 98.88 227 SER B N 1
ATOM 5271 C CA . SER B 1 227 ? -6.422 5.059 6.652 1 98.88 227 SER B CA 1
ATOM 5272 C C . SER B 1 227 ? -6.285 5.898 7.918 1 98.88 227 SER B C 1
ATOM 5274 O O . SER B 1 227 ? -7.266 6.121 8.633 1 98.88 227 SER B O 1
ATOM 5276 N N . LEU B 1 228 ? -5.07 6.332 8.219 1 98.75 228 LEU B N 1
ATOM 5277 C CA . LEU B 1 228 ? -4.84 7.066 9.461 1 98.75 228 LEU B CA 1
ATOM 5278 C C . LEU B 1 228 ? -4 8.312 9.203 1 98.75 228 LEU B C 1
ATOM 5280 O O . LEU B 1 228 ? -3.039 8.273 8.438 1 98.75 228 LEU B O 1
ATOM 5284 N N . THR B 1 229 ? -4.391 9.391 9.719 1 98.69 229 THR B N 1
ATOM 5285 C CA . THR B 1 229 ? -3.566 10.586 9.891 1 98.69 229 THR B CA 1
ATOM 5286 C C . THR B 1 229 ? -3.182 10.766 11.359 1 98.69 229 THR B C 1
ATOM 5288 O O . THR B 1 229 ? -4.051 10.805 12.227 1 98.69 229 THR B O 1
ATOM 5291 N N . GLY B 1 230 ? -1.901 10.812 11.641 1 97.31 230 GLY B N 1
ATOM 5292 C CA . GLY B 1 230 ? -1.476 10.945 13.023 1 97.31 230 GLY B CA 1
ATOM 5293 C C . GLY B 1 230 ? 0.03 10.867 13.195 1 97.31 230 GLY B C 1
ATOM 5294 O O . GLY B 1 230 ? 0.781 11.164 12.266 1 97.31 230 GLY B O 1
ATOM 5295 N N . SER B 1 231 ? 0.485 10.539 14.406 1 96.31 231 SER B N 1
ATOM 5296 C CA . SER B 1 231 ? 1.91 10.453 14.711 1 96.31 231 SER B CA 1
ATOM 5297 C C . SER B 1 231 ? 2.523 9.188 14.125 1 96.31 231 SER B C 1
ATOM 5299 O O . SER B 1 231 ? 1.814 8.219 13.852 1 96.31 231 SER B O 1
ATOM 5301 N N . VAL B 1 232 ? 3.82 9.18 13.969 1 96 232 VAL B N 1
ATOM 5302 C CA . VAL B 1 232 ? 4.551 8.023 13.445 1 96 232 VAL B CA 1
ATOM 5303 C C . VAL B 1 232 ? 4.359 6.828 14.375 1 96 232 VAL B C 1
ATOM 5305 O O . VAL B 1 232 ? 4.086 5.719 13.914 1 96 232 VAL B O 1
ATOM 5308 N N . LYS B 1 233 ? 4.453 7.062 15.648 1 96 233 LYS B N 1
ATOM 5309 C CA . LYS B 1 233 ? 4.34 5.98 16.625 1 96 233 LYS B CA 1
ATOM 5310 C C . LYS B 1 233 ? 2.975 5.301 16.531 1 96 233 LYS B C 1
ATOM 5312 O O . LYS B 1 233 ? 2.891 4.074 16.438 1 96 233 LYS B O 1
ATOM 5317 N N . THR B 1 234 ? 1.948 6.121 16.547 1 96.56 234 THR B N 1
ATOM 5318 C CA . THR B 1 234 ? 0.594 5.586 16.469 1 96.56 234 THR B CA 1
ATOM 5319 C C . THR B 1 234 ? 0.359 4.93 15.102 1 96.56 234 THR B C 1
ATOM 5321 O O . THR B 1 234 ? -0.193 3.832 15.031 1 96.56 234 THR B O 1
ATOM 5324 N N . GLY B 1 235 ? 0.784 5.621 14.055 1 97.62 235 GLY B N 1
ATOM 5325 C CA . GLY B 1 235 ? 0.63 5.078 12.719 1 97.62 235 GLY B CA 1
ATOM 5326 C C . GLY B 1 235 ? 1.299 3.727 12.539 1 97.62 235 GLY B C 1
ATOM 5327 O O . GLY B 1 235 ? 0.711 2.809 11.961 1 97.62 235 GLY B O 1
ATOM 5328 N N . ALA B 1 236 ? 2.496 3.596 13.031 1 97.38 236 ALA B N 1
ATOM 5329 C CA . ALA B 1 236 ? 3.246 2.348 12.922 1 97.38 236 ALA B CA 1
ATOM 5330 C C . ALA B 1 236 ? 2.533 1.213 13.648 1 97.38 236 ALA B C 1
ATOM 5332 O O . ALA B 1 236 ? 2.445 0.096 13.133 1 97.38 236 ALA B O 1
ATOM 5333 N N . ARG B 1 237 ? 2.037 1.51 14.797 1 97.69 237 ARG B N 1
ATOM 5334 C CA . ARG B 1 237 ? 1.332 0.512 15.594 1 97.69 237 ARG B CA 1
ATOM 5335 C C . ARG B 1 237 ? 0.063 0.044 14.883 1 97.69 237 ARG B C 1
ATOM 5337 O O . ARG B 1 237 ? -0.191 -1.158 14.789 1 97.69 237 ARG B O 1
ATOM 5344 N N . VAL B 1 238 ? -0.708 1.018 14.438 1 98.12 238 VAL B N 1
ATOM 5345 C CA . VAL B 1 238 ? -1.979 0.709 13.789 1 98.12 238 VAL B CA 1
ATOM 5346 C C . VAL B 1 238 ? -1.724 -0.031 12.477 1 98.12 238 VAL B C 1
ATOM 5348 O O . VAL B 1 238 ? -2.395 -1.021 12.172 1 98.12 238 VAL B O 1
ATOM 5351 N N . ALA B 1 239 ? -0.771 0.445 11.727 1 98 239 ALA B N 1
ATOM 5352 C CA . ALA B 1 239 ? -0.445 -0.177 10.445 1 98 239 ALA B CA 1
ATOM 5353 C C . ALA B 1 239 ? 0.024 -1.616 10.641 1 98 239 ALA B C 1
ATOM 5355 O O . ALA B 1 239 ? -0.397 -2.516 9.906 1 98 239 ALA B O 1
ATOM 5356 N N . SER B 1 240 ? 0.944 -1.813 11.586 1 98.06 240 SER B N 1
ATOM 5357 C CA . SER B 1 240 ? 1.448 -3.15 11.883 1 98.06 240 SER B CA 1
ATOM 5358 C C . SER B 1 240 ? 0.315 -4.094 12.273 1 98.06 240 SER B C 1
ATOM 5360 O O . SER B 1 240 ? 0.256 -5.23 11.805 1 98.06 240 SER B O 1
ATOM 5362 N N . ALA B 1 241 ? -0.572 -3.615 13.094 1 97.81 241 ALA B N 1
ATOM 5363 C CA . ALA B 1 241 ? -1.702 -4.426 13.547 1 97.81 241 ALA B CA 1
ATOM 5364 C C . ALA B 1 241 ? -2.631 -4.762 12.383 1 97.81 241 ALA B C 1
ATOM 5366 O O . ALA B 1 241 ? -3.109 -5.895 12.266 1 97.81 241 ALA B O 1
ATOM 5367 N N . ALA B 1 242 ? -2.941 -3.76 11.562 1 97.62 242 ALA B N 1
ATOM 5368 C CA . ALA B 1 242 ? -3.797 -3.977 10.398 1 97.62 242 ALA B CA 1
ATOM 5369 C C . ALA B 1 242 ? -3.182 -5 9.445 1 97.62 242 ALA B C 1
ATOM 5371 O O . ALA B 1 242 ? -3.877 -5.887 8.945 1 97.62 242 ALA B O 1
ATOM 5372 N N . MET B 1 243 ? -1.885 -4.926 9.227 1 96.5 243 MET B N 1
ATOM 5373 C CA . MET B 1 243 ? -1.186 -5.77 8.258 1 96.5 243 MET B CA 1
ATOM 5374 C C . MET B 1 243 ? -1.144 -7.219 8.734 1 96.5 243 MET B C 1
ATOM 5376 O O . MET B 1 243 ? -1.082 -8.141 7.918 1 96.5 243 MET B O 1
ATOM 5380 N N . ALA B 1 244 ? -1.188 -7.426 10.039 1 96.44 244 ALA B N 1
ATOM 5381 C CA . ALA B 1 244 ? -1.259 -8.789 10.562 1 96.44 244 ALA B CA 1
ATOM 5382 C C . ALA B 1 244 ? -2.48 -9.523 10.016 1 96.44 244 ALA B C 1
ATOM 5384 O O . ALA B 1 244 ? -2.475 -10.75 9.898 1 96.44 244 ALA B O 1
ATOM 5385 N N . GLY B 1 245 ? -3.498 -8.781 9.664 1 96.25 245 GLY B N 1
ATOM 5386 C CA . GLY B 1 245 ? -4.688 -9.336 9.039 1 96.25 245 GLY B CA 1
ATOM 5387 C C . GLY B 1 245 ? -4.73 -9.125 7.535 1 96.25 245 GLY B C 1
ATOM 5388 O O . GLY B 1 245 ? -5.789 -9.258 6.914 1 96.25 245 GLY B O 1
ATOM 5389 N N . ILE B 1 246 ? -3.645 -8.688 6.945 1 97 246 ILE B N 1
ATOM 5390 C CA . ILE B 1 246 ? -3.482 -8.438 5.516 1 97 246 ILE B CA 1
ATOM 5391 C C . ILE B 1 246 ? -4.465 -7.355 5.066 1 97 246 ILE B C 1
ATOM 5393 O O . ILE B 1 246 ? -5.148 -7.516 4.051 1 97 246 ILE B O 1
ATOM 5397 N N . ARG B 1 247 ? -4.555 -6.316 5.777 1 96.56 247 ARG B N 1
ATOM 5398 C CA . ARG B 1 247 ? -5.363 -5.152 5.426 1 96.56 247 ARG B CA 1
ATOM 5399 C C . ARG B 1 247 ? -4.492 -4.008 4.926 1 96.56 247 ARG B C 1
ATOM 5401 O O . ARG B 1 247 ? -3.631 -3.512 5.652 1 96.56 247 ARG B O 1
ATOM 5408 N N . PRO B 1 248 ? -4.746 -3.578 3.707 1 97.44 248 PRO B N 1
ATOM 5409 C CA . PRO B 1 248 ? -3.957 -2.445 3.221 1 97.44 248 PRO B CA 1
ATOM 5410 C C . PRO B 1 248 ? -4.18 -1.176 4.039 1 97.44 248 PRO B C 1
ATOM 5412 O O . PRO B 1 248 ? -5.238 -1.008 4.648 1 97.44 248 PRO B O 1
ATOM 5415 N N . VAL B 1 249 ? -3.133 -0.255 4 1 98.31 249 VAL B N 1
ATOM 5416 C CA . VAL B 1 249 ? -3.205 0.94 4.832 1 98.31 249 VAL B CA 1
ATOM 5417 C C . VAL B 1 249 ? -2.793 2.164 4.02 1 98.31 249 VAL B C 1
ATOM 5419 O O . VAL B 1 249 ? -2.076 2.041 3.021 1 98.31 249 VAL B O 1
ATOM 5422 N N . THR B 1 250 ? -3.291 3.33 4.309 1 98.56 250 THR B N 1
ATOM 5423 C CA . THR B 1 250 ? -2.791 4.66 3.98 1 98.56 250 THR B CA 1
ATOM 5424 C C . THR B 1 250 ? -2.457 5.441 5.25 1 98.56 250 THR B C 1
ATOM 5426 O O . THR B 1 250 ? -3.316 5.625 6.113 1 98.56 250 THR B O 1
ATOM 5429 N N . MET B 1 251 ? -1.188 5.832 5.324 1 98.44 251 MET B N 1
ATOM 5430 C CA . MET B 1 251 ? -0.702 6.484 6.539 1 98.44 251 MET B CA 1
ATOM 5431 C C . MET B 1 251 ? -0.167 7.879 6.23 1 98.44 251 MET B C 1
ATOM 5433 O O . MET B 1 251 ? 0.789 8.023 5.469 1 98.44 251 MET B O 1
ATOM 5437 N N . GLU B 1 252 ? -0.839 8.875 6.684 1 98.31 252 GLU B N 1
ATOM 5438 C CA . GLU B 1 252 ? -0.328 10.242 6.695 1 98.31 252 GLU B CA 1
ATOM 5439 C C . GLU B 1 252 ? 0.217 10.617 8.07 1 98.31 252 GLU B C 1
ATOM 5441 O O . GLU B 1 252 ? -0.549 10.812 9.016 1 98.31 252 GLU B O 1
ATOM 5446 N N . LEU B 1 253 ? 1.533 10.758 8.125 1 97.94 253 LEU B N 1
ATOM 5447 C CA . LEU B 1 253 ? 2.152 10.836 9.445 1 97.94 253 LEU B CA 1
ATOM 5448 C C . LEU B 1 253 ? 2.963 12.125 9.586 1 97.94 253 LEU B C 1
ATOM 5450 O O . LEU B 1 253 ? 2.809 13.047 8.789 1 97.94 253 LEU B O 1
ATOM 5454 N N . GLY B 1 254 ? 3.682 12.25 10.648 1 95.62 254 GLY B N 1
ATOM 5455 C CA . GLY B 1 254 ? 4.336 13.5 11.016 1 95.62 254 GLY B CA 1
ATOM 5456 C C . GLY B 1 254 ? 5.457 13.883 10.07 1 95.62 254 GLY B C 1
ATOM 5457 O O . GLY B 1 254 ? 5.719 13.18 9.086 1 95.62 254 GLY B O 1
ATOM 5458 N N . GLY B 1 255 ? 5.992 15.062 10.328 1 95.81 255 GLY B N 1
ATOM 5459 C CA . GLY B 1 255 ? 7.059 15.594 9.5 1 95.81 255 GLY B CA 1
ATOM 5460 C C . GLY B 1 255 ? 7.988 16.531 10.25 1 95.81 255 GLY B C 1
ATOM 5461 O O . GLY B 1 255 ? 7.695 16.938 11.375 1 95.81 255 GLY B O 1
ATOM 5462 N N . LYS B 1 256 ? 9.133 16.781 9.703 1 97.81 256 LYS B N 1
ATOM 5463 C CA . LYS B 1 256 ? 10.109 17.812 10.078 1 97.81 256 LYS B CA 1
ATOM 5464 C C . LYS B 1 256 ? 10.672 18.516 8.844 1 97.81 256 LYS B C 1
ATOM 5466 O O . LYS B 1 256 ? 11.859 18.391 8.547 1 97.81 256 LYS B O 1
ATOM 5471 N N . SER B 1 257 ? 9.805 19.25 8.227 1 98.44 257 SER B N 1
ATOM 5472 C CA . SER B 1 257 ? 10 19.719 6.859 1 98.44 257 SER B CA 1
ATOM 5473 C C . SER B 1 257 ? 11 20.875 6.809 1 98.44 257 SER B C 1
ATOM 5475 O O . SER B 1 257 ? 11.055 21.703 7.719 1 98.44 257 SER B O 1
ATOM 5477 N N . ALA B 1 258 ? 11.742 20.938 5.723 1 98.75 258 ALA B N 1
ATOM 5478 C CA . ALA B 1 258 ? 12.703 22.016 5.469 1 98.75 258 ALA B CA 1
ATOM 5479 C C . ALA B 1 258 ? 12.086 23.109 4.586 1 98.75 258 ALA B C 1
ATOM 5481 O O . ALA B 1 258 ? 11.367 22.797 3.629 1 98.75 258 ALA B O 1
ATOM 5482 N N . LEU B 1 259 ? 12.25 24.297 4.977 1 98.88 259 LEU B N 1
ATOM 5483 C CA . LEU B 1 259 ? 12 25.469 4.137 1 98.88 259 LEU B CA 1
ATOM 5484 C C . LEU B 1 259 ? 13.305 26.172 3.783 1 98.88 259 LEU B C 1
ATOM 5486 O O . LEU B 1 259 ? 13.961 26.75 4.656 1 98.88 259 LEU B O 1
ATOM 5490 N N . ILE B 1 260 ? 13.68 26.109 2.547 1 98.94 260 ILE B N 1
ATOM 5491 C CA . ILE B 1 260 ? 14.984 26.609 2.115 1 98.94 260 ILE B CA 1
ATOM 5492 C C . ILE B 1 260 ? 14.812 27.938 1.389 1 98.94 260 ILE B C 1
ATOM 5494 O O . ILE B 1 260 ? 14.086 28.016 0.394 1 98.94 260 ILE B O 1
ATOM 5498 N N . VAL B 1 261 ? 15.547 28.984 1.843 1 98.81 261 VAL B N 1
ATOM 5499 C CA . VAL B 1 261 ? 15.461 30.328 1.259 1 98.81 261 VAL B CA 1
ATOM 5500 C C . VAL B 1 261 ? 16.828 30.734 0.713 1 98.81 261 VAL B C 1
ATOM 5502 O O . VAL B 1 261 ? 17.797 30.875 1.472 1 98.81 261 VAL B O 1
ATOM 5505 N N . PHE B 1 262 ? 16.891 30.953 -0.565 1 98.56 262 PHE B N 1
ATOM 5506 C CA . PHE B 1 262 ? 18.141 31.328 -1.211 1 98.56 262 PHE B CA 1
ATOM 5507 C C . PHE B 1 262 ? 18.312 32.844 -1.238 1 98.56 262 PHE B C 1
ATOM 5509 O O . PHE B 1 262 ? 17.344 33.594 -1.051 1 98.56 262 PHE B O 1
ATOM 5516 N N . ASP B 1 263 ? 19.5 33.312 -1.62 1 98.12 263 ASP B N 1
ATOM 5517 C CA . ASP B 1 263 ? 19.875 34.719 -1.625 1 98.12 263 ASP B CA 1
ATOM 5518 C C . ASP B 1 263 ? 19.031 35.5 -2.619 1 98.12 263 ASP B C 1
ATOM 5520 O O . ASP B 1 263 ? 18.766 36.688 -2.41 1 98.12 263 ASP B O 1
ATOM 5524 N N . ASP B 1 264 ? 18.609 34.844 -3.627 1 97.31 264 ASP B N 1
ATOM 5525 C CA . ASP B 1 264 ? 17.922 35.562 -4.703 1 97.31 264 ASP B CA 1
ATOM 5526 C C . ASP B 1 264 ? 16.406 35.531 -4.484 1 97.31 264 ASP B C 1
ATOM 5528 O O . ASP B 1 264 ? 15.648 36.031 -5.324 1 97.31 264 ASP B O 1
ATOM 5532 N N . ALA B 1 265 ? 15.945 34.969 -3.318 1 97.62 265 ALA B N 1
ATOM 5533 C CA . ALA B 1 265 ? 14.516 34.875 -3.037 1 97.62 265 ALA B CA 1
ATOM 5534 C C . ALA B 1 265 ? 13.922 36.25 -2.797 1 97.62 265 ALA B C 1
ATOM 5536 O O . ALA B 1 265 ? 14.617 37.188 -2.373 1 97.62 265 ALA B O 1
ATOM 5537 N N . ASP B 1 266 ? 12.633 36.406 -3.139 1 97.12 266 ASP B N 1
ATOM 5538 C CA . ASP B 1 266 ? 11.875 37.562 -2.682 1 97.12 266 ASP B CA 1
ATOM 5539 C C . ASP B 1 266 ? 11.656 37.5 -1.17 1 97.12 266 ASP B C 1
ATOM 5541 O O . ASP B 1 266 ? 10.969 36.625 -0.662 1 97.12 266 ASP B O 1
ATOM 5545 N N . VAL B 1 267 ? 12.203 38.438 -0.511 1 97.69 267 VAL B N 1
ATOM 5546 C CA . VAL B 1 267 ? 12.227 38.406 0.948 1 97.69 267 VAL B CA 1
ATOM 5547 C C . VAL B 1 267 ? 10.797 38.438 1.489 1 97.69 267 VAL B C 1
ATOM 5549 O O . VAL B 1 267 ? 10.477 37.688 2.412 1 97.69 267 VAL B O 1
ATOM 5552 N N . GLU B 1 268 ? 9.938 39.25 0.912 1 97.19 268 GLU B N 1
ATOM 5553 C CA . GLU B 1 268 ? 8.562 39.344 1.394 1 97.19 268 GLU B CA 1
ATOM 5554 C C . GLU B 1 268 ? 7.824 38.031 1.213 1 97.19 268 GLU B C 1
ATOM 5556 O O . GLU B 1 268 ? 7.137 37.562 2.125 1 97.19 268 GLU B O 1
ATOM 5561 N N . ALA B 1 269 ? 7.98 37.469 0.075 1 97.12 269 ALA B N 1
ATOM 5562 C CA . ALA B 1 269 ? 7.324 36.188 -0.215 1 97.12 269 ALA B CA 1
ATOM 5563 C C . ALA B 1 269 ? 7.859 35.062 0.686 1 97.12 269 ALA B C 1
ATOM 5565 O O . ALA B 1 269 ? 7.09 34.25 1.184 1 97.12 269 ALA B O 1
ATOM 5566 N N . ALA B 1 270 ? 9.141 35.062 0.827 1 98.12 270 ALA B N 1
ATOM 5567 C CA . ALA B 1 270 ? 9.781 34.031 1.649 1 98.12 270 ALA B CA 1
ATOM 5568 C C . ALA B 1 270 ? 9.328 34.125 3.104 1 98.12 270 ALA B C 1
ATOM 5570 O O . ALA B 1 270 ? 9.047 33.125 3.746 1 98.12 270 ALA B O 1
ATOM 5571 N N . VAL B 1 271 ? 9.273 35.375 3.609 1 98.19 271 VAL B N 1
ATOM 5572 C CA . VAL B 1 271 ? 8.828 35.594 4.984 1 98.19 271 VAL B CA 1
ATOM 5573 C C . VAL B 1 271 ? 7.371 35.188 5.129 1 98.19 271 VAL B C 1
ATOM 5575 O O . VAL B 1 271 ? 6.992 34.531 6.117 1 98.19 271 VAL B O 1
ATOM 5578 N N . SER B 1 272 ? 6.586 35.562 4.148 1 97.25 272 SER B N 1
ATOM 5579 C CA . SER B 1 272 ? 5.191 35.125 4.16 1 97.25 272 SER B CA 1
ATOM 5580 C C . SER B 1 272 ? 5.078 33.594 4.199 1 97.25 272 SER B C 1
ATOM 5582 O O . SER B 1 272 ? 4.285 33.062 4.969 1 97.25 272 SER B O 1
ATOM 5584 N N . GLY B 1 273 ? 5.852 32.969 3.357 1 97.31 273 GLY B N 1
ATOM 5585 C CA . GLY B 1 273 ? 5.871 31.531 3.35 1 97.31 273 GLY B CA 1
ATOM 5586 C C . GLY B 1 273 ? 6.305 30.922 4.676 1 97.31 273 GLY B C 1
ATOM 5587 O O . GLY B 1 273 ? 5.734 29.938 5.133 1 97.31 273 GLY B O 1
ATOM 5588 N N . ALA B 1 274 ? 7.281 31.453 5.27 1 98.31 274 ALA B N 1
ATOM 5589 C CA . ALA B 1 274 ? 7.789 30.969 6.551 1 98.31 274 ALA B CA 1
ATOM 5590 C C . ALA B 1 274 ? 6.742 31.125 7.652 1 98.31 274 ALA B C 1
ATOM 5592 O O . ALA B 1 274 ? 6.602 30.25 8.516 1 98.31 274 ALA B O 1
ATOM 5593 N N . ILE B 1 275 ? 6.059 32.281 7.652 1 97.44 275 ILE B N 1
ATOM 5594 C CA . ILE B 1 275 ? 5.02 32.531 8.648 1 97.44 275 ILE B CA 1
ATOM 5595 C C . ILE B 1 275 ? 3.875 31.531 8.461 1 97.44 275 ILE B C 1
ATOM 5597 O O . ILE B 1 275 ? 3.418 30.906 9.414 1 97.44 275 ILE B O 1
ATOM 5601 N N . LEU B 1 276 ? 3.492 31.328 7.238 1 95.56 276 LEU B N 1
ATOM 5602 C CA . LEU B 1 276 ? 2.459 30.344 6.914 1 95.56 276 LEU B CA 1
ATOM 5603 C C . LEU B 1 276 ? 2.908 28.938 7.289 1 95.56 276 LEU B C 1
ATOM 5605 O O . LEU B 1 276 ? 2.111 28.141 7.785 1 95.56 276 LEU B O 1
ATOM 5609 N N . GLY B 1 277 ? 4.133 28.688 7.082 1 97.12 277 GLY B N 1
ATOM 5610 C CA . GLY B 1 277 ? 4.695 27.359 7.289 1 97.12 277 GLY B CA 1
ATOM 5611 C C . GLY B 1 277 ? 5.105 27.109 8.727 1 97.12 277 GLY B C 1
ATOM 5612 O O . GLY B 1 277 ? 5.719 26.078 9.031 1 97.12 277 GLY B O 1
ATOM 5613 N N . ASN B 1 278 ? 4.812 28 9.68 1 97.75 278 ASN B N 1
ATOM 5614 C CA . ASN B 1 278 ? 5.258 27.797 11.055 1 97.75 278 ASN B CA 1
ATOM 5615 C C . ASN B 1 278 ? 4.199 28.219 12.062 1 97.75 278 ASN B C 1
ATOM 5617 O O . ASN B 1 278 ? 4.082 27.641 13.133 1 97.75 278 ASN B O 1
ATOM 5621 N N . PHE B 1 279 ? 3.396 29.234 11.719 1 97.56 279 PHE B N 1
ATOM 5622 C CA . PHE B 1 279 ? 2.607 29.844 12.781 1 97.56 279 PHE B CA 1
ATOM 5623 C C . PHE B 1 279 ? 1.118 29.75 12.477 1 97.56 279 PHE B C 1
ATOM 5625 O O . PHE B 1 279 ? 0.281 29.969 13.359 1 97.56 279 PHE B O 1
ATOM 5632 N N . TYR B 1 280 ? 0.804 29.438 11.141 1 95.25 280 TYR B N 1
ATOM 5633 C CA . TYR B 1 280 ? -0.587 29.141 10.82 1 95.25 280 TYR B CA 1
ATOM 5634 C C . TYR B 1 280 ? -1.1 27.984 11.68 1 95.25 280 TYR B C 1
ATOM 5636 O O . TYR B 1 280 ? -0.378 27.016 11.93 1 95.25 280 TYR B O 1
ATOM 5644 N N . SER B 1 281 ? -2.32 28.125 12.281 1 97 281 SER B N 1
ATOM 5645 C CA . SER B 1 281 ? -2.912 27.156 13.195 1 97 281 SER B CA 1
ATOM 5646 C C . SER B 1 281 ? -2.041 26.953 14.43 1 97 281 SER B C 1
ATOM 5648 O O . SER B 1 281 ? -1.926 25.828 14.938 1 97 281 SER B O 1
ATOM 5650 N N . ALA B 1 282 ? -1.37 28.031 14.805 1 97.69 282 ALA B N 1
ATOM 5651 C CA . ALA B 1 282 ? -0.441 28.016 15.938 1 97.69 282 ALA B CA 1
ATOM 5652 C C . ALA B 1 282 ? 0.604 26.922 15.766 1 97.69 282 ALA B C 1
ATOM 5654 O O . ALA B 1 282 ? 0.973 26.25 16.734 1 97.69 282 ALA B O 1
ATOM 5655 N N . GLY B 1 283 ? 0.971 26.656 14.562 1 98.06 283 GLY B N 1
ATOM 5656 C CA . GLY B 1 283 ? 2.051 25.734 14.25 1 98.06 283 GLY B CA 1
ATOM 5657 C C . GLY B 1 283 ? 1.619 24.281 14.273 1 98.06 283 GLY B C 1
ATOM 5658 O O . GLY B 1 283 ? 2.447 23.375 14.133 1 98.06 283 GLY B O 1
ATOM 5659 N N . GLN B 1 284 ? 0.339 24.016 14.406 1 98.12 284 GLN B N 1
ATOM 5660 C CA . GLN B 1 284 ? -0.16 22.656 14.547 1 98.12 284 GLN B CA 1
ATOM 5661 C C . GLN B 1 284 ? -0.571 22.078 13.195 1 98.12 284 GLN B C 1
ATOM 5663 O O . GLN B 1 284 ? -1.715 21.641 13.016 1 98.12 284 GLN B O 1
ATOM 5668 N N . ILE B 1 285 ? 0.38 22.031 12.258 1 97.69 285 ILE B N 1
ATOM 5669 C CA . ILE B 1 285 ? 0.239 21.469 10.922 1 97.69 285 ILE B CA 1
ATOM 5670 C C . ILE B 1 285 ? 1.39 20.5 10.633 1 97.69 285 ILE B C 1
ATOM 5672 O O . ILE B 1 285 ? 2.559 20.859 10.805 1 97.69 285 ILE B O 1
ATOM 5676 N N . CYS B 1 286 ? 1.087 19.359 10.188 1 96.5 286 CYS B N 1
ATOM 5677 C CA . CYS B 1 286 ? 2.074 18.297 10.031 1 96.5 286 CYS B CA 1
ATOM 5678 C C . CYS B 1 286 ? 3.117 18.672 8.984 1 96.5 286 CYS B C 1
ATOM 5680 O O . CYS B 1 286 ? 4.293 18.328 9.117 1 96.5 286 CYS B O 1
ATOM 5682 N N . SER B 1 287 ? 2.723 19.438 7.926 1 97.5 287 SER B N 1
ATOM 5683 C CA . SER B 1 287 ? 3.609 19.75 6.809 1 97.5 287 SER B CA 1
ATOM 5684 C C . SER B 1 287 ? 4.398 21.031 7.078 1 97.5 287 SER B C 1
ATOM 5686 O O . SER B 1 287 ? 5.164 21.484 6.223 1 97.5 287 SER B O 1
ATOM 5688 N N . ASN B 1 288 ? 4.324 21.625 8.172 1 97.81 288 ASN B N 1
ATOM 5689 C CA . ASN B 1 288 ? 4.961 22.906 8.461 1 97.81 288 ASN B CA 1
ATOM 5690 C C . ASN B 1 288 ? 6.469 22.844 8.234 1 97.81 288 ASN B C 1
ATOM 5692 O O . ASN B 1 288 ? 7.105 21.844 8.555 1 97.81 288 ASN B O 1
ATOM 5696 N N . GLY B 1 289 ? 7.039 23.922 7.66 1 97.75 289 GLY B N 1
ATOM 5697 C CA . GLY B 1 289 ? 8.469 24.078 7.43 1 97.75 289 GLY B CA 1
ATOM 5698 C C . GLY B 1 289 ? 9.211 24.641 8.633 1 97.75 289 GLY B C 1
ATOM 5699 O O . GLY B 1 289 ? 9.719 25.766 8.586 1 97.75 289 GLY B O 1
ATOM 5700 N N . THR B 1 290 ? 9.383 23.781 9.617 1 97.44 290 THR B N 1
ATOM 5701 C CA . THR B 1 290 ? 9.82 24.266 10.922 1 97.44 290 THR B CA 1
ATOM 5702 C C . THR B 1 290 ? 11.344 24.391 10.969 1 97.44 290 THR B C 1
ATOM 5704 O O . THR B 1 290 ? 11.898 25 11.883 1 97.44 290 THR B O 1
ATOM 5707 N N . ARG B 1 291 ? 12.023 23.75 10.016 1 98.75 291 ARG B N 1
ATOM 5708 C CA . ARG B 1 291 ? 13.445 24 9.797 1 98.75 291 ARG B CA 1
ATOM 5709 C C . ARG B 1 291 ? 13.648 24.984 8.656 1 98.75 291 ARG B C 1
ATOM 5711 O O . ARG B 1 291 ? 13.648 24.594 7.484 1 98.75 291 ARG B O 1
ATOM 5718 N N . VAL B 1 292 ? 13.875 26.234 9.008 1 98.88 292 VAL B N 1
ATOM 5719 C CA . VAL B 1 292 ? 14.039 27.281 8.008 1 98.88 292 VAL B CA 1
ATOM 5720 C C . VAL B 1 292 ? 15.531 27.5 7.742 1 98.88 292 VAL B C 1
ATOM 5722 O O . VAL B 1 292 ? 16.234 28.078 8.57 1 98.88 292 VAL B O 1
ATOM 5725 N N . PHE B 1 293 ? 15.953 27.047 6.594 1 98.88 293 PHE B N 1
ATOM 5726 C CA . PHE B 1 293 ? 17.344 27.234 6.172 1 98.88 293 PHE B CA 1
ATOM 5727 C C . PHE B 1 293 ? 17.5 28.531 5.391 1 98.88 293 PHE B C 1
ATOM 5729 O O . PHE B 1 293 ? 16.891 28.703 4.336 1 98.88 293 PHE B O 1
ATOM 5736 N N . LEU B 1 294 ? 18.328 29.438 5.875 1 98.75 294 LEU B N 1
ATOM 5737 C CA . LEU B 1 294 ? 18.594 30.719 5.203 1 98.75 294 LEU B CA 1
ATOM 5738 C C . LEU B 1 294 ? 20.016 30.734 4.633 1 98.75 294 LEU B C 1
ATOM 5740 O O . LEU B 1 294 ? 20.984 30.469 5.352 1 98.75 294 LEU B O 1
ATOM 5744 N N . GLN B 1 295 ? 20.047 31.016 3.379 1 98.5 295 GLN B N 1
ATOM 5745 C CA . GLN B 1 295 ? 21.391 31.281 2.848 1 98.5 295 GLN B CA 1
ATOM 5746 C C . GLN B 1 295 ? 21.984 32.531 3.477 1 98.5 295 GLN B C 1
ATOM 5748 O O . GLN B 1 295 ? 21.281 33.531 3.713 1 98.5 295 GLN B O 1
ATOM 5753 N N . ARG B 1 296 ? 23.234 32.594 3.635 1 97.44 296 ARG B N 1
ATOM 5754 C CA . ARG B 1 296 ? 23.891 33.594 4.457 1 97.44 296 ARG B CA 1
ATOM 5755 C C . ARG B 1 296 ? 23.609 35 3.922 1 97.44 296 ARG B C 1
ATOM 5757 O O . ARG B 1 296 ? 23.453 35.969 4.695 1 97.44 296 ARG B O 1
ATOM 5764 N N . GLY B 1 297 ? 23.562 35.156 2.674 1 97.44 297 GLY B N 1
ATOM 5765 C CA . GLY B 1 297 ? 23.422 36.469 2.066 1 97.44 297 GLY B CA 1
ATOM 5766 C C . GLY B 1 297 ? 22.062 37.094 2.334 1 97.44 297 GLY B C 1
ATOM 5767 O O . GLY B 1 297 ? 21.922 38.312 2.328 1 97.44 297 GLY B O 1
ATOM 5768 N N . ILE B 1 298 ? 21 36.344 2.662 1 98.12 298 ILE B N 1
ATOM 5769 C CA . ILE B 1 298 ? 19.641 36.844 2.82 1 98.12 298 ILE B CA 1
ATOM 5770 C C . ILE B 1 298 ? 19.281 36.875 4.301 1 98.12 298 ILE B C 1
ATOM 5772 O O . ILE B 1 298 ? 18.234 37.438 4.68 1 98.12 298 ILE B O 1
ATOM 5776 N N . ARG B 1 299 ? 20.047 36.375 5.133 1 98 299 ARG B N 1
ATOM 5777 C CA . ARG B 1 299 ? 19.75 36.094 6.531 1 98 299 ARG B CA 1
ATOM 5778 C C . ARG B 1 299 ? 19.281 37.344 7.258 1 98 299 ARG B C 1
ATOM 5780 O O . ARG B 1 299 ? 18.219 37.344 7.898 1 98 299 ARG B O 1
ATOM 5787 N N . GLU B 1 300 ? 20.047 38.406 7.172 1 98.06 300 GLU B N 1
ATOM 5788 C CA . GLU B 1 300 ? 19.75 39.625 7.934 1 98.06 300 GLU B CA 1
ATOM 5789 C C . GLU B 1 300 ? 18.438 40.25 7.477 1 98.06 300 GLU B C 1
ATOM 5791 O O . GLU B 1 300 ? 17.594 40.594 8.305 1 98.06 300 GLU B O 1
ATOM 5796 N N . ALA B 1 301 ? 18.312 40.406 6.191 1 98.44 301 ALA B N 1
ATOM 5797 C CA . ALA B 1 301 ? 17.094 41 5.645 1 98.44 301 ALA B CA 1
ATOM 5798 C C . ALA B 1 301 ? 15.867 40.156 5.996 1 98.44 301 ALA B C 1
ATOM 5800 O O . ALA B 1 301 ? 14.812 40.688 6.348 1 98.44 301 ALA B O 1
ATOM 5801 N N . PHE B 1 302 ? 16.031 38.875 5.879 1 98.5 302 PHE B N 1
ATOM 5802 C CA . PHE B 1 302 ? 14.953 37.969 6.176 1 98.5 302 PHE B CA 1
ATOM 5803 C C . PHE B 1 302 ? 14.555 38.031 7.645 1 98.5 302 PHE B C 1
ATOM 5805 O O . PHE B 1 302 ? 13.375 38.188 7.973 1 98.5 302 PHE B O 1
ATOM 5812 N N . LEU B 1 303 ? 15.461 37.938 8.547 1 98.19 303 LEU B N 1
ATOM 5813 C CA . LEU B 1 303 ? 15.18 37.906 9.977 1 98.19 303 LEU B CA 1
ATOM 5814 C C . LEU B 1 303 ? 14.547 39.219 10.438 1 98.19 303 LEU B C 1
ATOM 5816 O O . LEU B 1 303 ? 13.617 39.219 11.25 1 98.19 303 LEU B O 1
ATOM 5820 N N . ALA B 1 304 ? 15.102 40.312 9.906 1 98.06 304 ALA B N 1
ATOM 5821 C CA . ALA B 1 304 ? 14.539 41.625 10.273 1 98.06 304 ALA B CA 1
ATOM 5822 C C . ALA B 1 304 ? 13.062 41.688 9.898 1 98.06 304 ALA B C 1
ATOM 5824 O O . ALA B 1 304 ? 12.227 42.094 10.711 1 98.06 304 ALA B O 1
ATOM 5825 N N . ARG B 1 305 ? 12.805 41.312 8.688 1 98 305 ARG B N 1
ATOM 5826 C CA . ARG B 1 305 ? 11.43 41.375 8.203 1 98 305 ARG B CA 1
ATOM 5827 C C . ARG B 1 305 ? 10.555 40.344 8.93 1 98 305 ARG B C 1
ATOM 5829 O O . ARG B 1 305 ? 9.398 40.656 9.258 1 98 305 ARG B O 1
ATOM 5836 N N . LEU B 1 306 ? 11.07 39.156 9.18 1 98.06 306 LEU B N 1
ATOM 5837 C CA . LEU B 1 306 ? 10.336 38.094 9.875 1 98.06 306 LEU B CA 1
ATOM 5838 C C . LEU B 1 306 ? 9.945 38.562 11.273 1 98.06 306 LEU B C 1
ATOM 5840 O O . LEU B 1 306 ? 8.781 38.406 11.672 1 98.06 306 LEU B O 1
ATOM 5844 N N . LEU B 1 307 ? 10.898 39.062 12.023 1 97.38 307 LEU B N 1
ATOM 5845 C CA . LEU B 1 307 ? 10.656 39.438 13.414 1 97.38 307 LEU B CA 1
ATOM 5846 C C . LEU B 1 307 ? 9.641 40.594 13.492 1 97.38 307 LEU B C 1
ATOM 5848 O O . LEU B 1 307 ? 8.805 40.625 14.398 1 97.38 307 LEU B O 1
ATOM 5852 N N . ALA B 1 308 ? 9.758 41.469 12.539 1 97.19 308 ALA B N 1
ATOM 5853 C CA . ALA B 1 308 ? 8.781 42.562 12.484 1 97.19 308 ALA B CA 1
ATOM 5854 C C . ALA B 1 308 ? 7.371 42.031 12.25 1 97.19 308 ALA B C 1
ATOM 5856 O O . ALA B 1 308 ? 6.418 42.438 12.906 1 97.19 308 ALA B O 1
ATOM 5857 N N . ARG B 1 309 ? 7.262 41.125 11.352 1 96.88 309 ARG B N 1
ATOM 5858 C CA . ARG B 1 309 ? 5.961 40.562 11.016 1 96.88 309 ARG B CA 1
ATOM 5859 C C . ARG B 1 309 ? 5.438 39.688 12.148 1 96.88 309 ARG B C 1
ATOM 5861 O O . ARG B 1 309 ? 4.23 39.625 12.391 1 96.88 309 ARG B O 1
ATOM 5868 N N . VAL B 1 310 ? 6.289 38.906 12.758 1 96.62 310 VAL B N 1
ATOM 5869 C CA . VAL B 1 310 ? 5.895 38.062 13.867 1 96.62 310 VAL B CA 1
ATOM 5870 C C . VAL B 1 310 ? 5.387 38.906 15.031 1 96.62 310 VAL B C 1
ATOM 5872 O O . VAL B 1 310 ? 4.395 38.562 15.672 1 96.62 310 VAL B O 1
ATOM 5875 N N . ALA B 1 311 ? 6.078 40 15.305 1 95.44 311 ALA B N 1
ATOM 5876 C CA . ALA B 1 311 ? 5.684 40.906 16.375 1 95.44 311 ALA B CA 1
ATOM 5877 C C . ALA B 1 311 ? 4.301 41.5 16.125 1 95.44 311 ALA B C 1
ATOM 5879 O O . ALA B 1 311 ? 3.58 41.844 17.062 1 95.44 311 ALA B O 1
ATOM 5880 N N . ALA B 1 312 ? 3.943 41.531 14.867 1 95.62 312 ALA B N 1
ATOM 5881 C CA . ALA B 1 312 ? 2.689 42.188 14.469 1 95.62 312 ALA B CA 1
ATOM 5882 C C . ALA B 1 312 ? 1.534 41.188 14.5 1 95.62 312 ALA B C 1
ATOM 5884 O O . ALA B 1 312 ? 0.367 41.562 14.406 1 95.62 312 ALA B O 1
ATOM 5885 N N . LEU B 1 313 ? 1.803 39.938 14.656 1 96.38 313 LEU B N 1
ATOM 5886 C CA . LEU B 1 313 ? 0.74 38.938 14.711 1 96.38 313 LEU B CA 1
ATOM 5887 C C . LEU B 1 313 ? -0.151 39.156 15.93 1 96.38 313 LEU B C 1
ATOM 5889 O O . LEU B 1 313 ? 0.345 39.344 17.047 1 96.38 313 LEU B O 1
ATOM 5893 N N . LYS B 1 314 ? -1.393 39.094 15.734 1 97.12 314 LYS B N 1
ATOM 5894 C CA . LYS B 1 314 ? -2.354 39.312 16.812 1 97.12 314 LYS B CA 1
ATOM 5895 C C . LYS B 1 314 ? -2.709 38 17.5 1 97.12 314 LYS B C 1
ATOM 5897 O O . LYS B 1 314 ? -3.295 37.094 16.891 1 97.12 314 LYS B O 1
ATOM 5902 N N . ILE B 1 315 ? -2.352 37.875 18.766 1 97.5 315 ILE B N 1
ATOM 5903 C CA . ILE B 1 315 ? -2.752 36.75 19.625 1 97.5 315 ILE B CA 1
ATOM 5904 C C . ILE B 1 315 ? -4.012 37.125 20.406 1 97.5 315 ILE B C 1
ATOM 5906 O O . ILE B 1 315 ? -4.047 38.156 21.094 1 97.5 315 ILE B O 1
ATOM 5910 N N . GLY B 1 316 ? -5.039 36.344 20.219 1 97.31 316 GLY B N 1
ATOM 5911 C CA . GLY B 1 316 ? -6.254 36.719 20.922 1 97.31 316 GLY B CA 1
ATOM 5912 C C . GLY B 1 316 ? -7.398 35.75 20.703 1 97.31 316 GLY B C 1
ATOM 5913 O O . GLY B 1 316 ? -7.176 34.594 20.422 1 97.31 316 GLY B O 1
ATOM 5914 N N . ASP B 1 317 ? -8.617 36.281 20.875 1 97.12 317 ASP B N 1
ATOM 5915 C CA . ASP B 1 317 ? -9.828 35.469 20.75 1 97.12 317 ASP B CA 1
ATOM 5916 C C . ASP B 1 317 ? -9.961 34.906 19.328 1 97.12 317 ASP B C 1
ATOM 5918 O O . ASP B 1 317 ? -10.102 35.656 18.359 1 97.12 317 ASP B O 1
ATOM 5922 N N . PRO B 1 318 ? -9.984 33.594 19.219 1 98.06 318 PRO B N 1
ATOM 5923 C CA . PRO B 1 318 ? -10.047 33 17.891 1 98.06 318 PRO B CA 1
ATOM 5924 C C . PRO B 1 318 ? -11.336 33.344 17.141 1 98.06 318 PRO B C 1
ATOM 5926 O O . PRO B 1 318 ? -11.414 33.188 15.922 1 98.06 318 PRO B O 1
ATOM 5929 N N . MET B 1 319 ? -12.328 33.812 17.859 1 97.31 319 MET B N 1
ATOM 5930 C CA . MET B 1 319 ? -13.594 34.156 17.219 1 97.31 319 MET B CA 1
ATOM 5931 C C . MET B 1 319 ? -13.555 35.562 16.625 1 97.31 319 MET B C 1
ATOM 5933 O O . MET B 1 319 ? -14.461 35.969 15.891 1 97.31 319 MET B O 1
ATOM 5937 N N . ASP B 1 320 ? -12.477 36.312 16.969 1 97.69 320 ASP B N 1
ATOM 5938 C CA . ASP B 1 320 ? -12.211 37.594 16.312 1 97.69 320 ASP B CA 1
ATOM 5939 C C . ASP B 1 320 ? -11.523 37.375 14.969 1 97.69 320 ASP B C 1
ATOM 5941 O O . ASP B 1 320 ? -10.414 36.844 14.914 1 97.69 320 ASP B O 1
ATOM 5945 N N . GLU B 1 321 ? -12.055 37.812 13.891 1 97.06 321 GLU B N 1
ATOM 5946 C CA . GLU B 1 321 ? -11.562 37.562 12.539 1 97.06 321 GLU B CA 1
ATOM 5947 C C . GLU B 1 321 ? -10.211 38.219 12.312 1 97.06 321 GLU B C 1
ATOM 5949 O O . GLU B 1 321 ? -9.516 37.906 11.336 1 97.06 321 GLU B O 1
ATOM 5954 N N . GLU B 1 322 ? -9.789 39.125 13.227 1 97.19 322 GLU B N 1
ATOM 5955 C CA . GLU B 1 322 ? -8.492 39.781 13.109 1 97.19 322 GLU B CA 1
ATOM 5956 C C . GLU B 1 322 ? -7.395 39 13.812 1 97.19 322 GLU B C 1
ATOM 5958 O O . GLU B 1 322 ? -6.211 39.281 13.664 1 97.19 322 GLU B O 1
ATOM 5963 N N . THR B 1 323 ? -7.828 37.969 14.555 1 97.88 323 THR B N 1
ATOM 5964 C CA . THR B 1 323 ? -6.871 37.156 15.297 1 97.88 323 THR B CA 1
ATOM 5965 C C . THR B 1 323 ? -6.023 36.312 14.352 1 97.88 323 THR B C 1
ATOM 5967 O O . THR B 1 323 ? -6.551 35.656 13.438 1 97.88 323 THR B O 1
ATOM 5970 N N . ASP B 1 324 ? -4.73 36.312 14.57 1 96.94 324 ASP B N 1
ATOM 5971 C CA . ASP B 1 324 ? -3.797 35.5 13.781 1 96.94 324 ASP B CA 1
ATOM 5972 C C . ASP B 1 324 ? -3.426 34.219 14.5 1 96.94 324 ASP B C 1
ATOM 5974 O O . ASP B 1 324 ? -3.17 33.188 13.867 1 96.94 324 ASP B O 1
ATOM 5978 N N . ILE B 1 325 ? -3.293 34.281 15.797 1 97.69 325 ILE B N 1
ATOM 5979 C CA . ILE B 1 325 ? -2.805 33.125 16.578 1 97.69 325 ILE B CA 1
ATOM 5980 C C . ILE B 1 325 ? -3.779 32.844 17.719 1 97.69 325 ILE B C 1
ATOM 5982 O O . ILE B 1 325 ? -4.039 33.688 18.562 1 97.69 325 ILE B O 1
ATOM 5986 N N . GLY B 1 326 ? -4.383 31.688 17.656 1 98.19 326 GLY B N 1
ATOM 5987 C CA . GLY B 1 326 ? -5.172 31.172 18.766 1 98.19 326 GLY B CA 1
ATOM 5988 C C . GLY B 1 326 ? -4.375 30.266 19.688 1 98.19 326 GLY B C 1
ATOM 5989 O O . GLY B 1 326 ? -3.152 30.172 19.562 1 98.19 326 GLY B O 1
ATOM 5990 N N . PRO B 1 327 ? -5.039 29.719 20.703 1 98.5 327 PRO B N 1
ATOM 5991 C CA . PRO B 1 327 ? -4.352 28.781 21.578 1 98.5 327 PRO B CA 1
ATOM 5992 C C . PRO B 1 327 ? -3.979 27.469 20.891 1 98.5 327 PRO B C 1
ATOM 5994 O O . PRO B 1 327 ? -4.418 27.219 19.766 1 98.5 327 PRO B O 1
ATOM 5997 N N . LEU B 1 328 ? -3.053 26.703 21.516 1 98.69 328 LEU B N 1
ATOM 5998 C CA . LEU B 1 328 ? -2.867 25.312 21.109 1 98.69 328 LEU B CA 1
ATOM 5999 C C . LEU B 1 328 ? -4.09 24.484 21.469 1 98.69 328 LEU B C 1
ATOM 6001 O O . LEU B 1 328 ? -4.984 24.953 22.172 1 98.69 328 LEU B O 1
ATOM 6005 N N . VAL B 1 329 ? -4.164 23.266 21.031 1 98.44 329 VAL B N 1
ATOM 6006 C CA . VAL B 1 329 ? -5.371 22.438 21.047 1 98.44 329 VAL B CA 1
ATOM 6007 C C . VAL B 1 329 ? -5.719 22.078 22.5 1 98.44 329 VAL B C 1
ATOM 6009 O O . VAL B 1 329 ? -6.883 21.828 22.812 1 98.44 329 VAL B O 1
ATOM 6012 N N . SER B 1 330 ? -4.703 22.109 23.391 1 98.06 330 SER B N 1
ATOM 6013 C CA . SER B 1 330 ? -4.922 21.75 24.797 1 98.06 330 SER B CA 1
ATOM 6014 C C . SER B 1 330 ? -3.779 22.234 25.672 1 98.06 330 SER B C 1
ATOM 6016 O O . SER B 1 330 ? -2.705 22.578 25.172 1 98.06 330 SER B O 1
ATOM 6018 N N . ALA B 1 331 ? -4.074 22.234 27 1 98 331 ALA B N 1
ATOM 6019 C CA . ALA B 1 331 ? -3.041 22.578 27.969 1 98 331 ALA B CA 1
ATOM 6020 C C . ALA B 1 331 ? -1.915 21.547 27.969 1 98 331 ALA B C 1
ATOM 6022 O O . ALA B 1 331 ? -0.74 21.906 28.094 1 98 331 ALA B O 1
ATOM 6023 N N . ALA B 1 332 ? -2.303 20.344 27.875 1 97.81 332 ALA B N 1
ATOM 6024 C CA . ALA B 1 332 ? -1.31 19.281 27.844 1 97.81 332 ALA B CA 1
ATOM 6025 C C . ALA B 1 332 ? -0.357 19.438 26.672 1 97.81 332 ALA B C 1
ATOM 6027 O O . ALA B 1 332 ? 0.858 19.297 26.812 1 97.81 332 ALA B O 1
ATOM 6028 N N . HIS B 1 333 ? -0.905 19.703 25.5 1 98.25 333 HIS B N 1
ATOM 6029 C CA . HIS B 1 333 ? -0.078 19.891 24.312 1 98.25 333 HIS B CA 1
ATOM 6030 C C . HIS B 1 333 ? 0.788 21.141 24.438 1 98.25 333 HIS B C 1
ATOM 6032 O O . HIS B 1 333 ? 1.955 21.141 24.047 1 98.25 333 HIS B O 1
ATOM 6038 N N . ARG B 1 334 ? 0.21 22.188 25.016 1 98.5 334 ARG B N 1
ATOM 6039 C CA . ARG B 1 334 ? 0.977 23.406 25.281 1 98.5 334 ARG B CA 1
ATOM 6040 C C . ARG B 1 334 ? 2.189 23.109 26.141 1 98.5 334 ARG B C 1
ATOM 6042 O O . ARG B 1 334 ? 3.287 23.609 25.891 1 98.5 334 ARG B O 1
ATOM 6049 N N . ASN B 1 335 ? 2.01 22.328 27.156 1 98.5 335 ASN B N 1
ATOM 6050 C CA . ASN B 1 335 ? 3.109 21.953 28.047 1 98.5 335 ASN B CA 1
ATOM 6051 C C . ASN B 1 335 ? 4.191 21.188 27.297 1 98.5 335 ASN B C 1
ATOM 6053 O O . ASN B 1 335 ? 5.383 21.406 27.531 1 98.5 335 ASN B O 1
ATOM 6057 N N . ARG B 1 336 ? 3.801 20.344 26.422 1 98.06 336 ARG B N 1
ATOM 6058 C CA . ARG B 1 336 ? 4.758 19.609 25.594 1 98.06 336 ARG B CA 1
ATOM 6059 C C . ARG B 1 336 ? 5.578 20.562 24.734 1 98.06 336 ARG B C 1
ATOM 6061 O O . ARG B 1 336 ? 6.801 20.438 24.641 1 98.06 336 ARG B O 1
ATOM 6068 N N . VAL B 1 337 ? 4.934 21.5 24.078 1 98.44 337 VAL B N 1
ATOM 6069 C CA . VAL B 1 337 ? 5.617 22.469 23.219 1 98.44 337 VAL B CA 1
ATOM 6070 C C . VAL B 1 337 ? 6.582 23.297 24.062 1 98.44 337 VAL B C 1
ATOM 6072 O O . VAL B 1 337 ? 7.715 23.562 23.641 1 98.44 337 VAL B O 1
ATOM 6075 N N . ALA B 1 338 ? 6.125 23.656 25.266 1 97.81 338 ALA B N 1
ATOM 6076 C CA . ALA B 1 338 ? 6.957 24.453 26.156 1 97.81 338 ALA B CA 1
ATOM 6077 C C . ALA B 1 338 ? 8.234 23.703 26.531 1 97.81 338 ALA B C 1
ATOM 6079 O O . ALA B 1 338 ? 9.289 24.312 26.703 1 97.81 338 ALA B O 1
ATOM 6080 N N . THR B 1 339 ? 8.172 22.422 26.609 1 98.31 339 THR B N 1
ATOM 6081 C CA . THR B 1 339 ? 9.352 21.625 26.938 1 98.31 339 THR B CA 1
ATOM 6082 C C . THR B 1 339 ? 10.375 21.703 25.797 1 98.31 339 THR B C 1
ATOM 6084 O O . THR B 1 339 ? 11.578 21.703 26.047 1 98.31 339 THR B O 1
ATOM 6087 N N . TYR B 1 340 ? 9.938 21.734 24.578 1 98.31 340 TYR B N 1
ATOM 6088 C CA . TYR B 1 340 ? 10.836 21.875 23.438 1 98.31 340 TYR B CA 1
ATOM 6089 C C . TYR B 1 340 ? 11.508 23.234 23.438 1 98.31 340 TYR B C 1
ATOM 6091 O O . TYR B 1 340 ? 12.703 23.359 23.141 1 98.31 340 TYR B O 1
ATOM 6099 N N . VAL B 1 341 ? 10.75 24.266 23.781 1 97.62 341 VAL B N 1
ATOM 6100 C CA . VAL B 1 341 ? 11.281 25.625 23.812 1 97.62 341 VAL B CA 1
ATOM 6101 C C . VAL B 1 341 ? 12.383 25.719 24.875 1 97.62 341 VAL B C 1
ATOM 6103 O O . VAL B 1 341 ? 13.469 26.219 24.609 1 97.62 341 VAL B O 1
ATOM 6106 N N . ALA B 1 342 ? 12.055 25.188 26.031 1 97.81 342 ALA B N 1
ATOM 6107 C CA . ALA B 1 342 ? 13.023 25.188 27.125 1 97.81 342 ALA B CA 1
ATOM 6108 C C . ALA B 1 342 ? 14.281 24.406 26.734 1 97.81 342 ALA B C 1
ATOM 6110 O O . ALA B 1 342 ? 15.398 24.844 27.016 1 97.81 342 ALA B O 1
ATOM 6111 N N . ARG B 1 343 ? 14.109 23.328 26.125 1 98.31 343 ARG B N 1
ATOM 6112 C CA . ARG B 1 343 ? 15.234 22.5 25.719 1 98.31 343 ARG B CA 1
ATOM 6113 C C . ARG B 1 343 ? 16.094 23.188 24.672 1 98.31 343 ARG B C 1
ATOM 6115 O O . ARG B 1 343 ? 17.312 23.062 24.672 1 98.31 343 ARG B O 1
ATOM 6122 N N . ALA B 1 344 ? 15.477 23.875 23.734 1 98.12 344 ALA B N 1
ATOM 6123 C CA . ALA B 1 344 ? 16.203 24.594 22.688 1 98.12 344 ALA B CA 1
ATOM 6124 C C . ALA B 1 344 ? 17.172 25.609 23.297 1 98.12 344 ALA B C 1
ATOM 6126 O O . ALA B 1 344 ? 18.312 25.734 22.859 1 98.12 344 ALA B O 1
ATOM 6127 N N . GLU B 1 345 ? 16.719 26.297 24.281 1 96.62 345 GLU B N 1
ATOM 6128 C CA . GLU B 1 345 ? 17.562 27.281 24.953 1 96.62 345 GLU B CA 1
ATOM 6129 C C . GLU B 1 345 ? 18.734 26.625 25.656 1 96.62 345 GLU B C 1
ATOM 6131 O O . GLU B 1 345 ? 19.875 27.109 25.562 1 96.62 345 GLU B O 1
ATOM 6136 N N . VAL B 1 346 ? 18.453 25.484 26.266 1 97.88 346 VAL B N 1
ATOM 6137 C CA . VAL B 1 346 ? 19.484 24.734 26.969 1 97.88 346 VAL B CA 1
ATOM 6138 C C . VAL B 1 346 ? 20.516 24.219 25.984 1 97.88 346 VAL B C 1
ATOM 6140 O O . VAL B 1 346 ? 21.719 24.172 26.281 1 97.88 346 VAL B O 1
ATOM 6143 N N . GLU B 1 347 ? 20.047 23.891 24.797 1 98.31 347 GLU B N 1
ATOM 6144 C CA . GLU B 1 347 ? 20.922 23.281 23.797 1 98.31 347 GLU B CA 1
ATOM 6145 C C . GLU B 1 347 ? 21.672 24.359 23.016 1 98.31 347 GLU B C 1
ATOM 6147 O O . GLU B 1 347 ? 22.469 24.047 22.141 1 98.31 347 GLU B O 1
ATOM 6152 N N . GLY B 1 348 ? 21.422 25.625 23.25 1 97.69 348 GLY B N 1
ATOM 6153 C CA . GLY B 1 348 ? 22.266 26.688 22.734 1 97.69 348 GLY B CA 1
ATOM 6154 C C . GLY B 1 348 ? 21.594 27.531 21.672 1 97.69 348 GLY B C 1
ATOM 6155 O O . GLY B 1 348 ? 22.219 28.422 21.094 1 97.69 348 GLY B O 1
ATOM 6156 N N . ALA B 1 349 ? 20.328 27.344 21.406 1 98 349 ALA B N 1
ATOM 6157 C CA . ALA B 1 349 ? 19.578 28.188 20.469 1 98 349 ALA B CA 1
ATOM 6158 C C . ALA B 1 349 ? 19.266 29.547 21.094 1 98 349 ALA B C 1
ATOM 6160 O O . ALA B 1 349 ? 19.156 29.656 22.328 1 98 349 ALA B O 1
ATOM 6161 N N . TYR B 1 350 ? 19.125 30.547 20.266 1 97.44 350 TYR B N 1
ATOM 6162 C CA . TYR B 1 350 ? 18.812 31.891 20.734 1 97.44 350 TYR B CA 1
ATOM 6163 C C . TYR B 1 350 ? 17.375 32.25 20.375 1 97.44 350 TYR B C 1
ATOM 6165 O O . TYR B 1 350 ? 17.016 32.281 19.188 1 97.44 350 TYR B O 1
ATOM 6173 N N . GLN B 1 351 ? 16.562 32.562 21.328 1 96.5 351 GLN B N 1
ATOM 6174 C CA . GLN B 1 351 ? 15.219 33.062 21.078 1 96.5 351 GLN B CA 1
ATOM 6175 C C . GLN B 1 351 ? 15.227 34.531 20.656 1 96.5 351 GLN B C 1
ATOM 6177 O O . GLN B 1 351 ? 15.773 35.375 21.359 1 96.5 351 GLN B O 1
ATOM 6182 N N . MET B 1 352 ? 14.648 34.906 19.562 1 94.19 352 MET B N 1
ATOM 6183 C CA . MET B 1 352 ? 14.82 36.219 18.938 1 94.19 352 MET B CA 1
ATOM 6184 C C . MET B 1 352 ? 13.719 37.188 19.375 1 94.19 352 MET B C 1
ATOM 6186 O O . MET B 1 352 ? 13.82 38.406 19.156 1 94.19 352 MET B O 1
ATOM 6190 N N . ALA B 1 353 ? 12.641 36.719 19.766 1 83.69 353 ALA B N 1
ATOM 6191 C CA . ALA B 1 353 ? 11.555 37.625 20.141 1 83.69 353 ALA B CA 1
ATOM 6192 C C . ALA B 1 353 ? 11.297 37.594 21.641 1 83.69 353 ALA B C 1
ATOM 6194 O O . ALA B 1 353 ? 11.461 36.531 22.266 1 83.69 353 ALA B O 1
ATOM 6195 N N . PRO B 1 354 ? 11.039 38.844 22.188 1 82.44 354 PRO B N 1
ATOM 6196 C CA . PRO B 1 354 ? 10.688 38.844 23.609 1 82.44 354 PRO B CA 1
ATOM 6197 C C . PRO B 1 354 ? 9.352 38.156 23.891 1 82.44 354 PRO B C 1
ATOM 6199 O O . PRO B 1 354 ? 8.508 38.062 23 1 82.44 354 PRO B O 1
ATOM 6202 N N . PRO B 1 355 ? 9.273 37.688 25.094 1 87.94 355 PRO B N 1
ATOM 6203 C CA . PRO B 1 355 ? 7.992 37.094 25.469 1 87.94 355 PRO B CA 1
ATOM 6204 C C . PRO B 1 355 ? 6.82 38.062 25.328 1 87.94 355 PRO B C 1
ATOM 6206 O O . PRO B 1 355 ? 6.961 39.25 25.609 1 87.94 355 PRO B O 1
ATOM 6209 N N . ARG B 1 356 ? 5.785 37.531 24.906 1 93.06 356 ARG B N 1
ATOM 6210 C CA . ARG B 1 356 ? 4.566 38.344 24.734 1 93.06 356 ARG B CA 1
ATOM 6211 C C . ARG B 1 356 ? 3.557 38.031 25.828 1 93.06 356 ARG B C 1
ATOM 6213 O O . ARG B 1 356 ? 3.596 36.969 26.438 1 93.06 356 ARG B O 1
ATOM 6220 N N . LYS B 1 357 ? 2.697 39.031 26.094 1 91.06 357 LYS B N 1
ATOM 6221 C CA . LYS B 1 357 ? 1.566 38.812 26.984 1 91.06 357 LYS B CA 1
ATOM 6222 C C . LYS B 1 357 ? 0.519 37.906 26.312 1 91.06 357 LYS B C 1
ATOM 6224 O O . LYS B 1 357 ? 0.092 38.188 25.188 1 91.06 357 LYS B O 1
ATOM 6229 N N . LEU B 1 358 ? 0.118 36.938 27 1 96.44 358 LEU B N 1
ATOM 6230 C CA . LEU B 1 358 ? -0.846 35.969 26.484 1 96.44 358 LEU B CA 1
ATOM 6231 C C . LEU B 1 358 ? -2.203 36.125 27.156 1 96.44 358 LEU B C 1
ATOM 6233 O O . LEU B 1 358 ? -2.281 36.562 28.297 1 96.44 358 LEU B O 1
ATOM 6237 N N . PRO B 1 359 ? -3.266 35.875 26.438 1 96.44 359 PRO B N 1
ATOM 6238 C CA . PRO B 1 359 ? -4.578 35.844 27.078 1 96.44 359 PRO B CA 1
ATOM 6239 C C . PRO B 1 359 ? -4.648 34.844 28.234 1 96.44 359 PRO B C 1
ATOM 6241 O O . PRO B 1 359 ? -3.787 33.969 28.344 1 96.44 359 PRO B O 1
ATOM 6244 N N . PRO B 1 360 ? -5.645 35.062 29.094 1 96.19 360 PRO B N 1
ATOM 6245 C CA . PRO B 1 360 ? -5.816 34.062 30.141 1 96.19 360 PRO B CA 1
ATOM 6246 C C . PRO B 1 360 ? -6.148 32.656 29.594 1 96.19 360 PRO B C 1
ATOM 6248 O O . PRO B 1 360 ? -6.828 32.562 28.562 1 96.19 360 PRO B O 1
ATOM 6251 N N . GLY B 1 361 ? -5.684 31.688 30.312 1 95.31 361 GLY B N 1
ATOM 6252 C CA . GLY B 1 361 ? -5.883 30.312 29.891 1 95.31 361 GLY B CA 1
ATOM 6253 C C . GLY B 1 361 ? -4.598 29.516 29.844 1 95.31 361 GLY B C 1
ATOM 6254 O O . GLY B 1 361 ? -3.508 30.078 29.781 1 95.31 361 GLY B O 1
ATOM 6255 N N . ASP B 1 362 ? -4.707 28.172 29.734 1 96.81 362 ASP B N 1
ATOM 6256 C CA . ASP B 1 362 ? -3.539 27.328 29.938 1 96.81 362 ASP B CA 1
ATOM 6257 C C . ASP B 1 362 ? -3.039 26.75 28.625 1 96.81 362 ASP B C 1
ATOM 6259 O O . ASP B 1 362 ? -1.999 26.078 28.578 1 96.81 362 ASP B O 1
ATOM 6263 N N . ALA B 1 363 ? -3.756 27.062 27.516 1 98.5 363 ALA B N 1
ATOM 6264 C CA . ALA B 1 363 ? -3.385 26.406 26.266 1 98.5 363 ALA B CA 1
ATOM 6265 C C . ALA B 1 363 ? -2.699 27.406 25.328 1 98.5 363 ALA B C 1
ATOM 6267 O O . ALA B 1 363 ? -2.457 27.094 24.156 1 98.5 363 ALA B O 1
ATOM 6268 N N . TRP B 1 364 ? -2.373 28.594 25.797 1 98.19 364 TRP B N 1
ATOM 6269 C CA . TRP B 1 364 ? -1.815 29.641 24.953 1 98.19 364 TRP B CA 1
ATOM 6270 C C . TRP B 1 364 ? -0.297 29.531 24.875 1 98.19 364 TRP B C 1
ATOM 6272 O O . TRP B 1 364 ? 0.359 29.203 25.859 1 98.19 364 TRP B O 1
ATOM 6282 N N . HIS B 1 365 ? 0.219 29.75 23.781 1 97.5 365 HIS B N 1
ATOM 6283 C CA . HIS B 1 365 ? 1.651 29.797 23.516 1 97.5 365 HIS B CA 1
ATOM 6284 C C . HIS B 1 365 ? 1.982 30.859 22.469 1 97.5 365 HIS B C 1
ATOM 6286 O O . HIS B 1 365 ? 1.24 31.047 21.5 1 97.5 365 HIS B O 1
ATOM 6292 N N . GLU B 1 366 ? 2.941 31.641 22.625 1 96.31 366 GLU B N 1
ATOM 6293 C CA . GLU B 1 366 ? 3.35 32.656 21.656 1 96.31 366 GLU B CA 1
ATOM 6294 C C . GLU B 1 366 ? 4.215 32.031 20.547 1 96.31 366 GLU B C 1
ATOM 6296 O O . GLU B 1 366 ? 4.824 30.984 20.75 1 96.31 366 GLU B O 1
ATOM 6301 N N . PRO B 1 367 ? 4.258 32.688 19.344 1 97.25 367 PRO B N 1
ATOM 6302 C CA . PRO B 1 367 ? 5.238 32.25 18.344 1 97.25 367 PRO B CA 1
ATOM 6303 C C . PRO B 1 367 ? 6.68 32.5 18.781 1 97.25 367 PRO B C 1
ATOM 6305 O O . PRO B 1 367 ? 6.988 33.531 19.375 1 97.25 367 PRO B O 1
ATOM 6308 N N . VAL B 1 368 ? 7.477 31.516 18.578 1 97.56 368 VAL B N 1
ATOM 6309 C CA . VAL B 1 368 ? 8.883 31.609 18.969 1 97.56 368 VAL B CA 1
ATOM 6310 C C . VAL B 1 368 ? 9.773 31.375 17.75 1 97.56 368 VAL B C 1
ATOM 6312 O O . VAL B 1 368 ? 9.492 30.516 16.922 1 97.56 368 VAL B O 1
ATOM 6315 N N . VAL B 1 369 ? 10.766 32.219 17.578 1 98.25 369 VAL B N 1
ATOM 6316 C CA . VAL B 1 369 ? 11.773 32.062 16.547 1 98.25 369 VAL B CA 1
ATOM 6317 C C . VAL B 1 369 ? 13.141 31.828 17.188 1 98.25 369 VAL B C 1
ATOM 6319 O O . VAL B 1 369 ? 13.609 32.656 17.984 1 98.25 369 VAL B O 1
ATOM 6322 N N . PHE B 1 370 ? 13.734 30.719 16.859 1 98.44 370 PHE B N 1
ATOM 6323 C CA . PHE B 1 370 ? 15.078 30.406 17.344 1 98.44 370 PHE B CA 1
ATOM 6324 C C . PHE B 1 370 ? 16.109 30.562 16.234 1 98.44 370 PHE B C 1
ATOM 6326 O O . PHE B 1 370 ? 15.883 30.109 15.109 1 98.44 370 PHE B O 1
ATOM 6333 N N . THR B 1 371 ? 17.188 31.234 16.5 1 98.06 371 THR B N 1
ATOM 6334 C CA . THR B 1 371 ? 18.375 31.219 15.664 1 98.06 371 THR B CA 1
ATOM 6335 C C . THR B 1 371 ? 19.5 30.438 16.344 1 98.06 371 THR B C 1
ATOM 6337 O O . THR B 1 371 ? 19.312 29.875 17.422 1 98.06 371 THR B O 1
ATOM 6340 N N . ASN B 1 372 ? 20.641 30.266 15.656 1 97.44 372 ASN B N 1
ATOM 6341 C CA . ASN B 1 372 ? 21.766 29.469 16.141 1 97.44 372 ASN B CA 1
ATOM 6342 C C . ASN B 1 372 ? 21.375 28.016 16.375 1 97.44 372 ASN B C 1
ATOM 6344 O O . ASN B 1 372 ? 21.859 27.375 17.312 1 97.44 372 ASN B O 1
ATOM 6348 N N . VAL B 1 373 ? 20.406 27.578 15.703 1 98.44 373 VAL B N 1
ATOM 6349 C CA . VAL B 1 373 ? 20 26.188 15.766 1 98.44 373 VAL B CA 1
ATOM 6350 C C . VAL B 1 373 ? 20.953 25.344 14.898 1 98.44 373 VAL B C 1
ATOM 6352 O O . VAL B 1 373 ? 21.312 25.75 13.797 1 98.44 373 VAL B O 1
ATOM 6355 N N . THR B 1 374 ? 21.375 24.234 15.414 1 97.88 374 THR B N 1
ATOM 6356 C CA . THR B 1 374 ? 22.172 23.281 14.664 1 97.88 374 THR B CA 1
ATOM 6357 C C . THR B 1 374 ? 21.375 22.016 14.359 1 97.88 374 THR B C 1
ATOM 6359 O O . THR B 1 374 ? 20.359 21.766 14.984 1 97.88 374 THR B O 1
ATOM 6362 N N . ASP B 1 375 ? 21.906 21.234 13.438 1 97.69 375 ASP B N 1
ATOM 6363 C CA . ASP B 1 375 ? 21.203 20.047 12.977 1 97.69 375 ASP B CA 1
ATOM 6364 C C . ASP B 1 375 ? 21.094 19.016 14.094 1 97.69 375 ASP B C 1
ATOM 6366 O O . ASP B 1 375 ? 20.266 18.094 14.008 1 97.69 375 ASP B O 1
ATOM 6370 N N . TRP B 1 376 ? 21.781 19.094 15.133 1 96.75 376 TRP B N 1
ATOM 6371 C CA . TRP B 1 376 ? 21.844 18.062 16.156 1 96.75 376 TRP B CA 1
ATOM 6372 C C . TRP B 1 376 ? 20.875 18.359 17.297 1 96.75 376 TRP B C 1
ATOM 6374 O O . TRP B 1 376 ? 20.594 17.484 18.125 1 96.75 376 TRP B O 1
ATOM 6384 N N . MET B 1 377 ? 20.406 19.609 17.359 1 98.25 377 MET B N 1
ATOM 6385 C CA . MET B 1 377 ? 19.5 20 18.422 1 98.25 377 MET B CA 1
ATOM 6386 C C . MET B 1 377 ? 18.156 19.281 18.297 1 98.25 377 MET B C 1
ATOM 6388 O O . MET B 1 377 ? 17.703 19.016 17.188 1 98.25 377 MET B O 1
ATOM 6392 N N . THR B 1 378 ? 17.5 19 19.391 1 98.38 378 THR B N 1
ATOM 6393 C CA . THR B 1 378 ? 16.188 18.359 19.453 1 98.38 378 THR B CA 1
ATOM 6394 C C . THR B 1 378 ? 15.172 19.125 18.625 1 98.38 378 THR B C 1
ATOM 6396 O O . THR B 1 378 ? 14.367 18.531 17.922 1 98.38 378 THR B O 1
ATOM 6399 N N . LEU B 1 379 ? 15.281 20.438 18.656 1 97.94 379 LEU B N 1
ATOM 6400 C CA . LEU B 1 379 ? 14.359 21.312 17.953 1 97.94 379 LEU B CA 1
ATOM 6401 C C . LEU B 1 379 ? 14.422 21.078 16.453 1 97.94 379 LEU B C 1
ATOM 6403 O O . LEU B 1 379 ? 13.406 21.203 15.75 1 97.94 379 LEU B O 1
ATOM 6407 N N . ALA B 1 380 ? 15.594 20.672 15.945 1 98.12 380 ALA B N 1
ATOM 6408 C CA . ALA B 1 380 ? 15.789 20.438 14.516 1 98.12 380 ALA B CA 1
ATOM 6409 C C . ALA B 1 380 ? 15.445 18.984 14.148 1 98.12 380 ALA B C 1
ATOM 6411 O O . ALA B 1 380 ? 15.18 18.688 12.984 1 98.12 380 ALA B O 1
ATOM 6412 N N . ARG B 1 381 ? 15.352 18.109 15.094 1 97.62 381 ARG B N 1
ATOM 6413 C CA . ARG B 1 381 ? 15.273 16.688 14.789 1 97.62 381 ARG B CA 1
ATOM 6414 C C . ARG B 1 381 ? 13.867 16.156 15.031 1 97.62 381 ARG B C 1
ATOM 6416 O O . ARG B 1 381 ? 13.414 15.242 14.336 1 97.62 381 ARG B O 1
ATOM 6423 N N . GLU B 1 382 ? 13.203 16.672 16 1 97.62 382 GLU B N 1
ATOM 6424 C CA . GLU B 1 382 ? 11.922 16.109 16.422 1 97.62 382 GLU B CA 1
ATOM 6425 C C . GLU B 1 382 ? 10.766 17.031 16.031 1 97.62 382 GLU B C 1
ATOM 6427 O O . GLU B 1 382 ? 10.953 18.25 15.914 1 97.62 382 GLU B O 1
ATOM 6432 N N . GLU B 1 383 ? 9.633 16.5 15.805 1 97.31 383 GLU B N 1
ATOM 6433 C CA . GLU B 1 383 ? 8.422 17.266 15.508 1 97.31 383 GLU B CA 1
ATOM 6434 C C . GLU B 1 383 ? 7.867 17.922 16.766 1 97.31 383 GLU B C 1
ATOM 6436 O O . GLU B 1 383 ? 7.504 17.234 17.719 1 97.31 383 GLU B O 1
ATOM 6441 N N . VAL B 1 384 ? 7.781 19.188 16.766 1 97.94 384 VAL B N 1
ATOM 6442 C CA . VAL B 1 384 ? 7.297 19.953 17.906 1 97.94 384 VAL B CA 1
ATOM 6443 C C . VAL B 1 384 ? 5.777 20.094 17.828 1 97.94 384 VAL B C 1
ATOM 6445 O O . VAL B 1 384 ? 5.078 19.906 18.828 1 97.94 384 VAL B O 1
ATOM 6448 N N . PHE B 1 385 ? 5.277 20.375 16.641 1 98.25 385 PHE B N 1
ATOM 6449 C CA . PHE B 1 385 ? 3.859 20.547 16.359 1 98.25 385 PHE B CA 1
ATOM 6450 C C . PHE B 1 385 ? 3.291 21.719 17.156 1 98.25 385 PHE B C 1
ATOM 6452 O O . PHE B 1 385 ? 2.266 21.578 17.828 1 98.25 385 PHE B O 1
ATOM 6459 N N . GLY B 1 386 ? 3.908 22.828 17.141 1 98.38 386 GLY B N 1
ATOM 6460 C CA . GLY B 1 386 ? 3.598 24.109 17.766 1 98.38 386 GLY B CA 1
ATOM 6461 C C . GLY B 1 386 ? 4.254 25.281 17.062 1 98.38 386 GLY B C 1
ATOM 6462 O O . GLY B 1 386 ? 4.969 25.109 16.078 1 98.38 386 GLY B O 1
ATOM 6463 N N . PRO B 1 387 ? 3.979 26.484 17.5 1 98.06 387 PRO B N 1
ATOM 6464 C CA . PRO B 1 387 ? 4.461 27.672 16.812 1 98.06 387 PRO B CA 1
ATOM 6465 C C . PRO B 1 387 ? 5.91 28.016 17.141 1 98.06 387 PRO B C 1
ATOM 6467 O O . PRO B 1 387 ? 6.199 29.094 17.656 1 98.06 387 PRO B O 1
ATOM 6470 N N . VAL B 1 388 ? 6.781 27.094 16.812 1 98.38 388 VAL B N 1
ATOM 6471 C CA . VAL B 1 388 ? 8.203 27.219 17.109 1 98.38 388 VAL B CA 1
ATOM 6472 C C . VAL B 1 388 ? 9.008 27.047 15.82 1 98.38 388 VAL B C 1
ATOM 6474 O O . VAL B 1 388 ? 9.016 25.984 15.211 1 98.38 388 VAL B O 1
ATOM 6477 N N . MET B 1 389 ? 9.688 28.094 15.406 1 98.31 389 MET B N 1
ATOM 6478 C CA . MET B 1 389 ? 10.469 28.125 14.18 1 98.31 389 MET B CA 1
ATOM 6479 C C . MET B 1 389 ? 11.961 27.984 14.477 1 98.31 389 MET B C 1
ATOM 6481 O O . MET B 1 389 ? 12.477 28.672 15.367 1 98.31 389 MET B O 1
ATOM 6485 N N . ALA B 1 390 ? 12.617 27.109 13.828 1 98.56 390 ALA B N 1
ATOM 6486 C CA . ALA B 1 390 ? 14.062 26.953 13.906 1 98.56 390 ALA B CA 1
ATOM 6487 C C . ALA B 1 390 ? 14.75 27.531 12.672 1 98.56 390 ALA B C 1
ATOM 6489 O O . ALA B 1 390 ? 14.461 27.109 11.547 1 98.56 390 ALA B O 1
ATOM 6490 N N . VAL B 1 391 ? 15.617 28.453 12.867 1 98.62 391 VAL B N 1
ATOM 6491 C CA . VAL B 1 391 ? 16.359 29.031 11.758 1 98.62 391 VAL B CA 1
ATOM 6492 C C . VAL B 1 391 ? 17.781 28.469 11.727 1 98.62 391 VAL B C 1
ATOM 6494 O O . VAL B 1 391 ? 18.484 28.5 12.742 1 98.62 391 VAL B O 1
ATOM 6497 N N . LEU B 1 392 ? 18.109 27.922 10.672 1 98.5 392 LEU B N 1
ATOM 6498 C CA . LEU B 1 392 ? 19.453 27.422 10.383 1 98.5 392 LEU B CA 1
ATOM 6499 C C . LEU B 1 392 ? 20.062 28.156 9.188 1 98.5 392 LEU B C 1
ATOM 6501 O O . LEU B 1 392 ? 19.344 28.578 8.281 1 98.5 392 LEU B O 1
ATOM 6505 N N . ASP B 1 393 ? 21.375 28.312 9.188 1 97.88 393 ASP B N 1
ATOM 6506 C CA . ASP B 1 393 ? 22.078 28.953 8.086 1 97.88 393 ASP B CA 1
ATOM 6507 C C . ASP B 1 393 ? 22.75 27.922 7.176 1 97.88 393 ASP B C 1
ATOM 6509 O O . ASP B 1 393 ? 23.047 26.812 7.605 1 97.88 393 ASP B O 1
ATOM 6513 N N . PHE B 1 394 ? 22.891 28.297 5.957 1 97.88 394 PHE B N 1
ATOM 6514 C CA . PHE B 1 394 ? 23.656 27.438 5.062 1 97.88 394 PHE B CA 1
ATOM 6515 C C . PHE B 1 394 ? 24.438 28.281 4.055 1 97.88 394 PHE B C 1
ATOM 6517 O O . PHE B 1 394 ? 24.156 29.469 3.871 1 97.88 394 PHE B O 1
ATOM 6524 N N . ASP B 1 395 ? 25.469 27.656 3.428 1 95.56 395 ASP B N 1
ATOM 6525 C CA . ASP B 1 395 ? 26.328 28.359 2.473 1 95.56 395 ASP B CA 1
ATOM 6526 C C . ASP B 1 395 ? 26.172 27.781 1.067 1 95.56 395 ASP B C 1
ATOM 6528 O O . ASP B 1 395 ? 26.109 28.531 0.089 1 95.56 395 ASP B O 1
ATOM 6532 N N . ASP B 1 396 ? 26.062 26.516 1.007 1 94.56 396 ASP B N 1
ATOM 6533 C CA . ASP B 1 396 ? 26.141 25.812 -0.279 1 94.56 396 ASP B CA 1
ATOM 6534 C C . ASP B 1 396 ? 24.891 24.969 -0.518 1 94.56 396 ASP B C 1
ATOM 6536 O O . ASP B 1 396 ? 24.312 24.438 0.426 1 94.56 396 ASP B O 1
ATOM 6540 N N . GLU B 1 397 ? 24.484 24.922 -1.791 1 96.5 397 GLU B N 1
ATOM 6541 C CA . GLU B 1 397 ? 23.281 24.203 -2.197 1 96.5 397 GLU B CA 1
ATOM 6542 C C . GLU B 1 397 ? 23.391 22.719 -1.844 1 96.5 397 GLU B C 1
ATOM 6544 O O . GLU B 1 397 ? 22.438 22.141 -1.313 1 96.5 397 GLU B O 1
ATOM 6549 N N . GLN B 1 398 ? 24.5 22.109 -2.104 1 96.44 398 GLN B N 1
ATOM 6550 C CA . GLN B 1 398 ? 24.656 20.688 -1.834 1 96.44 398 GLN B CA 1
ATOM 6551 C C . GLN B 1 398 ? 24.578 20.406 -0.338 1 96.44 398 GLN B C 1
ATOM 6553 O O . GLN B 1 398 ? 24 19.391 0.071 1 96.44 398 GLN B O 1
ATOM 6558 N N . ASP B 1 399 ? 25.109 21.281 0.362 1 96.25 399 ASP B N 1
ATOM 6559 C CA . ASP B 1 399 ? 25.109 21.125 1.813 1 96.25 399 ASP B CA 1
ATOM 6560 C C . ASP B 1 399 ? 23.688 21.203 2.365 1 96.25 399 ASP B C 1
ATOM 6562 O O . ASP B 1 399 ? 23.281 20.359 3.178 1 96.25 399 ASP B O 1
ATOM 6566 N N . VAL B 1 400 ? 22.875 22.203 2 1 98.19 400 VAL B N 1
ATOM 6567 C CA . VAL B 1 400 ? 21.547 22.391 2.557 1 98.19 400 VAL B CA 1
ATOM 6568 C C . VAL B 1 400 ? 20.641 21.219 2.139 1 98.19 400 VAL B C 1
ATOM 6570 O O . VAL B 1 400 ? 19.781 20.797 2.904 1 98.19 400 VAL B O 1
ATOM 6573 N N . VAL B 1 401 ? 20.859 20.688 0.941 1 98.31 401 VAL B N 1
ATOM 6574 C CA . VAL B 1 401 ? 20.094 19.531 0.497 1 98.31 401 VAL B CA 1
ATOM 6575 C C . VAL B 1 401 ? 20.391 18.344 1.391 1 98.31 401 VAL B C 1
ATOM 6577 O O . VAL B 1 401 ? 19.469 17.641 1.835 1 98.31 401 VAL B O 1
ATOM 6580 N N . ALA B 1 402 ? 21.703 18.078 1.636 1 98 402 ALA B N 1
ATOM 6581 C CA . ALA B 1 402 ? 22.094 16.984 2.51 1 98 402 ALA B CA 1
ATOM 6582 C C . ALA B 1 402 ? 21.484 17.125 3.898 1 98 402 ALA B C 1
ATOM 6584 O O . ALA B 1 402 ? 20.984 16.156 4.473 1 98 402 ALA B O 1
ATOM 6585 N N . ARG B 1 403 ? 21.516 18.312 4.418 1 98.25 403 ARG B N 1
ATOM 6586 C CA . ARG B 1 403 ? 20.984 18.594 5.754 1 98.25 403 ARG B CA 1
ATOM 6587 C C . ARG B 1 403 ? 19.469 18.469 5.777 1 98.25 403 ARG B C 1
ATOM 6589 O O . ARG B 1 403 ? 18.891 17.922 6.723 1 98.25 403 ARG B O 1
ATOM 6596 N N . ALA B 1 404 ? 18.797 18.984 4.742 1 98.56 404 ALA B N 1
ATOM 6597 C CA . ALA B 1 404 ? 17.344 18.891 4.637 1 98.56 404 ALA B CA 1
ATOM 6598 C C . ALA B 1 404 ? 16.891 17.438 4.605 1 98.56 404 ALA B C 1
ATOM 6600 O O . ALA B 1 404 ? 15.852 17.094 5.176 1 98.56 404 ALA B O 1
ATOM 6601 N N . ASN B 1 405 ? 17.656 16.609 3.994 1 97.88 405 ASN B N 1
ATOM 6602 C CA . ASN B 1 405 ? 17.312 15.195 3.814 1 97.88 405 ASN B CA 1
ATOM 6603 C C . ASN B 1 405 ? 17.719 14.359 5.023 1 97.88 405 ASN B C 1
ATOM 6605 O O . ASN B 1 405 ? 17.297 13.211 5.156 1 97.88 405 ASN B O 1
ATOM 6609 N N . ALA B 1 406 ? 18.516 14.93 5.949 1 97.31 406 ALA B N 1
ATOM 6610 C CA . ALA B 1 406 ? 19.062 14.188 7.086 1 97.31 406 ALA B CA 1
ATOM 6611 C C . ALA B 1 406 ? 18.047 14.117 8.227 1 97.31 406 ALA B C 1
ATOM 6613 O O . ALA B 1 406 ? 18.297 14.609 9.328 1 97.31 406 ALA B O 1
ATOM 6614 N N . THR B 1 407 ? 16.938 13.516 7.992 1 96.31 407 THR B N 1
ATOM 6615 C CA . THR B 1 407 ? 15.836 13.266 8.922 1 96.31 407 THR B CA 1
ATOM 6616 C C . THR B 1 407 ? 15.094 11.984 8.562 1 96.31 407 THR B C 1
ATOM 6618 O O . THR B 1 407 ? 15.164 11.523 7.422 1 96.31 407 THR B O 1
ATOM 6621 N N . ASP B 1 408 ? 14.445 11.383 9.531 1 94.25 408 ASP B N 1
ATOM 6622 C CA . ASP B 1 408 ? 13.656 10.18 9.281 1 94.25 408 ASP B CA 1
ATOM 6623 C C . ASP B 1 408 ? 12.328 10.531 8.609 1 94.25 408 ASP B C 1
ATOM 6625 O O . ASP B 1 408 ? 11.641 9.648 8.102 1 94.25 408 ASP B O 1
ATOM 6629 N N . PHE B 1 409 ? 12.023 11.797 8.555 1 97 409 PHE B N 1
ATOM 6630 C CA . PHE B 1 409 ? 10.75 12.266 8.016 1 97 409 PHE B CA 1
ATOM 6631 C C . PHE B 1 409 ? 10.891 12.625 6.539 1 97 409 PHE B C 1
ATOM 6633 O O . PHE B 1 409 ? 12 12.82 6.043 1 97 409 PHE B O 1
ATOM 6640 N N . GLY B 1 410 ? 9.812 12.648 5.793 1 98.12 410 GLY B N 1
ATOM 6641 C CA . GLY B 1 410 ? 9.773 13.031 4.391 1 98.12 410 GLY B CA 1
ATOM 6642 C C . GLY B 1 410 ? 8.406 13.523 3.947 1 98.12 410 GLY B C 1
ATOM 6643 O O . GLY B 1 410 ? 7.945 13.188 2.854 1 98.12 410 GLY B O 1
ATOM 6644 N N . LEU B 1 411 ? 7.75 14.352 4.773 1 98.12 411 LEU B N 1
ATOM 6645 C CA . LEU B 1 411 ? 6.391 14.781 4.453 1 98.12 411 LEU B CA 1
ATOM 6646 C C . LEU B 1 411 ? 6.406 15.922 3.441 1 98.12 411 LEU B C 1
ATOM 6648 O O . LEU B 1 411 ? 5.762 15.836 2.395 1 98.12 411 LEU B O 1
ATOM 6652 N N . ALA B 1 412 ? 7.188 17 3.766 1 98.56 412 ALA B N 1
ATOM 6653 C CA . ALA B 1 412 ? 7.113 18.188 2.902 1 98.56 412 ALA B CA 1
ATOM 6654 C C . ALA B 1 412 ? 8.43 18.953 2.922 1 98.56 412 ALA B C 1
ATOM 6656 O O . ALA B 1 412 ? 9.312 18.672 3.729 1 98.56 412 ALA B O 1
ATOM 6657 N N . ALA B 1 413 ? 8.547 19.859 1.976 1 98.75 413 ALA B N 1
ATOM 6658 C CA . ALA B 1 413 ? 9.633 20.844 1.904 1 98.75 413 ALA B CA 1
ATOM 6659 C C . ALA B 1 413 ? 9.211 22.078 1.108 1 98.75 413 ALA B C 1
ATOM 6661 O O . ALA B 1 413 ? 8.211 22.047 0.393 1 98.75 413 ALA B O 1
ATOM 6662 N N . GLY B 1 414 ? 9.859 23.156 1.283 1 98.62 414 GLY B N 1
ATOM 6663 C CA . GLY B 1 414 ? 9.633 24.375 0.535 1 98.62 414 GLY B CA 1
ATOM 6664 C C . GLY B 1 414 ? 10.922 25.016 0.051 1 98.62 414 GLY B C 1
ATOM 6665 O O . GLY B 1 414 ? 11.953 24.938 0.717 1 98.62 414 GLY B O 1
ATOM 6666 N N . ILE B 1 415 ? 10.852 25.641 -1.088 1 98.75 415 ILE B N 1
ATOM 6667 C CA . ILE B 1 415 ? 11.984 26.328 -1.705 1 98.75 415 ILE B CA 1
ATOM 6668 C C . ILE B 1 415 ? 11.57 27.75 -2.113 1 98.75 415 ILE B C 1
ATOM 6670 O O . ILE B 1 415 ? 10.547 27.938 -2.77 1 98.75 415 ILE B O 1
ATOM 6674 N N . PHE B 1 416 ? 12.336 28.703 -1.723 1 98.56 416 PHE B N 1
ATOM 6675 C CA . PHE B 1 416 ? 12.148 30.062 -2.219 1 98.56 416 PHE B CA 1
ATOM 6676 C C . PHE B 1 416 ? 13.383 30.531 -2.982 1 98.56 416 PHE B C 1
ATOM 6678 O O . PHE B 1 416 ? 14.477 30.609 -2.414 1 98.56 416 PHE B O 1
ATOM 6685 N N . THR B 1 417 ? 13.305 30.75 -4.219 1 98.12 417 THR B N 1
ATOM 6686 C CA . THR B 1 417 ? 14.352 31.203 -5.121 1 98.12 417 THR B CA 1
ATOM 6687 C C . THR B 1 417 ? 13.758 31.781 -6.406 1 98.12 417 THR B C 1
ATOM 6689 O O . THR B 1 417 ? 12.617 31.469 -6.758 1 98.12 417 THR B O 1
ATOM 6692 N N . ARG B 1 418 ? 14.438 32.656 -7.086 1 96.75 418 ARG B N 1
ATOM 6693 C CA . ARG B 1 418 ? 14.039 33.188 -8.391 1 96.75 418 ARG B CA 1
ATOM 6694 C C . ARG B 1 418 ? 14.703 32.375 -9.516 1 96.75 418 ARG B C 1
ATOM 6696 O O . ARG B 1 418 ? 14.398 32.594 -10.695 1 96.75 418 ARG B O 1
ATOM 6703 N N . ASP B 1 419 ? 15.602 31.5 -9.125 1 96.75 419 ASP B N 1
ATOM 6704 C CA . ASP B 1 419 ? 16.312 30.688 -10.102 1 96.75 419 ASP B CA 1
ATOM 6705 C C . ASP B 1 419 ? 15.508 29.438 -10.461 1 96.75 419 ASP B C 1
ATOM 6707 O O . ASP B 1 419 ? 15.406 28.5 -9.664 1 96.75 419 ASP B O 1
ATOM 6711 N N . LEU B 1 420 ? 15.062 29.469 -11.688 1 94 420 LEU B N 1
ATOM 6712 C CA . LEU B 1 420 ? 14.203 28.406 -12.188 1 94 420 LEU B CA 1
ATOM 6713 C C . LEU B 1 420 ? 14.93 27.062 -12.141 1 94 420 LEU B C 1
ATOM 6715 O O . LEU B 1 420 ? 14.359 26.062 -11.711 1 94 420 LEU B O 1
ATOM 6719 N N . VAL B 1 421 ? 16.141 27 -12.602 1 96.5 421 VAL B N 1
ATOM 6720 C CA . VAL B 1 421 ? 16.906 25.766 -12.703 1 96.5 421 VAL B CA 1
ATOM 6721 C C . VAL B 1 421 ? 17.188 25.219 -11.305 1 96.5 421 VAL B C 1
ATOM 6723 O O . VAL B 1 421 ? 17.016 24.031 -11.047 1 96.5 421 VAL B O 1
ATOM 6726 N N . ARG B 1 422 ? 17.547 26.062 -10.344 1 97.06 422 ARG B N 1
ATOM 6727 C CA . ARG B 1 422 ? 17.812 25.672 -8.961 1 97.06 422 ARG B CA 1
ATOM 6728 C C . ARG B 1 422 ? 16.547 25.109 -8.312 1 97.06 422 ARG B C 1
ATOM 6730 O O . ARG B 1 422 ? 16.609 24.062 -7.66 1 97.06 422 ARG B O 1
ATOM 6737 N N . ALA B 1 423 ? 15.414 25.828 -8.477 1 97.56 423 ALA B N 1
ATOM 6738 C CA . ALA B 1 423 ? 14.156 25.406 -7.863 1 97.56 423 ALA B CA 1
ATOM 6739 C C . ALA B 1 423 ? 13.82 23.969 -8.227 1 97.56 423 ALA B C 1
ATOM 6741 O O . ALA B 1 423 ? 13.531 23.156 -7.344 1 97.56 423 ALA B O 1
ATOM 6742 N N . HIS B 1 424 ? 13.914 23.641 -9.469 1 97.31 424 HIS B N 1
ATOM 6743 C CA . HIS B 1 424 ? 13.492 22.312 -9.93 1 97.31 424 HIS B CA 1
ATOM 6744 C C . HIS B 1 424 ? 14.555 21.266 -9.641 1 97.31 424 HIS B C 1
ATOM 6746 O O . HIS B 1 424 ? 14.227 20.109 -9.383 1 97.31 424 HIS B O 1
ATOM 6752 N N . ARG B 1 425 ? 15.875 21.656 -9.68 1 97.56 425 ARG B N 1
ATOM 6753 C CA . ARG B 1 425 ? 16.938 20.75 -9.266 1 97.56 425 ARG B CA 1
ATOM 6754 C C . ARG B 1 425 ? 16.766 20.344 -7.805 1 97.56 425 ARG B C 1
ATOM 6756 O O . ARG B 1 425 ? 16.891 19.172 -7.461 1 97.56 425 ARG B O 1
ATOM 6763 N N . LEU B 1 426 ? 16.422 21.312 -6.953 1 98.12 426 LEU B N 1
ATOM 6764 C CA . LEU B 1 426 ? 16.219 21.047 -5.535 1 98.12 426 LEU B CA 1
ATOM 6765 C C . LEU B 1 426 ? 14.969 20.188 -5.324 1 98.12 426 LEU B C 1
ATOM 6767 O O . LEU B 1 426 ? 14.984 19.25 -4.516 1 98.12 426 LEU B O 1
ATOM 6771 N N . ALA B 1 427 ? 13.914 20.562 -6.016 1 98.12 427 ALA B N 1
ATOM 6772 C CA . ALA B 1 427 ? 12.695 19.766 -5.887 1 98.12 427 ALA B CA 1
ATOM 6773 C C . ALA B 1 427 ? 12.961 18.297 -6.188 1 98.12 427 ALA B C 1
ATOM 6775 O O . ALA B 1 427 ? 12.391 17.406 -5.539 1 98.12 427 ALA B O 1
ATOM 6776 N N . ALA B 1 428 ? 13.82 18.031 -7.172 1 96.88 428 ALA B N 1
ATOM 6777 C CA . ALA B 1 428 ? 14.148 16.656 -7.566 1 96.88 428 ALA B CA 1
ATOM 6778 C C . ALA B 1 428 ? 15.016 15.977 -6.508 1 96.88 428 ALA B C 1
ATOM 6780 O O . ALA B 1 428 ? 14.93 14.766 -6.32 1 96.88 428 ALA B O 1
ATOM 6781 N N . GLU B 1 429 ? 15.805 16.75 -5.781 1 97.25 429 GLU B N 1
ATOM 6782 C CA . GLU B 1 429 ? 16.812 16.172 -4.883 1 97.25 429 GLU B CA 1
ATOM 6783 C C . GLU B 1 429 ? 16.25 16.016 -3.469 1 97.25 429 GLU B C 1
ATOM 6785 O O . GLU B 1 429 ? 16.719 15.164 -2.709 1 97.25 429 GLU B O 1
ATOM 6790 N N . LEU B 1 430 ? 15.281 16.828 -3.096 1 98.44 430 LEU B N 1
ATOM 6791 C CA . LEU B 1 430 ? 14.734 16.781 -1.744 1 98.44 430 LEU B CA 1
ATOM 6792 C C . LEU B 1 430 ? 13.898 15.523 -1.54 1 98.44 430 LEU B C 1
ATOM 6794 O O . LEU B 1 430 ? 13.133 15.133 -2.422 1 98.44 430 LEU B O 1
ATOM 6798 N N . GLU B 1 431 ? 14.109 14.852 -0.411 1 97.81 431 GLU B N 1
ATOM 6799 C CA . GLU B 1 431 ? 13.359 13.648 -0.06 1 97.81 431 GLU B CA 1
ATOM 6800 C C . GLU B 1 431 ? 12.094 14 0.721 1 97.81 431 GLU B C 1
ATOM 6802 O O . GLU B 1 431 ? 12.047 13.82 1.94 1 97.81 431 GLU B O 1
ATOM 6807 N N . ALA B 1 432 ? 11.062 14.438 0.017 1 98.5 432 ALA B N 1
ATOM 6808 C CA . ALA B 1 432 ? 9.766 14.836 0.556 1 98.5 432 ALA B CA 1
ATOM 6809 C C . ALA B 1 432 ? 8.641 14.461 -0.404 1 98.5 432 ALA B C 1
ATOM 6811 O O . ALA B 1 432 ? 8.82 14.492 -1.624 1 98.5 432 ALA B O 1
ATOM 6812 N N . GLY B 1 433 ? 7.508 14.148 0.183 1 98.31 433 GLY B N 1
ATOM 6813 C CA . GLY B 1 433 ? 6.363 13.797 -0.644 1 98.31 433 GLY B CA 1
ATOM 6814 C C . GLY B 1 433 ? 5.738 14.992 -1.335 1 98.31 433 GLY B C 1
ATOM 6815 O O . GLY B 1 433 ? 5.117 14.852 -2.389 1 98.31 433 GLY B O 1
ATOM 6816 N N . THR B 1 434 ? 5.883 16.188 -0.73 1 98.56 434 THR B N 1
ATOM 6817 C CA . THR B 1 434 ? 5.363 17.438 -1.286 1 98.56 434 THR B CA 1
ATOM 6818 C C . THR B 1 434 ? 6.418 18.531 -1.209 1 98.56 434 THR B C 1
ATOM 6820 O O . THR B 1 434 ? 7.047 18.734 -0.168 1 98.56 434 THR B O 1
ATOM 6823 N N . VAL B 1 435 ? 6.641 19.188 -2.328 1 98.75 435 VAL B N 1
ATOM 6824 C CA . VAL B 1 435 ? 7.57 20.312 -2.365 1 98.75 435 VAL B CA 1
ATOM 6825 C C . VAL B 1 435 ? 6.867 21.547 -2.932 1 98.75 435 VAL B C 1
ATOM 6827 O O . VAL B 1 435 ? 6.223 21.469 -3.982 1 98.75 435 VAL B O 1
ATOM 6830 N N . TRP B 1 436 ? 6.922 22.641 -2.24 1 98.62 436 TRP B N 1
ATOM 6831 C CA . TRP B 1 436 ? 6.414 23.906 -2.738 1 98.62 436 TRP B CA 1
ATOM 6832 C C . TRP B 1 436 ? 7.559 24.797 -3.225 1 98.62 436 TRP B C 1
ATOM 6834 O O . TRP B 1 436 ? 8.578 24.938 -2.543 1 98.62 436 TRP B O 1
ATOM 6844 N N . ILE B 1 437 ? 7.383 25.359 -4.363 1 98.38 437 ILE B N 1
ATOM 6845 C CA . ILE B 1 437 ? 8.289 26.375 -4.879 1 98.38 437 ILE B CA 1
ATOM 6846 C C . ILE B 1 437 ? 7.629 27.75 -4.781 1 98.38 437 ILE B C 1
ATOM 6848 O O . ILE B 1 437 ? 6.598 28 -5.418 1 98.38 437 ILE B O 1
ATOM 6852 N N . ASN B 1 438 ? 8.156 28.625 -3.953 1 97.75 438 ASN B N 1
ATOM 6853 C CA . ASN B 1 438 ? 7.734 30 -3.734 1 97.75 438 ASN B CA 1
ATOM 6854 C C . ASN B 1 438 ? 6.305 30.062 -3.197 1 97.75 438 ASN B C 1
ATOM 6856 O O . ASN B 1 438 ? 5.551 30.969 -3.539 1 97.75 438 ASN B O 1
ATOM 6860 N N . ALA B 1 439 ? 5.945 29.109 -2.48 1 96.06 439 ALA B N 1
ATOM 6861 C CA . ALA B 1 439 ? 4.699 28.984 -1.732 1 96.06 439 ALA B CA 1
ATOM 6862 C C . ALA B 1 439 ? 4.852 27.984 -0.584 1 96.06 439 ALA B C 1
ATOM 6864 O O . ALA B 1 439 ? 5.898 27.359 -0.437 1 96.06 439 ALA B O 1
ATOM 6865 N N . TYR B 1 440 ? 3.844 27.938 0.154 1 96.5 440 TYR B N 1
ATOM 6866 C CA . TYR B 1 440 ? 3.883 26.922 1.203 1 96.5 440 TYR B CA 1
ATOM 6867 C C . TYR B 1 440 ? 2.475 26.531 1.643 1 96.5 440 TYR B C 1
ATOM 6869 O O . TYR B 1 440 ? 1.592 27.391 1.737 1 96.5 440 TYR B O 1
ATOM 6877 N N . ASN B 1 441 ? 2.174 25.234 1.847 1 96.25 441 ASN B N 1
ATOM 6878 C CA . ASN B 1 441 ? 1.009 24.641 2.482 1 96.25 441 ASN B CA 1
ATOM 6879 C C . ASN B 1 441 ? -0.242 24.781 1.622 1 96.25 441 ASN B C 1
ATOM 6881 O O . ASN B 1 441 ? -1.344 24.953 2.146 1 96.25 441 ASN B O 1
ATOM 6885 N N . LEU B 1 442 ? -0.105 24.969 0.341 1 94.44 442 LEU B N 1
ATOM 6886 C CA . LEU B 1 442 ? -1.226 24.891 -0.591 1 94.44 442 LEU B CA 1
ATOM 6887 C C . LEU B 1 442 ? -1.469 23.453 -1.035 1 94.44 442 LEU B C 1
ATOM 6889 O O . LEU B 1 442 ? -0.591 22.828 -1.634 1 94.44 442 LEU B O 1
ATOM 6893 N N . THR B 1 443 ? -2.639 22.938 -0.663 1 94.94 443 THR B N 1
ATOM 6894 C CA . THR B 1 443 ? -2.941 21.531 -0.937 1 94.94 443 THR B CA 1
ATOM 6895 C C . THR B 1 443 ? -4.312 21.391 -1.593 1 94.94 443 THR B C 1
ATOM 6897 O O . THR B 1 443 ? -5.211 20.766 -1.034 1 94.94 443 THR B O 1
ATOM 6900 N N . PRO B 1 444 ? -4.465 21.891 -2.83 1 95.94 444 PRO B N 1
ATOM 6901 C CA . PRO B 1 444 ? -5.758 21.703 -3.492 1 95.94 444 PRO B CA 1
ATOM 6902 C C . PRO B 1 444 ? -6.133 20.234 -3.643 1 95.94 444 PRO B C 1
ATOM 6904 O O . PRO B 1 444 ? -5.254 19.375 -3.73 1 95.94 444 PRO B O 1
ATOM 6907 N N . ALA B 1 445 ? -7.387 19.953 -3.73 1 96.12 445 ALA B N 1
ATOM 6908 C CA . ALA B 1 445 ? -7.922 18.594 -3.68 1 96.12 445 ALA B CA 1
ATOM 6909 C C . ALA B 1 445 ? -7.371 17.734 -4.82 1 96.12 445 ALA B C 1
ATOM 6911 O O . ALA B 1 445 ? -7.199 16.531 -4.672 1 96.12 445 ALA B O 1
ATOM 6912 N N . GLY B 1 446 ? -7.031 18.375 -5.895 1 96.19 446 GLY B N 1
ATOM 6913 C CA . GLY B 1 446 ? -6.531 17.641 -7.043 1 96.19 446 GLY B CA 1
ATOM 6914 C C . GLY B 1 446 ? -5.066 17.281 -6.93 1 96.19 446 GLY B C 1
ATOM 6915 O O . GLY B 1 446 ? -4.539 16.531 -7.762 1 96.19 446 GLY B O 1
ATOM 6916 N N . MET B 1 447 ? -4.422 17.766 -5.887 1 97.19 447 MET B N 1
ATOM 6917 C CA . MET B 1 447 ? -3.002 17.5 -5.656 1 97.19 447 MET B CA 1
ATOM 6918 C C . MET B 1 447 ? -2.807 16.391 -4.629 1 97.19 447 MET B C 1
ATOM 6920 O O . MET B 1 447 ? -3.34 16.469 -3.521 1 97.19 447 MET B O 1
ATOM 6924 N N . ALA B 1 448 ? -2.004 15.375 -5.059 1 97.5 448 ALA B N 1
ATOM 6925 C CA . ALA B 1 448 ? -1.688 14.305 -4.113 1 97.5 448 ALA B CA 1
ATOM 6926 C C . ALA B 1 448 ? -0.88 14.836 -2.934 1 97.5 448 ALA B C 1
ATOM 6928 O O . ALA B 1 448 ? 0.028 15.656 -3.111 1 97.5 448 ALA B O 1
ATOM 6929 N N . PHE B 1 449 ? -1.323 14.422 -1.786 1 98.12 449 PHE B N 1
ATOM 6930 C CA . PHE B 1 449 ? -0.66 14.844 -0.558 1 98.12 449 PHE B CA 1
ATOM 6931 C C . PHE B 1 449 ? -0.271 13.641 0.29 1 98.12 449 PHE B C 1
ATOM 6933 O O . PHE B 1 449 ? -1.074 12.727 0.481 1 98.12 449 PHE B O 1
ATOM 6940 N N . GLY B 1 450 ? 0.949 13.57 0.78 1 96.62 450 GLY B N 1
ATOM 6941 C CA . GLY B 1 450 ? 1.441 12.508 1.646 1 96.62 450 GLY B CA 1
ATOM 6942 C C . GLY B 1 450 ? 2.955 12.445 1.712 1 96.62 450 GLY B C 1
ATOM 6943 O O . GLY B 1 450 ? 3.645 13.172 0.989 1 96.62 450 GLY B O 1
ATOM 6944 N N . GLY B 1 451 ? 3.451 11.672 2.607 1 96.38 451 GLY B N 1
ATOM 6945 C CA . GLY B 1 451 ? 4.883 11.656 2.867 1 96.38 451 GLY B CA 1
ATOM 6946 C C . GLY B 1 451 ? 5.562 10.383 2.406 1 96.38 451 GLY B C 1
ATOM 6947 O O . GLY B 1 451 ? 4.906 9.477 1.895 1 96.38 451 GLY B O 1
ATOM 6948 N N . ILE B 1 452 ? 6.906 10.445 2.484 1 97.06 452 ILE B N 1
ATOM 6949 C CA . ILE B 1 452 ? 7.785 9.297 2.277 1 97.06 452 ILE B CA 1
ATOM 6950 C C . ILE B 1 452 ? 8.586 9.023 3.549 1 97.06 452 ILE B C 1
ATOM 6952 O O . ILE B 1 452 ? 8.383 9.68 4.57 1 97.06 452 ILE B O 1
ATOM 6956 N N . LYS B 1 453 ? 9.5 8.008 3.541 1 96.38 453 LYS B N 1
ATOM 6957 C CA . LYS B 1 453 ? 10.219 7.609 4.746 1 96.38 453 LYS B CA 1
ATOM 6958 C C . LYS B 1 453 ? 9.258 7.309 5.887 1 96.38 453 LYS B C 1
ATOM 6960 O O . LYS B 1 453 ? 8.273 6.582 5.707 1 96.38 453 LYS B O 1
ATOM 6965 N N . ARG B 1 454 ? 9.453 7.824 7.039 1 96.25 454 ARG B N 1
ATOM 6966 C CA . ARG B 1 454 ? 8.609 7.508 8.188 1 96.25 454 ARG B CA 1
ATOM 6967 C C . ARG B 1 454 ? 7.383 8.414 8.227 1 96.25 454 ARG B C 1
ATOM 6969 O O . ARG B 1 454 ? 6.535 8.281 9.117 1 96.25 454 ARG B O 1
ATOM 6976 N N . SER B 1 455 ? 7.258 9.289 7.227 1 97.81 455 SER B N 1
ATOM 6977 C CA . SER B 1 455 ? 6.129 10.211 7.207 1 97.81 455 SER B CA 1
ATOM 6978 C C . SER B 1 455 ? 4.902 9.57 6.566 1 97.81 455 SER B C 1
ATOM 6980 O O . SER B 1 455 ? 3.832 10.18 6.512 1 97.81 455 SER B O 1
ATOM 6982 N N . GLY B 1 456 ? 5.109 8.352 6.074 1 96.69 456 GLY B N 1
ATOM 6983 C CA . GLY B 1 456 ? 3.852 7.688 5.777 1 96.69 456 GLY B CA 1
ATOM 6984 C C . GLY B 1 456 ? 3.918 6.801 4.547 1 96.69 456 GLY B C 1
ATOM 6985 O O . GLY B 1 456 ? 4.996 6.57 4 1 96.69 456 GLY B O 1
ATOM 6986 N N . ILE B 1 457 ? 2.752 6.184 4.23 1 97.19 457 ILE B N 1
ATOM 6987 C CA . ILE B 1 457 ? 2.5 5.297 3.1 1 97.19 457 ILE B CA 1
ATOM 6988 C C . ILE B 1 457 ? 1.218 5.719 2.387 1 97.19 457 ILE B C 1
ATOM 6990 O O . ILE B 1 457 ? 0.187 5.938 3.027 1 97.19 457 ILE B O 1
ATOM 6994 N N . GLY B 1 458 ? 1.307 5.805 0.997 1 97.06 458 GLY B N 1
ATOM 6995 C CA . GLY B 1 458 ? 0.148 6.227 0.228 1 97.06 458 GLY B CA 1
ATOM 6996 C C . GLY B 1 458 ? 0.016 7.734 0.129 1 97.06 458 GLY B C 1
ATOM 6997 O O . GLY B 1 458 ? 0.939 8.469 0.488 1 97.06 458 GLY B O 1
ATOM 6998 N N . ARG B 1 459 ? -1.076 8.156 -0.419 1 98.19 459 ARG B N 1
ATOM 6999 C CA . ARG B 1 459 ? -1.369 9.578 -0.597 1 98.19 459 ARG B CA 1
ATOM 7000 C C . ARG B 1 459 ? -2.838 9.867 -0.312 1 98.19 459 ARG B C 1
ATOM 7002 O O . ARG B 1 459 ? -3.699 9.016 -0.515 1 98.19 459 ARG B O 1
ATOM 7009 N N . GLU B 1 460 ? -3.066 11.023 0.158 1 97.56 460 GLU B N 1
ATOM 7010 C CA . GLU B 1 460 ? -4.395 11.633 0.217 1 97.56 460 GLU B CA 1
ATOM 7011 C C . GLU B 1 460 ? -4.605 12.609 -0.931 1 97.56 460 GLU B C 1
ATOM 7013 O O . GLU B 1 460 ? -3.646 13.18 -1.455 1 97.56 460 GLU B O 1
ATOM 7018 N N . ASN B 1 461 ? -5.848 12.766 -1.383 1 97.12 461 ASN B N 1
ATOM 7019 C CA . ASN B 1 461 ? -6.211 13.695 -2.447 1 97.12 461 ASN B CA 1
ATOM 7020 C C . ASN B 1 461 ? -5.641 13.258 -3.793 1 97.12 461 ASN B C 1
ATOM 7022 O O . ASN B 1 461 ? -4.871 12.297 -3.863 1 97.12 461 ASN B O 1
ATOM 7026 N N . GLY B 1 462 ? -6.078 13.953 -4.812 1 96.81 462 GLY B N 1
ATOM 7027 C CA . GLY B 1 462 ? -5.629 13.641 -6.16 1 96.81 462 GLY B CA 1
ATOM 7028 C C . GLY B 1 462 ? -6.207 12.352 -6.703 1 96.81 462 GLY B C 1
ATOM 7029 O O . GLY B 1 462 ? -6.762 11.547 -5.945 1 96.81 462 GLY B O 1
ATOM 7030 N N . ARG B 1 463 ? -6.02 12.156 -7.91 1 96.19 463 ARG B N 1
ATOM 7031 C CA . ARG B 1 463 ? -6.547 10.969 -8.578 1 96.19 463 ARG B CA 1
ATOM 7032 C C . ARG B 1 463 ? -5.945 9.695 -7.988 1 96.19 463 ARG B C 1
ATOM 7034 O O . ARG B 1 463 ? -6.621 8.664 -7.91 1 96.19 463 ARG B O 1
ATOM 7041 N N . VAL B 1 464 ? -4.727 9.773 -7.523 1 96.62 464 VAL B N 1
ATOM 7042 C CA . VAL B 1 464 ? -3.979 8.625 -7.027 1 96.62 464 VAL B CA 1
ATOM 7043 C C . VAL B 1 464 ? -4.711 8.008 -5.84 1 96.62 464 VAL B C 1
ATOM 7045 O O . VAL B 1 464 ? -4.594 6.801 -5.59 1 96.62 464 VAL B O 1
ATOM 7048 N N . ALA B 1 465 ? -5.508 8.773 -5.113 1 97.69 465 ALA B N 1
ATOM 7049 C CA . ALA B 1 465 ? -6.238 8.258 -3.959 1 97.69 465 ALA B CA 1
ATOM 7050 C C . ALA B 1 465 ? -7.203 7.145 -4.371 1 97.69 465 ALA B C 1
ATOM 7052 O O . ALA B 1 465 ? -7.516 6.258 -3.572 1 97.69 465 ALA B O 1
ATOM 7053 N N . ILE B 1 466 ? -7.695 7.145 -5.652 1 97.75 466 ILE B N 1
ATOM 7054 C CA . ILE B 1 466 ? -8.586 6.117 -6.176 1 97.75 466 ILE B CA 1
ATOM 7055 C C . ILE B 1 466 ? -7.91 4.75 -6.09 1 97.75 466 ILE B C 1
ATOM 7057 O O . ILE B 1 466 ? -8.555 3.746 -5.785 1 97.75 466 ILE B O 1
ATOM 7061 N N . ASP B 1 467 ? -6.602 4.73 -6.281 1 96.5 467 ASP B N 1
ATOM 7062 C CA . ASP B 1 467 ? -5.848 3.48 -6.25 1 96.5 467 ASP B CA 1
ATOM 7063 C C . ASP B 1 467 ? -5.809 2.9 -4.84 1 96.5 467 ASP B C 1
ATOM 7065 O O . ASP B 1 467 ? -5.641 1.69 -4.664 1 96.5 467 ASP B O 1
ATOM 7069 N N . HIS B 1 468 ? -5.965 3.744 -3.838 1 97.75 468 HIS B N 1
ATOM 7070 C CA . HIS B 1 468 ? -5.906 3.291 -2.451 1 97.75 468 HIS B CA 1
ATOM 7071 C C . HIS B 1 468 ? -7.273 2.818 -1.967 1 97.75 468 HIS B C 1
ATOM 7073 O O . HIS B 1 468 ? -7.375 2.148 -0.937 1 97.75 468 HIS B O 1
ATOM 7079 N N . TYR B 1 469 ? -8.336 3.137 -2.729 1 98.44 469 TYR B N 1
ATOM 7080 C CA . TYR B 1 469 ? -9.672 2.795 -2.268 1 98.44 469 TYR B CA 1
ATOM 7081 C C . TYR B 1 469 ? -10.375 1.874 -3.26 1 98.44 469 TYR B C 1
ATOM 7083 O O . TYR B 1 469 ? -11.602 1.728 -3.225 1 98.44 469 TYR B O 1
ATOM 7091 N N . THR B 1 470 ? -9.609 1.351 -4.18 1 97.69 470 THR B N 1
ATOM 7092 C CA . THR B 1 470 ? -10.062 0.291 -5.074 1 97.69 470 THR B CA 1
ATOM 7093 C C . THR B 1 470 ? -9.023 -0.824 -5.16 1 97.69 470 THR B C 1
ATOM 7095 O O . THR B 1 470 ? -7.891 -0.66 -4.703 1 97.69 470 THR B O 1
ATOM 7098 N N . GLN B 1 471 ? -9.445 -1.907 -5.605 1 96.75 471 GLN B N 1
ATOM 7099 C CA . GLN B 1 471 ? -8.57 -3.021 -5.957 1 96.75 471 GLN B CA 1
ATOM 7100 C C . GLN B 1 471 ? -8.82 -3.484 -7.391 1 96.75 471 GLN B C 1
ATOM 7102 O O . GLN B 1 471 ? -9.945 -3.408 -7.891 1 96.75 471 GLN B O 1
ATOM 7107 N N . LEU B 1 472 ? -7.766 -3.928 -8.016 1 96.81 472 LEU B N 1
ATOM 7108 C CA . LEU B 1 472 ? -7.805 -4.266 -9.438 1 96.81 472 LEU B CA 1
ATOM 7109 C C . LEU B 1 472 ? -8.094 -5.75 -9.633 1 96.81 472 LEU B C 1
ATOM 7111 O O . LEU B 1 472 ? -7.457 -6.602 -9.008 1 96.81 472 LEU B O 1
ATOM 7115 N N . LYS B 1 473 ? -9.102 -6.098 -10.383 1 98.19 473 LYS B N 1
ATOM 7116 C CA . LYS B 1 473 ? -9.359 -7.453 -10.867 1 98.19 473 LYS B CA 1
ATOM 7117 C C . LYS B 1 473 ? -8.992 -7.586 -12.344 1 98.19 473 LYS B C 1
ATOM 7119 O O . LYS B 1 473 ? -9.406 -6.77 -13.164 1 98.19 473 LYS B O 1
ATOM 7124 N N . SER B 1 474 ? -8.172 -8.562 -12.648 1 98.56 474 SER B N 1
ATOM 7125 C CA . SER B 1 474 ? -7.875 -8.906 -14.039 1 98.56 474 SER B CA 1
ATOM 7126 C C . SER B 1 474 ? -8.773 -10.031 -14.531 1 98.56 474 SER B C 1
ATOM 7128 O O . SER B 1 474 ? -8.891 -11.07 -13.875 1 98.56 474 SER B O 1
ATOM 7130 N N . VAL B 1 475 ? -9.391 -9.852 -15.617 1 98.56 475 VAL B N 1
ATOM 7131 C CA . VAL B 1 475 ? -10.219 -10.875 -16.25 1 98.56 475 VAL B CA 1
ATOM 7132 C C . VAL B 1 475 ? -9.633 -11.258 -17.594 1 98.56 475 VAL B C 1
ATOM 7134 O O . VAL B 1 475 ? -9.594 -10.445 -18.531 1 98.56 475 VAL B O 1
ATOM 7137 N N . PHE B 1 476 ? -9.133 -12.43 -17.703 1 98.38 476 PHE B N 1
ATOM 7138 C CA . PHE B 1 476 ? -8.602 -12.969 -18.953 1 98.38 476 PHE B CA 1
ATOM 7139 C C . PHE B 1 476 ? -9.703 -13.664 -19.75 1 98.38 476 PHE B C 1
ATOM 7141 O O . PHE B 1 476 ? -10.359 -14.578 -19.25 1 98.38 476 PHE B O 1
ATOM 7148 N N . VAL B 1 477 ? -9.914 -13.258 -20.922 1 97.25 477 VAL B N 1
ATOM 7149 C CA . VAL B 1 477 ? -10.938 -13.805 -21.797 1 97.25 477 VAL B CA 1
ATOM 7150 C C . VAL B 1 477 ? -10.289 -14.57 -22.953 1 97.25 477 VAL B C 1
ATOM 7152 O O . VAL B 1 477 ? -9.672 -13.969 -23.828 1 97.25 477 VAL B O 1
ATOM 7155 N N . SER B 1 478 ? -10.453 -15.844 -22.875 1 96.19 478 SER B N 1
ATOM 7156 C CA . SER B 1 478 ? -9.93 -16.656 -23.969 1 96.19 478 SER B CA 1
ATOM 7157 C C . SER B 1 478 ? -10.898 -16.688 -25.141 1 96.19 478 SER B C 1
ATOM 7159 O O . SER B 1 478 ? -12.109 -16.844 -24.953 1 96.19 478 SER B O 1
ATOM 7161 N N . MET B 1 479 ? -10.312 -16.531 -26.344 1 88.88 479 MET B N 1
ATOM 7162 C CA . MET B 1 479 ? -11.117 -16.562 -27.562 1 88.88 479 MET B CA 1
ATOM 7163 C C . MET B 1 479 ? -10.906 -17.891 -28.297 1 88.88 479 MET B C 1
ATOM 7165 O O . MET B 1 479 ? -11.375 -18.047 -29.438 1 88.88 479 MET B O 1
ATOM 7169 N N . GLN B 1 480 ? -10.133 -18.766 -27.734 1 77.75 480 GLN B N 1
ATOM 7170 C CA . GLN B 1 480 ? -9.859 -20.031 -28.391 1 77.75 480 GLN B CA 1
ATOM 7171 C C . GLN B 1 480 ? -10.953 -21.062 -28.094 1 77.75 480 GLN B C 1
ATOM 7173 O O . GLN B 1 480 ? -11.477 -21.094 -26.969 1 77.75 480 GLN B O 1
ATOM 7178 N N . THR B 1 481 ? -11.891 -21.375 -29.109 1 57.09 481 THR B N 1
ATOM 7179 C CA . THR B 1 481 ? -12.867 -22.453 -29 1 57.09 481 THR B CA 1
ATOM 7180 C C . THR B 1 481 ? -12.188 -23.812 -29.109 1 57.09 481 THR B C 1
ATOM 7182 O O . THR B 1 481 ? -11.172 -23.938 -29.797 1 57.09 481 THR B O 1
#

Radius of gyration: 29.76 Å; Cα contacts (8 Å, |Δi|>4): 2518; chains: 2; bounding box: 62×90×62 Å

Nearest PDB structures (foldseek):
  3vz0-assembly2_D  TM=9.733E-01  e=4.138E-48  Gluconobacter oxydans 621H
  8qmq-assembly1_B  TM=9.616E-01  e=1.156E-48  Escherichia coli K-12
  3vz3-assembly1_B  TM=9.713E-01  e=8.295E-48  Picosynechococcus sp. PCC 7002
  8qms-assembly1_B  TM=9.670E-01  e=9.314E-48  Escherichia coli K-12
  4ita-assembly1_A  TM=9.737E-01  e=3.743E-47  Picosynechococcus sp. PCC 7002

pLDDT: mean 96.9, std 5.7, range [26.94, 99.0]

Sequence (962 aa):
MATPLCQPAASHFIDGTFIEDRTGPEILSVNPVDGEIIAKLHGATSCIIEKAIASAKRAQKEWARKEPAERGRVLSRAADIMRARNRELSVLETRDTGKPISETLVADAASGADCLEYFGAIAATLSGDSIQFGEDWVYTRREPLGVCLGIGAWNYPIQIAAWKAAPALACGNAMIFKPSEVTPLSALKLAEILTEAGLPPGVFNIVQGAGDVGAELATHPAIAKVSLTGSVKTGARVASAAMAGIRPVTMELGGKSALIVFDDADVEAAVSGAILGNFYSAGQICSNGTRVFLQRGIREAFLARLLARVAALKIGDPMDEETDIGPLVSAAHRNRVATYVARAEVEGAYQMAPPRKLPPGDAWHEPVVFTNVTDWMTLAREEVFGPVMAVLDFDDEQDVVARANATDFGLAAGIFTRDLVRAHRLAAELEAGTVWINAYNLTPAGMAFGGIKRSGIGRENGRVAIDHYTQLKSVFVSMQTMATPLCQPAASHFIDGTFIEDRTGPEILSVNPVDGEIIAKLHGATSCIIEKAIASAKRAQKEWARKEPAERGRVLSRAADIMRARNRELSVLETRDTGKPISETLVADAASGADCLEYFGAIAATLSGDSIQFGEDWVYTRREPLGVCLGIGAWNYPIQIAAWKAAPALACGNAMIFKPSEVTPLSALKLAEILTEAGLPPGVFNIVQGAGDVGAELATHPAIAKVSLTGSVKTGARVASAAMAGIRPVTMELGGKSALIVFDDADVEAAVSGAILGNFYSAGQICSNGTRVFLQRGIREAFLARLLARVAALKIGDPMDEETDIGPLVSAAHRNRVATYVARAEVEGAYQMAPPRKLPPGDAWHEPVVFTNVTDWMTLAREEVFGPVMAVLDFDDEQDVVARANATDFGLAAGIFTRDLVRAHRLAAELEAGTVWINAYNLTPAGMAFGGIKRSGIGRENGRVAIDHYTQLKSVFVSMQT

Secondary structure (DSSP, 8-state):
----TT--SSSEEETTEEE--TTSPEEEEEETTTTEEEEEEEPPPHHHHHHHHHHHHHHHHHHHHS-HHHHHHHHHHHHHHHHHTHHHHHHHHHHHH---HHHHTTSTHHHHHHHHHHHHHHHTT----EEEETTEEEEEEEEE-SEEEEE--SSSHHHHHHHHHHHHHHTT-EEEEE--TTS-SHHHHHHHHHHHTTPPTTSEEE----HHHHHHHHH-TTEEEEEEES-HHHHHHHHHHHHHTT--EEEE-----EEEE-TTS-HHHHHHHHHHTTTGGGG--TT---EEEEETTTHHHHHHHHHHHHHH--BS-TTSTT--B---S-HHHHHHHHHHHHHHHHTT-EE-S------SSSS----EEEES--TTSHHHHS---SSEEEEEEES-HHHHHHHHH-SS--SEEEEE-S-HHHHHHHHHHS--SEEEES--S---TTS-B--SGGGEES-BSTTTHHHHSEEEEEEEE----/----TT--SSSEEETTEEE--TTSPEEEEE-TTT--EEEEEEPPPHHHHHHHHHHHHHHHHHHHHS-HHHHHHHHHHHHHHHHHTHHHHHHHHHHHH---HHHHTTSTHHHHHHHHHHHHHHHTT----EEEETTEEEEEEEEE-SEEEEE--SSSHHHHHHHHHHHHHHTT-EEEEE--TTS-SHHHHHHHHHHHTTPPTTSEEE----HHHHHHHHH-TTEEEEEEES-HHHHHHHHHHHHHTT--EEEE-----EEEE-TTS-HHHHHHHHHHTTTGGGG--TT---EEEEETTTHHHHHHHHHHHHHH--BS-TTSTT--B---S-HHHHHHHHHHHHHHHHTT-EE-S------SSSS----EEEES--TTSHHHHS---SSEEEEEEES-HHHHHHHHH-SS--SEEEEE-S-HHHHHHHHHHS--SEEEES--S---TTS-B--SGGGEES-BSTTTHHHHSEEEEEEEE----

Organism: Rhizobium meliloti (strain 1021) (NCBI:txid266834)

Solvent-accessible surface area (backbone atoms only — not comparable to full-atom values): 45790 Å² total; per-residue (Å²): 130,81,75,42,100,63,49,66,98,36,44,23,34,42,51,71,36,70,41,73,54,83,87,22,55,79,36,66,30,36,23,17,58,71,63,46,74,36,30,78,36,28,18,54,42,74,66,53,50,49,51,42,50,54,31,16,58,58,25,16,60,57,51,44,70,46,54,35,51,57,44,6,52,28,32,35,43,24,17,52,52,43,62,74,41,32,65,65,53,14,52,53,46,22,45,36,33,13,33,16,34,53,49,31,58,67,29,36,53,48,49,17,21,47,26,17,34,52,28,15,65,47,19,59,66,72,69,58,53,78,47,80,55,86,81,25,35,34,40,37,42,71,37,47,65,42,31,30,34,35,35,34,36,50,74,43,35,39,20,47,46,27,53,54,44,25,43,29,42,26,45,24,21,8,34,44,33,31,43,20,55,63,26,57,60,51,46,54,53,50,48,52,41,36,43,74,33,61,45,61,50,8,27,58,22,39,47,34,26,56,69,69,48,52,52,53,54,51,60,34,87,75,42,41,29,40,36,38,38,42,47,44,70,59,44,19,52,50,43,16,51,19,18,53,66,47,25,54,69,34,31,38,29,34,25,66,8,29,24,40,37,42,61,68,29,57,56,67,60,46,41,52,28,47,45,57,19,22,37,45,64,28,11,45,46,56,60,29,29,33,39,30,35,27,22,65,83,32,39,64,66,39,50,55,53,37,54,54,53,58,71,62,53,37,73,45,59,24,83,37,67,78,24,54,29,18,27,32,61,28,43,70,56,32,52,54,38,49,50,49,55,55,46,33,48,74,73,56,29,41,74,75,62,79,88,72,92,70,71,76,55,69,5,59,67,73,79,42,43,30,35,71,43,50,82,81,38,64,72,60,67,48,68,67,64,31,25,54,35,37,33,31,77,36,89,47,73,70,56,47,49,53,58,57,46,68,53,68,39,7,21,20,35,28,37,24,54,72,47,66,68,57,53,54,53,45,57,71,68,47,61,33,11,27,32,22,35,58,41,56,92,79,72,55,45,74,43,52,39,35,16,30,60,48,2,22,38,61,52,41,37,21,74,68,26,50,66,75,30,33,44,69,27,30,37,38,42,50,64,75,128,127,82,71,45,98,62,48,64,97,35,44,23,33,42,52,70,36,70,40,73,53,83,87,21,57,79,35,65,32,34,23,16,58,70,62,46,74,39,30,78,36,30,17,55,42,73,67,54,50,50,52,41,51,55,31,16,57,59,26,16,59,58,51,44,70,46,53,35,51,58,45,7,51,27,32,35,42,24,16,52,51,42,61,74,41,30,63,64,53,13,53,52,46,21,47,36,34,11,34,15,34,55,48,31,58,65,31,39,53,46,50,16,20,46,25,16,34,52,28,16,64,46,19,58,66,70,71,58,53,78,48,79,56,84,81,24,36,34,39,38,42,70,34,47,67,40,31,30,37,36,36,32,36,49,73,43,34,38,21,46,45,26,51,53,42,25,43,28,41,26,44,22,21,8,34,42,33,31,42,20,55,62,26,58,60,51,46,54,53,51,48,50,42,36,42,72,33,62,46,61,52,8,27,56,22,40,47,34,28,55,69,67,47,53,52,52,55,50,57,34,88,75,42,43,28,40,35,38,37,42,48,45,70,57,45,18,52,51,43,16,50,18,18,52,66,47,26,56,66,33,31,39,29,34,26,66,7,30,25,39,37,41,61,69,28,57,55,67,60,45,41,51,29,47,46,56,19,22,36,46,62,27,12,45,45,56,62,28,29,33,38,31,34,30,22,65,84,32,39,66,66,39,50,56,53,38,54,54,53,59,70,64,53,37,73,45,58,24,84,40,66,77,24,54,28,18,27,32,61,27,42,69,56,32,52,53,37,50,50,49,56,55,47,32,49,74,72,56,29,40,73,75,63,79,88,74,92,73,71,76,53,67,6,58,66,74,79,42,45,29,35,72,44,51,83,82,38,63,73,61,66,48,70,66,65,31,25,52,34,35,32,31,76,37,89,45,72,70,56,46,50,54,58,57,47,69,53,68,40,6,22,21,34,29,37,25,56,71,49,66,70,58,52,55,54,47,58,70,66,48,60,33,10,27,32,23,34,58,41,56,93,80,74,56,44,74,43,52,41,34,16,30,61,48,2,21,39,60,52,43,38,22,75,68,26,50,64,76,31,33,44,69,26,28,37,39,42,50,65,74,128